Protein 8YK2 (pdb70)

Organism: Bifidobacterium bifidum (NCBI:txid1681)

Foldseek 3Di:
DEEQELVVQPWDFPPPDASQRSLVVSLVVQQVVQVVVDQYEYEYDAHEHEHEQPPADKFQFAAFQFFAPDPVQRIFGERHEAEQGENYEYAHQQHEYEYEFFHAHHEYAQYEAYEYARYEYYYQAAQKWKKAFADADQVQQKTKIAGKPSWDWDDDFQKIKTFTAADPVPRHTNDIDIAAAQFKWKQQQVPRFTARDPGRDDQLRPQWRHWADPDPRMIMTHGPHADPCNVPRHRIIITGHYRRLSYANYEYYNYENYEYAHYEQQAGPRHAHEAYQYADYEYYHYEQFHDPPIPDTARYQAEHEHYELAAHEYEAYQYEHAHHNYANAAHWYFWWFFADPPDQFKTKTFRDASSHWQADSADQQFWKWKAFQQQQHTDPPFIWGFHAKWAHHGRPDTGPVHDPDRTMMMTGTPDGGDPPRDGPRMIMDRQNSFYEYHYENYEYGNAHAEHYEYAGQHAYEHEHYEAENHLEAPYEYEAEPDHSRIDDEYAHEEAAQYEYYNHNAAPYEYYHPNNDQDLPAFRYEHYEYEHYEYADDQHAPYAHERYENYEYEHYEYHHNDPDDLAGHDQREEYANYAQYEYAHYYYDAFHQLEYHYHSDDPVRYHQVHHQRAYPARSHHHDDDPDDDDDLQAWDFDADSRRDTDDIGSHD/DEEQELVVQPWDAPPPDASQVSLVVSLVVQQVVQVVPDQYEYEYDAHEHEHEQPPADKFQFAAFQFFAPDPVQRIAGERHEAEQGENYEYADVQHEYEYEFFHAHYEYANYEHYEYAHYEYYYLAFQKWKKAFADADQPQQKTKIFGKPSWDWDFDFLKIKTFTAADPVPRHTSDIDIQAAQFKWKAQQVPRFTARDPGRDDQQSPQWGGWDDPDPRMIMTHHPHQDPCNNPRNRIIITGHYRRLSYANYEYESYENYEYAHYEQQAGPRHAHEAYQYADYEYEHYEQFHDPPIPDTARAQAEHEHYELAAHEYEAYQYEHAHHNYAPAAHWYFWWFFAAPPDQFKTKTFRDASSHWQADSDDAQFWKWKAFQQAQHTDPPFIWGWHAKWAHHRRRDTGDVHDPDRTMIMTGTDGGGPPPRDGPRMIMHRQNSFYEYHYENYEYGNAHAEHYEYAGQHAYEAAHYEAENHLEAPYEYEAEPDHSRIDDEYEHEEYAQYEYYNHNAAPYEYYHPNNDQDLPAFRYEHYEYEHYEYADDQHAPYEHERYENYEYEHYEYHHRPPVQGHDQREEYASYAQYEYAHYYYDAFQQLEYHYHSDDCVRYHQVHHQRAYPARSHHHDDDPDDDDDPVAWDFDADSRRHTDDID

Structure (mmCIF, N/CA/C/O backbone):
data_8YK2
#
_entry.id   8YK2
#
_cell.length_a   70.557
_cell.length_b   125.055
_cell.length_c   196.788
_cell.angle_alpha   90.000
_cell.angle_beta   90.000
_cell.angle_gamma   90.000
#
_symmetry.space_group_name_H-M   'P 21 21 21'
#
loop_
_entity.id
_entity.type
_entity.pdbx_description
1 polymer Alpha-galactosidase
2 non-polymer GLYCEROL
3 non-polymer 'SULFATE ION'
4 non-polymer 'SODIUM ION'
5 water water
#
loop_
_atom_site.group_PDB
_atom_site.id
_atom_site.type_symbol
_atom_site.label_atom_id
_atom_site.label_alt_id
_atom_site.label_comp_id
_atom_site.label_asym_id
_atom_site.label_entity_id
_atom_site.label_seq_id
_atom_site.pdbx_PDB_ins_code
_atom_site.Cartn_x
_atom_site.Cartn_y
_atom_site.Cartn_z
_atom_site.occupancy
_atom_site.B_iso_or_equiv
_atom_site.auth_seq_id
_atom_site.auth_comp_id
_atom_site.auth_asym_id
_atom_site.auth_atom_id
_atom_site.pdbx_PDB_model_num
ATOM 1 N N . GLY A 1 18 ? 55.72966 38.83329 106.57351 1.000 56.91320 26 GLY B N 1
ATOM 2 C CA . GLY A 1 18 ? 56.35144 37.61608 106.08278 1.000 50.07090 26 GLY B CA 1
ATOM 3 C C . GLY A 1 18 ? 57.85600 37.54439 106.27834 1.000 49.25165 26 GLY B C 1
ATOM 4 O O . GLY A 1 18 ? 58.51597 38.56560 106.47278 1.000 50.27797 26 GLY B O 1
ATOM 5 N N . ASP A 1 19 ? 58.39591 36.32921 106.22434 1.000 44.08253 27 ASP B N 1
ATOM 6 C CA . ASP A 1 19 ? 59.82689 36.09773 106.35014 1.000 44.52171 27 ASP B CA 1
ATOM 7 C C . ASP A 1 19 ? 60.50366 36.14137 104.98474 1.000 44.55884 27 ASP B C 1
ATOM 8 O O . ASP A 1 19 ? 59.89607 35.82293 103.95768 1.000 40.61477 27 ASP B O 1
ATOM 13 N N . VAL A 1 20 ? 61.78189 36.51804 104.98703 1.000 42.09366 28 VAL B N 1
ATOM 14 C CA . VAL A 1 20 ? 62.57508 36.65656 103.77166 1.000 38.30119 28 VAL B CA 1
ATOM 15 C C . VAL A 1 20 ? 63.78948 35.74095 103.86367 1.000 39.89219 28 VAL B C 1
ATOM 16 O O . VAL A 1 20 ? 64.44436 35.66072 104.90987 1.000 38.69855 28 VAL B O 1
ATOM 20 N N . VAL A 1 21 ? 64.07709 35.04031 102.76908 1.000 35.45481 29 VAL B N 1
ATOM 21 C CA . VAL A 1 21 ? 65.25311 34.18724 102.64095 1.000 35.78683 29 VAL B CA 1
ATOM 22 C C . VAL A 1 21 ? 66.06027 34.72278 101.46586 1.000 37.79346 29 VAL B C 1
ATOM 23 O O . VAL A 1 21 ? 65.60511 34.66452 100.31733 1.000 39.07562 29 VAL B O 1
ATOM 27 N N . SER A 1 22 ? 67.24678 35.25234 101.74453 1.000 35.89797 30 SER B N 1
ATOM 28 C CA . SER A 1 22 ? 68.09380 35.84172 100.71714 1.000 34.14370 30 SER B CA 1
ATOM 29 C C . SER A 1 22 ? 69.04003 34.78603 100.15826 1.000 36.44112 30 SER B C 1
ATOM 30 O O . SER A 1 22 ? 69.69491 34.06635 100.91902 1.000 36.21514 30 SER B O 1
ATOM 33 N N . VAL A 1 23 ? 69.10336 34.68525 98.82701 1.000 33.21017 31 VAL B N 1
ATOM 34 C CA . VAL A 1 23 ? 70.04053 33.75577 98.20800 1.000 32.77308 31 VAL B CA 1
ATOM 35 C C . VAL A 1 23 ? 71.48283 34.13148 98.52679 1.000 32.20163 31 VAL B C 1
ATOM 36 O O . VAL A 1 23 ? 72.36546 33.26920 98.48659 1.000 31.80900 31 VAL B O 1
ATOM 40 N N . ALA A 1 24 ? 71.74340 35.40350 98.84692 1.000 31.10485 32 ALA B N 1
ATOM 41 C CA . ALA A 1 24 ? 73.09150 35.85119 99.19152 1.000 34.09799 32 ALA B CA 1
ATOM 42 C C . ALA A 1 24 ? 73.59104 35.28070 100.51541 1.000 36.77014 32 ALA B C 1
ATOM 43 O O . ALA A 1 24 ? 74.78168 35.42830 100.82060 1.000 35.81307 32 ALA B O 1
ATOM 45 N N . ASP A 1 25 ? 72.72071 34.65464 101.30852 1.000 33.17667 33 ASP B N 1
ATOM 46 C CA . ASP A 1 25 ? 73.13335 33.98795 102.53515 1.000 37.27232 33 ASP B CA 1
ATOM 47 C C . ASP A 1 25 ? 73.46650 32.52083 102.32620 1.000 41.03754 33 ASP B C 1
ATOM 48 O O . ASP A 1 25 ? 73.78467 31.82816 103.30161 1.000 39.27497 33 ASP B O 1
ATOM 53 N N . TYR A 1 26 ? 73.40247 32.02748 101.08723 1.000 36.83340 34 TYR B N 1
ATOM 54 C CA . TYR A 1 26 ? 73.70697 30.62925 100.81103 1.000 36.46041 34 TYR B CA 1
ATOM 55 C C . TYR A 1 26 ? 74.78963 30.49016 99.75152 1.000 36.41472 34 TYR B C 1
ATOM 56 O O . TYR A 1 26 ? 74.97672 29.40667 99.18898 1.000 36.15722 34 TYR B O 1
ATOM 65 N N . GLY A 1 27 ? 75.54022 31.56090 99.50872 1.000 35.87361 35 GLY B N 1
ATOM 66 C CA . GLY A 1 27 ? 76.73299 31.50757 98.69285 1.000 36.75346 35 GLY B CA 1
ATOM 67 C C . GLY A 1 27 ? 76.58291 32.14183 97.33467 1.000 36.35277 35 GLY B C 1
ATOM 68 O O . GLY A 1 27 ? 77.58122 32.25392 96.61251 1.000 38.84255 35 GLY B O 1
ATOM 69 N N . ALA A 1 28 ? 75.37209 32.54910 96.96037 1.000 37.53282 36 ALA B N 1
ATOM 70 C CA . ALA A 1 28 ? 75.16727 33.26315 95.70806 1.000 38.75010 36 ALA B CA 1
ATOM 71 C C . ALA A 1 28 ? 75.75654 34.66263 95.80379 1.000 41.11261 36 ALA B C 1
ATOM 72 O O . ALA A 1 28 ? 75.59069 35.35837 96.80986 1.000 42.16913 36 ALA B O 1
ATOM 74 N N . ALA A 1 29 ? 76.45397 35.07548 94.75278 1.000 39.24954 37 ALA B N 1
ATOM 75 C CA . ALA A 1 29 ? 76.98556 36.42964 94.65565 1.000 40.90244 37 ALA B CA 1
ATOM 76 C C . ALA A 1 29 ? 76.46090 37.03743 93.36257 1.000 39.31263 37 ALA B C 1
ATOM 77 O O . ALA A 1 29 ? 76.82598 36.58613 92.27112 1.000 41.54373 37 ALA B O 1
ATOM 79 N N . ALA A 1 30 ? 75.59284 38.04105 93.49038 1.000 37.96713 38 ALA B N 1
ATOM 80 C CA . ALA A 1 30 ? 75.10657 38.77154 92.32741 1.000 37.93263 38 ALA B CA 1
ATOM 81 C C . ALA A 1 30 ? 76.27750 39.31868 91.52139 1.000 39.48153 38 ALA B C 1
ATOM 82 O O . ALA A 1 30 ? 77.27339 39.79038 92.08136 1.000 36.82710 38 ALA B O 1
ATOM 84 N N . ASP A 1 31 ? 76.16289 39.22823 90.19554 1.000 35.67811 39 ASP B N 1
ATOM 85 C CA . ASP A 1 31 ? 77.15683 39.78613 89.28152 1.000 35.67431 39 ASP B CA 1
ATOM 86 C C . ASP A 1 31 ? 78.52874 39.13255 89.45299 1.000 37.79703 39 ASP B C 1
ATOM 87 O O . ASP A 1 31 ? 79.55604 39.74754 89.16651 1.000 39.69862 39 ASP B O 1
ATOM 92 N N . SER A 1 32 ? 78.57040 37.88246 89.91671 1.000 37.03017 40 SER B N 1
ATOM 93 C CA . SER A 1 32 ? 79.84146 37.20136 90.13745 1.000 37.03829 40 SER B CA 1
ATOM 94 C C . SER A 1 32 ? 80.25277 36.29272 88.99220 1.000 41.52811 40 SER B C 1
ATOM 95 O O . SER A 1 32 ? 81.44184 35.96491 88.87761 1.000 39.56880 40 SER B O 1
ATOM 98 N N . GLY A 1 33 ? 79.30757 35.86378 88.15956 1.000 34.06515 41 GLY B N 1
ATOM 99 C CA . GLY A 1 33 ? 79.59857 34.82981 87.19665 1.000 33.41248 41 GLY B CA 1
ATOM 100 C C . GLY A 1 33 ? 79.75092 33.44501 87.78285 1.000 34.70849 41 GLY B C 1
ATOM 101 O O . GLY A 1 33 ? 80.05920 32.50965 87.03740 1.000 34.11151 41 GLY B O 1
ATOM 102 N N . GLU A 1 34 ? 79.54190 33.27622 89.08671 1.000 31.79375 42 GLU B N 1
ATOM 103 C CA . GLU A 1 34 ? 79.65954 31.96999 89.71867 1.000 33.91300 42 GLU B CA 1
ATOM 104 C C . GLU A 1 34 ? 78.31418 31.25568 89.69726 1.000 31.51232 42 GLU B C 1
ATOM 105 O O . GLU A 1 34 ? 77.25838 31.88828 89.63595 1.000 30.32074 42 GLU B O 1
ATOM 111 N N . ASP A 1 35 ? 78.35856 29.92707 89.73881 1.000 29.83310 43 ASP B N 1
ATOM 112 C CA . ASP A 1 35 ? 77.12393 29.15238 89.68408 1.000 29.49538 43 ASP B CA 1
ATOM 113 C C . ASP A 1 35 ? 76.28779 29.39502 90.93718 1.000 33.00594 43 ASP B C 1
ATOM 114 O O . ASP A 1 35 ? 76.76831 29.22529 92.06468 1.000 30.42360 43 ASP B O 1
ATOM 119 N N . SER A 1 36 ? 75.02627 29.78807 90.73826 1.000 29.01458 44 SER B N 1
ATOM 120 C CA . SER A 1 36 ? 74.11817 30.06832 91.84307 1.000 29.37371 44 SER B CA 1
ATOM 121 C C . SER A 1 36 ? 73.13647 28.94089 92.12344 1.000 28.60294 44 SER B C 1
ATOM 122 O O . SER A 1 36 ? 72.37293 29.03601 93.09234 1.000 29.47719 44 SER B O 1
ATOM 125 N N . ALA A 1 37 ? 73.12845 27.89203 91.30195 1.000 27.59746 45 ALA B N 1
ATOM 126 C CA . ALA A 1 37 ? 72.20689 26.77663 91.51139 1.000 29.44468 45 ALA B CA 1
ATOM 127 C C . ALA A 1 37 ? 72.28521 26.17853 92.91546 1.000 30.94409 45 ALA B C 1
ATOM 128 O O . ALA A 1 37 ? 71.22510 25.96609 93.52746 1.000 27.67261 45 ALA B O 1
ATOM 130 N N . PRO A 1 38 ? 73.46563 25.89473 93.48706 1.000 30.98778 46 PRO B N 1
ATOM 131 C CA . PRO A 1 38 ? 73.47297 25.33200 94.85156 1.000 32.77581 46 PRO B CA 1
ATOM 132 C C . PRO A 1 38 ? 72.88581 26.27331 95.89128 1.000 29.92769 46 PRO B C 1
ATOM 133 O O . PRO A 1 38 ? 72.11383 25.82944 96.75089 1.000 33.82857 46 PRO B O 1
ATOM 137 N N . ALA A 1 39 ? 73.21230 27.56722 95.82275 1.000 27.18215 47 ALA B N 1
ATOM 138 C CA . ALA A 1 39 ? 72.66598 28.52745 96.77632 1.000 29.45417 47 ALA B CA 1
ATOM 139 C C . ALA A 1 39 ? 71.14524 28.59690 96.69561 1.000 32.43770 47 ALA B C 1
ATOM 140 O O . ALA A 1 39 ? 70.46399 28.75342 97.72031 1.000 29.26606 47 ALA B O 1
ATOM 142 N N . ILE A 1 40 ? 70.59606 28.51088 95.48165 1.000 30.47169 48 ILE B N 1
ATOM 143 C CA . ILE A 1 40 ? 69.14869 28.58108 95.31576 1.000 29.25519 48 ILE B CA 1
ATOM 144 C C . ILE A 1 40 ? 68.48026 27.38854 95.98456 1.000 26.67354 48 ILE B C 1
ATOM 145 O O . ILE A 1 40 ? 67.45662 27.53097 96.66289 1.000 27.21519 48 ILE B O 1
ATOM 150 N N . ILE A 1 41 ? 69.04526 26.19670 95.79557 1.000 28.22950 49 ILE B N 1
ATOM 151 C CA . ILE A 1 41 ? 68.51020 24.99735 96.43201 1.000 30.19246 49 ILE B CA 1
ATOM 152 C C . ILE A 1 41 ? 68.49625 25.16440 97.94787 1.000 31.19592 49 ILE B C 1
ATOM 153 O O . ILE A 1 41 ? 67.48152 24.91113 98.60719 1.000 32.44587 49 ILE B O 1
ATOM 158 N N . LYS A 1 42 ? 69.61886 25.62140 98.51790 1.000 32.04798 50 LYS B N 1
ATOM 159 C CA . LYS A 1 42 ? 69.67937 25.87185 99.95809 1.000 34.25246 50 LYS B CA 1
ATOM 160 C C . LYS A 1 42 ? 68.63516 26.89533 100.38578 1.000 33.62614 50 LYS B C 1
ATOM 161 O O . LYS A 1 42 ? 67.95497 26.71203 101.40163 1.000 33.70265 50 LYS B O 1
ATOM 167 N N . ALA A 1 43 ? 68.47987 27.97250 99.61343 1.000 31.88543 51 ALA B N 1
ATOM 168 C CA . ALA A 1 43 ? 67.51737 29.00488 99.98366 1.000 32.75623 51 ALA B CA 1
ATOM 169 C C . ALA A 1 43 ? 66.08664 28.48528 99.90654 1.000 33.11945 51 ALA B C 1
ATOM 170 O O . ALA A 1 43 ? 65.24392 28.85187 100.73392 1.000 33.08499 51 ALA B O 1
ATOM 172 N N . VAL A 1 44 ? 65.78834 27.63595 98.91778 1.000 33.20619 52 VAL B N 1
ATOM 173 C CA . VAL A 1 44 ? 64.44806 27.06276 98.82551 1.000 32.87701 52 VAL B CA 1
ATOM 174 C C . VAL A 1 44 ? 64.19483 26.11127 99.99045 1.000 30.61838 52 VAL B C 1
ATOM 175 O O . VAL A 1 44 ? 63.09125 26.07666 100.54398 1.000 32.90481 52 VAL B O 1
ATOM 179 N N . ASP A 1 45 ? 65.20297 25.31930 100.37278 1.000 32.77956 53 ASP B N 1
ATOM 180 C CA . ASP A 1 45 ? 65.04403 24.42318 101.51799 1.000 36.06219 53 ASP B CA 1
ATOM 181 C C . ASP A 1 45 ? 64.68935 25.20399 102.77697 1.000 34.82043 53 ASP B C 1
ATOM 182 O O . ASP A 1 45 ? 63.81208 24.79272 103.54400 1.000 37.39984 53 ASP B O 1
ATOM 187 N N . LYS A 1 46 ? 65.34693 26.34599 102.99119 1.000 36.81754 54 LYS B N 1
ATOM 188 C CA . LYS A 1 46 ? 65.03420 27.19099 104.14161 1.000 36.26714 54 LYS B CA 1
ATOM 189 C C . LYS A 1 46 ? 63.62672 27.76542 104.04140 1.000 37.33385 54 LYS B C 1
ATOM 190 O O . LYS A 1 46 ? 62.86231 27.74976 105.01570 1.000 35.33426 54 LYS B O 1
ATOM 196 N N . ALA A 1 47 ? 63.27413 28.30197 102.86986 1.000 34.02171 55 ALA B N 1
ATOM 197 C CA . ALA A 1 47 ? 61.93644 28.85381 102.68266 1.000 33.39476 55 ALA B CA 1
ATOM 198 C C . ALA A 1 47 ? 60.86231 27.80671 102.95419 1.000 33.10399 55 ALA B C 1
ATOM 199 O O . ALA A 1 47 ? 59.82421 28.11248 103.54847 1.000 34.35352 55 ALA B O 1
ATOM 201 N N . LYS A 1 48 ? 61.10246 26.56131 102.54085 1.000 32.63243 56 LYS B N 1
ATOM 202 C CA . LYS A 1 48 ? 60.12876 25.49984 102.76722 1.000 33.11023 56 LYS B CA 1
ATOM 203 C C . LYS A 1 48 ? 59.98474 25.16696 104.24845 1.000 37.08397 56 LYS B C 1
ATOM 204 O O . LYS A 1 48 ? 58.88401 24.82240 104.69639 1.000 35.85917 56 LYS B O 1
ATOM 210 N N . GLU A 1 49 ? 61.07284 25.25915 105.01887 1.000 37.68966 57 GLU B N 1
ATOM 211 C CA . GLU A 1 49 ? 60.97098 25.09310 106.46799 1.000 39.97052 57 GLU B CA 1
ATOM 212 C C . GLU A 1 49 ? 59.99935 26.10509 107.05373 1.000 39.87665 57 GLU B C 1
ATOM 213 O O . GLU A 1 49 ? 59.03130 25.74300 107.73449 1.000 38.99752 57 GLU B O 1
ATOM 219 N N . LEU A 1 50 ? 60.24276 27.38885 106.77582 1.000 37.14211 58 LEU B N 1
ATOM 220 C CA . LEU A 1 50 ? 59.39145 28.45192 107.29351 1.000 39.07689 58 LEU B CA 1
ATOM 221 C C . LEU A 1 50 ? 57.95713 28.30652 106.80695 1.000 40.96913 58 LEU B C 1
ATOM 222 O O . LEU A 1 50 ? 57.00859 28.55984 107.56113 1.000 38.62448 58 LEU B O 1
ATOM 227 N N . ALA A 1 51 ? 57.77733 27.91560 105.54151 1.000 38.50621 59 ALA B N 1
ATOM 228 C CA . ALA A 1 51 ? 56.42927 27.77152 105.00701 1.000 38.99531 59 ALA B CA 1
ATOM 229 C C . ALA A 1 51 ? 55.67313 26.67127 105.73484 1.000 38.48604 59 ALA B C 1
ATOM 230 O O . ALA A 1 51 ? 54.46467 26.79087 105.97221 1.000 38.92833 59 ALA B O 1
ATOM 232 N N . ALA A 1 52 ? 56.37146 25.59186 106.10098 1.000 37.97025 60 ALA B N 1
ATOM 233 C CA . ALA A 1 52 ? 55.72638 24.51275 106.84120 1.000 42.12341 60 ALA B CA 1
ATOM 234 C C . ALA A 1 52 ? 55.32393 24.96333 108.24131 1.000 43.19317 60 ALA B C 1
ATOM 235 O O . ALA A 1 52 ? 54.39309 24.39977 108.82830 1.000 44.90789 60 ALA B O 1
ATOM 237 N N . GLU A 1 53 ? 56.00863 25.97152 108.78808 1.000 42.37518 61 GLU B N 1
ATOM 238 C CA . GLU A 1 53 ? 55.61797 26.59367 110.04863 1.000 45.11197 61 GLU B CA 1
ATOM 239 C C . GLU A 1 53 ? 54.42888 27.53407 109.90107 1.000 44.67813 61 GLU B C 1
ATOM 240 O O . GLU A 1 53 ? 54.00310 28.12491 110.89989 1.000 49.18101 61 GLU B O 1
ATOM 246 N N . GLY A 1 54 ? 53.88741 27.69391 108.69436 1.000 42.36250 62 GLY B N 1
ATOM 247 C CA . GLY A 1 54 ? 52.75298 28.56993 108.47294 1.000 39.67893 62 GLY B CA 1
ATOM 248 C C . GLY A 1 54 ? 53.09452 29.98727 108.07820 1.000 39.48931 62 GLY B C 1
ATOM 249 O O . GLY A 1 54 ? 52.18605 30.82291 107.98145 1.000 42.73414 62 GLY B O 1
ATOM 250 N N . LYS A 1 55 ? 54.36600 30.28713 107.84433 1.000 39.97477 63 LYS B N 1
ATOM 251 C CA . LYS A 1 55 ? 54.77719 31.62955 107.46528 1.000 42.76109 63 LYS B CA 1
ATOM 252 C C . LYS A 1 55 ? 54.63648 31.83933 105.96083 1.000 40.98313 63 LYS B C 1
ATOM 253 O O . LYS A 1 55 ? 54.81812 30.91330 105.16580 1.000 40.50160 63 LYS B O 1
ATOM 259 N N . ASN A 1 56 ? 54.29940 33.07210 105.57876 1.000 39.17641 64 ASN B N 1
ATOM 260 C CA . ASN A 1 56 ? 54.34770 33.50274 104.18476 1.000 40.32392 64 ASN B CA 1
ATOM 261 C C . ASN A 1 56 ? 55.76415 33.97188 103.87129 1.000 40.43476 64 ASN B C 1
ATOM 262 O O . ASN A 1 56 ? 56.24439 34.93837 104.47192 1.000 41.81335 64 ASN B O 1
ATOM 267 N N . VAL A 1 57 ? 56.42651 33.29916 102.92931 1.000 36.44013 65 VAL B N 1
ATOM 268 C CA . VAL A 1 57 ? 57.85908 33.45679 102.70524 1.000 33.41033 65 VAL B CA 1
ATOM 269 C C . VAL A 1 57 ? 58.10656 34.12851 101.35923 1.000 35.21976 65 VAL B C 1
ATOM 270 O O . VAL A 1 57 ? 57.39766 33.86786 100.37795 1.000 32.37539 65 VAL B O 1
ATOM 274 N N . THR A 1 58 ? 59.11381 34.99916 101.32143 1.000 35.12957 66 THR B N 1
ATOM 275 C CA . THR A 1 58 ? 59.67182 35.53807 100.08754 1.000 31.57861 66 THR B CA 1
ATOM 276 C C . THR A 1 58 ? 61.11800 35.09002 99.97437 1.000 32.93594 66 THR B C 1
ATOM 277 O O . THR A 1 58 ? 61.88608 35.22655 100.93277 1.000 33.71994 66 THR B O 1
ATOM 281 N N . ILE A 1 59 ? 61.47772 34.52963 98.82272 1.000 30.88983 67 ILE B N 1
ATOM 282 C CA . ILE A 1 59 ? 62.86703 34.24404 98.48126 1.000 29.14246 67 ILE B CA 1
ATOM 283 C C . ILE A 1 59 ? 63.34944 35.38797 97.60546 1.000 32.74810 67 ILE B C 1
ATOM 284 O O . ILE A 1 59 ? 62.81889 35.60098 96.50792 1.000 29.86200 67 ILE B O 1
ATOM 289 N N . ALA A 1 60 ? 64.35143 36.12296 98.07878 1.000 32.85877 68 ALA B N 1
ATOM 290 C CA . ALA A 1 60 ? 64.75388 37.37574 97.46074 1.000 32.48108 68 ALA B CA 1
ATOM 291 C C . ALA A 1 60 ? 66.12652 37.24010 96.82214 1.000 32.99902 68 ALA B C 1
ATOM 292 O O . ALA A 1 60 ? 67.01470 36.57419 97.36376 1.000 34.52823 68 ALA B O 1
ATOM 294 N N . PHE A 1 61 ? 66.28079 37.87172 95.66216 1.000 29.92305 69 PHE B N 1
ATOM 295 C CA . PHE A 1 61 ? 67.54575 37.95278 94.94460 1.000 29.28094 69 PHE B CA 1
ATOM 296 C C . PHE A 1 61 ? 68.01759 39.39690 94.97708 1.000 31.49980 69 PHE B C 1
ATOM 297 O O . PHE A 1 61 ? 67.42692 40.24239 94.28578 1.000 29.77261 69 PHE B O 1
ATOM 305 N N . PRO A 1 62 ? 69.03320 39.74294 95.76650 1.000 32.59389 70 PRO B N 1
ATOM 306 C CA . PRO A 1 62 ? 69.61347 41.08774 95.65987 1.000 33.52386 70 PRO B CA 1
ATOM 307 C C . PRO A 1 62 ? 69.90921 41.40654 94.20068 1.000 31.35654 70 PRO B C 1
ATOM 308 O O . PRO A 1 62 ? 70.50202 40.59939 93.48427 1.000 30.67773 70 PRO B O 1
ATOM 312 N N . LYS A 1 63 ? 69.45817 42.57821 93.75444 1.000 33.72550 71 LYS B N 1
ATOM 313 C CA . LYS A 1 63 ? 69.34986 42.84131 92.32260 1.000 33.15259 71 LYS B CA 1
ATOM 314 C C . LYS A 1 63 ? 70.68935 42.69338 91.61583 1.000 31.97195 71 LYS B C 1
ATOM 315 O O . LYS A 1 63 ? 71.68469 43.31423 91.99679 1.000 30.35627 71 LYS B O 1
ATOM 321 N N . GLY A 1 64 ? 70.70176 41.87225 90.57376 1.000 30.28268 72 GLY B N 1
ATOM 322 C CA . GLY A 1 64 ? 71.86685 41.75176 89.72419 1.000 29.10170 72 GLY B CA 1
ATOM 323 C C . GLY A 1 64 ? 71.72042 40.54169 88.82615 1.000 29.26177 72 GLY B C 1
ATOM 324 O O . GLY A 1 64 ? 70.65307 39.93835 88.73992 1.000 26.50511 72 GLY B O 1
ATOM 325 N N . ARG A 1 65 ? 72.81940 40.18213 88.18137 1.000 28.45838 73 ARG B N 1
ATOM 326 C CA . ARG A 1 65 ? 72.84788 39.00018 87.33422 1.000 27.72891 73 ARG B CA 1
ATOM 327 C C . ARG A 1 65 ? 73.18962 37.76478 88.15899 1.000 30.10607 73 ARG B C 1
ATOM 328 O O . ARG A 1 65 ? 74.15471 37.77535 88.93105 1.000 30.86330 73 ARG B O 1
ATOM 336 N N . TYR A 1 66 ? 72.41003 36.69863 87.98233 1.000 25.78402 74 TYR B N 1
ATOM 337 C CA . TYR A 1 66 ? 72.69362 35.40526 88.58983 1.000 27.12832 74 TYR B CA 1
ATOM 338 C C . TYR A 1 66 ? 72.82735 34.36141 87.49542 1.000 28.01094 74 TYR B C 1
ATOM 339 O O . TYR A 1 66 ? 71.93801 34.22723 86.64828 1.000 27.51718 74 TYR B O 1
ATOM 348 N N . ASP A 1 67 ? 73.93518 33.63030 87.51195 1.000 24.36083 75 ASP B N 1
ATOM 349 C CA . ASP A 1 67 ? 74.16661 32.54001 86.57781 1.000 26.65523 75 ASP B CA 1
ATOM 350 C C . ASP A 1 67 ? 73.78027 31.22016 87.23001 1.000 28.81112 75 ASP B C 1
ATOM 351 O O . ASP A 1 67 ? 74.15645 30.94800 88.37597 1.000 29.79858 75 ASP B O 1
ATOM 356 N N . ILE A 1 68 ? 73.02053 30.40963 86.50299 1.000 25.32941 76 ILE B N 1
ATOM 357 C CA . ILE A 1 68 ? 72.42329 29.19853 87.03789 1.000 25.12516 76 ILE B CA 1
ATOM 358 C C . ILE A 1 68 ? 72.76556 28.07828 86.06853 1.000 28.16021 76 ILE B C 1
ATOM 359 O O . ILE A 1 68 ? 72.26271 28.05482 84.93605 1.000 24.71996 76 ILE B O 1
ATOM 364 N N . TYR A 1 69 ? 73.62611 27.16439 86.49866 1.000 25.10014 77 TYR B N 1
ATOM 365 C CA . TYR A 1 69 ? 74.07772 26.08851 85.63962 1.000 25.53532 77 TYR B CA 1
ATOM 366 C C . TYR A 1 69 ? 73.26617 24.82654 85.89150 1.000 25.57438 77 TYR B C 1
ATOM 367 O O . TYR A 1 69 ? 72.66939 24.65941 86.96074 1.000 25.88110 77 TYR B O 1
ATOM 376 N N . PRO A 1 70 ? 73.18831 23.92643 84.90038 1.000 25.40068 78 PRO B N 1
ATOM 377 C CA . PRO A 1 70 ? 72.41728 22.68745 85.08946 1.000 29.34666 78 PRO B CA 1
ATOM 378 C C . PRO A 1 70 ? 73.13548 21.61206 85.89667 1.000 29.84634 78 PRO B C 1
ATOM 379 O O . PRO A 1 70 ? 72.46846 20.67514 86.35898 1.000 28.16165 78 PRO B O 1
ATOM 383 N N . ASP A 1 71 ? 74.45838 21.71312 86.06711 1.000 28.98259 79 ASP B N 1
ATOM 384 C CA . ASP A 1 71 ? 75.23907 20.61315 86.63676 1.000 31.77463 79 ASP B CA 1
ATOM 385 C C . ASP A 1 71 ? 74.71882 20.20782 88.01175 1.000 30.79874 79 ASP B C 1
ATOM 386 O O . ASP A 1 71 ? 74.42523 19.03027 88.25766 1.000 32.69739 79 ASP B O 1
ATOM 391 N N . LYS A 1 72 ? 74.59030 21.17275 88.91824 1.000 28.80027 80 LYS B N 1
ATOM 392 C CA . LYS A 1 72 ? 74.16528 20.91017 90.28640 1.000 32.41006 80 LYS B CA 1
ATOM 393 C C . LYS A 1 72 ? 72.70402 21.27320 90.52302 1.000 33.19850 80 LYS B C 1
ATOM 394 O O . LYS A 1 72 ? 72.25860 21.29148 91.67474 1.000 33.13562 80 LYS B O 1
ATOM 400 N N . ALA A 1 73 ? 71.95152 21.56967 89.46556 1.000 30.44416 81 ALA B N 1
ATOM 401 C CA . ALA A 1 73 ? 70.53221 21.84711 89.62051 1.000 29.16705 81 ALA B CA 1
ATOM 402 C C . ALA A 1 73 ? 69.77379 20.57068 89.97952 1.000 28.60002 81 ALA B C 1
ATOM 403 O O . ALA A 1 73 ? 70.23226 19.45175 89.72718 1.000 30.08154 81 ALA B O 1
ATOM 405 N N . GLU A 1 74 ? 68.59857 20.75010 90.58220 1.000 27.71565 82 GLU B N 1
ATOM 406 C CA . GLU A 1 74 ? 67.72461 19.61681 90.85494 1.000 31.25534 82 GLU B CA 1
ATOM 407 C C . GLU A 1 74 ? 67.42720 18.85626 89.57195 1.000 31.48218 82 GLU B C 1
ATOM 408 O O . GLU A 1 74 ? 67.19530 19.45305 88.51728 1.000 29.10639 82 GLU B O 1
ATOM 414 N N . ARG A 1 75 ? 67.42839 17.53071 89.66992 1.000 30.10340 83 ARG B N 1
ATOM 415 C CA . ARG A 1 75 ? 67.08451 16.65772 88.55908 1.000 31.05088 83 ARG B CA 1
ATOM 416 C C . ARG A 1 75 ? 65.82755 15.88701 88.92815 1.000 32.21689 83 ARG B C 1
ATOM 417 O O . ARG A 1 75 ? 65.71178 15.37916 90.04848 1.000 29.98213 83 ARG B O 1
ATOM 425 N N . ARG A 1 76 ? 64.87787 15.82954 87.99859 1.000 27.74966 84 ARG B N 1
ATOM 426 C CA . ARG A 1 76 ? 63.59973 15.17418 88.23505 1.000 26.09521 84 ARG B CA 1
ATOM 427 C C . ARG A 1 76 ? 63.19802 14.41089 86.98683 1.000 29.34618 84 ARG B C 1
ATOM 428 O O . ARG A 1 76 ? 63.29248 14.94446 85.87417 1.000 26.56488 84 ARG B O 1
ATOM 436 N N . THR A 1 77 ? 62.77789 13.16094 87.17543 1.000 27.87426 85 THR B N 1
ATOM 437 C CA . THR A 1 77 ? 62.10569 12.42279 86.11509 1.000 27.87143 85 THR B CA 1
ATOM 438 C C . THR A 1 77 ? 60.69241 12.96142 85.98296 1.000 27.91442 85 THR B C 1
ATOM 439 O O . THR A 1 77 ? 59.93320 12.94709 86.95386 1.000 24.67947 85 THR B O 1
ATOM 443 N N . LEU A 1 78 ? 60.34636 13.46793 84.80015 1.000 26.33254 86 LEU B N 1
ATOM 444 C CA . LEU A 1 78 ? 59.05803 14.11943 84.61292 1.000 24.14165 86 LEU B CA 1
ATOM 445 C C . LEU A 1 78 ? 58.57733 13.86143 83.19553 1.000 25.73731 86 LEU B C 1
ATOM 446 O O . LEU A 1 78 ? 59.37123 13.88741 82.24980 1.000 25.34691 86 LEU B O 1
ATOM 451 N N . TYR A 1 79 ? 57.27808 13.61677 83.05961 1.000 23.84677 87 TYR B N 1
ATOM 452 C CA . TYR A 1 79 ? 56.63207 13.47115 81.76270 1.000 25.10984 87 TYR B CA 1
ATOM 453 C C . TYR A 1 79 ? 55.74526 14.68631 81.53736 1.000 22.24024 87 TYR B C 1
ATOM 454 O O . TYR A 1 79 ? 54.91736 15.02129 82.38866 1.000 22.09390 87 TYR B O 1
ATOM 463 N N . VAL A 1 80 ? 55.95845 15.36577 80.40952 1.000 22.48617 88 VAL B N 1
ATOM 464 C CA . VAL A 1 80 ? 55.51558 16.74274 80.21193 1.000 20.58765 88 VAL B CA 1
ATOM 465 C C . VAL A 1 80 ? 54.69273 16.81179 78.93361 1.000 20.77379 88 VAL B C 1
ATOM 466 O O . VAL A 1 80 ? 55.19414 16.47909 77.85033 1.000 19.50233 88 VAL B O 1
ATOM 470 N N . SER A 1 81 ? 53.44498 17.26403 79.06345 1.000 20.31675 89 SER B N 1
ATOM 471 C CA . SER A 1 81 ? 52.52969 17.39375 77.93484 1.000 20.08428 89 SER B CA 1
ATOM 472 C C . SER A 1 81 ? 53.16411 18.15640 76.77580 1.000 20.50345 89 SER B C 1
ATOM 473 O O . SER A 1 81 ? 53.84514 19.17034 76.97025 1.000 19.00158 89 SER B O 1
ATOM 476 N N . ASN A 1 82 ? 52.93502 17.64228 75.56429 1.000 18.93446 90 ASN B N 1
ATOM 477 C CA . ASN A 1 82 ? 53.28135 18.31353 74.31229 1.000 21.30423 90 ASN B CA 1
ATOM 478 C C . ASN A 1 82 ? 54.79121 18.50428 74.13762 1.000 20.47517 90 ASN B C 1
ATOM 479 O O . ASN A 1 82 ? 55.22299 19.46418 73.49347 1.000 19.87726 90 ASN B O 1
ATOM 484 N N . THR A 1 83 ? 55.61684 17.60386 74.69053 1.000 17.95591 91 THR B N 1
ATOM 485 C CA . THR A 1 83 ? 57.05354 17.72107 74.46531 1.000 19.22134 91 THR B CA 1
ATOM 486 C C . THR A 1 83 ? 57.61991 16.44921 73.83459 1.000 20.86552 91 THR B C 1
ATOM 487 O O . THR A 1 83 ? 57.74089 16.38065 72.60724 1.000 21.16576 91 THR B O 1
ATOM 491 N N . VAL A 1 84 ? 57.96656 15.43823 74.64114 1.000 21.12824 92 VAL B N 1
ATOM 492 C CA . VAL A 1 84 ? 58.67777 14.27105 74.11420 1.000 20.31203 92 VAL B CA 1
ATOM 493 C C . VAL A 1 84 ? 57.98024 12.96221 74.47933 1.000 21.68853 92 VAL B C 1
ATOM 494 O O . VAL A 1 84 ? 58.51241 11.87886 74.21003 1.000 22.89573 92 VAL B O 1
ATOM 498 N N . GLY A 1 85 ? 56.79017 13.04354 75.07019 1.000 19.71699 93 GLY B N 1
ATOM 499 C CA . GLY A 1 85 ? 56.06148 11.82438 75.39508 1.000 21.90025 93 GLY B CA 1
ATOM 500 C C . GLY A 1 85 ? 56.90425 10.89477 76.25699 1.000 24.21741 93 GLY B C 1
ATOM 501 O O . GLY A 1 85 ? 57.53331 11.31766 77.23730 1.000 22.71665 93 GLY B O 1
ATOM 502 N N . THR A 1 86 ? 56.96905 9.62323 75.85580 1.000 23.43752 94 THR B N 1
ATOM 503 C CA . THR A 1 86 ? 57.60815 8.57269 76.65156 1.000 27.23931 94 THR B CA 1
ATOM 504 C C . THR A 1 86 ? 59.11317 8.47583 76.44962 1.000 29.01660 94 THR B C 1
ATOM 505 O O . THR A 1 86 ? 59.74279 7.61869 77.07894 1.000 29.64690 94 THR B O 1
ATOM 509 N N . ASN A 1 87 ? 59.69520 9.29281 75.57137 1.000 25.92929 95 ASN B N 1
ATOM 510 C CA . ASN A 1 87 ? 61.08822 9.13009 75.16349 1.000 27.79920 95 ASN B CA 1
ATOM 511 C C . ASN A 1 87 ? 62.05480 9.10926 76.34760 1.000 29.34769 95 ASN B C 1
ATOM 512 O O . ASN A 1 87 ? 62.24195 10.12808 77.01793 1.000 27.73842 95 ASN B O 1
ATOM 517 N N . SER A 1 88 ? 62.69660 7.95785 76.59713 1.000 31.39773 96 SER B N 1
ATOM 518 C CA . SER A 1 88 ? 63.54625 7.80878 77.78064 1.000 28.46696 96 SER B CA 1
ATOM 519 C C . SER A 1 88 ? 64.81231 8.65233 77.71808 1.000 30.34637 96 SER B C 1
ATOM 520 O O . SER A 1 88 ? 65.39028 8.94927 78.76935 1.000 31.41038 96 SER B O 1
ATOM 523 N N . SER A 1 89 ? 65.27005 9.02789 76.51962 1.000 28.55461 97 SER B N 1
ATOM 524 C CA . SER A 1 89 ? 66.44394 9.88695 76.40662 1.000 29.69417 97 SER B CA 1
ATOM 525 C C . SER A 1 89 ? 66.24885 11.24175 77.08310 1.000 30.45115 97 SER B C 1
ATOM 526 O O . SER A 1 89 ? 67.23845 11.90816 77.41259 1.000 30.40356 97 SER B O 1
ATOM 529 N N . TYR A 1 90 ? 65.00576 11.67163 77.29928 1.000 27.11219 98 TYR B N 1
ATOM 530 C CA . TYR A 1 90 ? 64.75803 13.02395 77.78397 1.000 27.62119 98 TYR B CA 1
ATOM 531 C C . TYR A 1 90 ? 63.88398 13.05892 79.03075 1.000 27.25329 98 TYR B C 1
ATOM 532 O O . TYR A 1 90 ? 63.41602 14.14072 79.41163 1.000 27.75937 98 TYR B O 1
ATOM 541 N N . LYS A 1 91 ? 63.68113 11.91783 79.69539 1.000 25.96535 99 LYS B N 1
ATOM 542 C CA . LYS A 1 91 ? 62.78557 11.86759 80.84590 1.000 28.44139 99 LYS B CA 1
ATOM 543 C C . LYS A 1 91 ? 63.29121 12.67474 82.04176 1.000 27.58381 99 LYS B C 1
ATOM 544 O O . LYS A 1 91 ? 62.47645 13.09545 82.87073 1.000 28.45181 99 LYS B O 1
ATOM 550 N N . ASP A 1 92 ? 64.59752 12.89807 82.16095 1.000 28.26970 100 ASP B N 1
ATOM 551 C CA . ASP A 1 92 ? 65.16359 13.60658 83.30414 1.000 29.47402 100 ASP B CA 1
ATOM 552 C C . ASP A 1 92 ? 65.36530 15.07839 82.96101 1.000 28.12826 100 ASP B C 1
ATOM 553 O O . ASP A 1 92 ? 65.98363 15.40392 81.94286 1.000 28.49383 100 ASP B O 1
ATOM 558 N N . LYS A 1 93 ? 64.85912 15.96006 83.82010 1.000 25.70482 101 LYS B N 1
ATOM 559 C CA . LYS A 1 93 ? 64.94726 17.40041 83.62170 1.000 26.32237 101 LYS B CA 1
ATOM 560 C C . LYS A 1 93 ? 65.84475 18.01429 84.68548 1.000 26.31884 101 LYS B C 1
ATOM 561 O O . LYS A 1 93 ? 65.74537 17.66227 85.86306 1.000 28.60352 101 LYS B O 1
ATOM 567 N N . LYS A 1 94 ? 66.71238 18.93650 84.26893 1.000 26.28227 102 LYS B N 1
ATOM 568 C CA . LYS A 1 94 ? 67.37817 19.85033 85.19249 1.000 26.88380 102 LYS B CA 1
ATOM 569 C C . LYS A 1 94 ? 66.52136 21.10405 85.32802 1.000 25.11770 102 LYS B C 1
ATOM 570 O O . LYS A 1 94 ? 66.04191 21.64126 84.32381 1.000 23.54648 102 LYS B O 1
ATOM 576 N N . ILE A 1 95 ? 66.32886 21.56314 86.56500 1.000 22.07426 103 ILE B N 1
ATOM 577 C CA . ILE A 1 95 ? 65.41672 22.65830 86.88059 1.000 23.58867 103 ILE B CA 1
ATOM 578 C C . ILE A 1 95 ? 66.15990 23.69219 87.71949 1.000 25.45322 103 ILE B C 1
ATOM 579 O O . ILE A 1 95 ? 66.61915 23.38178 88.82488 1.000 27.34168 103 ILE B O 1
ATOM 584 N N . GLY A 1 96 ? 66.23611 24.92760 87.21728 1.000 25.97558 104 GLY B N 1
ATOM 585 C CA . GLY A 1 96 ? 67.05386 25.94048 87.86912 1.000 23.36409 104 GLY B CA 1
ATOM 586 C C . GLY A 1 96 ? 66.53297 26.35077 89.23312 1.000 27.14236 104 GLY B C 1
ATOM 587 O O . GLY A 1 96 ? 67.30884 26.49362 90.18392 1.000 29.02577 104 GLY B O 1
ATOM 588 N N . ILE A 1 97 ? 65.22206 26.56003 89.34583 1.000 25.08745 105 ILE B N 1
ATOM 589 C CA . ILE A 1 97 ? 64.56694 26.94535 90.59168 1.000 25.72018 105 ILE B CA 1
ATOM 590 C C . ILE A 1 97 ? 63.34058 26.06288 90.75250 1.000 26.60289 105 ILE B C 1
ATOM 591 O O . ILE A 1 97 ? 62.38333 26.18275 89.97770 1.000 24.77097 105 ILE B O 1
ATOM 596 N N . LEU A 1 98 ? 63.33831 25.21081 91.77586 1.000 26.06389 106 LEU B N 1
ATOM 597 C CA . LEU A 1 98 ? 62.25995 24.24783 91.96754 1.000 26.95804 106 LEU B CA 1
ATOM 598 C C . LEU A 1 98 ? 61.57681 24.47118 93.31351 1.000 28.17247 106 LEU B C 1
ATOM 599 O O . LEU A 1 98 ? 62.21946 24.37283 94.36472 1.000 29.22705 106 LEU B O 1
ATOM 604 N N . LEU A 1 99 ? 60.27977 24.78069 93.27742 1.000 26.93743 107 LEU B N 1
ATOM 605 C CA . LEU A 1 99 ? 59.42766 24.78566 94.46420 1.000 27.78770 107 LEU B CA 1
ATOM 606 C C . LEU A 1 99 ? 58.59421 23.50924 94.43478 1.000 29.96871 107 LEU B C 1
ATOM 607 O O . LEU A 1 99 ? 57.69532 23.37274 93.60113 1.000 29.55946 107 LEU B O 1
ATOM 612 N N . GLU A 1 100 ? 58.88350 22.58034 95.34500 1.000 29.45698 108 GLU B N 1
ATOM 613 C CA . GLU A 1 100 ? 58.26744 21.25985 95.35570 1.000 28.99655 108 GLU B CA 1
ATOM 614 C C . GLU A 1 100 ? 57.61582 21.00660 96.71087 1.000 32.50863 108 GLU B C 1
ATOM 615 O O . GLU A 1 100 ? 58.24215 21.23236 97.75192 1.000 33.69743 108 GLU B O 1
ATOM 621 N N . ASP A 1 101 ? 56.35383 20.56611 96.69724 1.000 30.88186 109 ASP B N 1
ATOM 622 C CA . ASP A 1 101 ? 55.67064 20.08146 97.90356 1.000 33.95792 109 ASP B CA 1
ATOM 623 C C . ASP A 1 101 ? 55.58252 21.15689 98.99186 1.000 35.45581 109 ASP B C 1
ATOM 624 O O . ASP A 1 101 ? 55.85582 20.89951 100.16637 1.000 36.29360 109 ASP B O 1
ATOM 629 N N . THR A 1 102 ? 55.19230 22.37080 98.60878 1.000 32.53524 110 THR B N 1
ATOM 630 C CA . THR A 1 102 ? 55.24935 23.48277 99.55423 1.000 32.14840 110 THR B CA 1
ATOM 631 C C . THR A 1 102 ? 54.08425 24.43061 99.29667 1.000 32.58473 110 THR B C 1
ATOM 632 O O . THR A 1 102 ? 53.15318 24.11436 98.55195 1.000 31.47230 110 THR B O 1
ATOM 636 N N . LYS A 1 103 ? 54.13406 25.59734 99.93565 1.000 31.06129 111 LYS B N 1
ATOM 637 C CA . LYS A 1 103 ? 53.04654 26.56140 99.88743 1.000 30.46735 111 LYS B CA 1
ATOM 638 C C . LYS A 1 103 ? 53.58377 27.92717 100.28030 1.000 30.04904 111 LYS B C 1
ATOM 639 O O . LYS A 1 103 ? 54.61532 28.03524 100.94353 1.000 31.57761 111 LYS B O 1
ATOM 645 N N . ASN A 1 104 ? 52.87059 28.96938 99.84866 1.000 28.43963 112 ASN B N 1
ATOM 646 C CA . ASN A 1 104 ? 53.03477 30.32617 100.38232 1.000 32.54492 112 ASN B CA 1
ATOM 647 C C . ASN A 1 104 ? 54.45741 30.86314 100.22021 1.000 32.92302 112 ASN B C 1
ATOM 648 O O . ASN A 1 104 ? 54.97163 31.56846 101.08974 1.000 33.05008 112 ASN B O 1
ATOM 653 N N . ILE A 1 105 ? 55.09465 30.55568 99.09185 1.000 30.05662 113 ILE B N 1
ATOM 654 C CA . ILE A 1 105 ? 56.44778 31.01710 98.80439 1.000 27.81442 113 ILE B CA 1
ATOM 655 C C . ILE A 1 105 ? 56.40842 31.89157 97.55911 1.000 30.28986 113 ILE B C 1
ATOM 656 O O . ILE A 1 105 ? 55.78564 31.52545 96.55340 1.000 27.14573 113 ILE B O 1
ATOM 661 N N . THR A 1 106 ? 57.05149 33.05659 97.63893 1.000 29.55274 114 THR B N 1
ATOM 662 C CA . THR A 1 106 ? 57.20831 33.96510 96.51000 1.000 28.77301 114 THR B CA 1
ATOM 663 C C . THR A 1 106 ? 58.68807 34.04723 96.17948 1.000 28.64699 114 THR B C 1
ATOM 664 O O . THR A 1 106 ? 59.50315 34.36565 97.05312 1.000 29.63386 114 THR B O 1
ATOM 668 N N . VAL A 1 107 ? 59.04100 33.72934 94.93743 1.000 29.16179 115 VAL B N 1
ATOM 669 C CA . VAL A 1 107 ? 60.37575 34.01248 94.42824 1.000 24.87483 115 VAL B CA 1
ATOM 670 C C . VAL A 1 107 ? 60.31341 35.40851 93.82622 1.000 27.91238 115 VAL B C 1
ATOM 671 O O . VAL A 1 107 ? 59.59834 35.64134 92.84812 1.000 26.37165 115 VAL B O 1
ATOM 675 N N . ASP A 1 108 ? 61.02734 36.34616 94.43783 1.000 26.87999 116 ASP B N 1
ATOM 676 C CA . ASP A 1 108 ? 61.05638 37.73829 94.00591 1.000 27.53869 116 ASP B CA 1
ATOM 677 C C . ASP A 1 108 ? 62.47630 38.04898 93.53671 1.000 27.90018 116 ASP B C 1
ATOM 678 O O . ASP A 1 108 ? 63.39464 38.17649 94.35683 1.000 27.84699 116 ASP B O 1
ATOM 683 N N . GLY A 1 109 ? 62.65737 38.16015 92.21842 1.000 24.23921 117 GLY B N 1
ATOM 684 C CA . GLY A 1 109 ? 63.96527 38.46390 91.65451 1.000 25.06874 117 GLY B CA 1
ATOM 685 C C . GLY A 1 109 ? 64.42267 39.89474 91.85661 1.000 25.66801 117 GLY B C 1
ATOM 686 O O . GLY A 1 109 ? 65.60609 40.18217 91.64408 1.000 26.82806 117 GLY B O 1
ATOM 687 N N . GLN A 1 110 ? 63.51525 40.79213 92.24648 1.000 25.93943 118 GLN B N 1
ATOM 688 C CA . GLN A 1 110 ? 63.83517 42.19506 92.53495 1.000 26.66468 118 GLN B CA 1
ATOM 689 C C . GLN A 1 110 ? 64.51803 42.88262 91.34950 1.000 30.15956 118 GLN B C 1
ATOM 690 O O . GLN A 1 110 ? 65.36994 43.75918 91.52577 1.000 28.29598 118 GLN B O 1
ATOM 696 N N . GLY A 1 111 ? 64.14143 42.49611 90.12911 1.000 28.95603 119 GLY B N 1
ATOM 697 C CA . GLY A 1 111 ? 64.73201 43.06445 88.93158 1.000 25.57798 119 GLY B CA 1
ATOM 698 C C . GLY A 1 111 ? 66.00520 42.39471 88.47289 1.000 25.28599 119 GLY B C 1
ATOM 699 O O . GLY A 1 111 ? 66.66889 42.91589 87.56812 1.000 24.57239 119 GLY B O 1
ATOM 700 N N . SER A 1 112 ? 66.36739 41.26113 89.06770 1.000 24.75201 120 SER B N 1
ATOM 701 C CA . SER A 1 112 ? 67.56304 40.52596 88.68489 1.000 25.74598 120 SER B CA 1
ATOM 702 C C . SER A 1 112 ? 67.42597 39.91139 87.28751 1.000 26.93091 120 SER B C 1
ATOM 703 O O . SER A 1 112 ? 66.32544 39.74072 86.74901 1.000 22.10843 120 SER B O 1
ATOM 706 N N . ASP A 1 113 ? 68.57770 39.56251 86.70860 1.000 26.22148 121 ASP B N 1
ATOM 707 C CA . ASP A 1 113 ? 68.65856 38.89182 85.41262 1.000 23.68101 121 ASP B CA 1
ATOM 708 C C . ASP A 1 113 ? 69.21111 37.49377 85.64639 1.000 24.27173 121 ASP B C 1
ATOM 709 O O . ASP A 1 113 ? 70.35891 37.33827 86.08068 1.000 25.91662 121 ASP B O 1
ATOM 714 N N . PHE A 1 114 ? 68.38996 36.48218 85.38415 1.000 21.53822 122 PHE B N 1
ATOM 715 C CA . PHE A 1 114 ? 68.80616 35.09578 85.51898 1.000 21.45532 122 PHE B CA 1
ATOM 716 C C . PHE A 1 114 ? 69.31247 34.63137 84.16196 1.000 24.26467 122 PHE B C 1
ATOM 717 O O . PHE A 1 114 ? 68.59185 34.74227 83.15940 1.000 20.69021 122 PHE B O 1
ATOM 725 N N . VAL A 1 115 ? 70.55137 34.13948 84.12353 1.000 21.72888 123 VAL B N 1
ATOM 726 C CA . VAL A 1 115 ? 71.13132 33.56981 82.91012 1.000 21.25055 123 VAL B CA 1
ATOM 727 C C . VAL A 1 115 ? 71.34266 32.08533 83.16907 1.000 23.05330 123 VAL B C 1
ATOM 728 O O . VAL A 1 115 ? 72.13755 31.69265 84.03509 1.000 23.46110 123 VAL B O 1
ATOM 732 N N . PHE A 1 116 ? 70.60859 31.26243 82.43549 1.000 20.60416 124 PHE B N 1
ATOM 733 C CA . PHE A 1 116 ? 70.73187 29.82219 82.51637 1.000 19.49354 124 PHE B CA 1
ATOM 734 C C . PHE A 1 116 ? 71.73040 29.34611 81.46520 1.000 21.79743 124 PHE B C 1
ATOM 735 O O . PHE A 1 116 ? 72.13865 30.09659 80.57695 1.000 23.77527 124 PHE B O 1
ATOM 743 N N . HIS A 1 117 ? 72.14777 28.09186 81.58622 1.000 21.51961 125 HIS B N 1
ATOM 744 C CA . HIS A 1 117 ? 73.22009 27.57594 80.74964 1.000 23.81212 125 HIS B CA 1
ATOM 745 C C . HIS A 1 117 ? 72.84820 26.18610 80.26891 1.000 23.41748 125 HIS B C 1
ATOM 746 O O . HIS A 1 117 ? 72.08477 25.47229 80.92735 1.000 23.75497 125 HIS B O 1
ATOM 753 N N . GLY A 1 118 ? 73.37746 25.82022 79.10159 1.000 23.63179 126 GLY B N 1
ATOM 754 C CA . GLY A 1 118 ? 73.10370 24.49603 78.56052 1.000 23.57416 126 GLY B CA 1
ATOM 755 C C . GLY A 1 118 ? 71.63787 24.33569 78.19921 1.000 25.12158 126 GLY B C 1
ATOM 756 O O . GLY A 1 118 ? 71.00227 25.23961 77.64913 1.000 24.16056 126 GLY B O 1
ATOM 757 N N . LYS A 1 119 ? 71.09654 23.16073 78.50015 1.000 23.17633 127 LYS B N 1
ATOM 758 C CA . LYS A 1 119 ? 69.70079 22.83475 78.25017 1.000 23.57004 127 LYS B CA 1
ATOM 759 C C . LYS A 1 119 ? 69.07737 22.44822 79.58043 1.000 24.97649 127 LYS B C 1
ATOM 760 O O . LYS A 1 119 ? 69.50169 21.46809 80.20234 1.000 25.36189 127 LYS B O 1
ATOM 766 N N . MET A 1 120 ? 68.09702 23.22999 80.02571 1.000 21.83259 128 MET B N 1
ATOM 767 C CA . MET A 1 120 ? 67.48247 23.01258 81.32769 1.000 21.72477 128 MET B CA 1
ATOM 768 C C . MET A 1 120 ? 66.16819 23.77301 81.37638 1.000 23.00408 128 MET B C 1
ATOM 769 O O . MET A 1 120 ? 65.92407 24.67587 80.57431 1.000 23.15304 128 MET B O 1
ATOM 774 N N . THR A 1 121 ? 65.32252 23.37514 82.31856 1.000 20.12895 129 THR B N 1
ATOM 775 C CA . THR A 1 121 ? 64.14150 24.14351 82.68716 1.000 21.84005 129 THR B CA 1
ATOM 776 C C . THR A 1 121 ? 64.54776 25.28957 83.60242 1.000 23.14849 129 THR B C 1
ATOM 777 O O . THR A 1 121 ? 65.43766 25.13641 84.44709 1.000 23.52495 129 THR B O 1
ATOM 781 N N . THR A 1 122 ? 63.92561 26.45471 83.40905 1.000 20.42067 130 THR B N 1
ATOM 782 C CA . THR A 1 122 ? 64.35428 27.62414 84.16919 1.000 20.35715 130 THR B CA 1
ATOM 783 C C . THR A 1 122 ? 63.80405 27.55308 85.58924 1.000 22.24705 130 THR B C 1
ATOM 784 O O . THR A 1 122 ? 64.56653 27.46435 86.55671 1.000 24.59085 130 THR B O 1
ATOM 788 N N . PHE A 1 123 ? 62.48417 27.53536 85.74287 1.000 21.05596 131 PHE B N 1
ATOM 789 C CA . PHE A 1 123 ? 61.93614 27.35917 87.07799 1.000 20.98613 131 PHE B CA 1
ATOM 790 C C . PHE A 1 123 ? 60.69156 26.49219 87.00748 1.000 23.35266 131 PHE B C 1
ATOM 791 O O . PHE A 1 123 ? 60.13443 26.25167 85.93211 1.000 20.66680 131 PHE B O 1
ATOM 799 N N . ALA A 1 124 ? 60.27804 25.99308 88.17206 1.000 22.30387 132 ALA B N 1
ATOM 800 C CA . ALA A 1 124 ? 59.16968 25.05232 88.22675 1.000 21.52230 132 ALA B CA 1
ATOM 801 C C . ALA A 1 124 ? 58.57642 25.04524 89.62768 1.000 24.12989 132 ALA B C 1
ATOM 802 O O . ALA A 1 124 ? 59.27120 25.31668 90.60965 1.000 23.17908 132 ALA B O 1
ATOM 804 N N . ALA A 1 125 ? 57.28669 24.71819 89.70222 1.000 22.13908 133 ALA B N 1
ATOM 805 C CA . ALA A 1 125 ? 56.59277 24.47054 90.96237 1.000 24.95238 133 ALA B CA 1
ATOM 806 C C . ALA A 1 125 ? 55.80643 23.17664 90.81673 1.000 25.56848 133 ALA B C 1
ATOM 807 O O . ALA A 1 125 ? 55.05785 23.01600 89.84912 1.000 23.44751 133 ALA B O 1
ATOM 809 N N . ILE A 1 126 ? 55.98883 22.25055 91.75892 1.000 23.66341 134 ILE B N 1
ATOM 810 C CA . ILE A 1 126 ? 55.36422 20.93370 91.69916 1.000 23.04954 134 ILE B CA 1
ATOM 811 C C . ILE A 1 126 ? 54.60974 20.68232 93.00071 1.000 27.72324 134 ILE B C 1
ATOM 812 O O . ILE A 1 126 ? 55.17952 20.82960 94.08815 1.000 28.24919 134 ILE B O 1
ATOM 817 N N . ASN A 1 127 ? 53.33941 20.28975 92.88746 1.000 25.43205 135 ASN B N 1
ATOM 818 C CA . ASN A 1 127 ? 52.51771 19.91295 94.04329 1.000 28.57403 135 ASN B CA 1
ATOM 819 C C . ASN A 1 127 ? 52.57332 20.98570 95.13732 1.000 31.14347 135 ASN B C 1
ATOM 820 O O . ASN A 1 127 ? 52.77749 20.69680 96.31804 1.000 30.73326 135 ASN B O 1
ATOM 825 N N . SER A 1 128 ? 52.40261 22.24808 94.72999 1.000 29.33693 136 SER B N 1
ATOM 826 C CA . SER A 1 128 ? 52.54725 23.39109 95.62578 1.000 26.84990 136 SER B CA 1
ATOM 827 C C . SER A 1 128 ? 51.34953 24.32177 95.47856 1.000 29.95980 136 SER B C 1
ATOM 828 O O . SER A 1 128 ? 50.66616 24.32457 94.45097 1.000 26.74484 136 SER B O 1
ATOM 831 N N . ARG A 1 129 ? 51.09086 25.11507 96.52515 1.000 28.77635 137 ARG B N 1
ATOM 832 C CA . ARG A 1 129 ? 49.90131 25.95995 96.59385 1.000 29.33447 137 ARG B CA 1
ATOM 833 C C . ARG A 1 129 ? 50.29444 27.39920 96.88259 1.000 28.64767 137 ARG B C 1
ATOM 834 O O . ARG A 1 129 ? 51.18391 27.64908 97.69757 1.000 30.53668 137 ARG B O 1
ATOM 842 N N . ASN A 1 130 ? 49.61537 28.33801 96.22199 1.000 25.24248 138 ASN B N 1
ATOM 843 C CA . ASN A 1 130 ? 49.81941 29.77188 96.41427 1.000 29.73642 138 ASN B CA 1
ATOM 844 C C . ASN A 1 130 ? 51.31067 30.13947 96.35653 1.000 29.49086 138 ASN B C 1
ATOM 845 O O . ASN A 1 130 ? 51.88930 30.67011 97.30804 1.000 31.16938 138 ASN B O 1
ATOM 850 N N . VAL A 1 131 ? 51.93661 29.83588 95.20976 1.000 27.99189 139 VAL B N 1
ATOM 851 C CA . VAL A 1 131 ? 53.33473 30.18255 94.95315 1.000 25.22600 139 VAL B CA 1
ATOM 852 C C . VAL A 1 131 ? 53.39193 31.21342 93.83023 1.000 27.24239 139 VAL B C 1
ATOM 853 O O . VAL A 1 131 ? 52.54610 31.23721 92.92885 1.000 25.76253 139 VAL B O 1
ATOM 857 N N . THR A 1 132 ? 54.39639 32.08479 93.89871 1.000 25.78041 140 THR B N 1
ATOM 858 C CA . THR A 1 132 ? 54.54044 33.18956 92.96144 1.000 24.92964 140 THR B CA 1
ATOM 859 C C . THR A 1 132 ? 55.98762 33.27454 92.49741 1.000 25.48867 140 THR B C 1
ATOM 860 O O . THR A 1 132 ? 56.91295 33.05080 93.28377 1.000 24.80915 140 THR B O 1
ATOM 864 N N . PHE A 1 133 ? 56.17902 33.57437 91.21160 1.000 22.36550 141 PHE B N 1
ATOM 865 C CA . PHE A 1 133 ? 57.47697 33.96091 90.67404 1.000 22.03279 141 PHE B CA 1
ATOM 866 C C . PHE A 1 133 ? 57.32206 35.34445 90.05751 1.000 22.49212 141 PHE B C 1
ATOM 867 O O . PHE A 1 133 ? 56.41507 35.56221 89.24601 1.000 23.28885 141 PHE B O 1
ATOM 875 N N . LYS A 1 134 ? 58.19394 36.27986 90.42798 1.000 21.49706 142 LYS B N 1
ATOM 876 C CA . LYS A 1 134 ? 58.03068 37.62789 89.90575 1.000 21.58526 142 LYS B CA 1
ATOM 877 C C . LYS A 1 134 ? 59.36108 38.36214 89.85543 1.000 22.92593 142 LYS B C 1
ATOM 878 O O . LYS A 1 134 ? 60.31551 38.01113 90.55660 1.000 24.04660 142 LYS B O 1
ATOM 884 N N . ASN A 1 135 ? 59.39984 39.37842 88.97936 1.000 21.95532 143 ASN B N 1
ATOM 885 C CA . ASN A 1 135 ? 60.40778 40.45361 88.95648 1.000 24.23403 143 ASN B CA 1
ATOM 886 C C . ASN A 1 135 ? 61.81744 39.95672 88.60821 1.000 24.82218 143 ASN B C 1
ATOM 887 O O . ASN A 1 135 ? 62.78595 40.23141 89.31880 1.000 23.60353 143 ASN B O 1
ATOM 892 N N . PHE A 1 136 ? 61.94058 39.26544 87.47697 1.000 23.55366 144 PHE B N 1
ATOM 893 C CA . PHE A 1 136 ? 63.25975 38.93907 86.95185 1.000 20.90864 144 PHE B CA 1
ATOM 894 C C . PHE A 1 136 ? 63.17042 38.74612 85.44493 1.000 22.80980 144 PHE B C 1
ATOM 895 O O . PHE A 1 136 ? 62.08200 38.60506 84.88128 1.000 21.96258 144 PHE B O 1
ATOM 903 N N . SER A 1 137 ? 64.33567 38.75810 84.79581 1.000 21.78579 145 SER B N 1
ATOM 904 C CA . SER A 1 137 ? 64.46598 38.35505 83.40156 1.000 21.31280 145 SER B CA 1
ATOM 905 C C . SER A 1 137 ? 65.04502 36.94699 83.32485 1.000 21.90253 145 SER B C 1
ATOM 906 O O . SER A 1 137 ? 65.73604 36.48518 84.23641 1.000 21.54461 145 SER B O 1
ATOM 909 N N . VAL A 1 138 ? 64.75062 36.27078 82.21384 1.000 19.35585 146 VAL B N 1
ATOM 910 C CA . VAL A 1 138 ? 65.16712 34.89721 81.95502 1.000 19.03297 146 VAL B CA 1
ATOM 911 C C . VAL A 1 138 ? 65.87306 34.88028 80.60264 1.000 21.65033 146 VAL B C 1
ATOM 912 O O . VAL A 1 138 ? 65.33020 35.38651 79.61364 1.000 20.48609 146 VAL B O 1
ATOM 916 N N . ASP A 1 139 ? 67.07929 34.30900 80.55979 1.000 20.05802 147 ASP B N 1
ATOM 917 C CA . ASP A 1 139 ? 67.87524 34.27671 79.33581 1.000 19.70435 147 ASP B CA 1
ATOM 918 C C . ASP A 1 139 ? 68.80634 33.07173 79.42549 1.000 22.05716 147 ASP B C 1
ATOM 919 O O . ASP A 1 139 ? 68.91105 32.42341 80.47280 1.000 21.28041 147 ASP B O 1
ATOM 924 N N . PHE A 1 140 ? 69.44788 32.73515 78.30510 1.000 20.82425 148 PHE B N 1
ATOM 925 C CA . PHE A 1 140 ? 70.43332 31.65835 78.26781 1.000 20.50478 148 PHE B CA 1
ATOM 926 C C . PHE A 1 140 ? 71.73341 32.22006 77.71868 1.000 23.77921 148 PHE B C 1
ATOM 927 O O . PHE A 1 140 ? 71.71901 33.07188 76.82278 1.000 22.67900 148 PHE B O 1
ATOM 935 N N . GLN A 1 141 ? 72.85464 31.75354 78.27592 1.000 21.58915 149 GLN B N 1
ATOM 936 C CA . GLN A 1 141 ? 74.15472 32.25536 77.84681 1.000 23.83224 149 GLN B CA 1
ATOM 937 C C . GLN A 1 141 ? 74.32534 32.09111 76.34234 1.000 22.15128 149 GLN B C 1
ATOM 938 O O . GLN A 1 141 ? 74.65579 33.04941 75.63725 1.000 22.82464 149 GLN B O 1
ATOM 944 N N . VAL A 1 142 ? 74.09225 30.88564 75.84009 1.000 21.28105 150 VAL B N 1
ATOM 945 C CA . VAL A 1 142 ? 74.08486 30.59152 74.41341 1.000 21.49584 150 VAL B CA 1
ATOM 946 C C . VAL A 1 142 ? 72.72810 29.98815 74.06335 1.000 19.46307 150 VAL B C 1
ATOM 947 O O . VAL A 1 142 ? 72.48234 28.80315 74.29630 1.000 20.46741 150 VAL B O 1
ATOM 951 N N . PRO A 1 143 ? 71.81476 30.78201 73.50874 1.000 20.74018 151 PRO B N 1
ATOM 952 C CA . PRO A 1 143 ? 70.49646 30.25021 73.14647 1.000 19.08833 151 PRO B CA 1
ATOM 953 C C . PRO A 1 143 ? 70.61419 29.12256 72.13625 1.000 19.77098 151 PRO B C 1
ATOM 954 O O . PRO A 1 143 ? 71.52527 29.08599 71.30538 1.000 21.22193 151 PRO B O 1
ATOM 958 N N . THR A 1 144 ? 69.69314 28.17795 72.24334 1.000 19.41947 152 THR B N 1
ATOM 959 C CA . THR A 1 144 ? 69.68026 26.99040 71.40723 1.000 19.53005 152 THR B CA 1
ATOM 960 C C . THR A 1 144 ? 68.92799 27.20944 70.10343 1.000 18.98253 152 THR B C 1
ATOM 961 O O . THR A 1 144 ? 68.83859 26.28677 69.28979 1.000 21.76363 152 THR B O 1
ATOM 965 N N . VAL A 1 145 ? 68.37981 28.40294 69.89298 1.000 18.32558 153 VAL B N 1
ATOM 966 C CA . VAL A 1 145 ? 67.97178 28.85278 68.57099 1.000 18.30105 153 VAL B CA 1
ATOM 967 C C . VAL A 1 145 ? 69.03206 29.81777 68.06965 1.000 17.67440 153 VAL B C 1
ATOM 968 O O . VAL A 1 145 ? 69.34503 30.80898 68.74706 1.000 18.03004 153 VAL B O 1
ATOM 972 N N . ILE A 1 146 ? 69.56120 29.55246 66.87846 1.000 16.23908 154 ILE B N 1
ATOM 973 C CA . ILE A 1 146 ? 70.62926 30.36201 66.30196 1.000 17.19320 154 ILE B CA 1
ATOM 974 C C . ILE A 1 146 ? 70.03026 31.24597 65.20825 1.000 16.83530 154 ILE B C 1
ATOM 975 O O . ILE A 1 146 ? 69.60571 30.75718 64.15556 1.000 16.51466 154 ILE B O 1
ATOM 980 N N . ASP A 1 147 ? 69.97876 32.55765 65.46500 1.000 18.46137 155 ASP B N 1
ATOM 981 C CA . ASP A 1 147 ? 69.36882 33.52902 64.55746 1.000 16.97596 155 ASP B CA 1
ATOM 982 C C . ASP A 1 147 ? 70.46360 34.13808 63.68700 1.000 16.60398 155 ASP B C 1
ATOM 983 O O . ASP A 1 147 ? 71.28033 34.91064 64.18471 1.000 16.57796 155 ASP B O 1
ATOM 988 N N . LEU A 1 148 ? 70.43773 33.84857 62.38600 1.000 17.26920 156 LEU B N 1
ATOM 989 C CA . LEU A 1 148 ? 71.41856 34.35290 61.42726 1.000 17.30011 156 LEU B CA 1
ATOM 990 C C . LEU A 1 148 ? 70.71132 35.24849 60.42194 1.000 16.68681 156 LEU B C 1
ATOM 991 O O . LEU A 1 148 ? 69.71493 34.83931 59.81879 1.000 20.51876 156 LEU B O 1
ATOM 996 N N . THR A 1 149 ? 71.23246 36.44482 60.21162 1.000 17.10236 157 THR B N 1
ATOM 997 C CA . THR A 1 149 ? 70.59387 37.41481 59.32589 1.000 17.70793 157 THR B CA 1
ATOM 998 C C . THR A 1 149 ? 71.43798 37.58371 58.06942 1.000 19.59900 157 THR B C 1
ATOM 999 O O . THR A 1 149 ? 72.63657 37.86720 58.16367 1.000 20.07387 157 THR B O 1
ATOM 1003 N N . VAL A 1 150 ? 70.82444 37.37911 56.90518 1.000 18.56072 158 VAL B N 1
ATOM 1004 C CA . VAL A 1 150 ? 71.48419 37.65960 55.63342 1.000 20.89938 158 VAL B CA 1
ATOM 1005 C C . VAL A 1 150 ? 71.37741 39.16312 55.39759 1.000 21.36346 158 VAL B C 1
ATOM 1006 O O . VAL A 1 150 ? 70.29857 39.68651 55.11770 1.000 23.44636 158 VAL B O 1
ATOM 1010 N N . GLU A 1 151 ? 72.48570 39.87080 55.55543 1.000 22.20560 159 GLU B N 1
ATOM 1011 C CA . GLU A 1 151 ? 72.42886 41.31520 55.40404 1.000 26.05310 159 GLU B CA 1
ATOM 1012 C C . GLU A 1 151 ? 72.60557 41.76091 53.96420 1.000 27.47712 159 GLU B C 1
ATOM 1013 O O . GLU A 1 151 ? 72.01473 42.77252 53.56357 1.000 27.21986 159 GLU B O 1
ATOM 1019 N N . LYS A 1 152 ? 73.37373 41.01199 53.17565 1.000 23.68829 160 LYS B N 1
ATOM 1020 C CA . LYS A 1 152 ? 73.66780 41.36701 51.79431 1.000 27.60153 160 LYS B CA 1
ATOM 1021 C C . LYS A 1 152 ? 73.83753 40.08583 51.00505 1.000 25.96951 160 LYS B C 1
ATOM 1022 O O . LYS A 1 152 ? 74.31762 39.08152 51.53171 1.000 24.23891 160 LYS B O 1
ATOM 1028 N N . VAL A 1 153 ? 73.46163 40.13107 49.73523 1.000 25.57133 161 VAL B N 1
ATOM 1029 C CA . VAL A 1 153 ? 73.75970 39.05433 48.80305 1.000 27.20803 161 VAL B CA 1
ATOM 1030 C C . VAL A 1 153 ? 74.42103 39.67717 47.58176 1.000 30.12733 161 VAL B C 1
ATOM 1031 O O . VAL A 1 153 ? 74.05687 40.78170 47.16194 1.000 31.31379 161 VAL B O 1
ATOM 1035 N N . ASP A 1 154 ? 75.41685 38.99058 47.03611 1.000 28.20832 162 ASP B N 1
ATOM 1036 C CA . ASP A 1 154 ? 76.10227 39.43239 45.82276 1.000 30.65911 162 ASP B CA 1
ATOM 1037 C C . ASP A 1 154 ? 75.98537 38.29287 44.81264 1.000 31.42966 162 ASP B C 1
ATOM 1038 O O . ASP A 1 154 ? 76.75415 37.32730 44.86131 1.000 28.23858 162 ASP B O 1
ATOM 1043 N N . ALA A 1 155 ? 75.01947 38.41124 43.89761 1.000 30.60593 163 ALA B N 1
ATOM 1044 C CA . ALA A 1 155 ? 74.74803 37.32854 42.95913 1.000 34.98189 163 ALA B CA 1
ATOM 1045 C C . ALA A 1 155 ? 75.92511 37.09399 42.02313 1.000 35.88966 163 ALA B C 1
ATOM 1046 O O . ALA A 1 155 ? 76.23483 35.94514 41.68844 1.000 37.34350 163 ALA B O 1
ATOM 1048 N N . GLY A 1 156 ? 76.58662 38.16781 41.58668 1.000 35.62473 164 GLY B N 1
ATOM 1049 C CA . GLY A 1 156 ? 77.73308 38.00867 40.70356 1.000 36.40495 164 GLY B CA 1
ATOM 1050 C C . GLY A 1 156 ? 78.91389 37.35114 41.39434 1.000 34.70325 164 GLY B C 1
ATOM 1051 O O . GLY A 1 156 ? 79.52383 36.42204 40.85884 1.000 36.48114 164 GLY B O 1
ATOM 1052 N N . ALA A 1 157 ? 79.25900 37.82564 42.59204 1.000 31.20489 165 ALA B N 1
ATOM 1053 C CA . ALA A 1 157 ? 80.31033 37.16309 43.35280 1.000 31.57772 165 ALA B CA 1
ATOM 1054 C C . ALA A 1 157 ? 79.85420 35.83379 43.94076 1.000 30.38631 165 ALA B C 1
ATOM 1055 O O . ALA A 1 157 ? 80.70538 35.04013 44.35543 1.000 28.81532 165 ALA B O 1
ATOM 1057 N N . LYS A 1 158 ? 78.54785 35.56852 43.95788 1.000 30.04183 166 LYS B N 1
ATOM 1058 C CA . LYS A 1 158 ? 77.96557 34.38903 44.59803 1.000 29.59041 166 LYS B CA 1
ATOM 1059 C C . LYS A 1 158 ? 78.37074 34.31563 46.07204 1.000 25.70535 166 LYS B C 1
ATOM 1060 O O . LYS A 1 158 ? 78.93651 33.33515 46.55392 1.000 23.96865 166 LYS B O 1
ATOM 1066 N N . THR A 1 159 ? 78.07861 35.39347 46.78849 1.000 24.30227 167 THR B N 1
ATOM 1067 C CA . THR A 1 159 ? 78.31976 35.43692 48.22017 1.000 24.70513 167 THR B CA 1
ATOM 1068 C C . THR A 1 159 ? 77.07014 35.94291 48.92606 1.000 23.39364 167 THR B C 1
ATOM 1069 O O . THR A 1 159 ? 76.17292 36.52533 48.31363 1.000 24.30205 167 THR B O 1
ATOM 1073 N N . ALA A 1 160 ? 77.02774 35.69685 50.22949 1.000 23.00077 168 ALA B N 1
ATOM 1074 C CA . ALA A 1 160 ? 76.04704 36.28663 51.12199 1.000 22.38566 168 ALA B CA 1
ATOM 1075 C C . ALA A 1 160 ? 76.77251 36.67777 52.39748 1.000 22.53331 168 ALA B C 1
ATOM 1076 O O . ALA A 1 160 ? 77.59794 35.91447 52.90716 1.000 22.13012 168 ALA B O 1
ATOM 1078 N N . THR A 1 161 ? 76.47249 37.86518 52.90387 1.000 18.94252 169 THR B N 1
ATOM 1079 C CA . THR A 1 161 ? 77.07466 38.36098 54.13341 1.000 19.09227 169 THR B CA 1
ATOM 1080 C C . THR A 1 161 ? 76.08246 38.13570 55.26959 1.000 20.08454 169 THR B C 1
ATOM 1081 O O . THR A 1 161 ? 74.93491 38.58332 55.19067 1.000 20.11776 169 THR B O 1
ATOM 1085 N N . VAL A 1 162 ? 76.51825 37.42033 56.30322 1.000 19.94778 170 VAL B N 1
ATOM 1086 C CA . VAL A 1 162 ? 75.63584 36.87095 57.33031 1.000 19.76515 170 VAL B CA 1
ATOM 1087 C C . VAL A 1 162 ? 76.05400 37.44018 58.67957 1.000 22.14649 170 VAL B C 1
ATOM 1088 O O . VAL A 1 162 ? 77.21545 37.29641 59.08768 1.000 20.30534 170 VAL B O 1
ATOM 1092 N N . TYR A 1 163 ? 75.10866 38.07627 59.37133 1.000 19.34824 171 TYR B N 1
ATOM 1093 C CA . TYR A 1 163 ? 75.34521 38.55852 60.72272 1.000 22.26775 171 TYR B CA 1
ATOM 1094 C C . TYR A 1 163 ? 75.11753 37.42940 61.72261 1.000 21.72958 171 TYR B C 1
ATOM 1095 O O . TYR A 1 163 ? 74.07835 36.75548 61.69623 1.000 17.11566 171 TYR B O 1
ATOM 1104 N N . VAL A 1 164 ? 76.10699 37.21342 62.58431 1.000 19.88131 172 VAL B N 1
ATOM 1105 C CA . VAL A 1 164 ? 76.07599 36.17459 63.61056 1.000 20.78692 172 VAL B CA 1
ATOM 1106 C C . VAL A 1 164 ? 76.10301 36.87998 64.96113 1.000 22.20466 172 VAL B C 1
ATOM 1107 O O . VAL A 1 164 ? 77.13415 37.46557 65.32387 1.000 22.22733 172 VAL B O 1
ATOM 1111 N N . PRO A 1 165 ? 75.00314 36.87227 65.71905 1.000 22.63026 173 PRO B N 1
ATOM 1112 C CA . PRO A 1 165 ? 74.97999 37.59171 66.99993 1.000 23.80253 173 PRO B CA 1
ATOM 1113 C C . PRO A 1 165 ? 76.08486 37.12995 67.93862 1.000 22.67203 173 PRO B C 1
ATOM 1114 O O . PRO A 1 165 ? 76.41850 35.94542 68.00255 1.000 20.61997 173 PRO B O 1
ATOM 1118 N N . GLU A 1 166 ? 76.61095 38.10244 68.69296 1.000 24.81113 174 GLU B N 1
ATOM 1119 C CA . GLU A 1 166 ? 77.70914 37.91482 69.64057 1.000 28.30719 174 GLU B CA 1
ATOM 1120 C C . GLU A 1 166 ? 77.54000 36.70102 70.55195 1.000 25.18174 174 GLU B C 1
ATOM 1121 O O . GLU A 1 166 ? 78.53718 36.10422 70.97894 1.000 24.51379 174 GLU B O 1
ATOM 1127 N N . GLU A 1 167 ? 76.29740 36.33010 70.87262 1.000 24.73031 175 GLU B N 1
ATOM 1128 C CA . GLU A 1 167 ? 76.04692 35.29698 71.87788 1.000 24.02511 175 GLU B CA 1
ATOM 1129 C C . GLU A 1 167 ? 76.52067 33.91734 71.44028 1.000 24.13741 175 GLU B C 1
ATOM 1130 O O . GLU A 1 167 ? 76.76077 33.05217 72.28996 1.000 24.25932 175 GLU B O 1
ATOM 1136 N N . TYR A 1 168 ? 76.60683 33.66546 70.14340 1.000 20.94771 176 TYR B N 1
ATOM 1137 C CA . TYR A 1 168 ? 76.93508 32.33210 69.66557 1.000 21.02255 176 TYR B CA 1
ATOM 1138 C C . TYR A 1 168 ? 78.44537 32.14108 69.57677 1.000 22.73511 176 TYR B C 1
ATOM 1139 O O . TYR A 1 168 ? 79.18859 33.08053 69.28483 1.000 25.39693 176 TYR B O 1
ATOM 1148 N N . ASN A 1 169 ? 78.89292 30.91069 69.84034 1.000 22.57427 177 ASN B N 1
ATOM 1149 C CA . ASN A 1 169 ? 80.28213 30.51758 69.63182 1.000 25.67479 177 ASN B CA 1
ATOM 1150 C C . ASN A 1 169 ? 80.37084 29.64097 68.39204 1.000 23.19551 177 ASN B C 1
ATOM 1151 O O . ASN A 1 169 ? 79.53516 28.75584 68.19056 1.000 24.47604 177 ASN B O 1
ATOM 1156 N N . TYR A 1 170 ? 81.39341 29.86771 67.57491 1.000 22.33840 178 TYR B N 1
ATOM 1157 C CA . TYR A 1 170 ? 81.59006 29.02114 66.41016 1.000 23.52058 178 TYR B CA 1
ATOM 1158 C C . TYR A 1 170 ? 83.07387 28.92484 66.08785 1.000 23.95161 178 TYR B C 1
ATOM 1159 O O . TYR A 1 170 ? 83.87614 29.78273 66.46642 1.000 23.59115 178 TYR B O 1
ATOM 1168 N N . ARG A 1 171 ? 83.41231 27.87127 65.35152 1.000 25.67910 179 ARG B N 1
ATOM 1169 C CA . ARG A 1 171 ? 84.67665 27.76120 64.64846 1.000 28.08670 179 ARG B CA 1
ATOM 1170 C C . ARG A 1 171 ? 84.39500 27.44320 63.18936 1.000 25.80665 179 ARG B C 1
ATOM 1171 O O . ARG A 1 171 ? 83.41703 26.76546 62.86480 1.000 24.10479 179 ARG B O 1
ATOM 1179 N N . LEU A 1 172 ? 85.25253 27.95305 62.31412 1.000 23.75449 180 LEU B N 1
ATOM 1180 C CA . LEU A 1 172 ? 85.21136 27.61712 60.90002 1.000 26.71737 180 LEU B CA 1
ATOM 1181 C C . LEU A 1 172 ? 86.24720 26.53867 60.61655 1.000 31.87884 180 LEU B C 1
ATOM 1182 O O . LEU A 1 172 ? 87.37564 26.60521 61.11419 1.000 32.28817 180 LEU B O 1
ATOM 1187 N N . SER A 1 173 ? 85.85909 25.53931 59.82733 1.000 30.49992 181 SER B N 1
ATOM 1188 C CA . SER A 1 173 ? 86.80871 24.55113 59.32483 1.000 32.83324 181 SER B CA 1
ATOM 1189 C C . SER A 1 173 ? 86.37503 24.13830 57.92674 1.000 32.93221 181 SER B C 1
ATOM 1190 O O . SER A 1 173 ? 85.27071 23.61317 57.74163 1.000 32.73495 181 SER B O 1
ATOM 1193 N N . GLY A 1 174 ? 87.23827 24.39375 56.94982 1.000 32.56063 182 GLY B N 1
ATOM 1194 C CA . GLY A 1 174 ? 86.86157 24.17998 55.56703 1.000 32.80489 182 GLY B CA 1
ATOM 1195 C C . GLY A 1 174 ? 85.70190 25.08376 55.19562 1.000 33.12833 182 GLY B C 1
ATOM 1196 O O . GLY A 1 174 ? 85.71817 26.29684 55.42997 1.000 33.23328 182 GLY B O 1
ATOM 1197 N N . SER A 1 175 ? 84.67093 24.49493 54.60293 1.000 27.33992 183 SER B N 1
ATOM 1198 C CA . SER A 1 175 ? 83.45647 25.22943 54.29711 1.000 29.09151 183 SER B CA 1
ATOM 1199 C C . SER A 1 175 ? 82.36419 24.94969 55.32270 1.000 28.00499 183 SER B C 1
ATOM 1200 O O . SER A 1 175 ? 81.18106 25.15692 55.03635 1.000 24.61371 183 SER B O 1
ATOM 1203 N N . ASN A 1 176 ? 82.74861 24.48002 56.50981 1.000 25.91491 184 ASN B N 1
ATOM 1204 C CA . ASN A 1 176 ? 81.83378 24.12979 57.58349 1.000 25.59792 184 ASN B CA 1
ATOM 1205 C C . ASN A 1 176 ? 81.95275 25.13744 58.71616 1.000 25.91279 184 ASN B C 1
ATOM 1206 O O . ASN A 1 176 ? 83.02106 25.71177 58.95390 1.000 22.94014 184 ASN B O 1
ATOM 1211 N N . ILE A 1 177 ? 80.84243 25.35453 59.41241 1.000 22.62692 185 ILE B N 1
ATOM 1212 C CA . ILE A 1 177 ? 80.83891 26.13608 60.64113 1.000 20.72235 185 ILE B CA 1
ATOM 1213 C C . ILE A 1 177 ? 80.37747 25.21653 61.76127 1.000 21.51854 185 ILE B C 1
ATOM 1214 O O . ILE A 1 177 ? 79.39783 24.47773 61.60255 1.000 23.79794 185 ILE B O 1
ATOM 1219 N N . GLU A 1 178 ? 81.10434 25.23079 62.87149 1.000 19.69859 186 GLU B N 1
ATOM 1220 C CA . GLU A 1 178 ? 80.82191 24.36397 64.00621 1.000 24.49681 186 GLU B CA 1
ATOM 1221 C C . GLU A 1 178 ? 80.35349 25.22609 65.17159 1.000 25.19385 186 GLU B C 1
ATOM 1222 O O . GLU A 1 178 ? 81.12546 26.04840 65.67626 1.000 23.54207 186 GLU B O 1
ATOM 1228 N N . TRP A 1 179 ? 79.09373 25.03516 65.59173 1.000 22.47409 187 TRP B N 1
ATOM 1229 C CA . TRP A 1 179 ? 78.49540 25.78138 66.69872 1.000 23.29028 187 TRP B CA 1
ATOM 1230 C C . TRP A 1 179 ? 78.80379 25.09379 68.02203 1.000 23.42149 187 TRP B C 1
ATOM 1231 O O . TRP A 1 179 ? 78.80399 23.86442 68.10660 1.000 24.59839 187 TRP B O 1
ATOM 1242 N N . TYR A 1 180 ? 79.04614 25.88302 69.06727 1.000 24.59951 188 TYR B N 1
ATOM 1243 C CA . TYR A 1 180 ? 79.16252 25.25355 70.37391 1.000 25.22385 188 TYR B CA 1
ATOM 1244 C C . TYR A 1 180 ? 78.64257 26.18928 71.45094 1.000 23.64019 188 TYR B C 1
ATOM 1245 O O . TYR A 1 180 ? 78.68553 27.41507 71.31900 1.000 23.32584 188 TYR B O 1
ATOM 1254 N N . SER A 1 181 ? 78.12543 25.58260 72.50901 1.000 21.97891 189 SER B N 1
ATOM 1255 C CA . SER A 1 181 ? 77.63589 26.31512 73.66347 1.000 25.91174 189 SER B CA 1
ATOM 1256 C C . SER A 1 181 ? 78.82882 26.78991 74.48675 1.000 26.64125 189 SER B C 1
ATOM 1257 O O . SER A 1 181 ? 79.99088 26.63299 74.09403 1.000 26.14449 189 SER B O 1
ATOM 1260 N N . ASP A 1 182 ? 78.54326 27.36462 75.65254 1.000 25.98154 190 ASP B N 1
ATOM 1261 C CA . ASP A 1 182 ? 79.55775 27.58394 76.66799 1.000 30.02621 190 ASP B CA 1
ATOM 1262 C C . ASP A 1 182 ? 79.85559 26.26404 77.38074 1.000 30.45791 190 ASP B C 1
ATOM 1263 O O . ASP A 1 182 ? 79.22194 25.23678 77.13203 1.000 27.70099 190 ASP B O 1
ATOM 1268 N N . SER A 1 183 ? 80.82895 26.29638 78.28716 1.000 32.81866 191 SER B N 1
ATOM 1269 C CA . SER A 1 183 ? 81.35946 25.10396 78.93195 1.000 33.09598 191 SER B CA 1
ATOM 1270 C C . SER A 1 183 ? 80.96391 25.05135 80.40248 1.000 32.93864 191 SER B C 1
ATOM 1271 O O . SER A 1 183 ? 80.78548 26.08424 81.05343 1.000 31.91847 191 SER B O 1
ATOM 1274 N N . SER A 1 184 ? 80.84084 23.83269 80.91690 1.000 32.76048 192 SER B N 1
ATOM 1275 C CA . SER A 1 184 ? 80.58323 23.64044 82.33656 1.000 34.50665 192 SER B CA 1
ATOM 1276 C C . SER A 1 184 ? 81.73936 24.20244 83.16341 1.000 36.71473 192 SER B C 1
ATOM 1277 O O . SER A 1 184 ? 82.91023 23.95778 82.83495 1.000 35.61314 192 SER B O 1
ATOM 1280 N N . PRO A 1 185 ? 81.46286 24.96920 84.22144 1.000 37.19665 193 PRO B N 1
ATOM 1281 C CA . PRO A 1 185 ? 82.54528 25.40308 85.11396 1.000 37.63995 193 PRO B CA 1
ATOM 1282 C C . PRO A 1 185 ? 83.05400 24.29046 86.01037 1.000 39.60624 193 PRO B C 1
ATOM 1283 O O . PRO A 1 185 ? 84.09268 24.46827 86.66184 1.000 39.66299 193 PRO B O 1
ATOM 1287 N N . TYR A 1 186 ? 82.35963 23.15305 86.05219 1.000 38.37385 194 TYR B N 1
ATOM 1288 C CA . TYR A 1 186 ? 82.74002 22.00688 86.86548 1.000 39.62586 194 TYR B CA 1
ATOM 1289 C C . TYR A 1 186 ? 83.60470 21.01843 86.09474 1.000 43.68838 194 TYR B C 1
ATOM 1290 O O . TYR A 1 186 ? 84.64815 20.58493 86.59233 1.000 45.06304 194 TYR B O 1
ATOM 1299 N N . THR A 1 187 ? 83.18638 20.65275 84.88119 1.000 40.74987 195 THR B N 1
ATOM 1300 C CA . THR A 1 187 ? 83.90526 19.66822 84.08785 1.000 40.34275 195 THR B CA 1
ATOM 1301 C C . THR A 1 187 ? 84.68568 20.26152 82.92756 1.000 39.09402 195 THR B C 1
ATOM 1302 O O . THR A 1 187 ? 85.53658 19.56810 82.36637 1.000 40.58990 195 THR B O 1
ATOM 1306 N N . GLY A 1 188 ? 84.41694 21.50989 82.54998 1.000 37.99649 196 GLY B N 1
ATOM 1307 C CA . GLY A 1 188 ? 85.03294 22.10363 81.38455 1.000 38.33628 196 GLY B CA 1
ATOM 1308 C C . GLY A 1 188 ? 84.46223 21.66112 80.05388 1.000 36.34894 196 GLY B C 1
ATOM 1309 O O . GLY A 1 188 ? 84.87571 22.19569 79.01779 1.000 40.07375 196 GLY B O 1
ATOM 1310 N N . ALA A 1 189 ? 83.52569 20.71616 80.04561 1.000 35.15643 197 ALA B N 1
ATOM 1311 C CA . ALA A 1 189 ? 82.96833 20.19010 78.80692 1.000 34.76460 197 ALA B CA 1
ATOM 1312 C C . ALA A 1 189 ? 81.86547 21.09658 78.26561 1.000 34.46351 197 ALA B C 1
ATOM 1313 O O . ALA A 1 189 ? 81.07634 21.65900 79.02890 1.000 30.81525 197 ALA B O 1
ATOM 1315 N N . THR A 1 190 ? 81.80784 21.22666 76.94007 1.000 32.75572 198 THR B N 1
ATOM 1316 C CA . THR A 1 190 ? 80.74097 21.99798 76.31239 1.000 34.14385 198 THR B CA 1
ATOM 1317 C C . THR A 1 190 ? 79.40698 21.28247 76.48013 1.000 28.38271 198 THR B C 1
ATOM 1318 O O . THR A 1 190 ? 79.32173 20.05776 76.34916 1.000 29.64496 198 THR B O 1
ATOM 1322 N N . TYR A 1 191 ? 78.35507 22.05694 76.75796 1.000 27.48279 199 TYR B N 1
ATOM 1323 C CA . TYR A 1 191 ? 77.03208 21.46250 76.94041 1.000 25.32681 199 TYR B CA 1
ATOM 1324 C C . TYR A 1 191 ? 76.47408 20.90728 75.63698 1.000 26.85522 199 TYR B C 1
ATOM 1325 O O . TYR A 1 191 ? 75.80380 19.86938 75.64581 1.000 26.89016 199 TYR B O 1
ATOM 1334 N N . TRP A 1 192 ? 76.69962 21.59148 74.51332 1.000 25.06145 200 TRP B N 1
ATOM 1335 C CA . TRP A 1 192 ? 76.20899 21.07230 73.24072 1.000 25.50466 200 TRP B CA 1
ATOM 1336 C C . TRP A 1 192 ? 77.00781 21.65878 72.08905 1.000 25.43711 200 TRP B C 1
ATOM 1337 O O . TRP A 1 192 ? 77.68410 22.68378 72.22267 1.000 24.76156 200 TRP B O 1
ATOM 1348 N N . THR A 1 193 ? 76.91894 20.97741 70.94923 1.000 24.86078 201 THR B N 1
ATOM 1349 C CA . THR A 1 193 ? 77.55109 21.41417 69.71370 1.000 25.50646 201 THR B CA 1
ATOM 1350 C C . THR A 1 193 ? 76.63736 21.03622 68.55641 1.000 23.80589 201 THR B C 1
ATOM 1351 O O . THR A 1 193 ? 75.75036 20.19240 68.69278 1.000 26.54450 201 THR B O 1
ATOM 1355 N N . ALA A 1 194 ? 76.86474 21.67313 67.41303 1.000 24.09027 202 ALA B N 1
ATOM 1356 C CA . ALA A 1 194 ? 76.10114 21.40537 66.19983 1.000 25.38783 202 ALA B CA 1
ATOM 1357 C C . ALA A 1 194 ? 76.93349 21.90183 65.02785 1.000 25.02328 202 ALA B C 1
ATOM 1358 O O . ALA A 1 194 ? 77.93163 22.59909 65.21854 1.000 24.91710 202 ALA B O 1
ATOM 1360 N N . SER A 1 195 ? 76.52044 21.54692 63.80777 1.000 24.82743 203 SER B N 1
ATOM 1361 C CA . SER A 1 195 ? 77.23348 22.04493 62.63458 1.000 24.82685 203 SER B CA 1
ATOM 1362 C C . SER A 1 195 ? 76.28094 22.54593 61.55754 1.000 23.06718 203 SER B C 1
ATOM 1363 O O . SER A 1 195 ? 75.19798 21.98605 61.34764 1.000 23.79603 203 SER B O 1
ATOM 1366 N N . ASN A 1 196 ? 76.71649 23.59573 60.86527 1.000 20.99908 204 ASN B N 1
ATOM 1367 C CA . ASN A 1 196 ? 76.06107 24.11435 59.65803 1.000 21.15996 204 ASN B CA 1
ATOM 1368 C C . ASN A 1 196 ? 74.59010 24.37724 59.98123 1.000 21.71541 204 ASN B C 1
ATOM 1369 O O . ASN A 1 196 ? 74.30431 25.03480 60.98800 1.000 18.65271 204 ASN B O 1
ATOM 1374 N N . ALA A 1 197 ? 73.64647 23.89834 59.17633 1.000 19.61190 205 ALA B N 1
ATOM 1375 C CA . ALA A 1 197 ? 72.24047 24.17284 59.42463 1.000 21.41094 205 ALA B CA 1
ATOM 1376 C C . ALA A 1 197 ? 71.70577 23.23531 60.49928 1.000 21.77089 205 ALA B C 1
ATOM 1377 O O . ALA A 1 197 ? 71.85142 22.01659 60.39716 1.000 20.57300 205 ALA B O 1
ATOM 1379 N N . LEU A 1 198 ? 71.07381 23.80560 61.52463 1.000 20.76446 206 LEU B N 1
ATOM 1380 C CA . LEU A 1 198 ? 70.29370 23.00753 62.45904 1.000 21.76188 206 LEU B CA 1
ATOM 1381 C C . LEU A 1 198 ? 69.04926 22.47096 61.72685 1.000 21.58643 206 LEU B C 1
ATOM 1382 O O . LEU A 1 198 ? 68.75789 22.88365 60.60078 1.000 23.18703 206 LEU B O 1
ATOM 1387 N N . PRO A 1 199 ? 68.30241 21.52771 62.32278 1.000 20.81092 207 PRO B N 1
ATOM 1388 C CA . PRO A 1 199 ? 67.25990 20.83633 61.52825 1.000 21.81519 207 PRO B CA 1
ATOM 1389 C C . PRO A 1 199 ? 66.12292 21.72362 61.01291 1.000 21.35057 207 PRO B C 1
ATOM 1390 O O . PRO A 1 199 ? 65.66966 21.50903 59.88215 1.000 20.73306 207 PRO B O 1
ATOM 1394 N N . TYR A 1 200 ? 65.63740 22.69042 61.79943 1.000 18.89028 208 TYR B N 1
ATOM 1395 C CA . TYR A 1 200 ? 64.44652 23.47773 61.47412 1.000 18.12603 208 TYR B CA 1
ATOM 1396 C C . TYR A 1 200 ? 64.84427 24.93698 61.34627 1.000 17.90071 208 TYR B C 1
ATOM 1397 O O . TYR A 1 200 ? 65.70218 25.41069 62.09223 1.000 17.83326 208 TYR B O 1
ATOM 1406 N N . VAL A 1 201 ? 64.21608 25.65636 60.41825 1.000 16.04544 209 VAL B N 1
ATOM 1407 C CA . VAL A 1 201 ? 64.44187 27.09270 60.29267 1.000 16.67828 209 VAL B CA 1
ATOM 1408 C C . VAL A 1 201 ? 63.11610 27.76475 59.96442 1.000 18.02757 209 VAL B C 1
ATOM 1409 O O . VAL A 1 201 ? 62.25614 27.19278 59.28388 1.000 16.90165 209 VAL B O 1
ATOM 1413 N N . GLN A 1 202 ? 62.94487 28.97719 60.48213 1.000 17.42635 210 GLN B N 1
ATOM 1414 C CA . GLN A 1 202 ? 61.84479 29.85082 60.09528 1.000 16.53283 210 GLN B CA 1
ATOM 1415 C C . GLN A 1 202 ? 62.42666 31.23076 59.81476 1.000 18.58754 210 GLN B C 1
ATOM 1416 O O . GLN A 1 202 ? 63.60082 31.49511 60.10278 1.000 16.41282 210 GLN B O 1
ATOM 1422 N N . LEU A 1 203 ? 61.59436 32.11703 59.25427 1.000 15.42140 211 LEU B N 1
ATOM 1423 C CA . LEU A 1 203 ? 62.04445 33.34334 58.59727 1.000 19.04024 211 LEU B CA 1
ATOM 1424 C C . LEU A 1 203 ? 61.45435 34.57307 59.26924 1.000 19.12667 211 LEU B C 1
ATOM 1425 O O . LEU A 1 203 ? 60.23590 34.77191 59.25282 1.000 18.81602 211 LEU B O 1
ATOM 1430 N N . TYR A 1 204 ? 62.31657 35.42433 59.80063 1.000 18.86813 212 TYR B N 1
ATOM 1431 C CA . TYR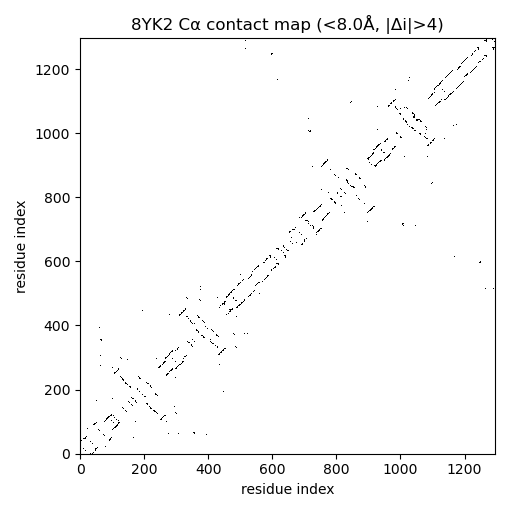 A 1 204 ? 61.91894 36.72573 60.31411 1.000 17.91596 212 TYR B CA 1
ATOM 1432 C C . TYR A 1 204 ? 62.40362 37.78894 59.33114 1.000 23.27963 212 TYR B C 1
ATOM 1433 O O . TYR A 1 204 ? 63.61122 37.90399 59.06663 1.000 19.86646 212 TYR B O 1
ATOM 1442 N N . ASP A 1 205 ? 61.46357 38.53537 58.76155 1.000 20.41805 213 ASP B N 1
ATOM 1443 C CA . ASP A 1 205 ? 61.79398 39.59410 57.81587 1.000 23.03376 213 ASP B CA 1
ATOM 1444 C C . ASP A 1 205 ? 62.04281 40.86197 58.62122 1.000 25.41406 213 ASP B C 1
ATOM 1445 O O . ASP A 1 205 ? 61.10000 41.46859 59.14489 1.000 24.53974 213 ASP B O 1
ATOM 1450 N N . THR A 1 206 ? 63.31813 41.26260 58.72283 1.000 22.69549 214 THR B N 1
ATOM 1451 C CA . THR A 1 206 ? 63.66079 42.44930 59.49792 1.000 23.83712 214 THR B CA 1
ATOM 1452 C C . THR A 1 206 ? 63.07062 43.70884 58.89323 1.000 25.12393 214 THR B C 1
ATOM 1453 O O . THR A 1 206 ? 62.96507 44.72363 59.58563 1.000 29.45513 214 THR B O 1
ATOM 1457 N N . LYS A 1 207 ? 62.69758 43.67245 57.61676 1.000 28.49244 215 LYS B N 1
ATOM 1458 C CA . LYS A 1 207 ? 62.11429 44.85565 56.99752 1.000 30.96815 215 LYS B CA 1
ATOM 1459 C C . LYS A 1 207 ? 60.68806 45.07733 57.48589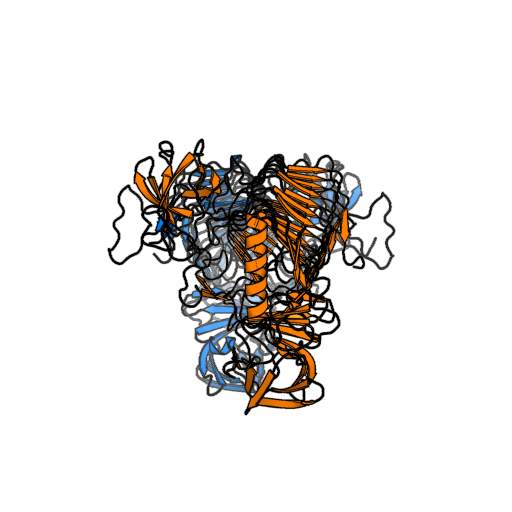 1.000 34.02747 215 LYS B C 1
ATOM 1460 O O . LYS A 1 207 ? 60.31742 46.19736 57.85962 1.000 36.69141 215 LYS B O 1
ATOM 1466 N N . THR A 1 208 ? 59.88950 44.01262 57.53490 1.000 29.88842 216 THR B N 1
ATOM 1467 C CA . THR A 1 208 ? 58.46395 44.12580 57.80810 1.000 26.67633 216 THR B CA 1
ATOM 1468 C C . THR A 1 208 ? 58.08328 43.73576 59.22625 1.000 28.17510 216 THR B C 1
ATOM 1469 O O . THR A 1 208 ? 57.01494 44.14271 59.69831 1.000 27.22452 216 THR B O 1
ATOM 1473 N N . GLY A 1 209 ? 58.90901 42.94545 59.90606 1.000 25.43139 217 GLY B N 1
ATOM 1474 C CA . GLY A 1 209 ? 58.53185 42.41993 61.19588 1.000 25.36747 217 GLY B CA 1
ATOM 1475 C C . GLY A 1 209 ? 57.71158 41.15310 61.14027 1.000 23.72967 217 GLY B C 1
ATOM 1476 O O . GLY A 1 209 ? 57.28015 40.67048 62.18859 1.000 29.13854 217 GLY B O 1
ATOM 1477 N N . LEU A 1 210 ? 57.48711 40.59112 59.95744 1.000 21.14223 218 LEU B N 1
ATOM 1478 C CA . LEU A 1 210 ? 56.67476 39.39018 59.82013 1.000 21.24729 218 LEU B CA 1
ATOM 1479 C C . LEU A 1 210 ? 57.54831 38.14977 59.93062 1.000 22.33670 218 LEU B C 1
ATOM 1480 O O . LEU A 1 210 ? 58.64593 38.08989 59.36051 1.000 21.28418 218 LEU B O 1
ATOM 1485 N N . THR A 1 211 ? 57.04956 37.16165 60.66896 1.000 19.20495 219 THR B N 1
ATOM 1486 C CA . THR A 1 211 ? 57.72595 35.88798 60.86357 1.000 19.08768 219 THR B CA 1
ATOM 1487 C C . THR A 1 211 ? 56.87398 34.79519 60.23603 1.000 19.50187 219 THR B C 1
ATOM 1488 O O . THR A 1 211 ? 55.67134 34.71073 60.50910 1.000 17.95495 219 THR B O 1
ATOM 1492 N N . VAL A 1 212 ? 57.48633 33.96669 59.38661 1.000 18.78351 220 VAL B N 1
ATOM 1493 C CA . VAL A 1 212 ? 56.76252 32.89403 58.71359 1.000 18.11275 220 VAL B CA 1
ATOM 1494 C C . VAL A 1 212 ? 57.60956 31.62967 58.69158 1.000 19.03970 220 VAL B C 1
ATOM 1495 O O . VAL A 1 212 ? 58.83503 31.66288 58.84332 1.000 18.36792 220 VAL B O 1
ATOM 1499 N N . ARG A 1 213 ? 56.93065 30.50914 58.47207 1.000 17.78712 221 ARG B N 1
ATOM 1500 C CA . ARG A 1 213 ? 57.58172 29.27983 58.05611 1.000 19.15844 221 ARG B CA 1
ATOM 1501 C C . ARG A 1 213 ? 57.56209 29.19379 56.53760 1.000 23.10272 221 ARG B C 1
ATOM 1502 O O . ARG A 1 213 ? 56.50613 29.35833 55.91919 1.000 24.18084 221 ARG B O 1
ATOM 1510 N N . GLY A 1 214 ? 58.73403 28.96555 55.94326 1.000 24.05944 222 GLY B N 1
ATOM 1511 C CA . GLY A 1 214 ? 58.82345 28.61807 54.53791 1.000 23.01959 222 GLY B CA 1
ATOM 1512 C C . GLY A 1 214 ? 59.05570 27.12665 54.43318 1.000 25.48521 222 GLY B C 1
ATOM 1513 O O . GLY A 1 214 ? 58.30086 26.34581 55.02323 1.000 25.01241 222 GLY B O 1
ATOM 1514 N N . ASP A 1 215 ? 60.09173 26.71706 53.70252 1.000 23.60050 223 ASP B N 1
ATOM 1515 C CA . ASP A 1 215 ? 60.53574 25.32401 53.69639 1.000 28.42584 223 ASP B CA 1
ATOM 1516 C C . ASP A 1 215 ? 61.41599 25.13431 54.92424 1.000 26.65016 223 ASP B C 1
ATOM 1517 O O . ASP A 1 215 ? 62.62515 25.37509 54.88554 1.000 25.33642 223 ASP B O 1
ATOM 1522 N N . VAL A 1 216 ? 60.80289 24.69630 56.03091 1.000 26.68557 224 VAL B N 1
ATOM 1523 C CA . VAL A 1 216 ? 61.49703 24.72919 57.31634 1.000 22.54189 224 VAL B CA 1
ATOM 1524 C C . VAL A 1 216 ? 62.66838 23.75842 57.37428 1.000 23.39394 224 VAL B C 1
ATOM 1525 O O . VAL A 1 216 ? 63.53852 23.90833 58.24097 1.000 21.34074 224 VAL B O 1
ATOM 1529 N N . TRP A 1 217 ? 62.72212 22.76263 56.48563 1.000 25.53139 225 TRP B N 1
ATOM 1530 C CA . TRP A 1 217 ? 63.80525 21.78352 56.50132 1.000 27.01721 225 TRP B CA 1
ATOM 1531 C C . TRP A 1 217 ? 64.93630 22.12463 55.53150 1.000 26.84186 225 TRP B C 1
ATOM 1532 O O . TRP A 1 217 ? 65.89857 21.35569 55.42866 1.000 23.43765 225 TRP B O 1
ATOM 1543 N N . THR A 1 218 ? 64.85981 23.26084 54.83589 1.000 26.88774 226 THR B N 1
ATOM 1544 C CA . THR A 1 218 ? 65.87409 23.65935 53.85883 1.000 26.57330 226 THR B CA 1
ATOM 1545 C C . THR A 1 218 ? 66.33002 25.08027 54.16033 1.000 24.06525 226 THR B C 1
ATOM 1546 O O . THR A 1 218 ? 65.59131 26.03463 53.90125 1.000 25.77578 226 THR B O 1
ATOM 1550 N N . ASN A 1 219 ? 67.55801 25.22737 54.66915 1.000 21.91381 227 ASN B N 1
ATOM 1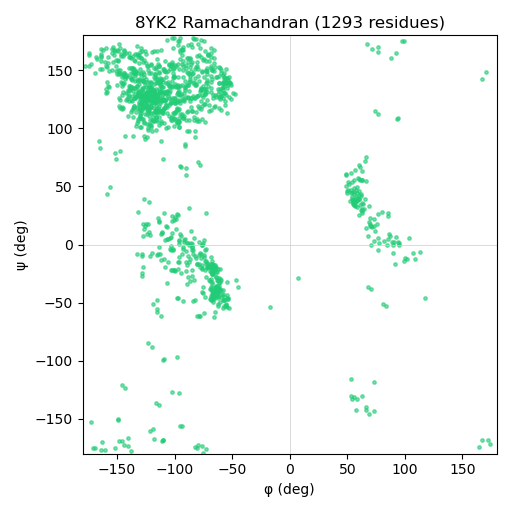551 C CA . ASN A 1 219 ? 68.09656 26.54201 55.00344 1.000 20.94259 227 ASN B CA 1
ATOM 1552 C C . ASN A 1 219 ? 68.95472 27.03885 53.85219 1.000 22.41308 227 ASN B C 1
ATOM 1553 O O . ASN A 1 219 ? 69.99357 26.42117 53.56505 1.000 22.99348 227 ASN B O 1
ATOM 1558 N N . PRO A 1 220 ? 68.58648 28.13923 53.18029 1.000 23.54210 228 PRO B N 1
ATOM 1559 C CA . PRO A 1 220 ? 69.36414 28.57450 52.00801 1.000 24.04216 228 PRO B CA 1
ATOM 1560 C C . PRO A 1 220 ? 70.74837 29.10843 52.35021 1.000 25.45437 228 PRO B C 1
ATOM 1561 O O . PRO A 1 220 ? 71.60428 29.17004 51.45664 1.000 25.04378 228 PRO B O 1
ATOM 1565 N N . ILE A 1 221 ? 71.00264 29.50200 53.60246 1.000 22.98583 229 ILE B N 1
ATOM 1566 C CA . ILE A 1 221 ? 72.36455 29.88833 53.96838 1.000 21.71299 229 ILE B CA 1
ATOM 1567 C C . ILE A 1 221 ? 73.33137 28.72575 53.75834 1.000 22.85791 229 ILE B C 1
ATOM 1568 O O . ILE A 1 221 ? 74.50669 28.93770 53.43059 1.000 23.61105 229 ILE B O 1
ATOM 1573 N N . PHE A 1 222 ? 72.86076 27.48440 53.91354 1.000 21.83527 230 PHE B N 1
ATOM 1574 C CA . PHE A 1 222 ? 73.76134 26.33702 53.98093 1.000 24.49635 230 PHE B CA 1
ATOM 1575 C C . PHE A 1 222 ? 73.62571 25.37366 52.79979 1.000 25.28613 230 PHE B C 1
ATOM 1576 O O . PHE A 1 222 ? 74.05746 24.22120 52.90205 1.000 27.10349 230 PHE B O 1
ATOM 1584 N N . GLN A 1 223 ? 73.06014 25.81777 51.67907 1.000 24.08003 231 GLN B N 1
ATOM 1585 C CA . GLN A 1 223 ? 73.04668 25.02804 50.44947 1.000 26.95640 231 GLN B CA 1
ATOM 1586 C C . GLN A 1 223 ? 74.19438 25.47101 49.55133 1.000 26.89402 231 GLN B C 1
ATOM 1587 O O . GLN A 1 223 ? 74.36982 26.67159 49.31844 1.000 25.46972 231 GLN B O 1
ATOM 1593 N N . ASN A 1 224 ? 74.96569 24.49951 49.04807 1.000 27.77805 232 ASN B N 1
ATOM 1594 C CA . ASN A 1 224 ? 75.99029 24.72784 48.02111 1.000 28.45282 232 ASN B CA 1
ATOM 1595 C C . ASN A 1 224 ? 77.08938 25.68710 48.48494 1.000 23.61528 232 ASN B C 1
ATOM 1596 O O . ASN A 1 224 ? 77.63577 26.44510 47.67995 1.000 26.68943 232 ASN B O 1
ATOM 1601 N N . VAL A 1 225 ? 77.42627 25.64975 49.77433 1.000 23.75584 233 VAL B N 1
ATOM 1602 C CA . VAL A 1 225 ? 78.47420 26.50695 50.31833 1.000 25.04219 233 VAL B CA 1
ATOM 1603 C C . VAL A 1 225 ? 79.83169 26.01795 49.83061 1.000 25.37796 233 VAL B C 1
ATOM 1604 O O . VAL A 1 225 ? 80.14904 24.82709 49.92514 1.000 22.00711 233 VAL B O 1
ATOM 1608 N N . THR A 1 226 ? 80.65194 26.93656 49.32633 1.000 24.04075 234 THR B N 1
ATOM 1609 C CA . THR A 1 226 ? 82.02297 26.60042 48.95756 1.000 25.57612 234 THR B CA 1
ATOM 1610 C C . THR A 1 226 ? 83.06306 27.28990 49.82783 1.000 27.83233 234 THR B C 1
ATOM 1611 O O . THR A 1 226 ? 84.26450 27.07913 49.62231 1.000 28.00758 234 THR B O 1
ATOM 1615 N N . GLY A 1 227 ? 82.64733 28.12968 50.76637 1.000 25.04961 235 GLY B N 1
ATOM 1616 C CA . GLY A 1 227 ? 83.61027 28.76010 51.64182 1.000 23.18069 235 GLY B CA 1
ATOM 1617 C C . GLY A 1 227 ? 82.94293 29.63835 52.67248 1.000 24.06561 235 GLY B C 1
ATOM 1618 O O . GLY A 1 227 ? 81.83108 30.12871 52.44994 1.000 22.85604 235 GLY B O 1
ATOM 1619 N N . ILE A 1 228 ? 83.59850 29.81869 53.81556 1.000 21.96065 236 ILE B N 1
ATOM 1620 C CA . ILE A 1 228 ? 83.15624 30.75265 54.84163 1.000 21.42827 236 ILE B CA 1
ATOM 1621 C C . ILE A 1 228 ? 84.35963 31.58047 55.25536 1.000 23.92240 236 ILE B C 1
ATOM 1622 O O . ILE A 1 228 ? 85.41895 31.02428 55.56281 1.000 25.10843 236 ILE B O 1
ATOM 1627 N N . THR A 1 229 ? 84.18322 32.90090 55.29016 1.000 23.27003 237 THR B N 1
ATOM 1628 C CA . THR A 1 229 ? 85.23957 33.85252 55.60078 1.000 26.47039 237 THR B CA 1
ATOM 1629 C C . THR A 1 229 ? 84.77640 34.72780 56.75297 1.000 26.63463 237 THR B C 1
ATOM 1630 O O . THR A 1 229 ? 83.66486 35.26602 56.71537 1.000 22.66662 237 THR B O 1
ATOM 1634 N N . ASP A 1 230 ? 85.62466 34.88280 57.76311 1.000 26.36011 238 ASP B N 1
ATOM 1635 C CA . ASP A 1 230 ? 85.32813 35.80628 58.84713 1.000 25.17485 238 ASP B CA 1
ATOM 1636 C C . ASP A 1 230 ? 85.57796 37.23273 58.36906 1.000 27.98483 238 ASP B C 1
ATOM 1637 O O . ASP A 1 230 ? 86.69892 37.57691 57.98290 1.000 28.34799 238 ASP B O 1
ATOM 1642 N N . ALA A 1 231 ? 84.53316 38.05816 58.37024 1.000 25.45141 239 ALA B N 1
ATOM 1643 C CA . ALA A 1 231 ? 84.63579 39.42881 57.89356 1.000 25.38454 239 ALA B CA 1
ATOM 1644 C C . ALA A 1 231 ? 84.70085 40.43769 59.03030 1.000 23.98362 239 ALA B C 1
ATOM 1645 O O . ALA A 1 231 ? 84.67962 41.64357 58.77388 1.000 25.94733 239 ALA B O 1
ATOM 1647 N N . GLY A 1 232 ? 84.79502 39.97599 60.27338 1.000 24.07459 240 GLY B N 1
ATOM 1648 C CA . GLY A 1 232 ? 84.89043 40.86177 61.41461 1.000 26.67389 240 GLY B CA 1
ATOM 1649 C C . GLY A 1 232 ? 83.55218 41.48546 61.77770 1.000 26.20346 240 GLY B C 1
ATOM 1650 O O . GLY A 1 232 ? 82.58456 41.46894 61.01361 1.000 24.87415 240 GLY B O 1
ATOM 1651 N N . ASN A 1 233 ? 83.51391 42.05764 62.98161 1.000 27.74469 241 ASN B N 1
ATOM 1652 C CA . ASN A 1 233 ? 82.33194 42.74931 63.49525 1.000 27.40027 241 ASN B CA 1
ATOM 1653 C C . ASN A 1 233 ? 81.07663 41.88771 63.34482 1.000 27.81971 241 ASN B C 1
ATOM 1654 O O . ASN A 1 233 ? 80.02899 42.34840 62.88427 1.000 25.34863 241 ASN B O 1
ATOM 1659 N N . HIS A 1 234 ? 81.21433 40.60767 63.69665 1.000 22.07587 242 HIS B N 1
ATOM 1660 C CA . HIS A 1 234 ? 80.13037 39.63726 63.80180 1.000 26.83612 242 HIS B CA 1
ATOM 1661 C C . HIS A 1 234 ? 79.52619 39.24555 62.45781 1.000 25.14194 242 HIS B C 1
ATOM 1662 O O . HIS A 1 234 ? 78.44152 38.64697 62.42370 1.000 24.67901 242 HIS B O 1
ATOM 1669 N N . ARG A 1 235 ? 80.20741 39.53457 61.34934 1.000 20.20448 243 ARG B N 1
ATOM 1670 C CA . ARG A 1 235 ? 79.75863 39.12710 60.02291 1.000 20.44897 243 ARG B CA 1
ATOM 1671 C C . ARG A 1 235 ? 80.63331 38.00145 59.48602 1.000 22.92822 243 ARG B C 1
ATOM 1672 O O . ARG A 1 235 ? 81.85294 37.99347 59.69759 1.000 21.88036 243 ARG B O 1
ATOM 1680 N N . LEU A 1 236 ? 80.00212 37.07572 58.76426 1.000 19.11722 244 LEU B N 1
ATOM 1681 C CA . LEU A 1 236 ? 80.67983 36.07537 57.95300 1.000 21.35812 244 LEU B CA 1
ATOM 1682 C C . LEU A 1 236 ? 80.30301 36.27658 56.49225 1.000 21.16003 244 LEU B C 1
ATOM 1683 O O . LEU A 1 236 ? 79.17037 36.65406 56.17961 1.000 23.16844 244 LEU B O 1
ATOM 1688 N N . VAL A 1 237 ? 81.23269 35.99610 55.58771 1.000 19.74888 245 VAL B N 1
ATOM 1689 C CA . VAL A 1 237 ? 80.91344 35.95432 54.16534 1.000 19.25099 245 VAL B CA 1
ATOM 1690 C C . VAL A 1 237 ? 80.90242 34.49201 53.73830 1.000 22.47238 245 VAL B C 1
ATOM 1691 O O . VAL A 1 237 ? 81.93609 33.80988 53.77029 1.000 20.85486 245 VAL B O 1
ATOM 1695 N N . PHE A 1 238 ? 79.72172 33.99815 53.37015 1.000 20.40521 246 PHE B N 1
ATOM 1696 C CA . PHE A 1 238 ? 79.58658 32.68042 52.76249 1.000 19.82140 246 PHE B CA 1
ATOM 1697 C C . PHE A 1 238 ? 79.76573 32.82018 51.25836 1.000 21.21162 246 PHE B C 1
ATOM 1698 O O . PHE A 1 238 ? 79.28952 33.78995 50.66291 1.000 22.68190 246 PHE B O 1
ATOM 1706 N N . SER A 1 239 ? 80.46879 31.86100 50.65567 1.000 19.68067 247 SER B N 1
ATOM 1707 C CA . SER A 1 239 ? 80.60084 31.74424 49.21124 1.000 21.35527 247 SER B CA 1
ATOM 1708 C C . SER A 1 239 ? 79.90608 30.47387 48.75124 1.000 21.53697 247 SER B C 1
ATOM 1709 O O . SER A 1 239 ? 79.88894 29.46971 49.46886 1.000 21.38039 247 SER B O 1
ATOM 1712 N N . TYR A 1 240 ? 79.35989 30.52984 47.53518 1.000 23.70435 248 TYR B N 1
ATOM 1713 C CA . TYR A 1 240 ? 78.47229 29.50777 46.99720 1.000 23.13403 248 TYR B CA 1
ATOM 1714 C C . TYR A 1 240 ? 78.90216 29.10502 45.59314 1.000 25.91218 248 TYR B C 1
ATOM 1715 O O . TYR A 1 240 ? 79.40705 29.92146 44.82090 1.000 27.01182 248 TYR B O 1
ATOM 1724 N N . SER A 1 241 ? 78.67129 27.83182 45.26396 1.000 28.20838 249 SER B N 1
ATOM 1725 C CA . SER A 1 241 ? 78.89094 27.36955 43.89912 1.000 29.97581 249 SER B CA 1
ATOM 1726 C C . SER A 1 241 ? 77.81602 27.88981 42.95390 1.000 33.46413 249 SER B C 1
ATOM 1727 O O . SER A 1 241 ? 78.07757 28.05862 41.75718 1.000 32.12908 249 SER B O 1
ATOM 1730 N N . SER A 1 242 ? 76.60909 28.14569 43.46192 1.000 30.15225 250 SER B N 1
ATOM 1731 C CA . SER A 1 242 ? 75.58441 28.80537 42.66611 1.000 33.32627 250 SER B CA 1
ATOM 1732 C C . SER A 1 242 ? 74.62942 29.55632 43.58495 1.000 34.74898 250 SER B C 1
ATOM 1733 O O . SER A 1 242 ? 74.57133 29.31734 44.79333 1.000 30.94368 250 SER B O 1
ATOM 1736 N N . MET A 1 243 ? 73.87374 30.46378 42.99111 1.000 34.54777 251 MET B N 1
ATOM 1737 C CA . MET A 1 243 ? 72.95643 31.33025 43.71936 1.000 39.56488 251 MET B CA 1
ATOM 1738 C C . MET A 1 243 ? 71.53394 30.88736 43.38916 1.000 37.20946 251 MET B C 1
ATOM 1739 O O . MET A 1 243 ? 71.03450 31.14789 42.29281 1.000 36.90497 251 MET B O 1
ATOM 1744 N N . SER A 1 244 ? 70.89314 30.20330 44.33240 1.000 35.90157 252 SER B N 1
ATOM 1745 C CA . SER A 1 244 ? 69.49756 29.81920 44.16498 1.000 37.59777 252 SER B CA 1
ATOM 1746 C C . SER A 1 244 ? 68.59523 31.04274 44.26899 1.000 35.70749 252 SER B C 1
ATOM 1747 O O . SER A 1 244 ? 68.99942 32.10066 44.75471 1.000 33.74011 252 SER B O 1
ATOM 1750 N N . ASP A 1 245 ? 67.34957 30.88461 43.80848 1.000 36.59818 253 ASP B N 1
ATOM 1751 C CA . ASP A 1 245 ? 66.39458 31.98466 43.90432 1.000 36.81458 253 ASP B CA 1
ATOM 1752 C C . ASP A 1 245 ? 66.09247 32.32282 45.35838 1.000 33.46338 253 ASP B C 1
ATOM 1753 O O . ASP A 1 245 ? 65.96614 33.50186 45.71318 1.000 32.26702 253 ASP B O 1
ATOM 1758 N N . LYS A 1 246 ? 65.98222 31.30232 46.21348 1.000 31.85664 254 LYS B N 1
ATOM 1759 C CA . LYS A 1 246 ? 65.78156 31.54537 47.64002 1.000 31.64206 254 LYS B CA 1
ATOM 1760 C C . LYS A 1 246 ? 66.87313 32.45007 48.19992 1.000 30.34793 254 LYS B C 1
ATOM 1761 O O . LYS A 1 246 ? 66.58965 33.48015 48.81929 1.000 29.35821 254 LYS B O 1
ATOM 1767 N N . LEU A 1 247 ? 68.13500 32.08729 47.97223 1.000 28.53515 255 LEU B N 1
ATOM 1768 C CA . LEU A 1 247 ? 69.22868 32.86478 48.54613 1.000 28.32601 255 LEU B CA 1
ATOM 1769 C C . LEU A 1 247 ? 69.32105 34.24435 47.90601 1.000 28.05765 255 LEU B C 1
ATOM 1770 O O . LEU A 1 247 ? 69.58217 35.23507 48.59693 1.000 26.77827 255 LEU B O 1
ATOM 1775 N N . ALA A 1 248 ? 69.09515 34.32923 46.58955 1.000 28.57229 256 ALA B N 1
ATOM 1776 C CA . ALA A 1 248 ? 69.13911 35.61581 45.89987 1.000 29.76657 256 ALA B CA 1
ATOM 1777 C C . ALA A 1 248 ? 68.21736 36.64501 46.54209 1.000 29.99629 256 ALA B C 1
ATOM 1778 O O . ALA A 1 248 ? 68.53646 37.84263 46.55511 1.000 31.10165 256 ALA B O 1
ATOM 1780 N N . ASN A 1 249 ? 67.08997 36.20348 47.10489 1.000 29.37617 257 ASN B N 1
ATOM 1781 C CA . ASN A 1 249 ? 66.10421 37.10245 47.69896 1.000 31.02820 257 ASN B CA 1
ATOM 1782 C C . ASN A 1 249 ? 66.16937 37.14520 49.22550 1.000 31.20999 257 ASN B C 1
ATOM 1783 O O . ASN A 1 249 ? 65.19575 37.56487 49.86620 1.000 31.28902 257 ASN B O 1
ATOM 1788 N N . ALA A 1 250 ? 67.29600 36.74836 49.82250 1.000 27.46930 258 ALA B N 1
ATOM 1789 C CA . ALA A 1 250 ? 67.37678 36.56881 51.26996 1.000 24.33365 258 ALA B CA 1
ATOM 1790 C C . ALA A 1 250 ? 67.75531 37.83350 52.02645 1.000 25.80439 258 ALA B C 1
ATOM 1791 O O . ALA A 1 250 ? 67.87242 37.78220 53.25818 1.000 24.36336 258 ALA B O 1
ATOM 1793 N N . THR A 1 251 ? 67.94270 38.95775 51.33739 1.000 21.90272 259 THR B N 1
ATOM 1794 C CA . THR A 1 251 ? 68.43041 40.16232 51.99731 1.000 25.23135 259 THR B CA 1
ATOM 1795 C C . THR A 1 251 ? 67.45435 40.63944 53.06716 1.000 25.09149 259 THR B C 1
ATOM 1796 O O . THR A 1 251 ? 66.26301 40.80438 52.80265 1.000 24.19050 259 THR B O 1
ATOM 1800 N N . GLY A 1 252 ? 67.97008 40.87884 54.27295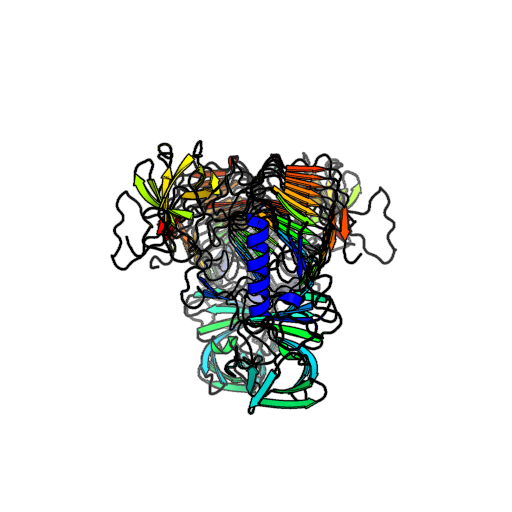 1.000 22.83782 260 GLY B N 1
ATOM 1801 C CA . GLY A 1 252 ? 67.15981 41.35215 55.37670 1.000 24.61225 260 GLY B CA 1
ATOM 1802 C C . GLY A 1 252 ? 66.38882 40.27412 56.11592 1.000 25.86872 260 GLY B C 1
ATOM 1803 O O . GLY A 1 252 ? 65.62843 40.60137 57.04127 1.000 24.32837 260 GLY B O 1
ATOM 1804 N N . ILE A 1 253 ? 66.55441 39.00654 55.74275 1.000 21.86665 261 ILE B N 1
ATOM 1805 C CA . ILE A 1 253 ? 65.84141 37.89470 56.36738 1.000 23.23063 261 ILE B CA 1
ATOM 1806 C C . ILE A 1 253 ? 66.73026 37.28450 57.44234 1.000 21.36871 261 ILE B C 1
ATOM 1807 O O . ILE A 1 253 ? 67.89862 36.96495 57.17906 1.000 18.27730 261 ILE B O 1
ATOM 1812 N N . SER A 1 254 ? 66.17726 37.11310 58.64652 1.000 19.82594 262 SER B N 1
ATOM 1813 C CA . SER A 1 254 ? 66.83764 36.36599 59.71087 1.000 19.14224 262 SER B CA 1
ATOM 1814 C C . SER A 1 254 ? 66.34307 34.92742 59.69895 1.000 19.60885 262 SER B C 1
ATOM 1815 O O . SER A 1 254 ? 65.13550 34.67345 59.83063 1.000 20.20251 262 SER B O 1
ATOM 1818 N N . TYR A 1 255 ? 67.28219 33.99369 59.54522 1.000 17.86980 263 TYR B N 1
ATOM 1819 C CA . TYR A 1 255 ? 67.00449 32.56368 59.49378 1.000 17.61059 263 TYR B CA 1
ATOM 1820 C C . TYR A 1 255 ? 67.21698 32.00101 60.89331 1.000 18.29659 263 TYR B C 1
ATOM 1821 O O . TYR A 1 255 ? 68.35827 31.88005 61.35706 1.000 15.76075 263 TYR B O 1
ATOM 1830 N N . GLN A 1 256 ? 66.10718 31.68243 61.56917 1.000 15.97861 264 GLN B N 1
ATOM 1831 C CA . GLN A 1 256 ? 66.09684 31.28233 62.97700 1.000 16.05294 264 GLN B CA 1
ATOM 1832 C C . GLN A 1 256 ? 66.05787 29.75521 63.02040 1.000 17.28633 264 GLN B C 1
ATOM 1833 O O . GLN A 1 256 ? 65.01717 29.14680 62.76190 1.000 16.92765 264 GLN B O 1
ATOM 1839 N N . MET A 1 257 ? 67.18933 29.12273 63.33962 1.000 17.01364 265 MET B N 1
ATOM 1840 C CA . MET A 1 257 ? 67.30156 27.67613 63.18952 1.000 16.72648 265 MET B CA 1
ATOM 1841 C C . MET A 1 257 ? 67.51470 26.99431 64.53673 1.000 16.70528 265 MET B C 1
ATOM 1842 O O . MET A 1 257 ? 68.07633 27.58435 65.46643 1.000 18.68784 265 MET B O 1
ATOM 1847 N N . ARG A 1 258 ? 67.07623 25.73521 64.62532 1.000 15.49029 266 ARG B N 1
ATOM 1848 C CA . ARG A 1 258 ? 67.08118 25.01408 65.89204 1.000 17.87697 266 ARG B CA 1
ATOM 1849 C C . ARG A 1 258 ? 66.81323 23.53745 65.63830 1.000 19.59743 266 ARG B C 1
ATOM 1850 O O . ARG A 1 258 ? 66.29779 23.15102 64.58323 1.000 17.57918 266 ARG B O 1
ATOM 1858 N N . GLN A 1 259 ? 67.16799 22.71813 66.63054 1.000 19.77310 267 GLN B N 1
ATOM 1859 C CA . GLN A 1 259 ? 66.56818 21.39382 66.75842 1.000 20.13378 267 GLN B CA 1
ATOM 1860 C C . GLN A 1 259 ? 65.09440 21.54933 67.13613 1.000 19.64415 267 GLN B C 1
ATOM 1861 O O . GLN A 1 259 ? 64.65658 22.62046 67.55808 1.000 19.56799 267 GLN B O 1
ATOM 1867 N N . THR A 1 260 ? 64.31817 20.47013 66.99036 1.000 18.03561 268 THR B N 1
ATOM 1868 C CA . THR A 1 260 ? 62.90704 20.51535 67.36071 1.000 20.87274 268 THR B CA 1
ATOM 1869 C C . THR A 1 260 ? 62.56837 19.70418 68.60761 1.000 21.69281 268 THR B C 1
ATOM 1870 O O . THR A 1 260 ? 61.45768 19.84721 69.13530 1.000 21.59373 268 THR B O 1
ATOM 1874 N N . THR A 1 261 ? 63.47889 18.85522 69.07998 1.000 21.53041 269 THR B N 1
ATOM 1875 C CA . THR A 1 261 ? 63.23050 18.06068 70.27683 1.000 21.64928 269 THR B CA 1
ATOM 1876 C C . THR A 1 261 ? 62.98856 18.96024 71.48398 1.000 19.27531 269 THR B C 1
ATOM 1877 O O . THR A 1 261 ? 63.81879 19.80604 71.81993 1.000 20.86169 269 THR B O 1
ATOM 1881 N N . ARG A 1 262 ? 61.85683 18.75808 72.15307 1.000 19.23839 270 ARG B N 1
ATOM 1882 C CA . ARG A 1 262 ? 61.47604 19.59785 73.29025 1.000 20.20547 270 ARG B CA 1
ATOM 1883 C C . ARG A 1 262 ? 61.92667 18.92862 74.59102 1.000 19.35197 270 ARG B C 1
ATOM 1884 O O . ARG A 1 262 ? 61.12563 18.47880 75.40712 1.000 20.76247 270 ARG B O 1
ATOM 1892 N N . ASP A 1 263 ? 63.25437 18.86032 74.76173 1.000 22.45786 271 ASP B N 1
ATOM 1893 C CA . ASP A 1 263 ? 63.83290 17.99852 75.79851 1.000 23.25279 271 ASP B CA 1
ATOM 1894 C C . ASP A 1 263 ? 63.50682 18.47516 77.20956 1.000 22.46091 271 ASP B C 1
ATOM 1895 O O . ASP A 1 263 ? 63.50977 17.66290 78.14436 1.000 23.76337 271 ASP B O 1
ATOM 1900 N N . HIS A 1 264 ? 63.24545 19.76985 77.38976 1.000 21.44172 272 HIS B N 1
ATOM 1901 C CA . HIS A 1 264 ? 62.82957 20.35686 78.65357 1.000 20.65684 272 HIS B CA 1
ATOM 1902 C C . HIS A 1 264 ? 61.64523 21.28221 78.43439 1.000 21.23013 272 HIS B C 1
ATOM 1903 O O . HIS A 1 264 ? 61.55884 21.94552 77.39519 1.000 19.76214 272 HIS B O 1
ATOM 1910 N N . PRO A 1 265 ? 60.74982 21.39256 79.41415 1.000 19.47557 273 PRO B N 1
ATOM 1911 C CA . PRO A 1 265 ? 59.83980 22.54227 79.43330 1.000 20.36479 273 PRO B CA 1
ATOM 1912 C C . PRO A 1 265 ? 60.62058 23.77889 79.83705 1.000 19.11668 273 PRO B C 1
ATOM 1913 O O . PRO A 1 265 ? 61.62047 23.69300 80.55307 1.000 20.71526 273 PRO B O 1
ATOM 1917 N N . GLY A 1 266 ? 60.18020 24.93764 79.34554 1.000 18.45551 274 GLY B N 1
ATOM 1918 C CA . GLY A 1 266 ? 60.82804 26.17623 79.75326 1.000 18.18980 274 GLY B CA 1
ATOM 1919 C C . GLY A 1 266 ? 60.54278 26.48846 81.21113 1.000 20.27297 274 GLY B C 1
ATOM 1920 O O . GLY A 1 266 ? 61.44502 26.82524 81.98656 1.000 18.44870 274 GLY B O 1
ATOM 1921 N N . VAL A 1 267 ? 59.27559 26.37101 81.59687 1.000 20.85433 275 VAL B N 1
ATOM 1922 C CA . VAL A 1 267 ? 58.80736 26.43793 82.97428 1.000 19.86590 275 VAL B CA 1
ATOM 1923 C C . VAL A 1 267 ? 57.82346 25.29032 83.13404 1.000 20.75963 275 VAL B C 1
ATOM 1924 O O . VAL A 1 267 ? 57.12643 24.92891 82.18062 1.000 19.91320 275 VAL B O 1
ATOM 1928 N N . PHE A 1 268 ? 57.75801 24.70489 84.33422 1.000 21.63785 276 PHE B N 1
ATOM 1929 C CA . PHE A 1 268 ? 56.85003 23.58363 84.56843 1.000 18.13928 276 PHE B CA 1
ATOM 1930 C C . PHE A 1 268 ? 56.05178 23.83162 85.83909 1.000 21.70591 276 PHE B C 1
ATOM 1931 O O . PHE A 1 268 ? 56.63299 24.01451 86.91226 1.000 21.69440 276 PHE B O 1
ATOM 1939 N N . LEU A 1 269 ? 54.72453 23.82661 85.72382 1.000 20.17516 277 LEU B N 1
ATOM 1940 C CA . LEU A 1 269 ? 53.82765 24.07914 86.85777 1.000 20.70147 277 LEU B CA 1
ATOM 1941 C C . LEU A 1 269 ? 52.85890 22.89823 86.93784 1.000 22.69644 277 LEU B C 1
ATOM 1942 O O . LEU A 1 269 ? 51.79067 22.92004 86.31895 1.000 21.01625 277 LEU B O 1
ATOM 1947 N N . TRP A 1 270 ? 53.23267 21.88023 87.71418 1.000 21.46485 278 TRP B N 1
ATOM 1948 C CA . TRP A 1 270 ? 52.58661 20.57387 87.70510 1.000 23.55255 278 TRP B CA 1
ATOM 1949 C C . TRP A 1 270 ? 51.87749 20.33740 89.03625 1.000 25.45453 278 TRP B C 1
ATOM 1950 O O . TRP A 1 270 ? 52.51091 20.39086 90.09881 1.000 25.59459 278 TRP B O 1
ATOM 1961 N N . LYS A 1 271 ? 50.56619 20.07270 88.97113 1.000 24.27423 279 LYS B N 1
ATOM 1962 C CA . LYS A 1 271 ? 49.77645 19.66347 90.13744 1.000 25.87611 279 LYS B CA 1
ATOM 1963 C C . LYS A 1 271 ? 49.74601 20.75014 91.20844 1.000 26.03542 279 LYS B C 1
ATOM 1964 O O . LYS A 1 271 ? 49.75232 20.46286 92.40641 1.000 26.05557 279 LYS B O 1
ATOM 1970 N N . ASP A 1 272 ? 49.71515 22.01021 90.78325 1.000 24.01774 280 ASP B N 1
ATOM 1971 C CA . ASP A 1 272 ? 49.72828 23.11941 91.72039 1.000 24.62466 280 ASP B CA 1
ATOM 1972 C C . ASP A 1 272 ? 48.33024 23.68477 91.90434 1.000 24.66702 280 ASP B C 1
ATOM 1973 O O . ASP A 1 272 ? 47.36274 23.26084 91.26679 1.000 24.21819 280 ASP B O 1
ATOM 1978 N N . LYS A 1 273 ? 48.23671 24.67526 92.78907 1.000 24.43813 281 LYS B N 1
ATOM 1979 C CA . LYS A 1 273 ? 47.02723 25.46483 92.94979 1.000 26.97121 281 LYS B CA 1
ATOM 1980 C C . LYS A 1 273 ? 47.42099 26.90715 93.22142 1.000 27.77158 281 LYS B C 1
ATOM 1981 O O . LYS A 1 273 ? 48.26376 27.16714 94.08487 1.000 28.77117 281 LYS B O 1
ATOM 1987 N N . ASP A 1 274 ? 46.82244 27.83204 92.46806 1.000 25.44150 282 ASP B N 1
ATOM 1988 C CA . ASP A 1 274 ? 46.99664 29.27337 92.65053 1.000 26.64299 282 ASP B CA 1
ATOM 1989 C C . ASP A 1 274 ? 48.46457 29.68588 92.47405 1.000 27.62570 282 ASP B C 1
ATOM 1990 O O . ASP A 1 274 ? 49.15376 30.11411 93.40693 1.000 25.43201 282 ASP B O 1
ATOM 1995 N N . VAL A 1 275 ? 48.92401 29.56697 91.22245 1.000 25.62088 283 VAL B N 1
ATOM 1996 C CA . VAL A 1 275 ? 50.27219 29.97152 90.83563 1.000 22.81046 283 VAL B CA 1
ATOM 1997 C C . VAL A 1 275 ? 50.19291 31.31422 90.12847 1.000 22.38725 283 VAL B C 1
ATOM 1998 O O . VAL A 1 275 ? 49.27079 31.55757 89.33981 1.000 21.88614 283 VAL B O 1
ATOM 2002 N N . THR A 1 276 ? 51.16155 32.18833 90.40179 1.000 22.19126 284 THR B N 1
ATOM 2003 C CA . THR A 1 276 ? 51.24112 33.49105 89.75118 1.000 21.44550 284 THR B CA 1
ATOM 2004 C C . THR A 1 276 ? 52.63303 33.67515 89.16228 1.000 21.20398 284 THR B C 1
ATOM 2005 O O . THR A 1 276 ? 53.63684 33.42144 89.83440 1.000 23.88125 284 THR B O 1
ATOM 2009 N N . LEU A 1 277 ? 52.68582 34.07703 87.89662 1.000 22.04334 285 LEU B N 1
ATOM 2010 C CA . LEU A 1 277 ? 53.89577 34.56670 87.24752 1.000 19.75616 285 LEU B CA 1
ATOM 2011 C C . LEU A 1 277 ? 53.64156 36.01752 86.87340 1.000 19.68105 285 LEU B C 1
ATOM 2012 O O . LEU A 1 277 ? 52.67575 36.30230 86.16009 1.000 21.16616 285 LEU B O 1
ATOM 2017 N N . LYS A 1 278 ? 54.49889 36.93499 87.32737 1.000 19.48007 286 LYS B N 1
ATOM 2018 C CA . LYS A 1 278 ? 54.25584 38.32572 86.96793 1.000 20.85057 286 LYS B CA 1
ATOM 2019 C C . LYS A 1 278 ? 55.55100 39.11665 86.88999 1.000 21.70409 286 LYS B C 1
ATOM 2020 O O . LYS A 1 278 ? 56.51538 38.84057 87.60969 1.000 20.50078 286 LYS B O 1
ATOM 2026 N N . GLY A 1 279 ? 55.54944 40.11285 86.00458 1.000 20.84744 287 GLY B N 1
ATOM 2027 C CA . GLY A 1 279 ? 56.71470 40.94497 85.77092 1.000 21.20930 287 GLY B CA 1
ATOM 2028 C C . GLY A 1 279 ? 57.96250 40.15305 85.43548 1.000 24.58326 287 GLY B C 1
ATOM 2029 O O . GLY A 1 279 ? 59.03731 40.42254 85.98197 1.000 21.27101 287 GLY B O 1
ATOM 2030 N N . ILE A 1 280 ? 57.84723 39.16550 84.54861 1.000 20.29562 288 ILE B N 1
ATOM 2031 C CA . ILE A 1 280 ? 58.99670 38.37920 84.10930 1.000 19.73750 288 ILE B CA 1
ATOM 2032 C C . ILE A 1 280 ? 59.25423 38.67090 82.63522 1.000 22.38820 288 ILE B C 1
ATOM 2033 O O . ILE A 1 280 ? 58.32409 38.64664 81.81830 1.000 20.70125 288 ILE B O 1
ATOM 2038 N N . ASP A 1 281 ? 60.51436 38.96570 82.30098 1.000 21.45098 289 ASP B N 1
ATOM 2039 C CA . ASP A 1 281 ? 60.94181 39.16180 80.91927 1.000 22.14035 289 ASP B CA 1
ATOM 2040 C C . ASP A 1 281 ? 61.59656 37.87116 80.44265 1.000 20.41525 289 ASP B C 1
ATOM 2041 O O . ASP A 1 281 ? 62.71117 37.54562 80.86362 1.000 20.98771 289 ASP B O 1
ATOM 2046 N N . PHE A 1 282 ? 60.91090 37.13549 79.56840 1.000 19.46029 290 PHE B N 1
ATOM 2047 C CA . PHE A 1 282 ? 61.47535 35.92284 78.98383 1.000 20.45498 290 PHE B CA 1
ATOM 2048 C C . PHE A 1 282 ? 62.21126 36.33168 77.71210 1.000 20.56348 290 PHE B C 1
ATOM 2049 O O . PHE A 1 282 ? 61.60323 36.50138 76.65013 1.000 19.36915 290 PHE B O 1
ATOM 2057 N N . ARG A 1 283 ? 63.53043 36.49828 77.82508 1.000 19.13294 291 ARG B N 1
ATOM 2058 C CA . ARG A 1 283 ? 64.34409 36.87456 76.67239 1.000 20.74876 291 ARG B CA 1
ATOM 2059 C C . ARG A 1 283 ? 64.71972 35.66612 75.82634 1.000 20.55515 291 ARG B C 1
ATOM 2060 O O . ARG A 1 283 ? 64.88618 35.79220 74.60562 1.000 20.66672 291 ARG B O 1
ATOM 2068 N N . PHE A 1 284 ? 64.85397 34.49899 76.45359 1.000 19.61358 292 PHE B N 1
ATOM 2069 C CA . PHE A 1 284 ? 64.97249 33.24143 75.72967 1.000 18.69799 292 PHE B CA 1
ATOM 2070 C C . PHE A 1 284 ? 64.58306 32.10172 76.65668 1.000 19.89646 292 PHE B C 1
ATOM 2071 O O . PHE A 1 284 ? 65.05590 32.03833 77.79474 1.000 21.06731 292 PHE B O 1
ATOM 2079 N N . LEU A 1 285 ? 63.72085 31.21406 76.17049 1.000 19.68931 293 LEU B N 1
ATOM 2080 C CA . LEU A 1 285 ? 63.36714 29.98088 76.85948 1.000 18.52175 293 LEU B CA 1
ATOM 2081 C C . LEU A 1 285 ? 63.81540 28.81980 75.99619 1.000 19.46710 293 LEU B C 1
ATOM 2082 O O . LEU A 1 285 ? 63.44473 28.75017 74.81783 1.000 19.97545 293 LEU B O 1
ATOM 2087 N N . HIS A 1 286 ? 64.60073 27.91318 76.57545 1.000 20.14092 294 HIS B N 1
ATOM 2088 C CA . HIS A 1 286 ? 65.00437 26.72452 75.84535 1.000 18.86563 294 HIS B CA 1
ATOM 2089 C C . HIS A 1 286 ? 63.96027 25.61283 75.95797 1.000 19.45767 294 HIS B C 1
ATOM 2090 O O . HIS A 1 286 ? 63.24420 25.49244 76.96184 1.000 20.22985 294 HIS B O 1
ATOM 2097 N N . GLY A 1 287 ? 63.88318 24.79359 74.91452 1.000 17.96978 295 GLY B N 1
ATOM 2098 C CA . GLY A 1 287 ? 63.12442 23.53857 74.98766 1.000 18.05431 295 GLY B CA 1
ATOM 2099 C C . GLY A 1 287 ? 61.64000 23.63064 74.74522 1.000 19.52723 295 GLY B C 1
ATOM 2100 O O . GLY A 1 287 ? 61.10520 22.90432 73.90563 1.000 21.32391 295 GLY B O 1
ATOM 2101 N N . PHE A 1 288 ? 60.95301 24.50395 75.46171 1.000 18.79227 296 PHE B N 1
ATOM 2102 C CA . PHE A 1 288 ? 59.50827 24.66635 75.33654 1.000 18.44965 296 PHE B CA 1
ATOM 2103 C C . PHE A 1 288 ? 59.15436 25.92806 76.11756 1.000 21.88866 296 PHE B C 1
ATOM 2104 O O . PHE A 1 288 ? 60.04306 26.63405 76.61241 1.000 20.24893 296 PHE B O 1
ATOM 2112 N N . GLY A 1 289 ? 57.86879 26.22618 76.22525 1.000 20.02737 297 GLY B N 1
ATOM 2113 C CA . GLY A 1 289 ? 57.41465 27.42014 76.90316 1.000 18.23012 297 GLY B CA 1
ATOM 2114 C C . GLY A 1 289 ? 57.05718 27.15620 78.35042 1.000 18.99891 297 GLY B C 1
ATOM 2115 O O . GLY A 1 289 ? 57.55363 26.22280 78.98589 1.000 19.42249 297 GLY B O 1
ATOM 2116 N N . VAL A 1 290 ? 56.19359 28.01511 78.87716 1.000 18.47275 298 VAL B N 1
ATOM 2117 C CA . VAL A 1 290 ? 55.63638 27.84336 80.21493 1.000 19.24221 298 VAL B CA 1
ATOM 2118 C C . VAL A 1 290 ? 54.55017 26.77700 80.14497 1.000 19.46299 298 VAL B C 1
ATOM 2119 O O . VAL A 1 290 ? 53.52350 26.96700 79.48493 1.000 19.73136 298 VAL B O 1
ATOM 2123 N N . VAL A 1 291 ? 54.75906 25.66172 80.83612 1.000 18.72660 299 VAL B N 1
ATOM 2124 C CA . VAL A 1 291 ? 53.81169 24.54964 80.81464 1.000 18.22870 299 VAL B CA 1
ATOM 2125 C C . VAL A 1 291 ? 53.10840 24.48096 82.16215 1.000 18.57920 299 VAL B C 1
ATOM 2126 O O . VAL A 1 291 ? 53.75494 24.28792 83.19991 1.000 20.37427 299 VAL B O 1
ATOM 2130 N N . GLY A 1 292 ? 51.79312 24.66298 82.14735 1.000 17.92043 300 GLY B N 1
ATOM 2131 C CA . GLY A 1 292 ? 50.94368 24.30131 83.27181 1.000 19.51494 300 GLY B CA 1
ATOM 2132 C C . GLY A 1 292 ? 50.35176 22.93824 82.97737 1.000 19.99927 300 GLY B C 1
ATOM 2133 O O . GLY A 1 292 ? 49.95319 22.65613 81.84674 1.000 19.11314 300 GLY B O 1
ATOM 2134 N N . GLN A 1 293 ? 50.31970 22.07527 83.99012 1.000 19.47851 301 GLN B N 1
ATOM 2135 C CA . GLN A 1 293 ? 49.85217 20.70922 83.76964 1.000 20.61378 301 GLN B CA 1
ATOM 2136 C C . GLN A 1 293 ? 49.12698 20.22403 85.01644 1.000 19.72321 301 GLN B C 1
ATOM 2137 O O . GLN A 1 293 ? 49.73690 20.13075 86.08409 1.000 21.44264 301 GLN B O 1
ATOM 2143 N N . SER A 1 294 ? 47.82994 19.93946 84.88574 1.000 20.94963 302 SER B N 1
ATOM 2144 C CA . SER A 1 294 ? 47.01104 19.47273 86.01731 1.000 22.98348 302 SER B CA 1
ATOM 2145 C C . SER A 1 294 ? 47.08056 20.44039 87.20288 1.000 24.50152 302 SER B C 1
ATOM 2146 O O . SER A 1 294 ? 47.08201 20.02814 88.36811 1.000 23.95236 302 SER B O 1
ATOM 2149 N N . THR A 1 295 ? 47.15537 21.73625 86.90499 1.000 20.95793 303 THR B N 1
ATOM 2150 C CA . THR A 1 295 ? 47.22763 22.77987 87.91998 1.000 21.78319 303 THR B CA 1
ATOM 2151 C C . THR A 1 295 ? 45.92613 23.57253 87.94992 1.000 22.86677 303 THR B C 1
ATOM 2152 O O . THR A 1 295 ? 45.32248 23.83151 86.90449 1.000 21.89149 303 THR B O 1
ATOM 2156 N N . ASP A 1 296 ? 45.49888 23.95193 89.15752 1.000 20.51885 304 ASP B N 1
ATOM 2157 C CA . ASP A 1 296 ? 44.26301 24.69673 89.37709 1.000 23.38305 304 ASP B CA 1
ATOM 2158 C C . ASP A 1 296 ? 44.62589 26.16369 89.58500 1.000 22.50788 304 ASP B C 1
ATOM 2159 O O . ASP A 1 296 ? 45.18397 26.52365 90.62570 1.000 23.62138 304 ASP B O 1
ATOM 2164 N N . THR A 1 297 ? 44.29113 26.99647 88.59310 1.000 20.38929 305 THR B N 1
ATOM 2165 C CA . THR A 1 297 ? 44.44959 28.45253 88.58514 1.000 20.39450 305 THR B CA 1
ATOM 2166 C C . THR A 1 297 ? 45.90453 28.89045 88.40793 1.000 22.25428 305 THR B C 1
ATOM 2167 O O . THR A 1 297 ? 46.76975 28.64869 89.26281 1.000 20.94642 305 THR B O 1
ATOM 2171 N N . ILE A 1 298 ? 46.17155 29.54479 87.27902 1.000 20.99616 306 ILE B N 1
ATOM 2172 C CA . ILE A 1 298 ? 47.46918 30.13159 86.97590 1.000 19.99954 306 ILE B CA 1
ATOM 2173 C C . ILE A 1 298 ? 47.22055 31.53072 86.44107 1.000 19.36521 306 ILE B C 1
ATOM 2174 O O . ILE A 1 298 ? 46.45439 31.70344 85.48823 1.000 19.92460 306 ILE B O 1
ATOM 2179 N N . THR A 1 299 ? 47.86961 32.52117 87.04395 1.000 18.93341 307 THR B N 1
ATOM 2180 C CA . THR A 1 299 ? 47.76295 33.90900 86.61456 1.000 19.32707 307 THR B CA 1
ATOM 2181 C C . THR A 1 299 ? 49.10396 34.36220 86.05082 1.000 20.86023 307 THR B C 1
ATOM 2182 O O . THR A 1 299 ? 50.14559 34.21104 86.70153 1.000 19.82574 307 THR B O 1
ATOM 2186 N N . MET A 1 300 ? 49.07497 34.87847 84.82606 1.000 21.17710 308 MET B N 1
ATOM 2187 C CA . MET A 1 300 ? 50.25495 35.38314 84.13822 1.000 19.41786 308 MET B CA 1
ATOM 2188 C C . MET A 1 300 ? 49.97936 36.84016 83.80927 1.000 18.60681 308 MET B C 1
ATOM 2189 O O . MET A 1 300 ? 49.04558 37.13812 83.06306 1.000 20.82222 308 MET B O 1
ATOM 2194 N N . ASP A 1 301 ? 50.77516 37.74406 84.37632 1.000 21.30702 309 ASP B N 1
ATOM 2195 C CA . ASP A 1 301 ? 50.47060 39.17055 84.34161 1.000 21.15216 309 ASP B CA 1
ATOM 2196 C C . ASP A 1 301 ? 51.76155 39.93433 84.09639 1.000 21.30720 309 ASP B C 1
ATOM 2197 O O . ASP A 1 301 ? 52.71532 39.78643 84.86098 1.000 19.81766 309 ASP B O 1
ATOM 2202 N N . GLY A 1 302 ? 51.79612 40.75034 83.04821 1.000 20.59946 310 GLY B N 1
ATOM 2203 C CA . GLY A 1 302 ? 52.99724 41.52467 82.78588 1.000 22.36269 310 GLY B CA 1
ATOM 2204 C C . GLY A 1 302 ? 54.18181 40.69234 82.34927 1.000 23.58554 310 GLY B C 1
ATOM 2205 O O . GLY A 1 302 ? 55.33025 41.02063 82.68843 1.000 20.10704 310 GLY B O 1
ATOM 2206 N N . LEU A 1 303 ? 53.93826 39.60511 81.62102 1.000 19.35507 311 LEU B N 1
ATOM 2207 C CA . LEU A 1 303 ? 55.02277 38.79931 81.08249 1.000 18.85465 311 LEU B CA 1
ATOM 2208 C C . LEU A 1 303 ? 55.41467 39.34565 79.71766 1.000 22.07096 311 LEU B C 1
ATOM 2209 O O . LEU A 1 303 ? 54.55772 39.69840 78.90741 1.000 21.04940 311 LEU B O 1
ATOM 2214 N N . HIS A 1 304 ? 56.71047 39.43073 79.45861 1.000 20.46738 312 HIS B N 1
ATOM 2215 C CA . HIS A 1 304 ? 57.15456 39.90669 78.15289 1.000 21.34538 312 HIS B CA 1
ATOM 2216 C C . HIS A 1 304 ? 58.06833 38.85724 77.53757 1.000 20.68637 312 HIS B C 1
ATOM 2217 O O . HIS A 1 304 ? 59.22052 38.68491 77.95555 1.000 20.14134 312 HIS B O 1
ATOM 2224 N N . PHE A 1 305 ? 57.51316 38.12404 76.57562 1.000 19.24391 313 PHE B N 1
ATOM 2225 C CA . PHE A 1 305 ? 58.25818 37.12613 75.82238 1.000 19.11414 313 PHE B CA 1
ATOM 2226 C C . PHE A 1 305 ? 58.79193 37.82847 74.58170 1.000 18.95209 313 PHE B C 1
ATOM 2227 O O . PHE A 1 305 ? 58.02363 38.17298 73.67467 1.000 17.80045 313 PHE B O 1
ATOM 2235 N N . GLY A 1 306 ? 60.09859 38.05517 74.54788 1.000 16.11553 314 GLY B N 1
ATOM 2236 C CA . GLY A 1 306 ? 60.70549 38.77139 73.44287 1.000 19.68877 314 GLY B CA 1
ATOM 2237 C C . GLY A 1 306 ? 62.14575 39.10135 73.76856 1.000 21.84396 314 GLY B C 1
ATOM 2238 O O . GLY A 1 306 ? 62.48246 39.28488 74.94268 1.000 21.40433 314 GLY B O 1
ATOM 2239 N N . THR A 1 307 ? 63.00882 39.15600 72.75779 1.000 23.02368 315 THR B N 1
ATOM 2240 C CA . THR A 1 307 ? 64.39381 39.52451 73.00780 1.000 26.97208 315 THR B CA 1
ATOM 2241 C C . THR A 1 307 ? 64.46552 41.02173 73.26696 1.000 31.87330 315 THR B C 1
ATOM 2242 O O . THR A 1 307 ? 63.70573 41.80674 72.68966 1.000 38.52126 315 THR B O 1
ATOM 2246 N N . GLY A 1 308 ? 65.35978 41.41742 74.16008 1.000 34.89102 316 GLY B N 1
ATOM 2247 C CA . GLY A 1 308 ? 65.49229 42.81616 74.50528 1.000 42.58113 316 GLY B CA 1
ATOM 2248 C C . GLY A 1 308 ? 66.15010 43.61605 73.39569 1.000 44.87544 316 GLY B C 1
ATOM 2249 O O . GLY A 1 308 ? 66.44720 43.12454 72.30604 1.000 41.68099 316 GLY B O 1
ATOM 2250 N N . GLU A 1 309 ? 66.38168 44.89468 73.69089 1.000 50.27821 317 GLU B N 1
ATOM 2251 C CA . GLU A 1 309 ? 67.02194 45.77054 72.72111 1.000 53.28456 317 GLU B CA 1
ATOM 2252 C C . GLU A 1 309 ? 68.54129 45.67092 72.74962 1.000 50.68561 317 GLU B C 1
ATOM 2253 O O . GLU A 1 309 ? 69.19810 46.23708 71.86847 1.000 51.74546 317 GLU B O 1
ATOM 2259 N N . GLY A 1 310 ? 69.10960 44.96293 73.72399 1.000 46.44855 318 GLY B N 1
ATOM 2260 C CA . GLY A 1 310 ? 70.54862 44.81398 73.81360 1.000 46.19203 318 GLY B CA 1
ATOM 2261 C C . GLY A 1 310 ? 71.09012 43.52701 73.21689 1.000 44.58924 318 GLY B C 1
ATOM 2262 O O . GLY A 1 310 ? 72.16517 43.06180 73.61745 1.000 40.32556 318 GLY B O 1
ATOM 2263 N N . THR A 1 311 ? 70.36329 42.93657 72.26514 1.000 37.93988 319 THR B N 1
ATOM 2264 C CA . THR A 1 311 ? 70.85328 41.77253 71.53789 1.000 34.41390 319 THR B CA 1
ATOM 2265 C C . THR A 1 311 ? 70.48812 41.89576 70.06503 1.000 33.60232 319 THR B C 1
ATOM 2266 O O . THR A 1 311 ? 69.49826 42.53884 69.70334 1.000 34.50961 319 THR B O 1
ATOM 2270 N N . GLY A 1 312 ? 71.30998 41.28318 69.21388 1.000 32.42952 320 GLY B N 1
ATOM 2271 C CA . GLY A 1 312 ? 70.97139 41.10119 67.81585 1.000 30.50780 320 GLY B CA 1
ATOM 2272 C C . GLY A 1 312 ? 70.10824 39.88725 67.54038 1.000 29.08784 320 GLY B C 1
ATOM 2273 O O . GLY A 1 312 ? 69.68767 39.65944 66.40181 1.000 27.46220 320 GLY B O 1
ATOM 2274 N N . ARG A 1 313 ? 69.84492 39.08105 68.56292 1.000 26.25109 321 ARG B N 1
ATOM 2275 C CA . ARG A 1 313 ? 68.97839 37.92853 68.39002 1.000 25.11033 321 ARG B CA 1
ATOM 2276 C C . ARG A 1 313 ? 67.53409 38.37644 68.19184 1.000 22.19490 321 ARG B C 1
ATOM 2277 O O . ARG A 1 313 ? 67.15587 39.50351 68.51211 1.000 25.07767 321 ARG B O 1
ATOM 2285 N N . SER A 1 314 ? 66.71401 37.46569 67.67575 1.000 22.53984 322 SER B N 1
ATOM 2286 C CA . SER A 1 314 ? 65.29838 37.75147 67.46890 1.000 22.51649 322 SER B CA 1
ATOM 2287 C C . SER A 1 314 ? 64.36404 36.70838 68.07575 1.000 22.34714 322 SER B C 1
ATOM 2288 O O . SER A 1 314 ? 63.21554 37.05147 68.39551 1.000 20.36240 322 SER B O 1
ATOM 2291 N N . THR A 1 315 ? 64.81436 35.46949 68.26851 1.000 17.72235 323 THR B N 1
ATOM 2292 C CA . THR A 1 315 ? 63.95877 34.41655 68.80132 1.000 19.47736 323 THR B CA 1
ATOM 2293 C C . THR A 1 315 ? 63.91382 34.48380 70.32361 1.000 18.93059 323 THR B C 1
ATOM 2294 O O . THR A 1 315 ? 64.95730 34.47146 70.98467 1.000 18.29681 323 THR B O 1
ATOM 2298 N N . ALA A 1 316 ? 62.70401 34.54813 70.88269 1.000 17.96941 324 ALA B N 1
ATOM 2299 C CA . ALA A 1 316 ? 62.53902 34.45892 72.33063 1.000 19.96855 324 ALA B CA 1
ATOM 2300 C C . ALA A 1 316 ? 62.10347 33.07771 72.80436 1.000 18.84272 324 ALA B C 1
ATOM 2301 O O . ALA A 1 316 ? 62.30026 32.74590 73.98285 1.000 17.67765 324 ALA B O 1
ATOM 2303 N N . GLY A 1 317 ? 61.50646 32.27384 71.93309 1.000 18.71092 325 GLY B N 1
ATOM 2304 C CA . GLY A 1 317 ? 61.05389 30.96775 72.36178 1.000 17.10975 325 GLY B CA 1
ATOM 2305 C C . GLY A 1 317 ? 61.47101 29.86438 71.41526 1.000 18.46306 325 GLY B C 1
ATOM 2306 O O . GLY A 1 317 ? 61.24281 29.95078 70.20508 1.000 16.84845 325 GLY B O 1
ATOM 2307 N N . TYR A 1 318 ? 62.08613 28.81865 71.98104 1.000 18.90464 326 TYR B N 1
ATOM 2308 C CA . TYR A 1 318 ? 62.45793 27.62547 71.22528 1.000 18.34830 326 TYR B CA 1
ATOM 2309 C C . TYR A 1 318 ? 61.23976 26.94919 70.61626 1.000 18.26863 326 TYR B C 1
ATOM 2310 O O . TYR A 1 318 ? 61.33868 26.30440 69.56305 1.000 19.58970 326 TYR B O 1
ATOM 2319 N N . ALA A 1 319 ? 60.08962 27.07466 71.26434 1.000 18.48163 327 ALA B N 1
ATOM 2320 C CA . ALA A 1 319 ? 58.84693 26.58805 70.68723 1.000 18.65165 327 ALA B CA 1
ATOM 2321 C C . ALA A 1 319 ? 57.71245 27.51704 71.10610 1.000 22.11907 327 ALA B C 1
ATOM 2322 O O . ALA A 1 319 ? 57.75847 28.71811 70.82802 1.000 18.32384 327 ALA B O 1
ATOM 2324 N N . ASP A 1 320 ? 56.69796 26.98234 71.78160 1.000 22.16127 328 ASP B N 1
ATOM 2325 C CA . ASP A 1 320 ? 55.57470 27.80897 72.18583 1.000 22.62623 328 ASP B CA 1
ATOM 2326 C C . ASP A 1 320 ? 55.95173 28.64474 73.41683 1.000 22.17046 328 ASP B C 1
ATOM 2327 O O . ASP A 1 320 ? 57.00692 28.45777 74.03940 1.000 21.95005 328 ASP B O 1
ATOM 2332 N N . PHE A 1 321 ? 55.09615 29.60817 73.75909 1.000 18.85855 329 PHE B N 1
ATOM 2333 C CA . PHE A 1 321 ? 55.33456 30.40770 74.95485 1.000 18.41368 329 PHE B CA 1
ATOM 2334 C C . PHE A 1 321 ? 54.55163 29.89743 76.15327 1.000 19.61953 329 PHE B C 1
ATOM 2335 O O . PHE A 1 321 ? 55.09896 29.78846 77.25448 1.000 21.07447 329 PHE B O 1
ATOM 2343 N N . VAL A 1 322 ? 53.26805 29.60500 75.96946 1.000 19.69204 330 VAL B N 1
ATOM 2344 C CA . VAL A 1 322 ? 52.37936 29.29414 77.08488 1.000 19.11804 330 VAL B CA 1
ATOM 2345 C C . VAL A 1 322 ? 51.54060 28.08616 76.69050 1.000 20.01195 330 VAL B C 1
ATOM 2346 O O . VAL A 1 322 ? 50.77934 28.14548 75.71924 1.000 18.58583 330 VAL B O 1
ATOM 2350 N N . GLN A 1 323 ? 51.69650 26.99247 77.43243 1.000 18.28980 331 GLN B N 1
ATOM 2351 C CA . GLN A 1 323 ? 50.96641 25.74728 77.22887 1.000 18.58052 331 GLN B CA 1
ATOM 2352 C C . GLN A 1 323 ? 50.26241 25.42502 78.54470 1.000 18.19750 331 GLN B C 1
ATOM 2353 O O . GLN A 1 323 ? 50.92073 25.22255 79.56805 1.000 17.35918 331 GLN B O 1
ATOM 2359 N N . MET A 1 324 ? 48.92764 25.42728 78.54393 1.000 18.88914 332 MET B N 1
ATOM 2360 C CA . MET A 1 324 ? 48.15776 25.10936 79.74670 1.000 16.65025 332 MET B CA 1
ATOM 2361 C C . MET A 1 324 ? 47.37742 23.83793 79.43241 1.000 18.14533 332 MET B C 1
ATOM 2362 O O . MET A 1 324 ? 46.33004 23.88407 78.78104 1.000 17.32811 332 MET B O 1
ATOM 2367 N N . SER A 1 325 ? 47.91387 22.70171 79.87582 1.000 18.14006 333 SER B N 1
ATOM 2368 C CA . SER A 1 325 ? 47.46815 21.38134 79.44669 1.000 18.52584 333 SER B CA 1
ATOM 2369 C C . SER A 1 325 ? 46.74071 20.69614 80.59611 1.000 19.37664 333 SER B C 1
ATOM 2370 O O . SER A 1 325 ? 47.34990 20.42265 81.63534 1.000 18.73550 333 SER B O 1
ATOM 2373 N N . GLY A 1 326 ? 45.45900 20.40070 80.39602 1.000 18.11574 334 GLY B N 1
ATOM 2374 C CA . GLY A 1 326 ? 44.67359 19.74007 81.43423 1.000 19.29944 334 GLY B CA 1
ATOM 2375 C C . GLY A 1 326 ? 44.65601 20.45628 82.76957 1.000 19.80162 334 GLY B C 1
ATOM 2376 O O . GLY A 1 326 ? 44.80199 19.80917 83.81469 1.000 20.75754 334 GLY B O 1
ATOM 2377 N N . CYS A 1 327 ? 44.49465 21.77957 82.76329 1.000 18.68974 335 CYS B N 1
ATOM 2378 C CA . CYS A 1 327 ? 44.41073 22.56570 83.98850 1.000 18.41333 335 CYS B CA 1
ATOM 2379 C C . CYS A 1 327 ? 42.94632 22.81141 84.35422 1.000 20.26604 335 CYS B C 1
ATOM 2380 O O . CYS A 1 327 ? 42.03330 22.45041 83.60984 1.000 20.05675 335 CYS B O 1
ATOM 2383 N N . LYS A 1 328 ? 42.72169 23.42762 85.51694 1.000 19.91665 336 LYS B N 1
ATOM 2384 C CA . LYS A 1 328 ? 41.36423 23.81880 85.90059 1.000 21.91463 336 LYS B CA 1
ATOM 2385 C C . LYS A 1 328 ? 41.44242 25.15098 86.64183 1.000 20.32090 336 LYS B C 1
ATOM 2386 O O . LYS A 1 328 ? 42.49212 25.79602 86.68564 1.000 22.58186 336 LYS B O 1
ATOM 2392 N N . GLY A 1 329 ? 40.32154 25.58722 87.21066 1.000 22.62898 337 GLY B N 1
ATOM 2393 C CA . GLY A 1 329 ? 40.29485 26.91766 87.80725 1.000 24.72985 337 GLY B CA 1
ATOM 2394 C C . GLY A 1 329 ? 40.27401 27.98564 86.72564 1.000 24.25401 337 GLY B C 1
ATOM 2395 O O . GLY A 1 329 ? 39.65965 27.81494 85.66857 1.000 23.63515 337 GLY B O 1
ATOM 2396 N N . VAL A 1 330 ? 40.96610 29.09435 86.96874 1.000 19.02011 338 VAL B N 1
ATOM 2397 C CA . VAL A 1 330 ? 41.02201 30.19552 86.01344 1.000 21.80751 338 VAL B CA 1
ATOM 2398 C C . VAL A 1 330 ? 42.44898 30.33155 85.49371 1.000 19.56325 338 VAL B C 1
ATOM 2399 O O . VAL A 1 330 ? 43.39516 30.43870 86.27974 1.000 21.49192 338 VAL B O 1
ATOM 2403 N N . ILE A 1 331 ? 42.59627 30.31386 84.17474 1.000 20.05480 339 ILE B N 1
ATOM 2404 C CA . ILE A 1 331 ? 43.85845 30.59736 83.49226 1.000 19.44323 339 ILE B CA 1
ATOM 2405 C C . ILE A 1 331 ? 43.76407 32.03745 83.01208 1.000 19.57235 339 ILE B C 1
ATOM 2406 O O . ILE A 1 331 ? 42.93518 32.35174 82.15215 1.000 19.07165 339 ILE B O 1
ATOM 2411 N N . THR A 1 332 ? 44.58247 32.92426 83.57337 1.000 19.02616 340 THR B N 1
ATOM 2412 C CA . THR A 1 332 ? 44.60038 34.32769 83.17611 1.000 18.77761 340 THR B CA 1
ATOM 2413 C C . THR A 1 332 ? 45.92372 34.65553 82.49077 1.000 18.19366 340 THR B C 1
ATOM 2414 O O . THR A 1 332 ? 46.99307 34.32118 83.01102 1.000 18.06577 340 THR B O 1
ATOM 2418 N N . VAL A 1 333 ? 45.84473 35.30211 81.32762 1.000 18.92968 341 VAL B N 1
ATOM 2419 C CA . VAL A 1 333 ? 47.00451 35.88520 80.65147 1.000 18.87467 341 VAL B CA 1
ATOM 2420 C C . VAL A 1 333 ? 46.67703 37.35428 80.40003 1.000 17.22005 341 VAL B C 1
ATOM 2421 O O . VAL A 1 333 ? 45.79791 37.66559 79.58693 1.000 17.99322 341 VAL B O 1
ATOM 2425 N N . ALA A 1 334 ? 47.38597 38.25699 81.07918 1.000 16.32089 342 ALA B N 1
ATOM 2426 C CA . ALA A 1 334 ? 47.00094 39.66261 81.08945 1.000 17.61639 342 ALA B CA 1
ATOM 2427 C C . ALA A 1 334 ? 48.21346 40.56329 80.92604 1.000 16.77736 342 ALA B C 1
ATOM 2428 O O . ALA A 1 334 ? 49.27799 40.27847 81.47577 1.000 16.07171 342 ALA B O 1
ATOM 2430 N N . ASN A 1 335 ? 48.03698 41.67073 80.19742 1.000 17.39201 343 ASN B N 1
ATOM 2431 C CA . ASN A 1 335 ? 49.04217 42.73937 80.16447 1.000 20.67415 343 ASN B CA 1
ATOM 2432 C C . ASN A 1 335 ? 50.40505 42.22640 79.71392 1.000 19.71154 343 ASN B C 1
ATOM 2433 O O . ASN A 1 335 ? 51.44449 42.70091 80.18046 1.000 22.60113 343 ASN B O 1
ATOM 2438 N N . SER A 1 336 ? 50.41599 41.25570 78.80846 1.000 17.30986 344 SER B N 1
ATOM 2439 C CA . SER A 1 336 ? 51.64391 40.57569 78.42803 1.000 18.21996 344 SER B CA 1
ATOM 2440 C C . SER A 1 336 ? 51.92325 40.79655 76.94404 1.000 19.85383 344 SER B C 1
ATOM 2441 O O . SER A 1 336 ? 51.07618 41.28178 76.18891 1.000 19.22049 344 SER B O 1
ATOM 2444 N N . SER A 1 337 ? 53.14213 40.47009 76.52177 1.000 19.58448 345 SER B N 1
ATOM 2445 C CA . SER A 1 337 ? 53.47107 40.56396 75.10687 1.000 19.82631 345 SER B CA 1
ATOM 2446 C C . SER A 1 337 ? 54.25087 39.33034 74.67926 1.000 19.31852 345 SER B C 1
ATOM 2447 O O . SER A 1 337 ? 55.00053 38.73950 75.46350 1.000 19.96162 345 SER B O 1
ATOM 2450 N N . PHE A 1 338 ? 54.08210 38.97797 73.40782 1.000 17.83896 346 PHE B N 1
ATOM 2451 C CA . PHE A 1 338 ? 54.57696 37.72773 72.85104 1.000 18.39796 346 PHE B CA 1
ATOM 2452 C C . PHE A 1 338 ? 55.18158 38.03996 71.49265 1.000 18.71872 346 PHE B C 1
ATOM 2453 O O . PHE A 1 338 ? 54.46933 38.47820 70.58408 1.000 17.13863 346 PHE B O 1
ATOM 2461 N N . SER A 1 339 ? 56.49181 37.83147 71.35750 1.000 17.60393 347 SER B N 1
ATOM 2462 C CA . SER A 1 339 ? 57.18198 38.12001 70.10485 1.000 19.68811 347 SER B CA 1
ATOM 2463 C C . SER A 1 339 ? 58.15436 36.99393 69.78315 1.000 20.64919 347 SER B C 1
ATOM 2464 O O . SER A 1 339 ? 59.03880 36.67842 70.58311 1.000 21.63556 347 SER B O 1
ATOM 2467 N N . ASN A 1 340 ? 57.98574 36.40782 68.61727 1.000 20.20251 348 ASN B N 1
ATOM 2468 C CA . ASN A 1 340 ? 58.88989 35.44876 67.98723 1.000 20.63579 348 ASN B CA 1
ATOM 2469 C C . ASN A 1 340 ? 59.07724 34.14708 68.75513 1.000 19.82263 348 ASN B C 1
ATOM 2470 O O . ASN A 1 340 ? 60.20160 33.80996 69.16102 1.000 19.14645 348 ASN B O 1
ATOM 2475 N N . PRO A 1 341 ? 58.01892 33.37446 68.92890 1.000 20.11348 349 PRO B N 1
ATOM 2476 C CA . PRO A 1 341 ? 58.16832 31.96059 69.26799 1.000 17.30541 349 PRO B CA 1
ATOM 2477 C C . PRO A 1 341 ? 58.44768 31.17606 67.99051 1.000 17.47534 349 PRO B C 1
ATOM 2478 O O . PRO A 1 341 ? 58.45262 31.72111 66.89219 1.000 17.13506 349 PRO B O 1
ATOM 2482 N N . HIS A 1 342 ? 58.67343 29.87261 68.14900 1.000 16.65856 350 HIS B N 1
ATOM 2483 C CA . HIS A 1 342 ? 58.73243 28.95994 67.01413 1.000 18.07881 350 HIS B CA 1
ATOM 2484 C C . HIS A 1 342 ? 57.50081 28.06519 66.95856 1.000 20.70038 350 HIS B C 1
ATOM 2485 O O . HIS A 1 342 ? 57.49617 27.04651 66.25851 1.000 22.35836 350 HIS B O 1
ATOM 2492 N N . ASP A 1 343 ? 56.45080 28.44265 67.68175 1.000 21.08308 351 ASP B N 1
ATOM 2493 C CA . ASP A 1 343 ? 55.19276 27.70411 67.71611 1.000 21.47776 351 ASP B CA 1
ATOM 2494 C C . ASP A 1 343 ? 54.15428 28.65905 68.30683 1.000 20.56247 351 ASP B C 1
ATOM 2495 O O . ASP A 1 343 ? 54.46599 29.80962 68.60946 1.000 20.25265 351 ASP B O 1
ATOM 2500 N N . ASP A 1 344 ? 52.92697 28.18219 68.49280 1.000 19.06440 352 ASP B N 1
ATOM 2501 C CA . ASP A 1 344 ? 51.84630 29.06561 68.93868 1.000 19.28912 352 ASP B CA 1
ATOM 2502 C C . ASP A 1 344 ? 52.18218 29.73903 70.26960 1.000 17.56358 352 ASP B C 1
ATOM 2503 O O . ASP A 1 344 ? 52.61201 29.05884 71.21263 1.000 19.20204 352 ASP B O 1
ATOM 2508 N N . PRO A 1 345 ? 51.97562 31.05219 70.39778 1.000 18.00495 353 PRO B N 1
ATOM 2509 C CA . PRO A 1 345 ? 52.17679 31.69753 71.70763 1.000 16.75016 353 PRO B CA 1
ATOM 2510 C C . PRO A 1 345 ? 51.39762 31.05712 72.85460 1.000 17.33713 353 PRO B C 1
ATOM 2511 O O . PRO A 1 345 ? 51.97529 30.82992 73.92347 1.000 17.78483 353 PRO B O 1
ATOM 2515 N N . ILE A 1 346 ? 50.10991 30.75561 72.66866 1.000 15.22401 354 ILE B N 1
ATOM 2516 C CA . ILE A 1 346 ? 49.26451 30.25056 73.75247 1.000 16.49292 354 ILE B CA 1
ATOM 2517 C C . ILE A 1 346 ? 48.42439 29.08832 73.23511 1.000 17.06950 354 ILE B C 1
ATOM 2518 O O . ILE A 1 346 ? 47.78038 29.20471 72.18402 1.000 14.92542 354 ILE B O 1
ATOM 2523 N N . ASN A 1 347 ? 48.40687 27.98159 73.99182 1.000 16.13787 355 ASN B N 1
ATOM 2524 C CA . ASN A 1 347 ? 47.49908 26.86063 73.74160 1.000 15.72941 355 ASN B CA 1
ATOM 2525 C C . ASN A 1 347 ? 46.94719 26.37948 75.08373 1.000 16.57169 355 ASN B C 1
ATOM 2526 O O . ASN A 1 347 ? 47.69806 25.86612 75.91888 1.000 16.26193 355 ASN B O 1
ATOM 2531 N N . VAL A 1 348 ? 45.64157 26.53709 75.28903 1.000 16.77830 356 VAL B N 1
ATOM 2532 C CA . VAL A 1 348 ? 44.94549 25.98612 76.45221 1.000 17.03854 356 VAL B CA 1
ATOM 2533 C C . VAL A 1 348 ? 44.09256 24.81422 75.96368 1.000 15.89333 356 VAL B C 1
ATOM 2534 O O . VAL A 1 348 ? 43.21336 24.98890 75.11213 1.000 15.12093 356 VAL B O 1
ATOM 2538 N N . HIS A 1 349 ? 44.34505 23.62263 76.49832 1.000 15.86945 357 HIS B N 1
ATOM 2539 C CA . HIS A 1 349 ? 43.68001 22.42327 76.00305 1.000 16.44252 357 HIS B CA 1
ATOM 2540 C C . HIS A 1 349 ? 43.82338 21.33192 77.04946 1.000 15.92642 357 HIS B C 1
ATOM 2541 O O . HIS A 1 349 ? 44.62108 21.44889 77.97712 1.000 15.29524 357 HIS B O 1
ATOM 2548 N N . GLY A 1 350 ? 43.04767 20.25867 76.86968 1.000 16.34827 358 GLY B N 1
ATOM 2549 C CA . GLY A 1 350 ? 43.28126 18.99747 77.53404 1.000 16.07482 358 GLY B CA 1
ATOM 2550 C C . GLY A 1 350 ? 43.72893 17.93550 76.54185 1.000 18.65408 358 GLY B C 1
ATOM 2551 O O . GLY A 1 350 ? 44.05011 18.22283 75.38823 1.000 19.21396 358 GLY B O 1
ATOM 2552 N N . THR A 1 351 ? 43.74579 16.68438 77.00732 1.000 20.69563 359 THR B N 1
ATOM 2553 C CA . THR A 1 351 ? 44.13989 15.55036 76.16847 1.000 18.75976 359 THR B CA 1
ATOM 2554 C C . THR A 1 351 ? 43.01041 14.52710 76.14479 1.000 22.08924 359 THR B C 1
ATOM 2555 O O . THR A 1 351 ? 42.57833 14.06022 77.20304 1.000 23.14339 359 THR B O 1
ATOM 2559 N N . PHE A 1 352 ? 42.53543 14.17762 74.94821 1.000 21.01955 360 PHE B N 1
ATOM 2560 C CA . PHE A 1 352 ? 41.67891 13.00421 74.80115 1.000 20.88659 360 PHE B CA 1
ATOM 2561 C C . PHE A 1 352 ? 42.53155 11.74858 74.88745 1.000 20.99997 360 PHE B C 1
ATOM 2562 O O . PHE A 1 352 ? 43.60125 11.67119 74.28024 1.000 22.02334 360 PHE B O 1
ATOM 2570 N N . LEU A 1 353 ? 42.04917 10.75057 75.61498 1.000 21.68954 361 LEU B N 1
ATOM 2571 C CA . LEU A 1 353 ? 42.65109 9.42759 75.57404 1.000 20.86421 361 LEU B CA 1
ATOM 2572 C C . LEU A 1 353 ? 41.64481 8.45785 74.96897 1.000 20.28155 361 LEU B C 1
ATOM 2573 O O . LEU A 1 353 ? 40.44180 8.56699 75.21211 1.000 21.46607 361 LEU B O 1
ATOM 2578 N N . GLN A 1 354 ? 42.14018 7.54164 74.14985 1.000 20.46416 362 GLN B N 1
ATOM 2579 C CA . GLN A 1 354 ? 41.28901 6.64801 73.38119 1.000 23.66910 362 GLN B CA 1
ATOM 2580 C C . GLN A 1 354 ? 41.02427 5.35946 74.15291 1.000 23.00750 362 GLN B C 1
ATOM 2581 O O . GLN A 1 354 ? 41.94558 4.76346 74.71791 1.000 23.03687 362 GLN B O 1
ATOM 2587 N N . VAL A 1 355 ? 39.76497 4.92883 74.15815 1.000 23.99553 363 VAL B N 1
ATOM 2588 C CA . VAL A 1 355 ? 39.41258 3.64252 74.75861 1.000 26.11739 363 VAL B CA 1
ATOM 2589 C C . VAL A 1 355 ? 40.07038 2.54251 73.94042 1.000 26.48906 363 VAL B C 1
ATOM 2590 O O . VAL A 1 355 ? 39.79685 2.40549 72.74207 1.000 25.83451 363 VAL B O 1
ATOM 2594 N N . VAL A 1 356 ? 40.96043 1.77562 74.57007 1.000 25.39585 364 VAL B N 1
ATOM 2595 C CA . VAL A 1 356 ? 41.62021 0.65952 73.89861 1.000 27.35695 364 VAL B CA 1
ATOM 2596 C C . VAL A 1 356 ? 41.26136 -0.69366 74.49900 1.000 30.59544 364 VAL B C 1
ATOM 2597 O O . VAL A 1 356 ? 41.60844 -1.72561 73.90475 1.000 29.28721 364 VAL B O 1
ATOM 2601 N N . GLU A 1 357 ? 40.56728 -0.73437 75.63467 1.000 29.68007 365 GLU B N 1
ATOM 2602 C CA . GLU A 1 357 ? 40.08597 -1.99914 76.17984 1.000 32.57667 365 GLU B CA 1
ATOM 2603 C C . GLU A 1 357 ? 38.94678 -1.72445 77.14800 1.000 33.84517 365 GLU B C 1
ATOM 2604 O O . GLU A 1 357 ? 39.07761 -0.87713 78.03712 1.000 33.93356 365 GLU B O 1
ATOM 2610 N N . LYS A 1 358 ? 37.83549 -2.43412 76.97471 1.000 31.44415 366 LYS B N 1
ATOM 2611 C CA . LYS A 1 358 ? 36.75074 -2.42269 77.94892 1.000 32.93112 366 LYS B CA 1
ATOM 2612 C C . LYS A 1 358 ? 36.95468 -3.64095 78.84472 1.000 38.46528 366 LYS B C 1
ATOM 2613 O O . LYS A 1 358 ? 36.63354 -4.76996 78.45979 1.000 37.51406 366 LYS B O 1
ATOM 2619 N N . ILE A 1 359 ? 37.51218 -3.40756 80.03500 1.000 37.66986 367 ILE B N 1
ATOM 2620 C CA . ILE A 1 359 ? 37.81409 -4.49566 80.96048 1.000 38.52424 367 ILE B CA 1
ATOM 2621 C C . ILE A 1 359 ? 36.54382 -5.00527 81.63263 1.000 40.86527 367 ILE B C 1
ATOM 2622 O O . ILE A 1 359 ? 36.35341 -6.21759 81.78812 1.000 42.55395 367 ILE B O 1
ATOM 2627 N N . SER A 1 360 ? 35.65660 -4.09774 82.02968 1.000 39.72369 368 SER B N 1
ATOM 2628 C CA . SER A 1 360 ? 34.31972 -4.44494 82.49406 1.000 38.45868 368 SER B CA 1
ATOM 2629 C C . SER A 1 360 ? 33.40454 -3.26707 82.18739 1.000 39.04378 368 SER B C 1
ATOM 2630 O O . SER A 1 360 ? 33.82333 -2.28315 81.57076 1.000 40.96213 368 SER B O 1
ATOM 2633 N N . ASP A 1 361 ? 32.14750 -3.35937 82.62624 1.000 39.06763 369 ASP B N 1
ATOM 2634 C CA . ASP A 1 361 ? 31.21016 -2.25664 82.42169 1.000 40.41595 369 ASP B CA 1
ATOM 2635 C C . ASP A 1 361 ? 31.60803 -0.99970 83.18562 1.000 38.82359 369 ASP B C 1
ATOM 2636 O O . ASP A 1 361 ? 31.10481 0.08718 82.87586 1.000 39.03554 369 ASP B O 1
ATOM 2641 N N . THR A 1 362 ? 32.48488 -1.12277 84.18012 1.000 36.22755 370 THR B N 1
ATOM 2642 C CA . THR A 1 362 ? 32.92032 0.01212 84.98064 1.000 35.37950 370 THR B CA 1
ATOM 2643 C C . THR A 1 362 ? 34.43036 0.20071 84.94576 1.000 33.89469 370 THR B C 1
ATOM 2644 O O . THR A 1 362 ? 34.96291 0.98133 85.74321 1.000 33.94920 370 THR B O 1
ATOM 2648 N N . LYS A 1 363 ? 35.13803 -0.49804 84.06271 1.000 31.13522 371 LYS B N 1
ATOM 2649 C CA . LYS A 1 363 ? 36.59465 -0.44324 84.04737 1.000 33.83794 371 LYS B CA 1
ATOM 2650 C C . LYS A 1 363 ? 37.10073 -0.45486 82.61165 1.000 33.68511 371 LYS B C 1
ATOM 2651 O O . LYS A 1 363 ? 36.75185 -1.35210 81.83674 1.000 34.31249 371 LYS B O 1
ATOM 2657 N N . ILE A 1 364 ? 37.91810 0.54544 82.25883 1.000 32.81223 372 ILE B N 1
ATOM 2658 C CA . ILE A 1 364 ? 38.42560 0.71173 80.89896 1.000 30.85614 372 ILE B CA 1
ATOM 2659 C C . ILE A 1 364 ? 39.90933 1.05315 80.93873 1.000 30.50842 372 ILE B C 1
ATOM 2660 O O . ILE A 1 364 ? 40.41034 1.63490 81.90543 1.000 30.74941 372 ILE B O 1
ATOM 2665 N N . LYS A 1 365 ? 40.61297 0.67905 79.87453 1.000 26.52276 373 LYS B N 1
ATOM 2666 C CA . LYS A 1 365 ? 41.97752 1.12458 79.63119 1.000 29.01583 373 LYS B CA 1
ATOM 2667 C C . LYS A 1 365 ? 41.95825 2.16596 78.51423 1.000 27.78478 373 LYS B C 1
ATOM 2668 O O . LYS A 1 365 ? 41.38851 1.92360 77.44628 1.000 26.70348 373 LYS B O 1
ATOM 2674 N N . VAL A 1 366 ? 42.57189 3.32140 78.76402 1.000 27.86460 374 VAL B N 1
ATOM 2675 C CA . VAL A 1 366 ? 42.60911 4.41719 77.80237 1.000 24.63475 374 VAL B CA 1
ATOM 2676 C C . VAL A 1 366 ? 44.06821 4.71800 77.48233 1.000 26.60217 374 VAL B C 1
ATOM 2677 O O . VAL A 1 366 ? 44.95866 4.44069 78.29201 1.000 26.47515 374 VAL B O 1
ATOM 2681 N N . ARG A 1 367 ? 44.31960 5.27802 76.28747 1.000 24.51136 375 ARG B N 1
ATOM 2682 C CA . ARG A 1 367 ? 45.67620 5.39482 75.76385 1.000 25.16446 375 ARG B CA 1
ATOM 2683 C C . ARG A 1 367 ? 45.96738 6.79335 75.22122 1.000 23.41186 375 ARG B C 1
ATOM 2684 O O . ARG A 1 367 ? 45.13766 7.38754 74.52571 1.000 22.31504 375 ARG B O 1
ATOM 2692 N N . TYR A 1 368 ? 47.15647 7.30220 75.55332 1.000 22.82050 376 TYR B N 1
ATOM 2693 C CA . TYR A 1 368 ? 47.71964 8.49048 74.91503 1.000 21.97247 376 TYR B CA 1
ATOM 2694 C C . TYR A 1 368 ? 48.11842 8.16437 73.47853 1.000 23.05757 376 TYR B C 1
ATOM 2695 O O . TYR A 1 368 ? 49.05669 7.38897 73.25309 1.000 22.05971 376 TYR B O 1
ATOM 2704 N N . MET A 1 369 ? 47.45173 8.79554 72.50920 1.000 21.16803 377 MET B N 1
ATOM 2705 C CA . MET A 1 369 ? 47.63965 8.45078 71.10571 1.000 21.29963 377 MET B CA 1
ATOM 2706 C C . MET A 1 369 ? 48.63756 9.33538 70.35963 1.000 21.46662 377 MET B C 1
ATOM 2707 O O . MET A 1 369 ? 49.06756 8.95275 69.26951 1.000 21.58610 377 MET B O 1
ATOM 2712 N N . HIS A 1 370 ? 49.03402 10.49055 70.88976 1.000 19.95061 378 HIS B N 1
ATOM 2713 C CA . HIS A 1 370 ? 50.02996 11.30957 70.19996 1.000 21.01505 378 HIS B CA 1
ATOM 2714 C C . HIS A 1 370 ? 51.39092 11.14825 70.86588 1.000 19.92194 378 HIS B C 1
ATOM 2715 O O . HIS A 1 370 ? 51.48999 11.16798 72.09341 1.000 20.99169 378 HIS B O 1
ATOM 2722 N N . ASN A 1 371 ? 52.44811 11.00505 70.05184 1.000 22.46651 379 ASN B N 1
ATOM 2723 C CA . ASN A 1 371 ? 53.72770 10.57700 70.62134 1.000 22.37188 379 ASN B CA 1
ATOM 2724 C C . ASN A 1 371 ? 54.43937 11.65968 71.42737 1.000 23.33646 379 ASN B C 1
ATOM 2725 O O . ASN A 1 371 ? 55.47240 11.35996 72.03564 1.000 23.29275 379 ASN B O 1
ATOM 2730 N N . GLU A 1 372 ? 53.93048 12.88838 71.48736 1.000 21.81731 380 GLU B N 1
ATOM 2731 C CA . GLU A 1 372 ? 54.56420 13.91054 72.30796 1.000 20.62639 380 GLU B CA 1
ATOM 2732 C C . GLU A 1 372 ? 53.84978 14.13881 73.63813 1.000 19.88633 380 GLU B C 1
ATOM 2733 O O . GLU A 1 372 ? 54.35080 14.89599 74.47695 1.000 19.44561 380 GLU B O 1
ATOM 2739 N N . THR A 1 373 ? 52.71873 13.47696 73.87744 1.000 20.50648 381 THR B N 1
ATOM 2740 C CA . THR A 1 373 ? 51.98995 13.63498 75.13239 1.000 19.18903 381 THR B CA 1
ATOM 2741 C C . THR A 1 373 ? 51.68021 12.26027 75.70931 1.000 20.90112 381 THR B C 1
ATOM 2742 O O . THR A 1 373 ? 50.81288 11.54968 75.19064 1.000 20.93543 381 THR B O 1
ATOM 2746 N N . ALA A 1 374 ? 52.36667 11.90688 76.79759 1.000 21.04865 382 ALA B N 1
ATOM 2747 C CA . ALA A 1 374 ? 52.20412 10.60733 77.44143 1.000 21.72181 382 ALA B CA 1
ATOM 2748 C C . ALA A 1 374 ? 53.02707 10.59531 78.72062 1.000 22.24644 382 ALA B C 1
ATOM 2749 O O . ALA A 1 374 ? 53.91035 11.43488 78.91158 1.000 21.46905 382 ALA B O 1
ATOM 2751 N N . GLY A 1 375 ? 52.74484 9.61072 79.58148 1.000 24.12626 383 GLY B N 1
ATOM 2752 C CA . GLY A 1 375 ? 53.59194 9.32565 80.72285 1.000 24.34936 383 GLY B CA 1
ATOM 2753 C C . GLY A 1 375 ? 53.20302 9.99396 82.02403 1.000 25.81338 383 GLY B C 1
ATOM 2754 O O . GLY A 1 375 ? 53.91505 9.82380 83.02342 1.000 24.71292 383 GLY B O 1
ATOM 2755 N N . PHE A 1 376 ? 52.11541 10.75063 82.04961 1.000 23.81397 384 PHE B N 1
ATOM 2756 C CA . PHE A 1 376 ? 51.66368 11.46564 83.23130 1.000 24.67133 384 PHE B CA 1
ATOM 2757 C C . PHE A 1 376 ? 50.18173 11.19535 83.41542 1.000 24.54673 384 PHE B C 1
ATOM 2758 O O . PHE A 1 376 ? 49.50681 10.75157 82.47951 1.000 23.65690 384 PHE B O 1
ATOM 2766 N N . PRO A 1 377 ? 49.64344 11.42848 84.61544 1.000 25.98617 385 PRO B N 1
ATOM 2767 C CA . PRO A 1 377 ? 48.20841 11.19127 84.83009 1.000 25.03049 385 PRO B CA 1
ATOM 2768 C C . PRO A 1 377 ? 47.36889 12.31197 84.23166 1.000 25.17935 385 PRO B C 1
ATOM 2769 O O . PRO A 1 377 ? 47.65987 13.49147 84.43234 1.000 24.68513 385 PRO B O 1
ATOM 2773 N N . SER A 1 378 ? 46.32050 11.93689 83.49514 1.000 22.96011 386 SER B N 1
ATOM 2774 C CA . SER A 1 378 ? 45.26531 12.86885 83.12299 1.000 25.12449 386 SER B CA 1
ATOM 2775 C C . SER A 1 378 ? 44.00492 12.65860 83.94613 1.000 25.85253 386 SER B C 1
ATOM 2776 O O . SER A 1 378 ? 42.99020 13.31351 83.68729 1.000 22.30922 386 SER B O 1
ATOM 2779 N N . PHE A 1 379 ? 44.04852 11.76754 84.93913 1.000 25.52492 387 PHE B N 1
ATOM 2780 C CA . PHE A 1 379 ? 42.87057 11.42243 85.72336 1.000 26.65978 387 PHE B CA 1
ATOM 2781 C C . PHE A 1 379 ? 43.27843 11.17650 87.16643 1.000 28.19268 387 PHE B C 1
ATOM 2782 O O . PHE A 1 379 ? 44.31590 10.56186 87.43153 1.000 27.07515 387 PHE B O 1
ATOM 2790 N N . PHE A 1 380 ? 42.45844 11.66852 88.09033 1.000 28.18645 388 PHE B N 1
ATOM 2791 C CA . PHE A 1 380 ? 42.66076 11.45251 89.51190 1.000 30.73571 388 PHE B CA 1
ATOM 2792 C C . PHE A 1 380 ? 41.35316 10.96390 90.12102 1.000 30.27849 388 PHE B C 1
ATOM 2793 O O . PHE A 1 380 ? 40.26694 11.28257 89.62656 1.000 29.15043 388 PHE B O 1
ATOM 2801 N N . VAL A 1 381 ? 41.46431 10.17576 91.19625 1.000 32.88666 389 VAL B N 1
ATOM 2802 C CA . VAL A 1 381 ? 40.27020 9.66703 91.86482 1.000 30.27622 389 VAL B CA 1
ATOM 2803 C C . VAL A 1 381 ? 39.38352 10.83463 92.26409 1.000 28.19046 389 VAL B C 1
ATOM 2804 O O . VAL A 1 381 ? 39.84520 11.81113 92.86442 1.000 31.71237 389 VAL B O 1
ATOM 2808 N N . GLY A 1 382 ? 38.10444 10.74327 91.92173 1.000 28.81243 390 GLY B N 1
ATOM 2809 C CA . GLY A 1 382 ? 37.15706 11.80280 92.16289 1.000 28.83834 390 GLY B CA 1
ATOM 2810 C C . GLY A 1 382 ? 36.87560 12.67292 90.95491 1.000 29.89243 390 GLY B C 1
ATOM 2811 O O . GLY A 1 382 ? 35.89633 13.43221 90.97122 1.000 29.74971 390 GLY B O 1
ATOM 2812 N N . ASP A 1 383 ? 37.70440 12.58746 89.91271 1.000 28.57739 391 ASP B N 1
ATOM 2813 C CA . ASP A 1 383 ? 37.48043 13.39549 88.71921 1.000 29.99390 391 ASP B CA 1
ATOM 2814 C C . ASP A 1 383 ? 36.26930 12.88636 87.95125 1.000 28.95251 391 ASP B C 1
ATOM 2815 O O . ASP A 1 383 ? 35.92767 11.70142 87.99958 1.000 30.29993 391 ASP B O 1
ATOM 2820 N N . GLN A 1 384 ? 35.62124 13.79493 87.22864 1.000 28.18394 392 GLN B N 1
ATOM 2821 C CA . GLN A 1 384 ? 34.57207 13.42993 86.28898 1.000 27.11197 392 GLN B CA 1
ATOM 2822 C C . GLN A 1 384 ? 35.13473 13.33183 84.87471 1.000 28.69991 392 GLN B C 1
ATOM 2823 O O . GLN A 1 384 ? 36.02865 14.09656 84.49223 1.000 26.69430 392 GLN B O 1
ATOM 2829 N N . VAL A 1 385 ? 34.60793 12.37480 84.10660 1.000 27.15221 393 VAL B N 1
ATOM 2830 C CA . VAL A 1 385 ? 35.01102 12.14077 82.72826 1.000 26.22247 393 VAL B CA 1
ATOM 2831 C C . VAL A 1 385 ? 33.75691 12.09299 81.87001 1.000 26.81050 393 VAL B C 1
ATOM 2832 O O . VAL A 1 385 ? 32.64809 11.88001 82.36300 1.000 28.87485 393 VAL B O 1
ATOM 2836 N N . GLU A 1 386 ? 33.94694 12.28940 80.56593 1.000 26.41030 394 GLU B N 1
ATOM 2837 C CA . GLU A 1 386 ? 32.86196 12.21846 79.59763 1.000 25.47435 394 GLU B CA 1
ATOM 2838 C C . GLU A 1 386 ? 33.40756 11.57649 78.33356 1.000 26.59810 394 GLU B C 1
ATOM 2839 O O . GLU A 1 386 ? 34.57810 11.76167 77.98163 1.000 24.64253 394 GLU B O 1
ATOM 2845 N N . PHE A 1 387 ? 32.55814 10.79659 77.66983 1.000 24.96143 395 PHE B N 1
ATOM 2846 C CA . PHE A 1 387 ? 32.96024 10.02667 76.50490 1.000 24.86105 395 PHE B CA 1
ATOM 2847 C C . PHE A 1 387 ? 32.52083 10.73927 75.23157 1.000 23.54728 395 PHE B C 1
ATOM 2848 O O . PHE A 1 387 ? 31.47173 11.38135 75.19017 1.000 26.08247 395 PHE B O 1
ATOM 2856 N N . MET A 1 388 ? 33.34577 10.63067 74.19374 1.000 23.62177 396 MET B N 1
ATOM 2857 C CA . MET A 1 388 ? 33.07739 11.26130 72.90820 1.000 23.04395 396 MET B CA 1
ATOM 2858 C C . MET A 1 388 ? 33.22575 10.22231 71.81472 1.000 20.37345 396 MET B C 1
ATOM 2859 O O . MET A 1 388 ? 34.06855 9.32991 71.91211 1.000 23.04302 396 MET B O 1
ATOM 2864 N N . THR A 1 389 ? 32.41004 10.34120 70.76892 1.000 22.63205 397 THR B N 1
ATOM 2865 C CA . THR A 1 389 ? 32.66978 9.60973 69.53024 1.000 24.58075 397 THR B CA 1
ATOM 2866 C C . THR A 1 389 ? 33.57352 10.45963 68.64449 1.000 23.89281 397 THR B C 1
ATOM 2867 O O . THR A 1 389 ? 33.23418 11.61025 68.34753 1.000 20.53912 397 THR B O 1
ATOM 2871 N N . LYS A 1 390 ? 34.70692 9.87452 68.21503 1.000 23.98740 398 LYS B N 1
ATOM 2872 C CA . LYS A 1 390 ? 35.73483 10.61031 67.47500 1.000 22.77612 398 LYS B CA 1
ATOM 2873 C C . LYS A 1 390 ? 35.21551 11.13724 66.14788 1.000 26.29517 398 LYS B C 1
ATOM 2874 O O . LYS A 1 390 ? 35.61562 12.22528 65.70601 1.000 22.35469 398 LYS B O 1
ATOM 2880 N N . GLY A 1 391 ? 34.37687 10.34624 65.46924 1.000 23.71042 399 GLY B N 1
ATOM 2881 C CA . GLY A 1 391 ? 34.01280 10.65937 64.09433 1.000 23.26294 399 GLY B CA 1
ATOM 2882 C C . GLY A 1 391 ? 33.32561 12.00392 63.95003 1.000 24.25369 399 GLY B C 1
ATOM 2883 O O . GLY A 1 391 ? 33.69034 12.81052 63.08783 1.000 22.99671 399 GLY B O 1
ATOM 2884 N N . ASP A 1 392 ? 32.31012 12.25913 64.77782 1.000 22.53508 400 ASP B N 1
ATOM 2885 C CA . ASP A 1 392 ? 31.62481 13.54490 64.76696 1.000 23.63495 400 ASP B CA 1
ATOM 2886 C C . ASP A 1 392 ? 32.03720 14.43923 65.93593 1.000 21.86197 400 ASP B C 1
ATOM 2887 O O . ASP A 1 392 ? 31.57339 15.58099 66.02042 1.000 23.73035 400 ASP B O 1
ATOM 2892 N N . MET A 1 393 ? 32.92507 13.95130 66.80693 1.000 21.27491 401 MET B N 1
ATOM 2893 C CA . MET A 1 393 ? 33.42714 14.68368 67.97024 1.000 21.82403 401 MET B CA 1
ATOM 2894 C C . MET A 1 393 ? 32.29386 15.16568 68.86805 1.000 21.95556 401 MET B C 1
ATOM 2895 O O . MET A 1 393 ? 32.38351 16.22737 69.48723 1.000 23.08929 401 MET B O 1
ATOM 2900 N N . LEU A 1 394 ? 31.20836 14.35606 68.97134 1.000 21.81839 402 LEU B N 1
ATOM 2901 C CA . LEU A 1 394 ? 30.10795 14.72124 69.85060 1.000 22.18176 402 LEU B CA 1
ATOM 2902 C C . LEU A 1 394 ? 30.13958 13.88419 71.12861 1.000 25.13277 402 LEU B C 1
ATOM 2903 O O . LEU A 1 394 ? 30.62660 12.74821 71.12385 1.000 21.73583 402 LEU B O 1
ATOM 2908 N N . PRO A 1 395 ? 29.64143 14.41130 72.24643 1.000 23.79058 403 PRO B N 1
ATOM 2909 C CA . PRO A 1 395 ? 29.58593 13.60521 73.47003 1.000 26.45481 403 PRO B CA 1
ATOM 2910 C C . PRO A 1 395 ? 28.59592 12.45622 73.33542 1.000 27.75646 403 PRO B C 1
ATOM 2911 O O . PRO A 1 395 ? 27.60560 12.53698 72.60615 1.000 27.41753 403 PRO B O 1
ATOM 2915 N N . VAL A 1 396 ? 28.88628 11.36737 74.03864 1.000 29.39928 404 VAL B N 1
ATOM 2916 C CA . VAL A 1 396 ? 27.91536 10.28617 74.18577 1.000 29.11344 404 VAL B CA 1
ATOM 2917 C C . VAL A 1 396 ? 26.89533 10.71033 75.23420 1.000 29.42592 404 VAL B C 1
ATOM 2918 O O . VAL A 1 396 ? 27.26584 11.20350 76.30467 1.000 26.80351 404 VAL B O 1
ATOM 2922 N N . SER A 1 397 ? 25.60758 10.54236 74.92038 1.000 32.23693 405 SER B N 1
ATOM 2923 C CA . SER A 1 397 ? 24.54325 10.95318 75.83423 1.000 32.63937 405 SER B CA 1
ATOM 2924 C C . SER A 1 397 ? 24.72668 10.31936 77.20513 1.000 30.59205 405 SER B C 1
ATOM 2925 O O . SER A 1 397 ? 25.02735 9.12975 77.31138 1.000 31.19856 405 SER B O 1
ATOM 2928 N N . ASP A 1 398 ? 24.57161 11.13362 78.24880 1.000 32.15826 406 ASP B N 1
ATOM 2929 C CA . ASP A 1 398 ? 24.54093 10.65979 79.63150 1.000 33.76301 406 ASP B CA 1
ATOM 2930 C C . ASP A 1 398 ? 25.76407 9.79877 79.95696 1.000 34.59352 406 ASP B C 1
ATOM 2931 O O . ASP A 1 398 ? 25.65971 8.71049 80.52884 1.000 32.88759 406 ASP B O 1
ATOM 2936 N N . SER A 1 399 ? 26.94740 10.28764 79.58168 1.000 30.63757 407 SER B N 1
ATOM 2937 C CA . SER A 1 399 ? 28.16033 9.49435 79.73322 1.000 27.87524 407 SER B CA 1
ATOM 2938 C C . SER A 1 399 ? 29.10999 10.06128 80.77853 1.000 28.27771 407 SER B C 1
ATOM 2939 O O . SER A 1 399 ? 30.24246 9.58098 80.89965 1.000 25.77358 407 SER B O 1
ATOM 2942 N N . VAL A 1 400 ? 28.67669 11.05590 81.54811 1.000 27.40853 408 VAL B N 1
ATOM 2943 C CA . VAL A 1 400 ? 29.52210 11.60070 82.60429 1.000 29.47832 408 VAL B CA 1
ATOM 2944 C C . VAL A 1 400 ? 29.61465 10.58383 83.73575 1.000 31.54881 408 VAL B C 1
ATOM 2945 O O . VAL A 1 400 ? 28.59695 10.13713 84.27671 1.000 33.16651 408 VAL B O 1
ATOM 2949 N N . ARG A 1 401 ? 30.83650 10.20526 84.08860 1.000 30.80521 409 ARG B N 1
ATOM 2950 C CA . ARG A 1 401 ? 31.08775 9.27578 85.17350 1.000 32.29538 409 ARG B CA 1
ATOM 2951 C C . ARG A 1 401 ? 32.17618 9.84832 86.06687 1.000 35.02018 409 ARG B C 1
ATOM 2952 O O . ARG A 1 401 ? 32.91676 10.75663 85.67451 1.000 30.61970 409 ARG B O 1
ATOM 2960 N N . THR A 1 402 ? 32.26833 9.30178 87.27735 1.000 33.78240 410 THR B N 1
ATOM 2961 C CA . THR A 1 402 ? 33.27927 9.69801 88.24627 1.000 32.66610 410 THR B CA 1
ATOM 2962 C C . THR A 1 402 ? 34.32474 8.59732 88.35901 1.000 33.88036 410 THR B C 1
ATOM 2963 O O . THR A 1 402 ? 33.99417 7.40771 88.32819 1.000 35.52470 410 THR B O 1
ATOM 2967 N N . VAL A 1 403 ? 35.59057 8.99751 88.43981 1.000 32.11750 411 VAL B N 1
ATOM 2968 C CA . VAL A 1 403 ? 36.68808 8.04632 88.55937 1.000 30.48745 411 VAL B CA 1
ATOM 2969 C C . VAL A 1 403 ? 36.75830 7.57201 90.00404 1.000 33.01115 411 VAL B C 1
ATOM 2970 O O . VAL A 1 403 ? 36.76666 8.38689 90.93456 1.000 32.07342 411 VAL B O 1
ATOM 2974 N N . THR A 1 404 ? 36.78818 6.25070 90.20013 1.000 34.94345 412 THR B N 1
ATOM 2975 C CA . THR A 1 404 ? 36.92794 5.68324 91.53606 1.000 34.27570 412 THR B CA 1
ATOM 2976 C C . THR A 1 404 ? 38.28878 5.05578 91.77942 1.000 34.56033 412 THR B C 1
ATOM 2977 O O . THR A 1 404 ? 38.66678 4.86814 92.94026 1.000 35.78844 412 THR B O 1
ATOM 2981 N N . ALA A 1 405 ? 39.02824 4.73455 90.72341 1.000 33.30839 413 ALA B N 1
ATOM 2982 C CA . ALA A 1 405 ? 40.37141 4.20198 90.85720 1.000 33.70929 413 ALA B CA 1
ATOM 2983 C C . ALA A 1 405 ? 41.14846 4.52949 89.59067 1.000 34.26995 413 ALA B C 1
ATOM 2984 O O . ALA A 1 405 ? 40.57104 4.64238 88.50597 1.000 33.57737 413 ALA B O 1
ATOM 2986 N N . VAL A 1 406 ? 42.46118 4.69490 89.73880 1.000 33.19694 414 VAL B N 1
ATOM 2987 C CA . VAL A 1 406 ? 43.35737 4.96003 88.61895 1.000 33.02395 414 VAL B CA 1
ATOM 2988 C C . VAL A 1 406 ? 44.57608 4.06343 88.75588 1.000 32.52987 414 VAL B C 1
ATOM 2989 O O . VAL A 1 406 ? 45.24726 4.08003 89.79374 1.000 34.89174 414 VAL B O 1
ATOM 2993 N N . ASP A 1 407 ? 44.87679 3.30578 87.70414 1.000 32.07499 415 ASP B N 1
ATOM 2994 C CA . ASP A 1 407 ? 46.10214 2.51686 87.62198 1.000 32.29012 415 ASP B CA 1
ATOM 2995 C C . ASP A 1 407 ? 46.86665 2.95872 86.38061 1.000 32.28706 415 ASP B C 1
ATOM 2996 O O . ASP A 1 407 ? 46.42649 2.70655 85.25524 1.000 31.22171 415 ASP B O 1
ATOM 3001 N N . GLY A 1 408 ? 48.00308 3.62085 86.58053 1.000 33.56405 416 GLY B N 1
ATOM 3002 C CA . GLY A 1 408 ? 48.76618 4.15580 85.47628 1.000 31.72378 416 GLY B CA 1
ATOM 3003 C C . GLY A 1 408 ? 49.94680 4.98724 85.93581 1.000 32.95231 416 GLY B C 1
ATOM 3004 O O . GLY A 1 408 ? 50.27860 5.03455 87.12533 1.000 33.32889 416 GLY B O 1
ATOM 3005 N N . PRO A 1 409 ? 50.60289 5.66678 84.99414 1.000 31.14940 417 PRO B N 1
ATOM 3006 C CA . PRO A 1 409 ? 51.81936 6.42102 85.33913 1.000 30.05067 417 PRO B CA 1
ATOM 3007 C C . PRO A 1 409 ? 51.51412 7.60912 86.24439 1.000 29.09165 417 PRO B C 1
ATOM 3008 O O . PRO A 1 409 ? 50.49349 8.28563 86.09243 1.000 28.57767 417 PRO B O 1
ATOM 3012 N N . ASP A 1 410 ? 52.41405 7.86433 87.19470 1.000 29.41322 418 ASP B N 1
ATOM 3013 C CA . ASP A 1 410 ? 52.23432 8.97840 88.11976 1.000 30.92092 418 ASP B CA 1
ATOM 3014 C C . ASP A 1 410 ? 52.90649 10.26309 87.64217 1.000 29.85386 418 ASP B C 1
ATOM 3015 O O . ASP A 1 410 ? 52.77098 11.30284 88.29935 1.000 27.48263 418 ASP B O 1
ATOM 3020 N N . GLY A 1 411 ? 53.62402 10.21902 86.52229 1.000 29.88722 419 GLY B N 1
ATOM 3021 C CA . GLY A 1 411 ? 54.24065 11.40054 85.95729 1.000 29.06325 419 GLY B CA 1
ATOM 3022 C C . GLY A 1 411 ? 55.71633 11.54232 86.25119 1.000 30.79276 419 GLY B C 1
ATOM 3023 O O . GLY A 1 411 ? 56.37265 12.39587 85.64086 1.000 27.12199 419 GLY B O 1
ATOM 3024 N N . GLN A 1 412 ? 56.25744 10.74059 87.17119 1.000 30.95726 420 GLN B N 1
ATOM 3025 C CA . GLN A 1 412 ? 57.68140 10.77399 87.47571 1.000 31.55158 420 GLN B CA 1
ATOM 3026 C C . GLN A 1 412 ? 58.28339 9.37284 87.49314 1.000 34.26283 420 GLN B C 1
ATOM 3027 O O . GLN A 1 412 ? 59.27218 9.12736 88.19043 1.000 34.02385 420 GLN B O 1
ATOM 3033 N N . GLY A 1 413 ? 57.70808 8.44744 86.72349 1.000 31.52296 421 GLY B N 1
ATOM 3034 C CA . GLY A 1 413 ? 58.28968 7.13049 86.54757 1.000 35.30730 421 GLY B CA 1
ATOM 3035 C C . GLY A 1 413 ? 57.75350 6.05169 87.47156 1.000 35.94583 421 GLY B C 1
ATOM 3036 O O . GLY A 1 413 ? 58.21984 4.90949 87.39288 1.000 37.48359 421 GLY B O 1
ATOM 3037 N N . GLY A 1 414 ? 56.78931 6.37031 88.33749 1.000 35.85932 422 GLY B N 1
ATOM 3038 C CA . GLY A 1 414 ? 56.18506 5.40891 89.22787 1.000 36.77981 422 GLY B CA 1
ATOM 3039 C C . GLY A 1 414 ? 54.75003 5.09495 88.84669 1.000 37.59080 422 GLY B C 1
ATOM 3040 O O . GLY A 1 414 ? 54.26205 5.45885 87.77465 1.000 34.92453 422 GLY B O 1
ATOM 3041 N N . ASP A 1 415 ? 54.06769 4.40627 89.75720 1.000 34.67963 423 ASP B N 1
ATOM 3042 C CA . ASP A 1 415 ? 52.71280 3.93152 89.51556 1.000 35.94759 423 ASP B CA 1
ATOM 3043 C C . ASP A 1 415 ? 51.70972 4.66719 90.38871 1.000 36.94888 423 ASP B C 1
ATOM 3044 O O . ASP A 1 415 ? 51.95494 4.88418 91.57845 1.000 39.21262 423 ASP B O 1
ATOM 3049 N N . MET A 1 416 ? 50.58368 5.05399 89.78943 1.000 34.82438 424 MET B N 1
ATOM 3050 C CA . MET A 1 416 ? 49.36569 5.31421 90.54404 1.000 36.39421 424 MET B CA 1
ATOM 3051 C C . MET A 1 416 ? 48.60295 4.00577 90.67579 1.000 35.43596 424 MET B C 1
ATOM 3052 O O . MET A 1 416 ? 48.48436 3.24956 89.70690 1.000 33.48693 424 MET B O 1
ATOM 3057 N N . GLY A 1 417 ? 48.08168 3.75028 91.87112 1.000 35.85643 425 GLY B N 1
ATOM 3058 C CA . GLY A 1 417 ? 47.40880 2.48513 92.11309 1.000 35.90073 425 GLY B CA 1
ATOM 3059 C C . GLY A 1 417 ? 48.30901 1.32195 91.75611 1.000 35.85425 425 GLY B C 1
ATOM 3060 O O . GLY A 1 417 ? 49.49469 1.29504 92.10210 1.000 37.90003 425 GLY B O 1
ATOM 3061 N N . ALA A 1 418 ? 47.75627 0.35819 91.02488 1.000 35.13407 426 ALA B N 1
ATOM 3062 C CA . ALA A 1 418 ? 48.50206 -0.83223 90.64460 1.000 37.00505 426 ALA B CA 1
ATOM 3063 C C . ALA A 1 418 ? 49.46951 -0.59570 89.49432 1.000 39.57295 426 ALA B C 1
ATOM 3064 O O . ALA A 1 418 ? 50.25921 -1.49530 89.18020 1.000 39.07897 426 ALA B O 1
ATOM 3066 N N . GLY A 1 419 ? 49.43123 0.57829 88.86277 1.000 36.06388 427 GLY B N 1
ATOM 3067 C CA . GLY A 1 419 ? 50.16093 0.80406 87.63531 1.000 33.79996 427 GLY B CA 1
ATOM 3068 C C . GLY A 1 419 ? 49.45685 0.16237 86.45375 1.000 34.75979 427 GLY B C 1
ATOM 3069 O O . GLY A 1 419 ? 48.50100 -0.60160 86.59104 1.000 33.19637 427 GLY B O 1
ATOM 3070 N N . SER A 1 420 ? 49.94605 0.48776 85.25743 1.000 32.54561 428 SER B N 1
ATOM 3071 C CA . SER A 1 420 ? 49.39670 -0.06329 84.02955 1.000 31.33937 428 SER B CA 1
ATOM 3072 C C . SER A 1 420 ? 50.41958 -0.82094 83.20196 1.000 31.47375 428 SER B C 1
ATOM 3073 O O . SER A 1 420 ? 50.03784 -1.47197 82.22162 1.000 33.34380 428 SER B O 1
ATOM 3076 N N . GLY A 1 421 ? 51.70050 -0.73792 83.54386 1.000 32.31345 429 GLY B N 1
ATOM 3077 C CA . GLY A 1 421 ? 52.71943 -1.35862 82.72891 1.000 33.13665 429 GLY B CA 1
ATOM 3078 C C . GLY A 1 421 ? 53.07053 -0.61203 81.46146 1.000 35.02910 429 GLY B C 1
ATOM 3079 O O . GLY A 1 421 ? 53.86386 -1.12326 80.66217 1.000 32.29806 429 GLY B O 1
ATOM 3080 N N . SER A 1 422 ? 52.51407 0.58092 81.24577 1.000 32.63216 430 SER B N 1
ATOM 3081 C CA . SER A 1 422 ? 52.84624 1.35724 80.05921 1.000 31.44652 430 SER B CA 1
ATOM 3082 C C . SER A 1 422 ? 52.71878 2.84105 80.36329 1.000 29.75786 430 SER B C 1
ATOM 3083 O O . SER A 1 422 ? 51.76696 3.27192 81.01884 1.000 29.23643 430 SER B O 1
ATOM 3086 N N . LEU A 1 423 ? 53.68609 3.61514 79.87743 1.000 26.94910 431 LEU B N 1
ATOM 3087 C CA . LEU A 1 423 ? 53.62097 5.06061 80.02122 1.000 29.18257 431 LEU B CA 1
ATOM 3088 C C . LEU A 1 423 ? 52.46991 5.66942 79.22052 1.000 28.36541 431 LEU B C 1
ATOM 3089 O O . LEU A 1 423 ? 52.03153 6.77913 79.54039 1.000 27.11168 431 LEU B O 1
ATOM 3094 N N . THR A 1 424 ? 51.94238 4.95908 78.21689 1.000 28.44260 432 THR B N 1
ATOM 3095 C CA . THR A 1 424 ? 50.86150 5.49382 77.39349 1.000 27.05553 432 THR B CA 1
ATOM 3096 C C . THR A 1 424 ? 49.47339 5.10507 77.88002 1.000 27.83855 432 THR B C 1
ATOM 3097 O O . THR A 1 424 ? 48.48640 5.61490 77.34143 1.000 27.53544 432 THR B O 1
ATOM 3101 N N . ASP A 1 425 ? 49.35909 4.21575 78.86332 1.000 28.37800 433 ASP B N 1
ATOM 3102 C CA . ASP A 1 425 ? 48.08986 3.56595 79.16190 1.000 28.92411 433 ASP B CA 1
ATOM 3103 C C . ASP A 1 425 ? 47.66139 3.85513 80.59193 1.000 28.58119 433 ASP B C 1
ATOM 3104 O O . ASP A 1 425 ? 48.46865 3.77196 81.52115 1.000 27.08769 433 ASP B O 1
ATOM 3109 N N . ILE A 1 426 ? 46.38253 4.17731 80.76088 1.000 26.68084 434 ILE B N 1
ATOM 3110 C CA . ILE A 1 426 ? 45.78663 4.40215 82.07001 1.000 29.03247 434 ILE B CA 1
ATOM 3111 C C . ILE A 1 426 ? 44.55117 3.51892 82.17418 1.000 30.52448 434 ILE B C 1
ATOM 3112 O O . ILE A 1 426 ? 43.76348 3.43529 81.22605 1.000 28.64907 434 ILE B O 1
ATOM 3117 N N . VAL A 1 427 ? 44.39574 2.84148 83.30894 1.000 30.52272 435 VAL B N 1
ATOM 3118 C CA . VAL A 1 427 ? 43.22397 2.01289 83.57914 1.000 29.98604 435 VAL B CA 1
ATOM 3119 C C . VAL A 1 427 ? 42.34480 2.76244 84.56875 1.000 29.41835 435 VAL B C 1
ATOM 3120 O O . VAL A 1 427 ? 42.77794 3.07351 85.68612 1.000 29.45362 435 VAL B O 1
ATOM 3124 N N . LEU A 1 428 ? 41.11447 3.04943 84.16311 1.000 27.98235 436 LEU B N 1
ATOM 3125 C CA . LEU A 1 428 ? 40.17375 3.80172 84.97571 1.000 30.22661 436 LEU B CA 1
ATOM 3126 C C . LEU A 1 428 ? 39.04222 2.89626 85.43910 1.000 32.36292 436 LEU B C 1
ATOM 3127 O O . LEU A 1 428 ? 38.49797 2.11534 84.65229 1.000 30.77258 436 LEU B O 1
ATOM 3132 N N . THR A 1 429 ? 38.68579 3.01546 86.71432 1.000 32.96878 437 THR B N 1
ATOM 3133 C CA . THR A 1 429 ? 37.45660 2.44341 87.24444 1.000 34.26497 437 THR B CA 1
ATOM 3134 C C . THR A 1 429 ? 36.46312 3.57191 87.46122 1.000 33.43323 437 THR B C 1
ATOM 3135 O O . THR A 1 429 ? 36.80578 4.60164 88.05439 1.000 34.30734 437 THR B O 1
ATOM 3139 N N . LEU A 1 430 ? 35.24701 3.38383 86.96708 1.000 32.80522 438 LEU B N 1
ATOM 3140 C CA . LEU A 1 430 ? 34.20952 4.39707 87.01807 1.000 34.86072 438 LEU B CA 1
ATOM 3141 C C . LEU A 1 430 ? 33.13532 3.99505 88.02212 1.000 38.72005 438 LEU B C 1
ATOM 3142 O O . LEU A 1 430 ? 32.97925 2.81665 88.35838 1.000 38.00111 438 LEU B O 1
ATOM 3147 N N . ASP A 1 431 ? 32.39598 5.00439 88.49698 1.000 37.33236 439 ASP B N 1
ATOM 3148 C CA . ASP A 1 431 ? 31.46693 4.81579 89.60896 1.000 40.53255 439 ASP B CA 1
ATOM 3149 C C . ASP A 1 431 ? 30.26251 3.96623 89.22194 1.000 43.17733 439 ASP B C 1
ATOM 3150 O O . ASP A 1 431 ? 29.70874 3.25999 90.07270 1.000 46.38475 439 ASP B O 1
ATOM 3155 N N . SER A 1 432 ? 29.83189 4.02708 87.96516 1.000 40.42136 440 SER B N 1
ATOM 3156 C CA . SER A 1 432 ? 28.72524 3.21420 87.48581 1.000 38.73280 440 SER B CA 1
ATOM 3157 C C . SER A 1 432 ? 29.00550 2.80849 86.04603 1.000 39.43560 440 SER B C 1
ATOM 3158 O O . SER A 1 432 ? 29.91100 3.33839 85.39352 1.000 38.49118 440 SER B O 1
ATOM 3161 N N . ALA A 1 433 ? 28.21719 1.85282 85.55482 1.000 39.07606 441 ALA B N 1
ATOM 3162 C CA . ALA A 1 433 ? 28.46679 1.27712 84.24013 1.000 39.20245 441 ALA B CA 1
ATOM 3163 C C . ALA A 1 433 ? 28.44751 2.35447 83.16258 1.000 35.63514 441 ALA B C 1
ATOM 3164 O O . ALA A 1 433 ? 27.57207 3.22368 83.14344 1.000 35.74635 441 ALA B O 1
ATOM 3166 N N . ILE A 1 434 ? 29.42604 2.29409 82.26564 1.000 37.78868 442 ILE B N 1
ATOM 3167 C CA . ILE A 1 434 ? 29.54010 3.25785 81.17125 1.000 36.66138 442 ILE B CA 1
ATOM 3168 C C . ILE A 1 434 ? 28.44644 2.95615 80.15436 1.000 36.63262 442 ILE B C 1
ATOM 3169 O O . ILE A 1 434 ? 27.93775 1.82602 80.12460 1.000 38.90093 442 ILE B O 1
ATOM 3174 N N . PRO A 1 435 ? 28.04166 3.91601 79.32057 1.000 38.29184 443 PRO B N 1
ATOM 3175 C CA . PRO A 1 435 ? 27.04808 3.61056 78.28312 1.000 36.57552 443 PRO B CA 1
ATOM 3176 C C . PRO A 1 435 ? 27.51334 2.45481 77.41024 1.000 36.34342 443 PRO B C 1
ATOM 3177 O O . PRO A 1 435 ? 28.70377 2.30910 77.12617 1.000 34.46604 443 PRO B O 1
ATOM 3181 N N . SER A 1 436 ? 26.55894 1.61388 77.00199 1.000 36.57190 444 SER B N 1
ATOM 3182 C CA . SER A 1 436 ? 26.90963 0.39877 76.27407 1.000 37.52962 444 SER B CA 1
ATOM 3183 C C . SER A 1 436 ? 27.41061 0.68380 74.86399 1.000 35.30702 444 SER B C 1
ATOM 3184 O O . SER A 1 436 ? 28.07116 -0.17631 74.27027 1.000 33.92604 444 SER B O 1
ATOM 3187 N N . ALA A 1 437 ? 27.11574 1.86679 74.31573 1.000 35.15580 445 ALA B N 1
ATOM 3188 C CA . ALA A 1 437 ? 27.61415 2.22038 72.99105 1.000 34.13229 445 ALA B CA 1
ATOM 3189 C C . ALA A 1 437 ? 29.10929 2.51711 72.98810 1.000 32.29353 445 ALA B C 1
ATOM 3190 O O . ALA A 1 437 ? 29.71889 2.52221 71.91254 1.000 33.10574 445 ALA B O 1
ATOM 3192 N N . VAL A 1 438 ? 29.70827 2.76994 74.15509 1.000 30.04886 446 VAL B N 1
ATOM 3193 C CA . VAL A 1 438 ? 31.13542 3.06544 74.22514 1.000 29.53105 446 VAL B CA 1
ATOM 3194 C C . VAL A 1 438 ? 31.92805 1.82837 73.83323 1.000 31.25398 446 VAL B C 1
ATOM 3195 O O . VAL A 1 438 ? 31.72174 0.74163 74.38753 1.000 33.36564 446 VAL B O 1
ATOM 3199 N N . ALA A 1 439 ? 32.85763 1.98832 72.89017 1.000 30.25431 447 ALA B N 1
ATOM 3200 C CA . ALA A 1 439 ? 33.61160 0.85428 72.37235 1.000 29.27529 447 ALA B CA 1
ATOM 3201 C C . ALA A 1 439 ? 35.07126 1.22979 72.16970 1.000 30.68908 447 ALA B C 1
ATOM 3202 O O . ALA A 1 439 ? 35.44173 2.40778 72.15629 1.000 29.58171 447 ALA B O 1
ATOM 3204 N N . VAL A 1 440 ? 35.89321 0.19174 72.00272 1.000 27.50644 448 VAL B N 1
ATOM 3205 C CA . VAL A 1 440 ? 37.30512 0.37379 71.69934 1.000 30.27123 448 VAL B CA 1
ATOM 3206 C C . VAL A 1 440 ? 37.47519 1.15916 70.39761 1.000 29.74844 448 VAL B C 1
ATOM 3207 O O . VAL A 1 440 ? 36.72692 0.96841 69.42809 1.000 27.38228 448 VAL B O 1
ATOM 3211 N N . ASN A 1 441 ? 38.44195 2.08855 70.40317 1.000 28.18261 449 ASN B N 1
ATOM 3212 C CA . ASN A 1 441 ? 38.91472 2.85441 69.24610 1.000 28.29644 449 ASN B CA 1
ATOM 3213 C C . ASN A 1 441 ? 37.93903 3.89593 68.71139 1.000 27.48717 449 ASN B C 1
ATOM 3214 O O . ASN A 1 441 ? 38.36163 4.98364 68.30752 1.000 28.88537 449 ASN B O 1
ATOM 3219 N N . SER A 1 442 ? 36.64478 3.58965 68.68938 1.000 26.18675 450 SER B N 1
ATOM 3220 C CA . SER A 1 442 ? 35.68270 4.57555 68.21661 1.000 25.93678 450 SER B CA 1
ATOM 3221 C C . SER A 1 442 ? 35.49480 5.71975 69.20449 1.000 26.38874 450 SER B C 1
ATOM 3222 O O . SER A 1 442 ? 35.04230 6.79527 68.80314 1.000 26.02668 450 SER B O 1
ATOM 3225 N N . HIS A 1 443 ? 35.85698 5.52618 70.47153 1.000 25.10789 451 HIS B N 1
ATOM 3226 C CA . HIS A 1 443 ? 35.52556 6.46106 71.53459 1.000 24.52403 451 HIS B CA 1
ATOM 3227 C C . HIS A 1 443 ? 36.77545 6.95513 72.25321 1.000 23.93248 451 HIS B C 1
ATOM 3228 O O . HIS A 1 443 ? 37.77818 6.24558 72.36150 1.000 23.64661 451 HIS B O 1
ATOM 3235 N N . VAL A 1 444 ? 36.69731 8.18600 72.75758 1.000 22.27300 452 VAL B N 1
ATOM 3236 C CA . VAL A 1 444 ? 37.75401 8.77002 73.57031 1.000 22.30769 452 VAL B CA 1
ATOM 3237 C C . VAL A 1 444 ? 37.12530 9.30159 74.84994 1.000 22.00189 452 VAL B C 1
ATOM 3238 O O . VAL A 1 444 ? 35.90745 9.42086 74.96349 1.000 21.29853 452 VAL B O 1
ATOM 3242 N N . VAL A 1 445 ? 37.98283 9.60829 75.82357 1.000 21.76266 453 VAL B N 1
ATOM 3243 C CA . VAL A 1 445 ? 37.57003 10.10892 77.12792 1.000 23.54510 453 VAL B CA 1
ATOM 3244 C C . VAL A 1 445 ? 38.19668 11.47730 77.35072 1.000 21.28325 453 VAL B C 1
ATOM 3245 O O . VAL A 1 445 ? 39.37174 11.68107 77.03076 1.000 21.63956 453 VAL B O 1
ATOM 3249 N N . GLU A 1 446 ? 37.41635 12.39898 77.92307 1.000 20.45222 454 GLU B N 1
ATOM 3250 C CA . GLU A 1 446 ? 37.88700 13.71559 78.34192 1.000 22.80673 454 GLU B CA 1
ATOM 3251 C C . GLU A 1 446 ? 37.71446 13.84550 79.84927 1.000 22.90202 454 GLU B C 1
ATOM 3252 O O . GLU A 1 446 ? 36.62727 13.58167 80.37194 1.000 23.04482 454 GLU B O 1
ATOM 3258 N N . ASN A 1 447 ? 38.77338 14.26067 80.54713 1.000 23.80604 455 ASN B N 1
ATOM 3259 C CA . ASN A 1 447 ? 38.62654 14.66699 81.94525 1.000 22.56439 455 ASN B CA 1
ATOM 3260 C C . ASN A 1 447 ? 37.94094 16.03090 81.99599 1.000 24.19294 455 ASN B C 1
ATOM 3261 O O . ASN A 1 447 ? 38.56032 17.06155 81.70267 1.000 24.59911 455 ASN B O 1
ATOM 3266 N N . ILE A 1 448 ? 36.65616 16.05842 82.36751 1.000 21.03420 456 ILE B N 1
ATOM 3267 C CA . ILE A 1 448 ? 35.94069 17.33133 82.34481 1.000 21.96747 456 ILE B CA 1
ATOM 3268 C C . ILE A 1 448 ? 36.11857 18.11376 83.63626 1.000 21.27124 456 ILE B C 1
ATOM 3269 O O . ILE A 1 448 ? 35.78426 19.30695 83.67532 1.000 23.52532 456 ILE B O 1
ATOM 3274 N N . THR A 1 449 ? 36.65427 17.49426 84.68991 1.000 22.63613 457 THR B N 1
ATOM 3275 C CA . THR A 1 449 ? 37.01890 18.26508 85.87520 1.000 24.38530 457 THR B CA 1
ATOM 3276 C C . THR A 1 449 ? 38.16237 19.22143 85.56261 1.000 23.40320 457 THR B C 1
ATOM 3277 O O . THR A 1 449 ? 38.13615 20.39052 85.96926 1.000 22.60631 457 THR B O 1
ATOM 3281 N N . TYR A 1 450 ? 39.16167 18.74274 84.82128 1.000 21.64367 458 TYR B N 1
ATOM 3282 C CA . TYR A 1 450 ? 40.33381 19.54477 84.46782 1.000 21.86553 458 TYR B CA 1
ATOM 3283 C C . TYR A 1 450 ? 40.08183 20.26978 83.14543 1.000 22.03897 458 TYR B C 1
ATOM 3284 O O . TYR A 1 450 ? 40.71539 20.02539 82.11656 1.000 21.50960 458 TYR B O 1
ATOM 3293 N N . THR A 1 451 ? 39.11393 21.18478 83.19932 1.000 22.00973 459 THR B N 1
ATOM 3294 C CA . THR A 1 451 ? 38.84083 22.11925 82.12217 1.000 20.24164 459 THR B CA 1
ATOM 3295 C C . THR A 1 451 ? 38.84308 23.49952 82.76664 1.000 22.44759 459 THR B C 1
ATOM 3296 O O . THR A 1 451 ? 38.14505 23.71438 83.77771 1.000 22.74908 459 THR B O 1
ATOM 3300 N N . PRO A 1 452 ? 39.63667 24.43568 82.26154 1.000 20.27010 460 PRO B N 1
ATOM 3301 C CA . PRO A 1 452 ? 39.75081 25.73164 82.93565 1.000 18.21536 460 PRO B CA 1
ATOM 3302 C C . PRO A 1 452 ? 38.88195 26.80955 82.31290 1.000 20.62581 460 PRO B C 1
ATOM 3303 O O . PRO A 1 452 ? 38.56672 26.76678 81.12115 1.000 19.70823 460 PRO B O 1
ATOM 3307 N N . GLU A 1 453 ? 38.51055 27.79152 83.12245 1.000 20.14394 461 GLU B N 1
ATOM 3308 C CA . GLU A 1 453 ? 38.08892 29.08376 82.60481 1.000 21.66090 461 GLU B CA 1
ATOM 3309 C C . GLU A 1 453 ? 39.31238 29.82490 82.05351 1.000 20.30070 461 GLU B C 1
ATOM 3310 O O . GLU A 1 453 ? 40.43651 29.63187 82.52196 1.000 19.50582 461 GLU B O 1
ATOM 3316 N N . VAL A 1 454 ? 39.10627 30.65709 81.03102 1.000 19.71386 462 VAL B N 1
ATOM 3317 C CA . VAL A 1 454 ? 40.22156 31.31426 80.34725 1.000 19.28785 462 VAL B CA 1
ATOM 3318 C C . VAL A 1 454 ? 39.90302 32.79092 80.17214 1.000 17.67749 462 VAL B C 1
ATOM 3319 O O . VAL A 1 454 ? 38.84932 33.14640 79.63306 1.000 18.54523 462 VAL B O 1
ATOM 3323 N N . ASN A 1 455 ? 40.82632 33.64367 80.59973 1.000 16.61338 463 ASN B N 1
ATOM 3324 C CA . ASN A 1 455 ? 40.67623 35.09088 80.49185 1.000 18.84380 463 ASN B CA 1
ATOM 3325 C C . ASN A 1 455 ? 41.99801 35.60769 79.94010 1.000 16.54392 463 ASN B C 1
ATOM 3326 O O . ASN A 1 455 ? 42.97820 35.70994 80.67794 1.000 17.42122 463 ASN B O 1
ATOM 3331 N N . ILE A 1 456 ? 42.02593 35.91366 78.65028 1.000 16.37427 464 ILE B N 1
ATOM 3332 C CA . ILE A 1 456 ? 43.23047 36.39151 77.96559 1.000 17.64048 464 ILE B CA 1
ATOM 3333 C C . ILE A 1 456 ? 42.93528 37.80722 77.50258 1.000 16.68993 464 ILE B C 1
ATOM 3334 O O . ILE A 1 456 ? 42.13229 37.99755 76.58132 1.000 17.82420 464 ILE B O 1
ATOM 3339 N N . HIS A 1 457 ? 43.57175 38.80321 78.12191 1.000 17.42512 465 HIS B N 1
ATOM 3340 C CA . HIS A 1 457 ? 43.15176 40.17048 77.84714 1.000 17.38284 465 HIS B CA 1
ATOM 3341 C C . HIS A 1 457 ? 44.31516 41.14819 77.93979 1.000 17.19991 465 HIS B C 1
ATOM 3342 O O . HIS A 1 457 ? 45.24136 40.96853 78.73370 1.000 17.74847 465 HIS B O 1
ATOM 3349 N N . ASP A 1 458 ? 44.24711 42.17696 77.09336 1.000 18.00551 466 ASP B N 1
ATOM 3350 C CA . ASP A 1 458 ? 45.19434 43.29573 77.08975 1.000 19.41440 466 ASP B CA 1
ATOM 3351 C C . ASP A 1 458 ? 46.62463 42.83478 76.82429 1.000 19.46810 466 ASP B C 1
ATOM 3352 O O . ASP A 1 458 ? 47.57001 43.31736 77.45048 1.000 19.81219 466 ASP B O 1
ATOM 3357 N N . ASN A 1 459 ? 46.78206 41.91300 75.86895 1.000 19.38585 467 ASN B N 1
ATOM 3358 C CA . ASN A 1 459 ? 48.08271 41.41565 75.43400 1.000 17.81223 467 ASN B CA 1
ATOM 3359 C C . ASN A 1 459 ? 48.39237 41.86903 74.00678 1.000 17.92405 467 ASN B C 1
ATOM 3360 O O . ASN A 1 459 ? 47.52849 42.35332 73.27009 1.000 17.58968 467 ASN B O 1
ATOM 3365 N N . VAL A 1 460 ? 49.65253 41.68717 73.61068 1.000 18.07895 468 VAL B N 1
ATOM 3366 C CA . VAL A 1 460 ? 50.10612 41.99953 72.25940 1.000 16.94603 468 VAL B CA 1
ATOM 3367 C C . VAL A 1 460 ? 50.79422 40.76361 71.70386 1.000 17.75826 468 VAL B C 1
ATOM 3368 O O . VAL A 1 460 ? 51.70463 40.21722 72.33911 1.000 19.04029 468 VAL B O 1
ATOM 3372 N N . PHE A 1 461 ? 50.35725 40.32264 70.52606 1.000 18.07110 469 PHE B N 1
ATOM 3373 C CA . PHE A 1 461 ? 50.94002 39.17880 69.83517 1.000 17.54928 469 PHE B CA 1
ATOM 3374 C C . PHE A 1 461 ? 51.50154 39.68132 68.51548 1.000 18.12928 469 PHE B C 1
ATOM 3375 O O . PHE A 1 461 ? 50.76219 40.25124 67.70732 1.000 17.04147 469 PHE B O 1
ATOM 3383 N N . LYS A 1 462 ? 52.79509 39.46571 68.29221 1.000 17.65089 470 LYS B N 1
ATOM 3384 C CA . LYS A 1 462 ? 53.39871 39.83678 67.01823 1.000 19.08976 470 LYS B CA 1
ATOM 3385 C C . LYS A 1 462 ? 54.53288 38.87072 66.68865 1.000 18.44934 470 LYS B C 1
ATOM 3386 O O . LYS A 1 462 ? 54.91364 38.02968 67.50245 1.000 17.98903 470 LYS B O 1
ATOM 3392 N N . GLU A 1 463 ? 55.07006 39.00667 65.47318 1.000 19.68041 471 GLU B N 1
ATOM 3393 C CA . GLU A 1 463 ? 56.25910 38.26614 65.03828 1.000 20.73739 471 GLU B CA 1
ATOM 3394 C C . GLU A 1 463 ? 56.10497 36.76261 65.27718 1.000 19.48868 471 GLU B C 1
ATOM 3395 O O . GLU A 1 463 ? 56.96506 36.10751 65.86380 1.000 19.20515 471 GLU B O 1
ATOM 3401 N N . THR A 1 464 ? 54.99755 36.21050 64.78228 1.000 17.26698 472 THR B N 1
ATOM 3402 C CA . THR A 1 464 ? 54.57627 34.84660 65.10007 1.000 17.56816 472 THR B CA 1
ATOM 3403 C C . THR A 1 464 ? 54.28187 34.10041 63.80647 1.000 16.10432 472 THR B C 1
ATOM 3404 O O . THR A 1 464 ? 53.42995 34.55246 63.01676 1.000 15.33131 472 THR B O 1
ATOM 3408 N N . PRO A 1 465 ? 54.95602 32.97307 63.53779 1.000 17.50846 473 PRO B N 1
ATOM 3409 C CA . PRO A 1 465 ? 54.73743 32.27391 62.26616 1.000 16.27610 473 PRO B CA 1
ATOM 3410 C C . PRO A 1 465 ? 53.50025 31.39831 62.24919 1.000 17.29205 473 PRO B C 1
ATOM 3411 O O . PRO A 1 465 ? 53.07514 30.98503 61.16353 1.000 14.30496 473 PRO B O 1
ATOM 3415 N N . THR A 1 466 ? 52.93244 31.06371 63.40591 1.000 16.91364 474 THR B N 1
ATOM 3416 C CA . THR A 1 466 ? 51.81206 30.12937 63.41189 1.000 16.15493 474 THR B CA 1
ATOM 3417 C C . THR A 1 466 ? 50.56086 30.84194 63.91942 1.000 15.83621 474 THR B C 1
ATOM 3418 O O . THR A 1 466 ? 50.29055 31.96595 63.49715 1.000 15.91208 474 THR B O 1
ATOM 3422 N N . ARG A 1 467 ? 49.78431 30.20536 64.79265 1.000 16.28782 475 ARG B N 1
ATOM 3423 C CA . ARG A 1 467 ? 48.54098 30.78150 65.29380 1.000 15.47288 475 ARG B CA 1
ATOM 3424 C C . ARG A 1 467 ? 48.83356 31.63128 66.53183 1.000 17.68060 475 ARG B C 1
ATOM 3425 O O . ARG A 1 467 ? 49.84302 31.44060 67.20294 1.000 22.19228 475 ARG B O 1
ATOM 3433 N N . GLY A 1 468 ? 47.94512 32.58285 66.82455 1.000 16.04081 476 GLY B N 1
ATOM 3434 C CA . GLY A 1 468 ? 48.11400 33.41783 68.00389 1.000 15.37393 476 GLY B CA 1
ATOM 3435 C C . GLY A 1 468 ? 47.68629 32.70876 69.28381 1.000 18.38805 476 GLY B C 1
ATOM 3436 O O . GLY A 1 468 ? 48.50697 32.47263 70.17774 1.000 18.18207 476 GLY B O 1
ATOM 3437 N N . ILE A 1 469 ? 46.41083 32.33373 69.37390 1.000 13.27421 477 ILE B N 1
ATOM 3438 C CA . ILE A 1 469 ? 45.85114 31.68451 70.55796 1.000 14.66435 477 ILE B CA 1
ATOM 3439 C C . ILE A 1 469 ? 45.09174 30.44165 70.12163 1.000 14.27239 477 ILE B C 1
ATOM 3440 O O . ILE A 1 469 ? 44.21006 30.52966 69.25806 1.000 13.50688 477 ILE B O 1
ATOM 3445 N N . LEU A 1 470 ? 45.39902 29.29955 70.74403 1.000 13.96126 478 LEU B N 1
ATOM 3446 C CA . LEU A 1 470 ? 44.54233 28.11668 70.68847 1.000 14.26100 478 LEU B CA 1
ATOM 3447 C C . LEU A 1 470 ? 43.83354 27.96084 72.03430 1.000 14.32272 478 LEU B C 1
ATOM 3448 O O . LEU A 1 470 ? 44.47155 28.05401 73.08528 1.000 13.84747 478 LEU B O 1
ATOM 3453 N N . VAL A 1 471 ? 42.52044 27.74275 72.01068 1.000 14.66063 479 VAL B N 1
ATOM 3454 C CA . VAL A 1 471 ? 41.82379 27.48498 73.27064 1.000 14.71708 479 VAL B CA 1
ATOM 3455 C C . VAL A 1 471 ? 40.66068 26.53117 73.03573 1.000 14.75408 479 VAL B C 1
ATOM 3456 O O . VAL A 1 471 ? 39.79300 26.78616 72.19266 1.000 15.51604 479 VAL B O 1
ATOM 3460 N N . THR A 1 472 ? 40.64638 25.41511 73.77859 1.000 15.60696 480 THR B N 1
ATOM 3461 C CA . THR A 1 472 ? 39.58670 24.39930 73.69658 1.000 16.07213 480 THR B CA 1
ATOM 3462 C C . THR A 1 472 ? 39.23300 23.99278 75.12900 1.000 16.11070 480 THR B C 1
ATOM 3463 O O . THR A 1 472 ? 39.87102 23.11287 75.70939 1.000 17.23311 480 THR B O 1
ATOM 3467 N N . THR A 1 473 ? 38.21989 24.64573 75.69171 1.000 15.72119 481 THR B N 1
ATOM 3468 C CA . THR A 1 473 ? 37.71338 24.30739 77.01558 1.000 17.34037 481 THR B CA 1
ATOM 3469 C C . THR A 1 473 ? 36.21642 24.58280 77.04132 1.000 17.63717 481 THR B C 1
ATOM 3470 O O . THR A 1 473 ? 35.73560 25.50022 76.37209 1.000 17.70910 481 THR B O 1
ATOM 3474 N N . ARG A 1 474 ? 35.47832 23.77945 77.81935 1.000 17.49927 482 ARG B N 1
ATOM 3475 C CA . ARG A 1 474 ? 34.03528 23.98690 77.94088 1.000 18.16369 482 ARG B CA 1
ATOM 3476 C C . ARG A 1 474 ? 33.67258 25.08774 78.93081 1.000 17.95700 482 ARG B C 1
ATOM 3477 O O . ARG A 1 474 ? 32.50777 25.49469 78.98129 1.000 17.67230 482 ARG B O 1
ATOM 3485 N N . LYS A 1 475 ? 34.62586 25.56127 79.72550 1.000 18.63613 483 LYS B N 1
ATOM 3486 C CA . LYS A 1 475 ? 34.36727 26.64009 80.66770 1.000 18.18644 483 LYS B CA 1
ATOM 3487 C C . LYS A 1 475 ? 34.38250 27.98100 79.94651 1.000 21.06849 483 LYS B C 1
ATOM 3488 O O . LYS A 1 475 ? 34.73368 28.07608 78.76447 1.000 18.77628 483 LYS B O 1
ATOM 3494 N N . LYS A 1 476 ? 34.00680 29.02730 80.68582 1.000 18.36347 484 LYS B N 1
ATOM 3495 C CA . LYS A 1 476 ? 33.94007 30.37053 80.12682 1.000 22.67555 484 LYS B CA 1
ATOM 3496 C C . LYS A 1 476 ? 35.28994 30.77747 79.54691 1.000 19.16538 484 LYS B C 1
ATOM 3497 O O . LYS A 1 476 ? 36.32181 30.64817 80.20735 1.000 21.69577 484 LYS B O 1
ATOM 3503 N N . VAL A 1 477 ? 35.26836 31.26487 78.30741 1.000 18.82261 485 VAL B N 1
ATOM 3504 C CA . VAL A 1 477 ? 36.44675 31.76627 77.60497 1.000 17.46028 485 VAL B CA 1
ATOM 3505 C C . VAL A 1 477 ? 36.20428 33.21903 77.23988 1.000 16.52950 485 VAL B C 1
ATOM 3506 O O . VAL A 1 477 ? 35.18557 33.54581 76.62052 1.000 16.68432 485 VAL B O 1
ATOM 3510 N N . THR A 1 478 ? 37.15035 34.07731 77.60801 1.000 18.97502 486 THR B N 1
ATOM 3511 C CA . THR A 1 478 ? 37.13954 35.49154 77.25897 1.000 16.78974 486 THR B CA 1
ATOM 3512 C C . THR A 1 478 ? 38.49282 35.83110 76.65003 1.000 17.24197 486 THR B C 1
ATOM 3513 O O . THR A 1 478 ? 39.52648 35.65783 77.30229 1.000 17.38435 486 THR B O 1
ATOM 3517 N N . ILE A 1 479 ? 38.48364 36.29839 75.40763 1.000 17.07311 487 ILE B N 1
ATOM 3518 C CA . ILE A 1 479 ? 39.67100 36.78962 74.71429 1.000 16.17978 487 ILE B CA 1
ATOM 3519 C C . ILE A 1 479 ? 39.36157 38.23220 74.34224 1.000 16.26675 487 ILE B C 1
ATOM 3520 O O . ILE A 1 479 ? 38.55401 38.48219 73.43860 1.000 15.45189 487 ILE B O 1
ATOM 3525 N N . GLU A 1 480 ? 39.98060 39.18618 75.03803 1.000 15.73798 488 GLU B N 1
ATOM 3526 C CA . GLU A 1 480 ? 39.42810 40.53328 75.03934 1.000 16.58131 488 GLU B CA 1
ATOM 3527 C C . GLU A 1 480 ? 40.53114 41.57401 74.96551 1.000 16.20846 488 GLU B C 1
ATOM 3528 O O . GLU A 1 480 ? 41.50948 41.48731 75.70478 1.000 16.88153 488 GLU B O 1
ATOM 3534 N N . ASN A 1 481 ? 40.36662 42.55016 74.07606 1.000 16.23371 489 ASN B N 1
ATOM 3535 C CA . ASN A 1 481 ? 41.23082 43.72742 74.05192 1.000 19.27608 489 ASN B CA 1
ATOM 3536 C C . ASN A 1 481 ? 42.69261 43.35117 73.81384 1.000 18.91465 489 ASN B C 1
ATOM 3537 O O . ASN A 1 481 ? 43.60084 43.93327 74.40982 1.000 18.34622 489 ASN B O 1
ATOM 3542 N N . ASN A 1 482 ? 42.92558 42.37164 72.93516 1.000 18.17055 490 ASN B N 1
ATOM 3543 C CA . ASN A 1 482 ? 44.27960 42.01960 72.51613 1.000 17.54979 490 ASN B CA 1
ATOM 3544 C C . ASN A 1 482 ? 44.59450 42.58154 71.13116 1.000 16.85488 490 ASN B C 1
ATOM 3545 O O . ASN A 1 482 ? 43.70365 42.84067 70.31497 1.000 15.68818 490 ASN B O 1
ATOM 3550 N N . LEU A 1 483 ? 45.88839 42.73732 70.85727 1.000 15.27468 491 LEU B N 1
ATOM 3551 C CA . LEU A 1 483 ? 46.35034 43.09642 69.52250 1.000 15.61648 491 LEU B CA 1
ATOM 3552 C C . LEU A 1 483 ? 47.05792 41.88879 68.91285 1.000 16.18051 491 LEU B C 1
ATOM 3553 O O . LEU A 1 483 ? 47.97909 41.33599 69.52978 1.000 16.30723 491 LEU B O 1
ATOM 3558 N N . PHE A 1 484 ? 46.60124 41.46737 67.73169 1.000 15.36870 492 PHE B N 1
ATOM 3559 C CA . PHE A 1 484 ? 47.24785 40.43862 66.91596 1.000 17.62624 492 PHE B CA 1
ATOM 3560 C C . PHE A 1 484 ? 47.80445 41.11284 65.66884 1.000 16.86180 492 PHE B C 1
ATOM 3561 O O . PHE A 1 484 ? 47.03720 41.62025 64.84076 1.000 17.69605 492 PHE B O 1
ATOM 3569 N N . ASP A 1 485 ? 49.12828 41.11988 65.52617 1.000 16.31712 493 ASP B N 1
ATOM 3570 C CA . ASP A 1 485 ? 49.76283 41.79533 64.39487 1.000 17.95008 493 ASP B CA 1
ATOM 3571 C C . ASP A 1 485 ? 50.71007 40.81684 63.71295 1.000 17.33421 493 ASP B C 1
ATOM 3572 O O . ASP A 1 485 ? 51.75735 40.48456 64.26548 1.000 20.36087 493 ASP B O 1
ATOM 3577 N N . GLY A 1 486 ? 50.33902 40.35687 62.52496 1.000 16.81683 494 GLY B N 1
ATOM 3578 C CA . GLY A 1 486 ? 51.21987 39.55055 61.71233 1.000 17.05042 494 GLY B CA 1
ATOM 3579 C C . GLY A 1 486 ? 51.22314 38.06587 62.00590 1.000 17.15690 494 GLY B C 1
ATOM 3580 O O . GLY A 1 486 ? 52.22904 37.40331 61.72086 1.000 16.73814 494 GLY B O 1
ATOM 3581 N N . MET A 1 487 ? 50.14367 37.51179 62.56920 1.000 14.12523 495 MET B N 1
ATOM 3582 C CA . MET A 1 487 ? 50.10289 36.06685 62.78047 1.000 15.07738 495 MET B CA 1
ATOM 3583 C C . MET A 1 487 ? 50.21180 35.35882 61.43190 1.000 14.65166 495 MET B C 1
ATOM 3584 O O . MET A 1 487 ? 49.43244 35.63682 60.52019 1.000 15.67865 495 MET B O 1
ATOM 3589 N N . GLY A 1 488 ? 51.16395 34.42810 61.31018 1.000 15.14372 496 GLY B N 1
ATOM 3590 C CA . GLY A 1 488 ? 51.33616 33.73550 60.04046 1.000 14.29666 496 GLY B CA 1
ATOM 3591 C C . GLY A 1 488 ? 50.16953 32.82358 59.69906 1.000 17.15506 496 GLY B C 1
ATOM 3592 O O . GLY A 1 488 ? 49.84478 32.63188 58.52189 1.000 14.50565 496 GLY B O 1
ATOM 3593 N N . MET A 1 489 ? 49.53529 32.23953 60.71469 1.000 14.38007 497 MET B N 1
ATOM 3594 C CA . MET A 1 489 ? 48.34484 31.41679 60.51566 1.000 14.55842 497 MET B CA 1
ATOM 3595 C C . MET A 1 489 ? 47.18409 32.06303 61.28302 1.000 16.27319 497 MET B C 1
ATOM 3596 O O . MET A 1 489 ? 47.24814 33.25863 61.58300 1.000 16.00243 497 MET B O 1
ATOM 3601 N N . ALA A 1 490 ? 46.13083 31.31309 61.61972 1.000 15.49579 498 ALA B N 1
ATOM 3602 C CA . ALA A 1 490 ? 44.95339 31.93741 62.23380 1.000 14.10357 498 ALA B CA 1
ATOM 3603 C C . ALA A 1 490 ? 45.30549 32.73822 63.49427 1.000 14.44367 498 ALA B C 1
ATOM 3604 O O . ALA A 1 490 ? 46.10914 32.31024 64.32130 1.000 15.15837 498 ALA B O 1
ATOM 3606 N N . GLY A 1 491 ? 44.67448 33.90446 63.66290 1.000 14.58688 499 GLY B N 1
ATOM 3607 C CA . GLY A 1 491 ? 44.89283 34.66191 64.89028 1.000 14.30887 499 GLY B CA 1
ATOM 3608 C C . GLY A 1 491 ? 44.42068 33.89802 66.11403 1.000 14.95192 499 GLY B C 1
ATOM 3609 O O . GLY A 1 491 ? 45.16407 33.71060 67.08220 1.000 15.37064 499 GLY B O 1
ATOM 3610 N N . ILE A 1 492 ? 43.18464 33.41655 66.06846 1.000 13.47823 500 ILE B N 1
ATOM 3611 C CA . ILE A 1 492 ? 42.60872 32.57785 67.10903 1.000 12.79989 500 ILE B CA 1
ATOM 3612 C C . ILE A 1 492 ? 42.14457 31.29586 66.43627 1.000 12.90173 500 ILE B C 1
ATOM 3613 O O . ILE A 1 492 ? 41.47866 31.34821 65.39699 1.000 11.64319 500 ILE B O 1
ATOM 3618 N N . TYR A 1 493 ? 42.51529 30.15889 67.01286 1.000 12.87500 501 TYR B N 1
ATOM 3619 C CA . TYR A 1 493 ? 42.22210 28.84627 66.45255 1.000 14.24279 501 TYR B CA 1
ATOM 3620 C C . TYR A 1 493 ? 41.55285 28.01369 67.53257 1.000 13.95728 501 TYR B C 1
ATOM 3621 O O . TYR A 1 493 ? 42.16285 27.73159 68.56526 1.000 14.08773 501 TYR B O 1
ATOM 3630 N N . ILE A 1 494 ? 40.31102 27.61221 67.29626 1.000 14.95285 502 ILE B N 1
ATOM 3631 C CA . ILE A 1 494 ? 39.56065 26.80092 68.24772 1.000 15.30442 502 ILE B CA 1
ATOM 3632 C C . ILE A 1 494 ? 39.24183 25.49438 67.53390 1.000 14.71691 502 ILE B C 1
ATOM 3633 O O . ILE A 1 494 ? 38.48311 25.49345 66.56106 1.000 14.71400 502 ILE B O 1
ATOM 3638 N N . SER A 1 495 ? 39.82417 24.37909 68.00164 1.000 16.54667 503 SER B N 1
ATOM 3639 C CA . SER A 1 495 ? 39.71506 23.11799 67.27336 1.000 16.38319 503 SER B CA 1
ATOM 3640 C C . SER A 1 495 ? 38.83585 22.16055 68.05861 1.000 15.35593 503 SER B C 1
ATOM 3641 O O . SER A 1 495 ? 37.60465 22.29442 68.01535 1.000 16.06814 503 SER B O 1
ATOM 3644 N N . ASN A 1 496 ? 39.40835 21.21170 68.81762 1.000 16.88754 504 ASN B N 1
ATOM 3645 C CA . ASN A 1 496 ? 38.80618 20.00399 69.39716 1.000 18.04786 504 ASN B CA 1
ATOM 3646 C C . ASN A 1 496 ? 39.04656 18.85264 68.42584 1.000 16.34204 504 ASN B C 1
ATOM 3647 O O . ASN A 1 496 ? 38.43872 18.79988 67.35564 1.000 16.16435 504 ASN B O 1
ATOM 3652 N N . ASP A 1 497 ? 39.93028 17.93307 68.80274 1.000 16.55516 505 ASP B N 1
ATOM 3653 C CA . ASP A 1 497 ? 40.64177 17.08306 67.85253 1.000 18.62354 505 ASP B CA 1
ATOM 3654 C C . ASP A 1 497 ? 40.87716 15.74345 68.53498 1.000 18.05388 505 ASP B C 1
ATOM 3655 O O . ASP A 1 497 ? 41.53794 15.70049 69.57314 1.000 16.91843 505 ASP B O 1
ATOM 3660 N N . ALA A 1 498 ? 40.30148 14.67153 67.99169 1.000 18.38141 506 ALA B N 1
ATOM 3661 C CA . ALA A 1 498 ? 40.68376 13.30567 68.35100 1.000 21.02855 506 ALA B CA 1
ATOM 3662 C C . ALA A 1 498 ? 41.13316 12.53792 67.11376 1.000 22.07087 506 ALA B C 1
ATOM 3663 O O . ALA A 1 498 ? 40.86167 11.34144 66.96389 1.000 24.30351 506 ALA B O 1
ATOM 3665 N N . GLN A 1 499 ? 41.81817 13.23698 66.20537 1.000 20.90849 507 GLN B N 1
ATOM 3666 C CA . GLN A 1 499 ? 42.23196 12.69545 64.91553 1.000 22.63948 507 GLN B CA 1
ATOM 3667 C C . GLN A 1 499 ? 43.74909 12.61735 64.80486 1.000 24.83212 507 GLN B C 1
ATOM 3668 O O . GLN A 1 499 ? 44.28737 11.53363 64.56743 1.000 24.61676 507 GLN B O 1
ATOM 3674 N N . SER A 1 500 ? 44.45819 13.73597 64.94733 1.000 26.77877 508 SER B N 1
ATOM 3675 C CA . SER A 1 500 ? 45.91645 13.74373 64.89755 1.000 25.58361 508 SER B CA 1
ATOM 3676 C C . SER A 1 500 ? 46.53375 14.16296 66.21983 1.000 25.48463 508 SER B C 1
ATOM 3677 O O . SER A 1 500 ? 47.46064 13.50308 66.70519 1.000 30.22060 508 SER B O 1
ATOM 3680 N N . TRP A 1 501 ? 46.04836 15.25071 66.81223 1.000 21.93179 509 TRP B N 1
ATOM 3681 C CA . TRP A 1 501 ? 46.67244 15.83508 67.99350 1.000 21.20709 509 TRP B CA 1
ATOM 3682 C C . TRP A 1 501 ? 46.05813 15.35057 69.29946 1.000 18.66641 509 TRP B C 1
ATOM 3683 O O . TRP A 1 501 ? 46.74422 15.37095 70.33053 1.000 21.05882 509 TRP B O 1
ATOM 3694 N N . TYR A 1 502 ? 44.80260 14.90189 69.26664 1.000 18.79768 510 TYR B N 1
ATOM 3695 C CA . TYR A 1 502 ? 44.09068 14.40294 70.44847 1.000 19.29377 510 TYR B CA 1
ATOM 3696 C C . TYR A 1 502 ? 44.08112 15.43736 71.56934 1.000 18.44447 510 TYR B C 1
ATOM 3697 O O . TYR A 1 502 ? 44.40115 15.14044 72.72226 1.000 19.43898 510 TYR B O 1
ATOM 3706 N N . GLU A 1 503 ? 43.71223 16.66774 71.21861 1.000 17.50437 511 GLU B N 1
ATOM 3707 C CA . GLU A 1 503 ? 43.58753 17.75338 72.18042 1.000 17.50770 511 GLU B CA 1
ATOM 3708 C C . GLU A 1 503 ? 42.11577 18.10802 72.32850 1.000 17.91125 511 GLU B C 1
ATOM 3709 O O . GLU A 1 503 ? 41.43808 18.42091 71.34134 1.000 17.45766 511 GLU B O 1
ATOM 3715 N N . SER A 1 504 ? 41.63879 18.05076 73.56577 1.000 17.24911 512 SER B N 1
ATOM 3716 C CA . SER A 1 504 ? 40.29273 18.39661 73.98684 1.000 19.03582 512 SER B CA 1
ATOM 3717 C C . SER A 1 504 ? 40.27835 19.86302 74.42819 1.000 17.18886 512 SER B C 1
ATOM 3718 O O . SER A 1 504 ? 41.33474 20.47960 74.57199 1.000 19.80768 512 SER B O 1
ATOM 3721 N N . GLY A 1 505 ? 39.08762 20.43952 74.65275 1.000 19.05016 513 GLY B N 1
ATOM 3722 C CA . GLY A 1 505 ? 37.77449 19.83986 74.43516 1.000 18.58961 513 GLY B CA 1
ATOM 3723 C C . GLY A 1 505 ? 36.76616 20.82717 73.86727 1.000 19.71049 513 GLY B C 1
ATOM 3724 O O . GLY A 1 505 ? 37.13479 21.95438 73.52215 1.000 21.23327 513 GLY B O 1
ATOM 3725 N N . PRO A 1 506 ? 35.49880 20.42055 73.76282 1.000 19.87364 514 PRO B N 1
ATOM 3726 C CA . PRO A 1 506 ? 34.50192 21.28531 73.11350 1.000 18.77406 514 PRO B CA 1
ATOM 3727 C C . PRO A 1 506 ? 34.22628 22.53104 73.94244 1.000 20.10554 514 PRO B C 1
ATOM 3728 O O . PRO A 1 506 ? 34.37018 22.53178 75.16744 1.000 19.46066 514 PRO B O 1
ATOM 3732 N N . THR A 1 507 ? 33.83387 23.60620 73.25606 1.000 18.82728 515 THR B N 1
ATOM 3733 C CA . THR A 1 507 ? 33.57277 24.88006 73.91487 1.000 18.01852 515 THR B CA 1
ATOM 3734 C C . THR A 1 507 ? 32.07003 25.09689 74.09780 1.000 19.16948 515 THR B C 1
ATOM 3735 O O . THR A 1 507 ? 31.25336 24.65668 73.28410 1.000 20.09783 515 THR B O 1
ATOM 3739 N N . ARG A 1 508 ? 31.71539 25.78330 75.18969 1.000 18.44193 516 ARG B N 1
ATOM 3740 C CA . ARG A 1 508 ? 30.32415 26.06578 75.52401 1.000 20.95685 516 ARG B CA 1
ATOM 3741 C C . ARG A 1 508 ? 30.04127 27.53998 75.80464 1.000 20.44071 516 ARG B C 1
ATOM 3742 O O . ARG A 1 508 ? 28.86665 27.90438 75.93399 1.000 22.26534 516 ARG B O 1
ATOM 3750 N N . ASP A 1 509 ? 31.06233 28.39937 75.88187 1.000 18.08692 517 ASP B N 1
ATOM 3751 C CA . ASP A 1 509 ? 30.85693 29.80563 76.25451 1.000 18.92799 517 ASP B CA 1
ATOM 3752 C C . ASP A 1 509 ? 32.13417 30.57598 75.89321 1.000 19.62677 517 ASP B C 1
ATOM 3753 O O . ASP A 1 509 ? 33.03386 30.71433 76.72408 1.000 21.49852 517 ASP B O 1
ATOM 3758 N N . VAL A 1 510 ? 32.18601 31.08386 74.66078 1.000 19.74617 518 VAL B N 1
ATOM 3759 C CA . VAL A 1 510 ? 33.35926 31.77618 74.12554 1.000 17.49054 518 VAL B CA 1
ATOM 3760 C C . VAL A 1 510 ? 32.96380 33.20104 73.77611 1.000 18.18196 518 VAL B C 1
ATOM 3761 O O . VAL A 1 510 ? 31.98187 33.41779 73.05625 1.000 17.45974 518 VAL B O 1
ATOM 3765 N N . THR A 1 511 ? 33.72946 34.16904 74.27608 1.000 17.92438 519 THR B N 1
ATOM 3766 C CA . THR A 1 511 ? 33.54611 35.56347 73.90500 1.000 16.32435 519 THR B CA 1
ATOM 3767 C C . THR A 1 511 ? 34.87160 36.10905 73.39854 1.000 15.91381 519 THR B C 1
ATOM 3768 O O . THR A 1 511 ? 35.88334 36.05734 74.10672 1.000 16.99155 519 THR B O 1
ATOM 3772 N N . ILE A 1 512 ? 34.85343 36.64152 72.18658 1.000 16.60097 520 ILE B N 1
ATOM 3773 C CA . ILE A 1 512 ? 36.01692 37.23898 71.54164 1.000 15.99628 520 ILE B CA 1
ATOM 3774 C C . ILE A 1 512 ? 35.63342 38.68776 71.28310 1.000 15.65863 520 ILE B C 1
ATOM 3775 O O . ILE A 1 512 ? 34.79983 38.96304 70.41009 1.000 18.27274 520 ILE B O 1
ATOM 3780 N N . ARG A 1 513 ? 36.20625 39.61389 72.05787 1.000 15.07390 521 ARG B N 1
ATOM 3781 C CA . ARG A 1 513 ? 35.66268 40.96601 72.12565 1.000 17.82396 521 ARG B CA 1
ATOM 3782 C C . ARG A 1 513 ? 36.76298 42.01763 72.12407 1.000 17.33601 521 ARG B C 1
ATOM 3783 O O . ARG A 1 513 ? 37.72841 41.90410 72.88046 1.000 17.49685 521 ARG B O 1
ATOM 3791 N N . GLY A 1 514 ? 36.59691 43.04250 71.28933 1.000 17.48472 522 GLY B N 1
ATOM 3792 C CA . GLY A 1 514 ? 37.42515 44.23189 71.37104 1.000 19.06426 522 GLY B CA 1
ATOM 3793 C C . GLY A 1 514 ? 38.86886 44.04803 70.95845 1.000 19.40314 522 GLY B C 1
ATOM 3794 O O . GLY A 1 514 ? 39.71202 44.87662 71.31557 1.000 17.53563 522 GLY B O 1
ATOM 3795 N N . ASN A 1 515 ? 39.18167 42.97664 70.23136 1.000 17.52560 523 ASN B N 1
ATOM 3796 C CA . ASN A 1 515 ? 40.53482 42.72887 69.76355 1.000 16.30927 523 ASN B CA 1
ATOM 3797 C C . ASN A 1 515 ? 40.75820 43.43517 68.42999 1.000 16.87672 523 ASN B C 1
ATOM 3798 O O . ASN A 1 515 ? 39.81760 43.77404 67.70896 1.000 16.62203 523 ASN B O 1
ATOM 3803 N N . THR A 1 516 ? 42.02452 43.63035 68.08905 1.000 15.64878 524 THR B N 1
ATOM 3804 C CA . THR A 1 516 ? 42.38692 44.13264 66.77320 1.000 16.47907 524 THR B CA 1
ATOM 3805 C C . THR A 1 516 ? 43.26982 43.10646 66.08239 1.000 15.84755 524 THR B C 1
ATOM 3806 O O . THR A 1 516 ? 44.19521 42.56765 66.69805 1.000 16.98429 524 THR B O 1
ATOM 3810 N N . PHE A 1 517 ? 42.97025 42.83659 64.81389 1.000 16.21711 525 PHE B N 1
ATOM 3811 C CA . PHE A 1 517 ? 43.74135 41.92403 63.97947 1.000 15.52068 525 PHE B CA 1
ATOM 3812 C C . PHE A 1 517 ? 44.31970 42.72997 62.82327 1.000 16.44477 525 PHE B C 1
ATOM 3813 O O . PHE A 1 517 ? 43.57299 43.36545 62.07071 1.000 17.89324 525 PHE B O 1
ATOM 3821 N N . ARG A 1 518 ? 45.64195 42.70759 62.69167 1.000 16.96199 526 ARG B N 1
ATOM 3822 C CA . ARG A 1 518 ? 46.34870 43.38986 61.62061 1.000 17.81667 526 ARG B CA 1
ATOM 3823 C C . ARG A 1 518 ? 47.26852 42.39877 60.92562 1.000 18.78417 526 ARG B C 1
ATOM 3824 O O . ARG A 1 518 ? 47.79420 41.47531 61.55951 1.000 17.50432 526 ARG B O 1
ATOM 3832 N N . ARG A 1 519 ? 47.46299 42.61038 59.61997 1.000 16.25254 527 ARG B N 1
ATOM 3833 C CA . ARG A 1 519 ? 48.40791 41.82386 58.81127 1.000 19.14585 527 ARG B CA 1
ATOM 3834 C C . ARG A 1 519 ? 48.21164 40.32323 59.03526 1.000 20.20112 527 ARG B C 1
ATOM 3835 O O . ARG A 1 519 ? 49.15019 39.56609 59.30183 1.000 15.32446 527 ARG B O 1
ATOM 3843 N N . SER A 1 520 ? 46.95949 39.89839 58.92714 1.000 16.34520 528 SER B N 1
ATOM 3844 C CA . SER A 1 520 ? 46.60643 38.51354 59.19194 1.000 16.29523 528 SER B CA 1
ATOM 3845 C C . SER A 1 520 ? 47.15913 37.61611 58.09341 1.000 17.67229 528 SER B C 1
ATOM 3846 O O . SER A 1 520 ? 46.82189 37.78665 56.91773 1.000 20.12633 528 SER B O 1
ATOM 3849 N N . GLY A 1 521 ? 48.01402 36.66244 58.47352 1.000 18.15535 529 GLY B N 1
ATOM 3850 C CA . GLY A 1 521 ? 48.56161 35.73717 57.49464 1.000 16.67979 529 GLY B CA 1
ATOM 3851 C C . GLY A 1 521 ? 47.55129 34.73513 56.97156 1.000 18.95077 529 GLY B C 1
ATOM 3852 O O . GLY A 1 521 ? 47.77587 34.13468 55.90910 1.000 15.99773 529 GLY B O 1
ATOM 3853 N N . SER A 1 522 ? 46.44203 34.53988 57.69310 1.000 16.44285 530 SER B N 1
ATOM 3854 C CA . SER A 1 522 ? 45.39801 33.60993 57.26443 1.000 17.34764 530 SER B CA 1
ATOM 3855 C C . SER A 1 522 ? 44.04166 34.12049 57.75824 1.000 18.04114 530 SER B C 1
ATOM 3856 O O . SER A 1 522 ? 43.86543 35.33966 57.88515 1.000 16.61839 530 SER B O 1
ATOM 3859 N N . ASP A 1 523 ? 43.08175 33.22207 58.03333 1.000 16.68229 531 ASP B N 1
ATOM 3860 C CA . ASP A 1 523 ? 41.84872 33.63073 58.70956 1.000 16.50186 531 ASP B CA 1
ATOM 3861 C C . ASP A 1 523 ? 42.19536 34.38152 59.98741 1.000 16.82307 531 ASP B C 1
ATOM 3862 O O . ASP A 1 523 ? 43.15856 34.03981 60.68141 1.000 16.39307 531 ASP B O 1
ATOM 3867 N N . ALA A 1 524 ? 41.39479 35.39835 60.31317 1.000 15.20359 532 ALA B N 1
ATOM 3868 C CA . ALA A 1 524 ? 41.56010 36.03970 61.60995 1.000 14.83111 532 ALA B CA 1
ATOM 3869 C C . ALA A 1 524 ? 41.14363 35.09186 62.72650 1.000 13.69865 532 ALA B C 1
ATOM 3870 O O . ALA A 1 524 ? 41.87374 34.91225 63.71011 1.000 12.48159 532 ALA B O 1
ATOM 3872 N N . ILE A 1 525 ? 39.97814 34.45779 62.58046 1.000 13.16954 533 ILE B N 1
ATOM 3873 C CA . ILE A 1 525 ? 39.45439 33.52507 63.57733 1.000 11.84202 533 ILE B CA 1
ATOM 3874 C C . ILE A 1 525 ? 39.07120 32.25244 62.84913 1.000 13.24598 533 ILE B C 1
ATOM 3875 O O . ILE A 1 525 ? 38.30529 32.29662 61.88032 1.000 13.58163 533 ILE B O 1
ATOM 3880 N N . LEU A 1 526 ? 39.59807 31.12526 63.30730 1.000 11.91240 534 LEU B N 1
ATOM 3881 C CA . LEU A 1 526 ? 39.33987 29.84241 62.66973 1.000 14.69423 534 LEU B CA 1
ATOM 3882 C C . LEU A 1 526 ? 38.80400 28.89890 63.73435 1.000 13.63365 534 LEU B C 1
ATOM 3883 O O . LEU A 1 526 ? 39.48445 28.64494 64.73049 1.000 14.48314 534 LEU B O 1
ATOM 3888 N N . VAL A 1 527 ? 37.57189 28.42416 63.55410 1.000 13.68120 535 VAL B N 1
ATOM 3889 C CA . VAL A 1 527 ? 36.99134 27.39949 64.41808 1.000 13.41106 535 VAL B CA 1
ATOM 3890 C C . VAL A 1 527 ? 36.89214 26.13792 63.57122 1.000 13.50809 535 VAL B C 1
ATOM 3891 O O . VAL A 1 527 ? 36.14259 26.09929 62.59138 1.000 15.50165 535 VAL B O 1
ATOM 3895 N N . GLU A 1 528 ? 37.66516 25.11086 63.90030 1.000 13.45615 536 GLU B N 1
ATOM 3896 C CA . GLU A 1 528 ? 37.72803 23.91522 63.06002 1.000 16.51915 536 GLU B CA 1
ATOM 3897 C C . GLU A 1 528 ? 38.05428 22.71780 63.92195 1.000 14.57254 536 GLU B C 1
ATOM 3898 O O . GLU A 1 528 ? 39.19706 22.25404 63.96517 1.000 14.08178 536 GLU B O 1
ATOM 3904 N N . PRO A 1 529 ? 37.06544 22.18688 64.64145 1.000 15.45461 537 PRO B N 1
ATOM 3905 C CA . PRO A 1 529 ? 37.21528 20.82492 65.15855 1.000 15.24916 537 PRO B CA 1
ATOM 3906 C C . PRO A 1 529 ? 37.51321 19.89931 63.98234 1.000 16.35214 537 PRO B C 1
ATOM 3907 O O . PRO A 1 529 ? 37.13638 20.16948 62.84057 1.000 16.22663 537 PRO B O 1
ATOM 3911 N N . THR A 1 530 ? 38.24422 18.82172 64.24311 1.000 16.84595 538 THR B N 1
ATOM 3912 C CA . THR A 1 530 ? 38.71214 18.00813 63.13240 1.000 16.61084 538 THR B CA 1
ATOM 3913 C C . THR A 1 530 ? 37.85378 16.75912 62.91113 1.000 18.54144 538 THR B C 1
ATOM 3914 O O . THR A 1 530 ? 38.32526 15.80439 62.28703 1.000 19.76512 538 THR B O 1
ATOM 3918 N N . ASN A 1 531 ? 36.59075 16.76985 63.36061 1.000 18.62095 539 ASN B N 1
ATOM 3919 C CA . ASN A 1 531 ? 35.66322 15.67184 63.04806 1.000 20.76677 539 ASN B CA 1
ATOM 3920 C C . ASN A 1 531 ? 35.54281 15.45828 61.53778 1.000 22.08538 539 ASN B C 1
ATOM 3921 O O . ASN A 1 531 ? 35.14230 16.38628 60.81605 1.000 20.87315 539 ASN B O 1
ATOM 3926 N N . PRO A 1 532 ? 35.87337 14.26890 61.01890 1.000 23.68951 540 PRO B N 1
ATOM 3927 C CA . PRO A 1 532 ? 35.61974 14.00176 59.59187 1.000 24.62461 540 PRO B CA 1
ATOM 3928 C C . PRO A 1 532 ? 34.14114 13.88381 59.25548 1.000 26.37203 540 PRO B C 1
ATOM 3929 O O . PRO A 1 532 ? 33.77596 14.09151 58.09265 1.000 26.77548 540 PRO B O 1
ATOM 3933 N N . THR A 1 533 ? 33.28778 13.57268 60.23122 1.000 23.35476 541 THR B N 1
ATOM 3934 C CA . THR A 1 533 ? 31.84028 13.48589 60.04233 1.000 24.30614 541 THR B CA 1
ATOM 3935 C C . THR A 1 533 ? 31.19818 14.77036 60.54705 1.000 25.20403 541 THR B C 1
ATOM 3936 O O . THR A 1 533 ? 31.33608 15.11140 61.72550 1.000 23.15753 541 THR B O 1
ATOM 3940 N N . VAL A 1 534 ? 30.47001 15.46509 59.68440 1.000 25.32603 542 VAL B N 1
ATOM 3941 C CA . VAL A 1 534 ? 29.80995 16.70199 60.08360 1.000 28.75336 542 VAL B CA 1
ATOM 3942 C C . VAL A 1 534 ? 28.37521 16.33862 60.43753 1.000 32.85471 542 VAL B C 1
ATOM 3943 O O . VAL A 1 534 ? 27.53191 16.14987 59.55607 1.000 34.96093 542 VAL B O 1
ATOM 3947 N N . SER A 1 535 ? 28.10548 16.22449 61.73848 1.000 31.74999 543 SER B N 1
ATOM 3948 C CA . SER A 1 535 ? 26.76848 15.86866 62.19669 1.000 38.66377 543 SER B CA 1
ATOM 3949 C C . SER A 1 535 ? 25.75601 16.91798 61.76094 1.000 44.29265 543 SER B C 1
ATOM 3950 O O . SER A 1 535 ? 25.97124 18.12427 61.93589 1.000 40.10373 543 SER B O 1
ATOM 3953 N N . THR A 1 536 ? 24.64758 16.44986 61.19138 1.000 45.36872 544 THR B N 1
ATOM 3954 C CA . THR A 1 536 ? 23.61069 17.34252 60.69566 1.000 48.18911 544 THR B CA 1
ATOM 3955 C C . THR A 1 536 ? 22.63581 17.76878 61.78413 1.000 48.92084 544 THR B C 1
ATOM 3956 O O . THR A 1 536 ? 21.74244 18.58160 61.51487 1.000 49.09154 544 THR B O 1
ATOM 3960 N N . THR A 1 537 ? 22.80020 17.26317 63.00466 1.000 44.74609 545 THR B N 1
ATOM 3961 C CA . THR A 1 537 ? 21.88474 17.54671 64.09803 1.000 43.80466 545 THR B CA 1
ATOM 3962 C C . THR A 1 537 ? 22.52618 18.39272 65.19219 1.000 45.79575 545 THR B C 1
ATOM 3963 O O . THR A 1 537 ? 22.06816 19.50817 65.45817 1.000 47.60051 545 THR B O 1
ATOM 3967 N N . ASP A 1 538 ? 23.58112 17.89716 65.83566 1.000 41.39005 546 ASP B N 1
ATOM 3968 C CA . ASP A 1 538 ? 24.22048 18.58011 66.94980 1.000 33.77200 546 ASP B CA 1
ATOM 3969 C C . ASP A 1 538 ? 25.58159 19.11685 66.52859 1.000 29.78068 546 ASP B C 1
ATOM 3970 O O . ASP A 1 538 ? 26.23644 18.55435 65.65333 1.000 30.01548 546 ASP B O 1
ATOM 3975 N N . THR A 1 539 ? 26.01178 20.20576 67.15921 1.000 23.30183 547 THR B N 1
ATOM 3976 C CA . THR A 1 539 ? 27.29640 20.80127 66.82505 1.000 22.89208 547 THR B CA 1
ATOM 3977 C C . THR A 1 539 ? 28.31716 20.49382 67.91037 1.000 21.73522 547 THR B C 1
ATOM 3978 O O . THR A 1 539 ? 27.96820 20.26268 69.07040 1.000 21.94330 547 THR B O 1
ATOM 3982 N N . VAL A 1 540 ? 29.59458 20.51991 67.50960 1.000 19.95031 548 VAL B N 1
ATOM 3983 C CA . VAL A 1 540 ? 30.69585 20.30441 68.44704 1.000 17.83566 548 VAL B CA 1
ATOM 3984 C C . VAL A 1 540 ? 30.74953 21.42853 69.47753 1.000 16.86608 548 VAL B C 1
ATOM 3985 O O . VAL A 1 540 ? 30.91621 21.18589 70.67771 1.000 19.21007 548 VAL B O 1
ATOM 3989 N N . HIS A 1 541 ? 30.62690 22.67136 69.01904 1.000 17.53038 549 HIS B N 1
ATOM 3990 C CA . HIS A 1 541 ? 30.80071 23.86987 69.83480 1.000 18.52850 549 HIS B CA 1
ATOM 3991 C C . HIS A 1 541 ? 29.47070 24.60351 69.96819 1.000 18.45300 549 HIS B C 1
ATOM 3992 O O . HIS A 1 541 ? 28.62361 24.52920 69.07313 1.000 18.52955 549 HIS B O 1
ATOM 3999 N N . LYS A 1 542 ? 29.30678 25.35472 71.06797 1.000 19.17252 550 LYS B N 1
ATOM 4000 C CA . LYS A 1 542 ? 28.07863 26.10379 71.32427 1.000 20.78947 550 LYS B CA 1
ATOM 4001 C C . LYS A 1 542 ? 28.37063 27.45497 71.96158 1.000 18.71062 550 LYS B C 1
ATOM 4002 O O . LYS A 1 542 ? 29.27685 27.57121 72.78975 1.000 17.78430 550 LYS B O 1
ATOM 4008 N N . ASN A 1 543 ? 27.56378 28.45645 71.59387 1.000 17.05762 551 ASN B N 1
ATOM 4009 C CA . ASN A 1 543 ? 27.49662 29.74791 72.28181 1.000 19.09011 551 ASN B CA 1
ATOM 4010 C C . ASN A 1 543 ? 28.80110 30.52550 72.14628 1.000 18.85407 551 ASN B C 1
ATOM 4011 O O . ASN A 1 543 ? 29.57096 30.65361 73.10422 1.000 18.04411 551 ASN B O 1
ATOM 4016 N N . MET A 1 544 ? 29.01961 31.08982 70.96733 1.000 17.07177 552 MET B N 1
ATOM 4017 C CA . MET A 1 544 ? 30.23293 31.82295 70.65247 1.000 16.96518 552 MET B CA 1
ATOM 4018 C C . MET A 1 544 ? 29.83967 33.20882 70.17176 1.000 17.29235 552 MET B C 1
ATOM 4019 O O . MET A 1 544 ? 29.02018 33.34910 69.25774 1.000 17.24983 552 MET B O 1
ATOM 4024 N N . THR A 1 545 ? 30.41556 34.22827 70.78956 1.000 16.88569 553 THR B N 1
ATOM 4025 C CA . THR A 1 545 ? 30.08894 35.60860 70.46660 1.000 17.14521 553 THR B CA 1
ATOM 4026 C C . THR A 1 545 ? 31.36784 36.34645 70.10841 1.000 17.26465 553 THR B C 1
ATOM 4027 O O . THR A 1 545 ? 32.31163 36.38234 70.90526 1.000 18.11509 553 THR B O 1
ATOM 4031 N N . ILE A 1 546 ? 31.38459 36.93329 68.91600 1.000 17.60748 554 ILE B N 1
ATOM 4032 C CA . ILE A 1 546 ? 32.52043 37.68093 68.39044 1.000 16.77234 554 ILE B CA 1
ATOM 4033 C C . ILE A 1 546 ? 32.01908 39.10400 68.17499 1.000 15.63321 554 ILE B C 1
ATOM 4034 O O . ILE A 1 546 ? 31.23881 39.34870 67.24729 1.000 16.69354 554 ILE B O 1
ATOM 4039 N N . GLU A 1 547 ? 32.43038 40.03977 69.04364 1.000 16.15564 555 GLU B N 1
ATOM 4040 C CA . GLU A 1 547 ? 31.82447 41.36753 69.04756 1.000 17.52112 555 GLU B CA 1
ATOM 4041 C C . GLU A 1 547 ? 32.84484 42.46147 69.35326 1.000 16.45200 555 GLU B C 1
ATOM 4042 O O . GLU A 1 547 ? 33.79187 42.25481 70.10634 1.000 17.88406 555 GLU B O 1
ATOM 4048 N N . GLY A 1 548 ? 32.63532 43.63537 68.75879 1.000 16.63802 556 GLY B N 1
ATOM 4049 C CA . GLY A 1 548 ? 33.46983 44.79559 69.03352 1.000 19.08604 556 GLY B CA 1
ATOM 4050 C C . GLY A 1 548 ? 34.91824 44.69764 68.59437 1.000 18.99818 556 GLY B C 1
ATOM 4051 O O . GLY A 1 548 ? 35.73197 45.51675 69.02904 1.000 18.27842 556 GLY B O 1
ATOM 4052 N N . ASN A 1 549 ? 35.27087 43.73037 67.74711 1.000 18.56554 557 ASN B N 1
ATOM 4053 C CA . ASN A 1 549 ? 36.63753 43.61004 67.24933 1.000 17.49115 557 ASN B CA 1
ATOM 4054 C C . ASN A 1 549 ? 36.83710 44.47652 66.01550 1.000 17.12996 557 ASN B C 1
ATOM 4055 O O . ASN A 1 549 ? 35.88802 44.84905 65.32757 1.000 15.97647 557 ASN B O 1
ATOM 4060 N N . THR A 1 550 ? 38.10011 44.77437 65.72986 1.000 16.07700 558 THR B N 1
ATOM 4061 C CA . THR A 1 550 ? 38.49128 45.42202 64.48848 1.000 15.21749 558 THR B CA 1
ATOM 4062 C C . THR A 1 550 ? 39.37289 44.46599 63.70211 1.000 16.14343 558 THR B C 1
ATOM 4063 O O . THR A 1 550 ? 40.38516 43.97282 64.22066 1.000 14.67219 558 THR B O 1
ATOM 4067 N N . PHE A 1 551 ? 38.98560 44.21559 62.45531 1.000 15.47396 559 PHE B N 1
ATOM 4068 C CA . PHE A 1 551 ? 39.69605 43.32847 61.54436 1.000 15.10745 559 PHE B CA 1
ATOM 4069 C C . PHE A 1 551 ? 40.19017 44.15870 60.37454 1.000 15.13342 559 PHE B C 1
ATOM 4070 O O . PHE A 1 551 ? 39.37965 44.69608 59.61203 1.000 14.75366 559 PHE B O 1
ATOM 4078 N N . TYR A 1 552 ? 41.50551 44.24254 60.21716 1.000 14.78897 560 TYR B N 1
ATOM 4079 C CA . TYR A 1 552 ? 42.08655 44.79618 59.00527 1.000 17.21180 560 TYR B CA 1
ATOM 4080 C C . TYR A 1 552 ? 42.28490 43.64017 58.04065 1.000 16.56781 560 TYR B C 1
ATOM 4081 O O . TYR A 1 552 ? 42.87394 42.62108 58.41300 1.000 17.80822 560 TYR B O 1
ATOM 4090 N N . VAL A 1 553 ? 41.75937 43.77125 56.82275 1.000 18.09648 561 VAL B N 1
ATOM 4091 C CA . VAL A 1 553 ? 41.70238 42.61962 55.92920 1.000 18.80442 561 VAL B CA 1
ATOM 4092 C C . VAL A 1 553 ? 42.41000 42.94094 54.62476 1.000 22.32727 561 VAL B C 1
ATOM 4093 O O . VAL A 1 553 ? 42.51401 44.09809 54.21021 1.000 22.27483 561 VAL B O 1
ATOM 4097 N N . ASN A 1 554 ? 42.89636 41.88824 53.97922 1.000 23.56107 562 ASN B N 1
ATOM 4098 C CA . ASN A 1 554 ? 43.67061 42.01417 52.75497 1.000 26.25908 562 ASN B CA 1
ATOM 4099 C C . ASN A 1 554 ? 43.56161 40.71086 51.96435 1.000 27.53738 562 ASN B C 1
ATOM 4100 O O . ASN A 1 554 ? 44.55584 40.11956 51.54529 1.000 29.28988 562 ASN B O 1
ATOM 4105 N N . GLY A 1 555 ? 42.33739 40.21597 51.78169 1.000 23.34526 563 GLY B N 1
ATOM 4106 C CA . GLY A 1 555 ? 42.10699 39.05347 50.94870 1.000 26.08309 563 GLY B CA 1
ATOM 4107 C C . GLY A 1 555 ? 41.88996 37.74202 51.68151 1.000 23.31325 563 GLY B C 1
ATOM 4108 O O . GLY A 1 555 ? 41.48115 36.76905 51.04510 1.000 22.56170 563 GLY B O 1
ATOM 4109 N N . ASN A 1 556 ? 42.17170 37.67393 52.98100 1.000 21.85967 564 ASN B N 1
ATOM 4110 C CA . ASN A 1 556 ? 41.89545 36.48392 53.76725 1.000 20.75971 564 ASN B CA 1
ATOM 4111 C C . ASN A 1 556 ? 40.56456 36.66112 54.50322 1.000 19.96425 564 ASN B C 1
ATOM 4112 O O . ASN A 1 556 ? 39.93148 37.72040 54.46571 1.000 18.18436 564 ASN B O 1
ATOM 4117 N N . ARG A 1 557 ? 40.13377 35.60530 55.18353 1.000 16.32990 565 ARG B N 1
ATOM 4118 C CA . ARG A 1 557 ? 38.83013 35.63974 55.82446 1.000 15.56020 565 ARG B CA 1
ATOM 4119 C C . ARG A 1 557 ? 38.90029 36.29350 57.20250 1.000 16.06856 565 ARG B C 1
ATOM 4120 O O . ARG A 1 557 ? 39.94493 36.34144 57.85585 1.000 17.67772 565 ARG B O 1
ATOM 4128 N N . VAL A 1 558 ? 37.75209 36.80046 57.64455 1.000 15.24908 566 VAL B N 1
ATOM 4129 C CA . VAL A 1 558 ? 37.61270 37.22431 59.03062 1.000 15.70771 566 VAL B CA 1
ATOM 4130 C C . VAL A 1 558 ? 37.29892 36.03084 59.91936 1.000 15.40449 566 VAL B C 1
ATOM 4131 O O . VAL A 1 558 ? 37.89049 35.85677 60.99181 1.000 15.49975 566 VAL B O 1
ATOM 4135 N N . LEU A 1 559 ? 36.33613 35.20921 59.49563 1.000 15.30450 567 LEU B N 1
ATOM 4136 C CA . LEU A 1 559 ? 35.82260 34.13018 60.32357 1.000 15.06112 567 LEU B CA 1
ATOM 4137 C C . LEU A 1 559 ? 35.57365 32.91329 59.45012 1.000 15.36524 567 LEU B C 1
ATOM 4138 O O . LEU A 1 559 ? 34.87606 32.99131 58.43321 1.000 15.12284 567 LEU B O 1
ATOM 4143 N N . ASN A 1 560 ? 36.13736 31.79112 59.86086 1.000 13.33155 568 ASN B N 1
ATOM 4144 C CA . ASN A 1 560 ? 35.96355 30.52224 59.16445 1.000 14.68663 568 ASN B CA 1
ATOM 4145 C C . ASN A 1 560 ? 35.57696 29.57006 60.29083 1.000 15.44037 568 ASN B C 1
ATOM 4146 O O . ASN A 1 560 ? 36.43070 29.19021 61.09159 1.000 14.89408 568 ASN B O 1
ATOM 4151 N N . ALA A 1 561 ? 34.28242 29.25675 60.42391 1.000 15.45464 569 ALA B N 1
ATOM 4152 C CA . ALA A 1 561 ? 33.79901 28.53722 61.60074 1.000 15.00808 569 ALA B CA 1
ATOM 4153 C C . ALA A 1 561 ? 33.10425 27.24336 61.20068 1.000 15.20785 569 ALA B C 1
ATOM 4154 O O . ALA A 1 561 ? 32.27186 27.23289 60.28312 1.000 17.34136 569 ALA B O 1
ATOM 4156 N N . LYS A 1 562 ? 33.41561 26.16976 61.92950 1.000 13.66837 570 LYS B N 1
ATOM 4157 C CA . LYS A 1 562 ? 32.90954 24.82569 61.64644 1.000 15.03041 570 LYS B CA 1
ATOM 4158 C C . LYS A 1 562 ? 32.22453 24.26482 62.88421 1.000 14.49723 570 LYS B C 1
ATOM 4159 O O . LYS A 1 562 ? 32.83484 24.20274 63.95691 1.000 16.13943 570 LYS B O 1
ATOM 4165 N N . SER A 1 563 ? 30.96569 23.85025 62.72917 1.000 17.16390 571 SER B N 1
ATOM 4166 C CA . SER A 1 563 ? 30.22658 23.13969 63.77032 1.000 17.40459 571 SER B CA 1
ATOM 4167 C C . SER A 1 563 ? 30.09368 23.97575 65.04776 1.000 16.74378 571 SER B C 1
ATOM 4168 O O . SER A 1 563 ? 30.47297 23.55812 66.14337 1.000 17.80920 571 SER B O 1
ATOM 4171 N N . VAL A 1 564 ? 29.52670 25.16758 64.89758 1.000 17.41031 572 VAL B N 1
ATOM 4172 C CA . VAL A 1 564 ? 29.16791 26.00651 66.03501 1.000 16.08772 572 VAL B CA 1
ATOM 4173 C C . VAL A 1 564 ? 27.67187 26.27766 65.98219 1.000 17.79767 572 VAL B C 1
ATOM 4174 O O . VAL A 1 564 ? 27.14843 26.65299 64.93259 1.000 16.55291 572 VAL B O 1
ATOM 4178 N N . SER A 1 565 ? 26.99408 26.12480 67.11691 1.000 18.53788 573 SER B N 1
ATOM 4179 C CA . SER A 1 565 ? 25.62949 26.60917 67.25959 1.000 20.72952 573 SER B CA 1
ATOM 4180 C C . SER A 1 565 ? 25.60989 27.84641 68.15489 1.000 20.63333 573 SER B C 1
ATOM 4181 O O . SER A 1 565 ? 26.44303 27.99529 69.05580 1.000 22.18354 573 SER B O 1
ATOM 4184 N N . ASP A 1 566 ? 24.66422 28.75090 67.88761 1.000 21.69592 574 ASP B N 1
ATOM 4185 C CA . ASP A 1 566 ? 24.53234 29.99168 68.65583 1.000 22.12761 574 ASP B CA 1
ATOM 4186 C C . ASP A 1 566 ? 25.79497 30.84860 68.48146 1.000 19.24825 574 ASP B C 1
ATOM 4187 O O . ASP A 1 566 ? 26.46446 31.23553 69.43812 1.000 19.29083 574 ASP B O 1
ATOM 4192 N N . LEU A 1 567 ? 26.10593 31.12399 67.22265 1.000 18.33017 575 LEU B N 1
ATOM 4193 C CA . LEU A 1 567 ? 27.28995 31.87610 66.82433 1.000 18.94661 575 LEU B CA 1
ATOM 4194 C C . LEU A 1 567 ? 26.83675 33.27432 66.43181 1.000 17.54368 575 LEU B C 1
ATOM 4195 O O . LEU A 1 567 ? 25.98674 33.42396 65.55041 1.000 18.89286 575 LEU B O 1
ATOM 4200 N N . THR A 1 568 ? 27.37737 34.28763 67.09860 1.000 16.44888 576 THR B N 1
ATOM 4201 C CA . THR A 1 568 ? 26.98749 35.67246 66.87487 1.000 18.26968 576 THR B CA 1
ATOM 4202 C C . THR A 1 568 ? 28.21225 36.48670 66.49305 1.000 18.26634 576 THR B C 1
ATOM 4203 O O . THR A 1 568 ? 29.20898 36.49297 67.22277 1.000 19.06789 576 THR B O 1
ATOM 4207 N N . PHE A 1 569 ? 28.12829 37.16764 65.35572 1.000 15.99120 577 PHE B N 1
ATOM 4208 C CA . PHE A 1 569 ? 29.19339 38.03151 64.85403 1.000 18.03320 577 PHE B CA 1
ATOM 4209 C C . PHE A 1 569 ? 28.56816 39.41589 64.73591 1.000 16.71607 577 PHE B C 1
ATOM 4210 O O . PHE A 1 569 ? 27.80108 39.67541 63.80085 1.000 16.89822 577 PHE B O 1
ATOM 4218 N N . ARG A 1 570 ? 28.86826 40.30143 65.69116 1.000 17.09082 578 ARG B N 1
ATOM 4219 C CA . ARG A 1 570 ? 28.12810 41.55143 65.78377 1.000 17.35314 578 ARG B CA 1
ATOM 4220 C C . ARG A 1 570 ? 29.02094 42.70675 66.20649 1.000 17.75596 578 ARG B C 1
ATOM 4221 O O . ARG A 1 570 ? 29.94847 42.54127 67.00365 1.000 17.23373 578 ARG B O 1
ATOM 4229 N N . ASP A 1 571 ? 28.70860 43.88792 65.66514 1.000 17.08321 579 ASP B N 1
ATOM 4230 C CA . ASP A 1 571 ? 29.28843 45.14543 66.11763 1.000 18.09490 579 ASP B CA 1
ATOM 4231 C C . ASP A 1 571 ? 30.80305 45.18328 65.92550 1.000 19.14172 579 ASP B C 1
ATOM 4232 O O . ASP A 1 571 ? 31.50842 45.84951 66.67788 1.000 17.58959 579 ASP B O 1
ATOM 4237 N N . ASN A 1 572 ? 31.29893 44.47807 64.90714 1.000 17.92411 580 ASN B N 1
ATOM 4238 C CA . ASN A 1 572 ? 32.70792 44.46215 64.53144 1.000 17.40421 580 ASN B CA 1
ATOM 4239 C C . ASN A 1 572 ? 32.95823 45.47457 63.42041 1.000 18.53619 580 ASN B C 1
ATOM 4240 O O . ASN A 1 572 ? 32.04268 45.87374 62.70033 1.000 20.50192 580 ASN B O 1
ATOM 4245 N N . LYS A 1 573 ? 34.21894 45.86784 63.26636 1.000 16.46935 581 LYS B N 1
ATOM 4246 C CA . LYS A 1 573 ? 34.62340 46.79327 62.21596 1.000 16.98342 581 LYS B CA 1
ATOM 4247 C C . LYS A 1 573 ? 35.62949 46.09343 61.31701 1.000 16.61894 581 LYS B C 1
ATOM 4248 O O . LYS A 1 573 ? 36.60614 45.51328 61.80470 1.000 18.09115 581 LYS B O 1
ATOM 4254 N N . ILE A 1 574 ? 35.36413 46.10706 60.01847 1.000 16.52372 582 ILE B N 1
ATOM 4255 C CA . ILE A 1 574 ? 36.21695 45.46208 59.02928 1.000 17.53907 582 ILE B CA 1
ATOM 4256 C C . ILE A 1 574 ? 36.74912 46.56717 58.13631 1.000 19.43633 582 ILE B C 1
ATOM 4257 O O . ILE A 1 574 ? 35.96729 47.25096 57.45833 1.000 19.60741 582 ILE B O 1
ATOM 4262 N N . TYR A 1 575 ? 38.06813 46.75876 58.15822 1.000 18.51238 583 TYR B N 1
ATOM 4263 C CA . TYR A 1 575 ? 38.74922 47.78612 57.38049 1.000 19.57949 583 TYR B CA 1
ATOM 4264 C C . TYR A 1 575 ? 39.68114 47.14868 56.35612 1.000 20.07089 583 TYR B C 1
ATOM 4265 O O . TYR A 1 575 ? 40.30015 46.11729 56.63068 1.000 19.53467 583 TYR B O 1
ATOM 4274 N N . ARG A 1 576 ? 39.79343 47.76895 55.18237 1.000 21.88571 584 ARG B N 1
ATOM 4275 C CA . ARG A 1 576 ? 40.82693 47.36829 54.23625 1.000 25.59338 584 ARG B CA 1
ATOM 4276 C C . ARG A 1 576 ? 42.18894 47.74216 54.80522 1.000 29.76354 584 ARG B C 1
ATOM 4277 O O . ARG A 1 576 ? 42.39435 48.87452 55.25490 1.000 29.07766 584 ARG B O 1
ATOM 4285 N N . GLU A 1 577 ? 43.12160 46.79282 54.78617 1.000 26.14331 585 GLU B N 1
ATOM 4286 C CA . GLU A 1 577 ? 44.43284 47.05946 55.36701 1.000 29.21814 585 GLU B CA 1
ATOM 4287 C C . GLU A 1 577 ? 45.20768 48.08733 54.55473 1.000 34.97794 585 GLU B C 1
ATOM 4288 O O . GLU A 1 577 ? 45.82919 48.99198 55.12161 1.000 39.56508 585 GLU B O 1
ATOM 4294 N N . ASN A 1 578 ? 45.19988 47.95628 53.23063 1.000 36.10417 586 ASN B N 1
ATOM 4295 C CA . ASN A 1 578 ? 45.91068 48.88079 52.35251 1.000 49.46317 586 ASN B CA 1
ATOM 4296 C C . ASN A 1 578 ? 44.89252 49.68777 51.55522 1.000 57.56800 586 ASN B C 1
ATOM 4297 O O . ASN A 1 578 ? 44.50789 49.29455 50.44200 1.000 63.81095 586 ASN B O 1
ATOM 4302 N N . PRO A 1 579 ? 44.42677 50.83386 52.08142 1.000 63.60154 587 PRO B N 1
ATOM 4303 C CA . PRO A 1 579 ? 43.29123 51.53897 51.46530 1.000 69.53055 587 PRO B CA 1
ATOM 4304 C C . PRO A 1 579 ? 43.61400 52.24903 50.15631 1.000 79.77386 587 PRO B C 1
ATOM 4305 O O . PRO A 1 579 ? 42.95156 53.23353 49.81164 1.000 90.68974 587 PRO B O 1
ATOM 4309 N N . ASP A 1 580 ? 44.61490 51.77278 49.41840 1.000 83.88063 588 ASP B N 1
ATOM 4310 C CA . ASP A 1 580 ? 44.91193 52.27841 48.08313 1.000 90.53236 588 ASP B CA 1
ATOM 4311 C C . ASP A 1 580 ? 44.95803 51.09926 47.12433 1.000 94.37749 588 ASP B C 1
ATOM 4312 O O . ASP A 1 580 ? 45.78587 50.19616 47.28721 1.000 93.74367 588 ASP B O 1
ATOM 4317 N N . ASP A 1 581 ? 44.06803 51.11100 46.13473 1.000 96.55382 589 ASP B N 1
ATOM 4318 C CA . ASP A 1 581 ? 43.90636 49.99994 45.20066 1.000 100.10428 589 ASP B CA 1
ATOM 4319 C C . ASP A 1 581 ? 42.94611 50.37072 44.07003 1.000 94.18974 589 ASP B C 1
ATOM 4320 O O . ASP A 1 581 ? 43.20957 50.10304 42.89517 1.000 87.05243 589 ASP B O 1
ATOM 4325 N N . GLN A 1 609 ? 36.58250 37.41972 39.06767 1.000 67.56768 617 GLN B N 1
ATOM 4326 C CA . GLN A 1 609 ? 36.17322 38.81550 38.94301 1.000 68.91542 617 GLN B CA 1
ATOM 4327 C C . GLN A 1 609 ? 36.91119 39.68768 39.95924 1.000 66.48604 617 GLN B C 1
ATOM 4328 O O . GLN A 1 609 ? 37.53828 40.68630 39.59804 1.000 75.81974 617 GLN B O 1
ATOM 4334 N N . VAL A 1 610 ? 36.82867 39.30517 41.23341 1.000 59.16928 618 VAL B N 1
ATOM 4335 C CA . VAL A 1 610 ? 37.44380 40.04684 42.32810 1.000 55.16109 618 VAL B CA 1
ATOM 4336 C C . VAL A 1 610 ? 38.32838 39.09930 43.12664 1.000 51.04696 618 VAL B C 1
ATOM 4337 O O . VAL A 1 610 ? 37.93940 37.96009 43.40989 1.000 48.30633 618 VAL B O 1
ATOM 4341 N N . SER A 1 611 ? 39.51063 39.57645 43.50303 1.000 47.13572 619 SER B N 1
ATOM 4342 C CA . SER A 1 611 ? 40.46740 38.74335 44.21248 1.000 44.15327 619 SER B CA 1
ATOM 4343 C C . SER A 1 611 ? 40.12559 38.66063 45.70304 1.000 40.02681 619 SER B C 1
ATOM 4344 O O . SER A 1 611 ? 39.36904 39.46960 46.24697 1.000 36.22551 619 SER B O 1
ATOM 4347 N N . GLY A 1 612 ? 40.70001 37.66167 46.36303 1.000 35.87251 620 GLY B N 1
ATOM 4348 C CA . GLY A 1 612 ? 40.50567 37.48721 47.78502 1.000 32.40807 620 GLY B CA 1
ATOM 4349 C C . GLY A 1 612 ? 39.28577 36.64015 48.11051 1.000 29.14451 620 GLY B C 1
ATOM 4350 O O . GLY A 1 612 ? 38.37588 36.45969 47.30411 1.000 26.84011 620 GLY B O 1
ATOM 4351 N N . SER A 1 613 ? 39.28086 36.11890 49.33084 1.000 26.28259 621 SER B N 1
ATOM 4352 C CA . SER A 1 613 ? 38.19352 35.27615 49.79719 1.000 22.83702 621 SER B CA 1
ATOM 4353 C C . SER A 1 613 ? 37.01212 36.12109 50.25524 1.000 20.74493 621 SER B C 1
ATOM 4354 O O . SER A 1 613 ? 37.17121 37.26860 50.67770 1.000 19.80252 621 SER B O 1
ATOM 4357 N N . ARG A 1 614 ? 35.81451 35.54039 50.18947 1.000 18.68936 622 ARG B N 1
ATOM 4358 C CA . ARG A 1 614 ? 34.71957 36.12604 50.95397 1.000 17.96726 622 ARG B CA 1
ATOM 4359 C C . ARG A 1 614 ? 35.12612 36.15385 52.42089 1.000 16.70474 622 ARG B C 1
ATOM 4360 O O . ARG A 1 614 ? 35.83934 35.27041 52.90086 1.000 18.55793 622 ARG B O 1
ATOM 4368 N N . LEU A 1 615 ? 34.68506 37.18694 53.13775 1.000 14.86981 623 LEU B N 1
ATOM 4369 C CA . LEU A 1 615 ? 35.15646 37.37517 54.50830 1.000 15.90494 623 LEU B CA 1
ATOM 4370 C C . LEU A 1 615 ? 34.72437 36.26024 55.45665 1.000 16.28250 623 LEU B C 1
ATOM 4371 O O . LEU A 1 615 ? 35.36964 36.08003 56.49832 1.000 13.69554 623 LEU B O 1
ATOM 4376 N N . PHE A 1 616 ? 33.65269 35.51102 55.13529 1.000 13.80436 624 PHE B N 1
ATOM 4377 C CA . PHE A 1 616 ? 33.05996 34.57517 56.08948 1.000 13.78125 624 PHE B CA 1
ATOM 4378 C C . PHE A 1 616 ? 32.85457 33.19876 55.47254 1.000 13.80453 624 PHE B C 1
ATOM 4379 O O . PHE A 1 616 ? 32.47188 33.07646 54.30809 1.000 13.38229 624 PHE B O 1
ATOM 4387 N N . ARG A 1 617 ? 33.09690 32.16960 56.27309 1.000 12.51882 625 ARG B N 1
ATOM 4388 C CA . ARG A 1 617 ? 32.76856 30.80378 55.87886 1.000 15.73275 625 ARG B CA 1
ATOM 4389 C C . ARG A 1 617 ? 32.18473 30.09128 57.08489 1.000 14.04966 625 ARG B C 1
ATOM 4390 O O . ARG A 1 617 ? 32.71591 30.20071 58.19129 1.000 16.63668 625 ARG B O 1
ATOM 4398 N N . LEU A 1 618 ? 31.09631 29.36238 56.86671 1.000 14.77209 626 LEU B N 1
ATOM 4399 C CA . LEU A 1 618 ? 30.43622 28.61763 57.92882 1.000 14.75998 626 LEU B CA 1
ATOM 4400 C C . LEU A 1 618 ? 30.27480 27.18513 57.44807 1.000 14.98660 626 LEU B C 1
ATOM 4401 O O . LEU A 1 618 ? 29.87083 26.96020 56.30749 1.000 14.88491 626 LEU B O 1
ATOM 4406 N N . ASN A 1 619 ? 30.58925 26.22900 58.31162 1.000 15.45582 627 ASN B N 1
ATOM 4407 C CA . ASN A 1 619 ? 30.61056 24.81693 57.94170 1.000 16.21225 627 ASN B CA 1
ATOM 4408 C C . ASN A 1 619 ? 29.83719 24.05128 59.00763 1.000 15.62886 627 ASN B C 1
ATOM 4409 O O . ASN A 1 619 ? 30.33435 23.88035 60.12326 1.000 15.75888 627 ASN B O 1
ATOM 4414 N N . GLY A 1 620 ? 28.62434 23.60476 58.67647 1.000 16.43651 628 GLY B N 1
ATOM 4415 C CA . GLY A 1 620 ? 27.86245 22.83267 59.64669 1.000 17.35762 628 GLY B CA 1
ATOM 4416 C C . GLY A 1 620 ? 27.48182 23.59582 60.90141 1.000 17.22941 628 GLY B C 1
ATOM 4417 O O . GLY A 1 620 ? 27.42662 23.00566 61.98172 1.000 18.67111 628 GLY B O 1
ATOM 4418 N N . CYS A 1 621 ? 27.20281 24.89184 60.78997 1.000 18.36435 629 CYS B N 1
ATOM 4419 C CA . CYS A 1 621 ? 26.81645 25.68857 61.94567 1.000 17.06901 629 CYS B CA 1
ATOM 4420 C C . CYS A 1 621 ? 25.28895 25.77388 62.04759 1.000 18.46528 629 CYS B C 1
ATOM 4421 O O . CYS A 1 621 ? 24.56127 25.44262 61.11137 1.000 17.37614 629 CYS B O 1
ATOM 4424 N N . LYS A 1 622 ? 24.81114 26.25787 63.20003 1.000 18.80041 630 LYS B N 1
ATOM 4425 C CA . LYS A 1 622 ? 23.38381 26.40352 63.48648 1.000 22.99648 630 LYS B CA 1
ATOM 4426 C C . LYS A 1 622 ? 23.15101 27.72189 64.20836 1.000 20.10264 630 LYS B C 1
ATOM 4427 O O . LYS A 1 622 ? 23.96920 28.13298 65.03262 1.000 19.44036 630 LYS B O 1
ATOM 4433 N N . GLN A 1 623 ? 22.02149 28.36514 63.92379 1.000 19.36381 631 GLN B N 1
ATOM 4434 C CA . GLN A 1 623 ? 21.58984 29.55010 64.67501 1.000 21.26496 631 GLN B CA 1
ATOM 4435 C C . GLN A 1 623 ? 22.69102 30.61780 64.71325 1.000 20.06361 631 GLN B C 1
ATOM 4436 O O . GLN A 1 623 ? 23.19324 31.01054 65.77077 1.000 19.21142 631 GLN B O 1
ATOM 4442 N N . VAL A 1 624 ? 23.05158 31.08192 63.51998 1.000 20.55118 632 VAL B N 1
ATOM 4443 C CA . VAL A 1 624 ? 24.10653 32.06850 63.32147 1.000 18.84615 632 VAL B CA 1
ATOM 4444 C C . VAL A 1 624 ? 23.45240 33.42971 63.13079 1.000 19.37077 632 VAL B C 1
ATOM 4445 O O . VAL A 1 624 ? 22.45240 33.55153 62.41149 1.000 17.84203 632 VAL B O 1
ATOM 4449 N N . VAL A 1 625 ? 24.00427 34.45674 63.77652 1.000 18.31943 633 VAL B N 1
ATOM 4450 C CA . VAL A 1 625 ? 23.47769 35.81395 63.67609 1.000 17.43516 633 VAL B CA 1
ATOM 4451 C C . VAL A 1 625 ? 24.61862 36.76739 63.34671 1.000 17.10870 633 VAL B C 1
ATOM 4452 O O . VAL A 1 625 ? 25.62080 36.81369 64.06870 1.000 17.24239 633 VAL B O 1
ATOM 4456 N N . PHE A 1 626 ? 24.45316 37.53042 62.26863 1.000 17.61437 634 PHE B N 1
ATOM 4457 C CA . PHE A 1 626 ? 25.30198 38.66647 61.92651 1.000 18.64891 634 PHE B CA 1
ATOM 4458 C C . PHE A 1 626 ? 24.51305 39.93941 62.18773 1.000 21.25146 634 PHE B C 1
ATOM 4459 O O . PHE A 1 626 ? 23.37348 40.05246 61.73316 1.000 21.38762 634 PHE B O 1
ATOM 4467 N N . GLY A 1 627 ? 25.10801 40.90087 62.89439 1.000 19.43052 635 GLY B N 1
ATOM 4468 C CA . GLY A 1 627 ? 24.40490 42.16617 63.02640 1.000 22.35744 635 GLY B CA 1
ATOM 4469 C C . GLY A 1 627 ? 25.27154 43.35240 63.38048 1.000 19.37625 635 GLY B C 1
ATOM 4470 O O . GLY A 1 627 ? 26.18529 43.22465 64.19430 1.000 22.65268 635 GLY B O 1
ATOM 4471 N N . GLY A 1 628 ? 25.00611 44.50690 62.76802 1.000 22.04025 636 GLY B N 1
ATOM 4472 C CA . GLY A 1 628 ? 25.62162 45.74648 63.20662 1.000 21.04109 636 GLY B CA 1
ATOM 4473 C C . GLY A 1 628 ? 27.10030 45.89063 62.89906 1.000 22.56113 636 GLY B C 1
ATOM 4474 O O . GLY A 1 628 ? 27.75833 46.76763 63.46977 1.000 21.55378 636 GLY B O 1
ATOM 4475 N N . ASN A 1 629 ? 27.64463 45.05856 62.01087 1.000 19.09686 637 ASN B N 1
ATOM 4476 C CA . ASN A 1 629 ? 29.04203 45.18339 61.62332 1.000 19.33707 637 ASN B CA 1
ATOM 4477 C C . ASN A 1 629 ? 29.19866 46.26517 60.56797 1.000 20.43609 637 ASN B C 1
ATOM 4478 O O . ASN A 1 629 ? 28.28132 46.53862 59.79292 1.000 20.98921 637 ASN B O 1
ATOM 4483 N N . THR A 1 630 ? 30.37796 46.87619 60.52803 1.000 20.00375 638 THR B N 1
ATOM 4484 C CA . THR A 1 630 ? 30.67660 47.85728 59.49711 1.000 20.42599 638 THR B CA 1
ATOM 4485 C C . THR A 1 630 ? 31.80450 47.32503 58.62532 1.000 19.46137 638 THR B C 1
ATOM 4486 O O . THR A 1 630 ? 32.71979 46.65669 59.11941 1.000 20.01527 638 THR B O 1
ATOM 4490 N N . TYR A 1 631 ? 31.71120 47.60223 57.32445 1.000 18.83417 639 TYR B N 1
ATOM 4491 C CA . TYR A 1 631 ? 32.62779 47.08231 56.32006 1.000 18.95960 639 TYR B CA 1
ATOM 4492 C C . TYR A 1 631 ? 33.09755 48.22421 55.43096 1.000 21.15298 639 TYR B C 1
ATOM 4493 O O . TYR A 1 631 ? 32.27329 48.97986 54.90350 1.000 20.12287 639 TYR B O 1
ATOM 4502 N N . ASP A 1 632 ? 34.40985 48.32221 55.23358 1.000 20.68375 640 ASP B N 1
ATOM 4503 C CA . ASP A 1 632 ? 34.95032 49.24817 54.24500 1.000 19.88385 640 ASP B CA 1
ATOM 4504 C C . ASP A 1 632 ? 34.45799 48.90433 52.84464 1.000 22.94071 640 ASP B C 1
ATOM 4505 O O . ASP A 1 632 ? 34.17030 47.74610 52.52942 1.000 21.44907 640 ASP B O 1
ATOM 4510 N N . VAL A 1 633 ? 34.40526 49.93026 51.98960 1.000 21.03472 641 VAL B N 1
ATOM 4511 C CA . VAL A 1 633 ? 34.14220 49.71812 50.57329 1.000 21.40789 641 VAL B CA 1
ATOM 4512 C C . VAL A 1 633 ? 35.17838 48.76162 49.99708 1.000 22.10664 641 VAL B C 1
ATOM 4513 O O . VAL A 1 633 ? 36.36939 48.82668 50.32842 1.000 24.13623 641 VAL B O 1
ATOM 4517 N N . GLY A 1 634 ? 34.72309 47.84526 49.14667 1.000 21.46169 642 GLY B N 1
ATOM 4518 C CA . GLY A 1 634 ? 35.62837 46.96240 48.43757 1.000 22.42923 642 GLY B CA 1
ATOM 4519 C C . GLY A 1 634 ? 35.97594 45.64967 49.12546 1.000 23.76227 642 GLY B C 1
ATOM 4520 O O . GLY A 1 634 ? 36.74091 44.86246 48.55314 1.000 25.91375 642 GLY B O 1
ATOM 4521 N N . VAL A 1 635 ? 35.46000 45.37992 50.32663 1.000 20.35115 643 VAL B N 1
ATOM 4522 C CA . VAL A 1 635 ? 35.66103 44.06304 50.93356 1.000 21.36879 643 VAL B CA 1
ATOM 4523 C C . VAL A 1 635 ? 34.48591 43.16378 50.56307 1.000 21.92372 643 VAL B C 1
ATOM 4524 O O . VAL A 1 635 ? 33.37446 43.63478 50.30383 1.000 17.52357 643 VAL B O 1
ATOM 4528 N N . LYS A 1 636 ? 34.72298 41.84745 50.54696 1.000 21.07684 644 LYS B N 1
ATOM 4529 C CA . LYS A 1 636 ? 33.68497 40.88404 50.16510 1.000 18.24274 644 LYS B CA 1
ATOM 4530 C C . LYS A 1 636 ? 32.92529 40.45308 51.41083 1.000 17.82372 644 LYS B C 1
ATOM 4531 O O . LYS A 1 636 ? 33.23796 39.43180 52.02649 1.000 17.46674 644 LYS B O 1
ATOM 4537 N N . ALA A 1 637 ? 31.89464 41.22220 51.77898 1.000 17.22217 645 ALA B N 1
ATOM 4538 C CA . ALA A 1 637 ? 31.06231 40.88814 52.93637 1.000 17.42178 645 ALA B CA 1
ATOM 4539 C C . ALA A 1 637 ? 30.06472 39.80710 52.51871 1.000 19.65861 645 ALA B C 1
ATOM 4540 O O . ALA A 1 637 ? 28.85755 40.03654 52.37030 1.000 17.77833 645 ALA B O 1
ATOM 4542 N N . GLY A 1 638 ? 30.61313 38.60821 52.30201 1.000 17.64424 646 GLY B N 1
ATOM 4543 C CA . GLY A 1 638 ? 29.83540 37.48236 51.83490 1.000 17.70437 646 GLY B CA 1
ATOM 4544 C C . GLY A 1 638 ? 30.18798 36.24773 52.64322 1.000 16.55238 646 GLY B C 1
ATOM 4545 O O . GLY A 1 638 ? 31.20476 36.20293 53.33606 1.000 15.95122 646 GLY B O 1
ATOM 4546 N N . ILE A 1 639 ? 29.32687 35.23980 52.54659 1.000 15.69992 647 ILE B N 1
ATOM 4547 C CA . ILE A 1 639 ? 29.40243 34.06705 53.41065 1.000 15.98144 647 ILE B CA 1
ATOM 4548 C C . ILE A 1 639 ? 29.37584 32.80630 52.54602 1.000 17.77814 647 ILE B C 1
ATOM 4549 O O . ILE A 1 639 ? 28.37995 32.54148 51.86137 1.000 18.86169 647 ILE B O 1
ATOM 4554 N N . ASP A 1 640 ? 30.46779 32.03265 52.57746 1.000 16.34647 648 ASP B N 1
ATOM 4555 C CA . ASP A 1 640 ? 30.47975 30.69585 51.99211 1.000 17.25044 648 ASP B CA 1
ATOM 4556 C C . ASP A 1 640 ? 29.85522 29.71347 52.97465 1.000 17.19692 648 ASP B C 1
ATOM 4557 O O . ASP A 1 640 ? 30.12097 29.77143 54.17669 1.000 17.21414 648 ASP B O 1
ATOM 4562 N N . LEU A 1 641 ? 29.03077 28.80341 52.46426 1.000 16.01564 649 LEU B N 1
ATOM 4563 C CA . LEU A 1 641 ? 28.35380 27.81584 53.29731 1.000 17.68464 649 LEU B CA 1
ATOM 4564 C C . LEU A 1 641 ? 28.79787 26.41951 52.89726 1.000 16.23288 649 LEU B C 1
ATOM 4565 O O . LEU A 1 641 ? 28.80159 26.08760 51.70883 1.000 15.12880 649 LEU B O 1
ATOM 4570 N N . ALA A 1 642 ? 29.13235 25.60143 53.88809 1.000 17.80392 650 ALA B N 1
ATOM 4571 C CA . ALA A 1 642 ? 29.34124 24.17378 53.68927 1.000 18.57563 650 ALA B CA 1
ATOM 4572 C C . ALA A 1 642 ? 28.48644 23.42653 54.70282 1.000 18.74679 650 ALA B C 1
ATOM 4573 O O . ALA A 1 642 ? 28.34548 23.87400 55.84669 1.000 17.98502 650 ALA B O 1
ATOM 4575 N N . ASN A 1 643 ? 27.88363 22.30890 54.27597 1.000 19.00361 651 ASN B N 1
ATOM 4576 C CA . ASN A 1 643 ? 27.14726 21.42853 55.19166 1.000 20.32293 651 ASN B CA 1
ATOM 4577 C C . ASN A 1 643 ? 26.06207 22.16828 55.97506 1.000 21.70094 651 ASN B C 1
ATOM 4578 O O . ASN A 1 643 ? 25.82774 21.87763 57.15084 1.000 21.90205 651 ASN B O 1
ATOM 4583 N N . MET A 1 644 ? 25.39483 23.12480 55.32937 1.000 18.45219 652 MET B N 1
ATOM 4584 C CA . MET A 1 644 ? 24.33285 23.88120 55.98352 1.000 20.66062 652 MET B CA 1
ATOM 4585 C C . MET A 1 644 ? 23.64876 24.74628 54.94222 1.000 20.76136 652 MET B C 1
ATOM 4586 O O . MET A 1 644 ? 24.23984 25.10438 53.91794 1.000 21.26754 652 MET B O 1
ATOM 4591 N N . GLY A 1 645 ? 22.39646 25.09129 55.22846 1.000 24.61280 653 GLY B N 1
ATOM 4592 C CA . GLY A 1 645 ? 21.62931 25.96168 54.36888 1.000 24.36327 653 GLY B CA 1
ATOM 4593 C C . GLY A 1 645 ? 21.57077 27.37642 54.91812 1.000 22.40599 653 GLY B C 1
ATOM 4594 O O . GLY A 1 645 ? 21.94009 27.64150 56.05927 1.000 24.76126 653 GLY B O 1
ATOM 4595 N N . ALA A 1 646 ? 21.07400 28.28168 54.07398 1.000 19.89544 654 ALA B N 1
ATOM 4596 C CA . ALA A 1 646 ? 21.04392 29.69855 54.40481 1.000 25.11018 654 ALA B CA 1
ATOM 4597 C C . ALA A 1 646 ? 20.10188 30.02034 55.56094 1.000 24.32087 654 ALA B C 1
ATOM 4598 O O . ALA A 1 646 ? 20.27015 31.06236 56.20091 1.000 23.65906 654 ALA B O 1
ATOM 4600 N N . SER A 1 647 ? 19.11057 29.16695 55.84410 1.000 24.02858 655 SER B N 1
ATOM 4601 C CA . SER A 1 647 ? 18.11680 29.54258 56.85072 1.000 25.40166 655 SER B CA 1
ATOM 4602 C C . SER A 1 647 ? 18.69482 29.52773 58.26121 1.000 24.69438 655 SER B C 1
ATOM 4603 O O . SER A 1 647 ? 18.12131 30.15168 59.15993 1.000 25.85162 655 SER B O 1
ATOM 4606 N N . GLU A 1 648 ? 19.82192 28.84701 58.46904 1.000 22.42749 656 GLU B N 1
ATOM 4607 C CA . GLU A 1 648 ? 20.54461 28.91701 59.73389 1.000 24.64095 656 GLU B CA 1
ATOM 4608 C C . GLU A 1 648 ? 21.16520 30.28622 60.01015 1.000 20.94723 656 GLU B C 1
ATOM 4609 O O . GLU A 1 648 ? 21.57273 30.52859 61.14960 1.000 21.21066 656 GLU B O 1
ATOM 4615 N N . VAL A 1 649 ? 21.25945 31.17426 59.01752 1.000 19.99526 657 VAL B N 1
ATOM 4616 C CA . VAL A 1 649 ? 22.08038 32.38353 59.11647 1.000 18.80718 657 VAL B CA 1
ATOM 4617 C C . VAL A 1 649 ? 21.17782 33.61031 59.01551 1.000 19.97118 657 VAL B C 1
ATOM 4618 O O . VAL A 1 649 ? 20.57816 33.87450 57.96401 1.000 22.46519 657 VAL B O 1
ATOM 4622 N N . ASN A 1 650 ? 21.09491 34.36806 60.09736 1.000 19.40334 658 ASN B N 1
ATOM 4623 C CA . ASN A 1 650 ? 20.28757 35.57965 60.15136 1.000 20.54866 658 ASN B CA 1
ATOM 4624 C C . ASN A 1 650 ? 21.20929 36.75990 59.87040 1.000 18.67687 658 ASN B C 1
ATOM 4625 O O . ASN A 1 650 ? 22.04674 37.11099 60.70911 1.000 17.99981 658 ASN B O 1
ATOM 4630 N N . VAL A 1 651 ? 21.05148 37.36253 58.69424 1.000 19.06455 659 VAL B N 1
ATOM 4631 C CA . VAL A 1 651 ? 21.79134 38.55792 58.30341 1.000 20.25216 659 VAL B CA 1
ATOM 4632 C C . VAL A 1 651 ? 20.85627 39.75928 58.13333 1.000 20.71780 659 VAL B C 1
ATOM 4633 O O . VAL A 1 651 ? 21.19878 40.71490 57.43726 1.000 20.96895 659 VAL B O 1
ATOM 4637 N N . SER A 1 652 ? 19.67807 39.72442 58.77313 1.000 21.71507 660 SER B N 1
ATOM 4638 C CA . SER A 1 652 ? 18.69112 40.79318 58.59389 1.000 22.63660 660 SER B CA 1
ATOM 4639 C C . SER A 1 652 ? 19.22994 42.14373 59.05795 1.000 23.35593 660 SER B C 1
ATOM 4640 O O . SER A 1 652 ? 18.93749 43.18614 58.45127 1.000 21.35670 660 SER B O 1
ATOM 4643 N N . ASP A 1 653 ? 20.02845 42.14467 60.12515 1.000 22.23447 661 ASP B N 1
ATOM 4644 C CA . ASP A 1 653 ? 20.60939 43.36095 60.68187 1.000 21.60230 661 ASP B CA 1
ATOM 4645 C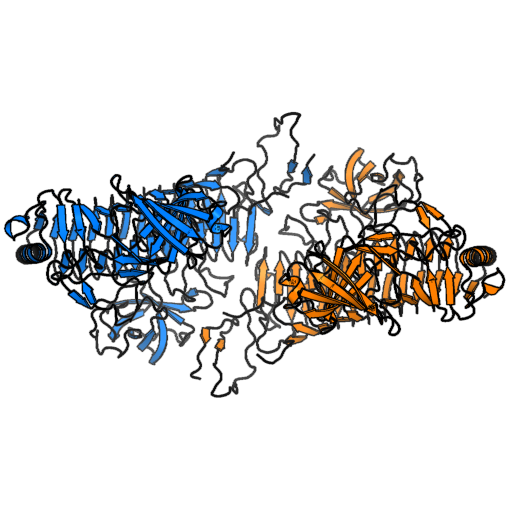 C . ASP A 1 653 ? 22.04939 43.60617 60.20848 1.000 23.84383 661 ASP B C 1
ATOM 4646 O O . ASP A 1 653 ? 22.81855 44.28691 60.90284 1.000 19.98929 661 ASP B O 1
ATOM 4651 N N . ASP A 1 654 ? 22.42793 43.09346 59.03204 1.000 22.24402 662 ASP B N 1
ATOM 4652 C CA . ASP A 1 654 ? 23.82362 43.16703 58.59565 1.000 21.93345 662 ASP B CA 1
ATOM 4653 C C . ASP A 1 654 ? 23.90317 43.30848 57.08035 1.000 22.58927 662 ASP B C 1
ATOM 4654 O O . ASP A 1 654 ? 22.95066 43.01959 56.35403 1.000 22.79279 662 ASP B O 1
ATOM 4659 N N . SER A 1 655 ? 25.07592 43.72013 56.60498 1.000 20.41405 663 SER B N 1
ATOM 4660 C CA . SER A 1 655 ? 25.32970 43.80914 55.17555 1.000 21.25834 663 SER B CA 1
ATOM 4661 C C . SER A 1 655 ? 25.83541 42.51086 54.56422 1.000 20.01534 663 SER B C 1
ATOM 4662 O O . SER A 1 655 ? 25.83521 42.39608 53.33739 1.000 21.35585 663 SER B O 1
ATOM 4665 N N . ALA A 1 656 ? 26.27864 41.54930 55.37663 1.000 20.75723 664 ALA B N 1
ATOM 4666 C CA . ALA A 1 656 ? 26.84410 40.31133 54.84419 1.000 18.85851 664 ALA B CA 1
ATOM 4667 C C . ALA A 1 656 ? 25.80645 39.57038 54.01560 1.000 19.23021 664 ALA B C 1
ATOM 4668 O O . ALA A 1 656 ? 24.63721 39.49527 54.40040 1.000 20.70199 664 ALA B O 1
ATOM 4670 N N . LYS A 1 657 ? 26.24005 39.01822 52.87701 1.000 18.97606 665 LYS B N 1
ATOM 4671 C CA . LYS A 1 657 ? 25.37526 38.27647 51.96169 1.000 20.58975 665 LYS B CA 1
ATOM 4672 C C . LYS A 1 657 ? 25.68685 36.78287 52.01540 1.000 21.28418 665 LYS B C 1
ATOM 4673 O O . LYS A 1 657 ? 26.84893 36.37660 51.90887 1.000 20.56297 665 LYS B O 1
ATOM 4679 N N . VAL A 1 658 ? 24.64797 35.97134 52.14522 1.000 19.33130 666 VAL B N 1
ATOM 4680 C CA . VAL A 1 658 ? 24.80517 34.52232 52.14108 1.000 19.53945 666 VAL B CA 1
ATOM 4681 C C . VAL A 1 658 ? 24.91681 34.04362 50.69812 1.000 21.00958 666 VAL B C 1
ATOM 4682 O O . VAL A 1 658 ? 24.07711 34.38182 49.85715 1.000 20.18562 666 VAL B O 1
ATOM 4686 N N . GLY A 1 659 ? 25.95665 33.26203 50.40321 1.000 17.34610 667 GLY B N 1
ATOM 4687 C CA . GLY A 1 659 ? 26.05109 32.63722 49.09252 1.000 19.48607 667 GLY B CA 1
ATOM 4688 C C . GLY A 1 659 ? 26.40834 33.56698 47.95410 1.000 21.78491 667 GLY B C 1
ATOM 4689 O O . GLY A 1 659 ? 26.23820 33.19884 46.78599 1.000 21.18202 667 GLY B O 1
ATOM 4690 N N . ALA A 1 660 ? 26.90889 34.76223 48.26234 1.000 18.71406 668 ALA B N 1
ATOM 4691 C CA . ALA A 1 660 ? 27.29425 35.75167 47.26854 1.000 22.32413 668 ALA B CA 1
ATOM 4692 C C . ALA A 1 660 ? 28.53139 36.47926 47.78154 1.000 20.12901 668 ALA B C 1
ATOM 4693 O O . ALA A 1 660 ? 28.84955 36.42287 48.97134 1.000 20.16770 668 ALA B O 1
ATOM 4695 N N . ASP A 1 661 ? 29.22409 37.18069 46.87628 1.000 19.69063 669 ASP B N 1
ATOM 4696 C CA . ASP A 1 661 ? 30.43463 37.90430 47.27090 1.000 21.48941 669 ASP B CA 1
ATOM 4697 C C . ASP A 1 661 ? 30.13392 39.00108 48.28675 1.000 20.32299 669 ASP B C 1
ATOM 4698 O O . ASP A 1 661 ? 30.95466 39.28091 49.16940 1.000 19.85841 669 ASP B O 1
ATOM 4703 N N . GLY A 1 662 ? 28.97914 39.65267 48.16778 1.000 18.06170 670 GLY B N 1
ATOM 4704 C CA . GLY A 1 662 ? 28.68236 40.76878 49.05555 1.000 18.74800 670 GLY B CA 1
ATOM 4705 C C . GLY A 1 662 ? 29.69303 41.89958 48.99063 1.000 19.21749 670 GLY B C 1
ATOM 4706 O O . GLY A 1 662 ? 29.94864 42.55579 50.01036 1.000 18.18088 670 GLY B O 1
ATOM 4707 N N . LEU A 1 663 ? 30.29631 42.12880 47.82237 1.000 19.58722 671 LEU B N 1
ATOM 4708 C CA . LEU A 1 663 ? 31.24276 43.23176 47.66838 1.000 20.06570 671 LEU B CA 1
ATOM 4709 C C . LEU A 1 663 ? 30.58742 44.54401 48.08353 1.000 21.48779 671 LEU B C 1
ATOM 4710 O O . LEU A 1 663 ? 29.48702 44.86850 47.62789 1.000 21.02740 671 LEU B O 1
ATOM 4715 N N . VAL A 1 664 ? 31.25120 45.28365 48.96679 1.000 18.94496 672 VAL B N 1
ATOM 4716 C CA . VAL A 1 664 ? 30.66828 46.48575 49.55974 1.000 19.07867 672 VAL B CA 1
ATOM 4717 C C . VAL A 1 664 ? 30.92058 47.65586 48.61481 1.000 21.52729 672 VAL B C 1
ATOM 4718 O O . VAL A 1 664 ? 32.07889 48.01238 48.36275 1.000 20.16712 672 VAL B O 1
ATOM 4722 N N . PRO A 1 665 ? 29.88125 48.24795 48.04594 1.000 22.50266 673 PRO B N 1
ATOM 4723 C CA . PRO A 1 665 ? 30.07285 49.33571 47.08634 1.000 24.32322 673 PRO B CA 1
ATOM 4724 C C . PRO A 1 665 ? 30.22900 50.66430 47.81381 1.000 26.22612 673 PRO B C 1
ATOM 4725 O O . PRO A 1 665 ? 29.99958 50.77021 49.01996 1.000 23.34123 673 PRO B O 1
ATOM 4729 N N . VAL A 1 666 ? 30.61962 51.68292 47.04045 1.000 27.56903 674 VAL B N 1
ATOM 4730 C CA . VAL A 1 666 ? 30.67916 53.04116 47.56211 1.000 31.94110 674 VAL B CA 1
ATOM 4731 C C . VAL A 1 666 ? 29.34855 53.38893 48.22270 1.000 32.59652 674 VAL B C 1
ATOM 4732 O O . VAL A 1 666 ? 28.27026 53.02193 47.74113 1.000 29.23243 674 VAL B O 1
ATOM 4736 N N . THR A 1 667 ? 29.42881 54.06190 49.36440 1.000 36.90963 675 THR B N 1
ATOM 4737 C CA . THR A 1 667 ? 28.23386 54.39595 50.11951 1.000 40.70542 675 THR B CA 1
ATOM 4738 C C . THR A 1 667 ? 27.54022 55.61848 49.52572 1.000 43.63273 675 THR B C 1
ATOM 4739 O O . THR A 1 667 ? 28.18845 56.53446 49.00967 1.000 43.42321 675 THR B O 1
ATOM 4743 N N . GLY A 1 668 ? 26.21391 55.62049 49.58559 1.000 43.93666 676 GLY B N 1
ATOM 4744 C CA . GLY A 1 668 ? 25.42761 56.75590 49.15057 1.000 47.38135 676 GLY B CA 1
ATOM 4745 C C . GLY A 1 668 ? 24.86816 56.57175 47.75121 1.000 44.99718 676 GLY B C 1
ATOM 4746 O O . GLY A 1 668 ? 25.15156 55.59853 47.04684 1.000 45.29606 676 GLY B O 1
ATOM 4747 N N . SER A 1 669 ? 24.04922 57.54469 47.34917 1.000 40.54546 677 SER B N 1
ATOM 4748 C CA . SER A 1 669 ? 23.40111 57.51318 46.04643 1.000 40.81078 677 SER B CA 1
ATOM 4749 C C . SER A 1 669 ? 24.24466 58.14448 44.94564 1.000 37.39043 677 SER B C 1
ATOM 4750 O O . SER A 1 669 ? 23.89973 58.00742 43.76770 1.000 36.83496 677 SER B O 1
ATOM 4753 N N . ILE A 1 670 ? 25.33597 58.82024 45.29760 1.000 35.56850 678 ILE B N 1
ATOM 4754 C CA . ILE A 1 670 ? 26.23020 59.45119 44.33525 1.000 35.05860 678 ILE B CA 1
ATOM 4755 C C . ILE A 1 670 ? 27.64727 58.97480 44.61414 1.000 31.84772 678 ILE B C 1
ATOM 4756 O O . ILE A 1 670 ? 28.13430 59.09112 45.74346 1.000 32.64952 678 ILE B O 1
ATOM 4761 N N . ALA A 1 671 ? 28.31003 58.45224 43.58978 1.000 25.83467 679 ALA B N 1
ATOM 4762 C CA . ALA A 1 671 ? 29.69132 58.00539 43.70649 1.000 27.74440 679 ALA B CA 1
ATOM 4763 C C . ALA A 1 671 ? 30.58270 58.98615 42.95727 1.000 23.69752 679 ALA B C 1
ATOM 4764 O O . ALA A 1 671 ? 30.38778 59.20767 41.75817 1.000 24.74957 679 ALA B O 1
ATOM 4766 N N . TYR A 1 672 ? 31.55860 59.55929 43.65554 1.000 23.12980 680 TYR B N 1
ATOM 4767 C CA . TYR A 1 672 ? 32.50179 60.49626 43.05080 1.000 27.52815 680 TYR B CA 1
ATOM 4768 C C . TYR A 1 672 ? 33.69639 59.71039 42.52289 1.000 25.11424 680 TYR B C 1
ATOM 4769 O O . TYR A 1 672 ? 34.52819 59.22998 43.29958 1.000 24.38288 680 TYR B O 1
ATOM 4778 N N . VAL A 1 673 ? 33.78447 59.58901 41.20022 1.000 24.75879 681 VAL B N 1
ATOM 4779 C CA . VAL A 1 673 ? 34.76450 58.73409 40.53849 1.000 23.62219 681 VAL B CA 1
ATOM 4780 C C . VAL A 1 673 ? 35.61184 59.59098 39.60707 1.000 23.88760 681 VAL B C 1
ATOM 4781 O O . VAL A 1 673 ? 35.06793 60.36388 38.80692 1.000 22.54650 681 VAL B O 1
ATOM 4785 N N . SER A 1 674 ? 36.93660 59.45281 39.70761 1.000 22.27917 682 SER B N 1
ATOM 4786 C CA . SER A 1 674 ? 37.83196 60.13707 38.77605 1.000 27.77024 682 SER B CA 1
ATOM 4787 C C . SER A 1 674 ? 37.49377 59.75540 37.34404 1.000 30.43457 682 SER B C 1
ATOM 4788 O O . SER A 1 674 ? 37.22144 58.58866 37.05132 1.000 28.83101 682 SER B O 1
ATOM 4791 N N . ASP A 1 675 ? 37.55628 60.73337 36.43284 1.000 30.62957 683 ASP B N 1
ATOM 4792 C CA . ASP A 1 675 ? 37.17809 60.39872 35.06455 1.000 32.49307 683 ASP B CA 1
ATOM 4793 C C . ASP A 1 675 ? 38.24155 59.58118 34.33701 1.000 36.23440 683 ASP B C 1
ATOM 4794 O O . ASP A 1 675 ? 38.05259 59.28088 33.15201 1.000 38.16669 683 ASP B O 1
ATOM 4799 N N . ASP A 1 676 ? 39.32746 59.18502 35.00126 1.000 35.80129 684 ASP B N 1
ATOM 4800 C CA . ASP A 1 676 ? 40.24320 58.20168 34.44076 1.000 39.73616 684 ASP B CA 1
ATOM 4801 C C . ASP A 1 676 ? 40.19296 56.87489 35.19313 1.000 41.31263 684 ASP B C 1
ATOM 4802 O O . ASP A 1 676 ? 41.04683 56.00695 34.97202 1.000 40.47501 684 ASP B O 1
ATOM 4807 N N . ALA A 1 677 ? 39.22365 56.69946 36.08786 1.000 34.59224 685 ALA B N 1
ATOM 4808 C CA . ALA A 1 677 ? 39.00507 55.43214 36.76456 1.000 33.89465 685 ALA B CA 1
ATOM 4809 C C . ALA A 1 677 ? 37.83138 54.71141 36.11651 1.000 34.38675 685 ALA B C 1
ATOM 4810 O O . ALA A 1 677 ? 36.91924 55.33830 35.57015 1.000 34.18608 685 ALA B O 1
ATOM 4812 N N . ALA A 1 678 ? 37.86488 53.38712 36.17705 1.000 34.84635 686 ALA B N 1
ATOM 4813 C CA . ALA A 1 678 ? 36.76668 52.56624 35.68746 1.000 34.69712 686 ALA B CA 1
ATOM 4814 C C . ALA A 1 678 ? 35.73407 52.34912 36.78859 1.000 27.77332 686 ALA B C 1
ATOM 4815 O O . ALA A 1 678 ? 36.06832 52.28434 37.97183 1.000 29.05190 686 ALA B O 1
ATOM 4817 N N . VAL A 1 679 ? 34.47113 52.23329 36.38955 1.000 25.85267 687 VAL B N 1
ATOM 4818 C CA . VAL A 1 679 ? 33.38758 51.89502 37.30753 1.000 24.17610 687 VAL B CA 1
ATOM 4819 C C . VAL A 1 679 ? 33.07416 50.40822 37.17400 1.000 23.98220 687 VAL B C 1
ATOM 4820 O O . VAL A 1 679 ? 32.81276 49.92041 36.06881 1.000 24.50152 687 VAL B O 1
ATOM 4824 N N . ALA A 1 680 ? 33.10241 49.69055 38.29210 1.000 22.03559 688 ALA B N 1
ATOM 4825 C CA . ALA A 1 680 ? 32.57814 48.33085 38.36995 1.000 24.39870 688 ALA B CA 1
ATOM 4826 C C . ALA A 1 680 ? 31.18679 48.40949 38.99070 1.000 22.80383 688 ALA B C 1
ATOM 4827 O O . ALA A 1 680 ? 31.04606 48.79343 40.15810 1.000 23.98132 688 ALA B O 1
ATOM 4829 N N . SER A 1 681 ? 30.16246 48.07183 38.20562 1.000 22.06778 689 SER B N 1
ATOM 4830 C CA . SER A 1 681 ? 28.78491 48.10635 38.68410 1.000 23.15701 689 SER B CA 1
ATOM 4831 C C . SER A 1 681 ? 28.51848 46.88806 39.56057 1.000 20.96151 689 SER B C 1
ATOM 4832 O O . SER A 1 681 ? 28.88241 45.76939 39.19524 1.000 21.84138 689 SER B O 1
ATOM 4835 N N . VAL A 1 682 ? 27.86823 47.10441 40.70102 1.000 20.87448 690 VAL B N 1
ATOM 4836 C CA . VAL A 1 682 ? 27.69247 46.08198 41.72991 1.000 21.91078 690 VAL B CA 1
ATOM 4837 C C . VAL A 1 682 ? 26.19707 45.88470 41.95694 1.000 24.54058 690 VAL B C 1
ATOM 4838 O O . VAL A 1 682 ? 25.48751 46.84761 42.26568 1.000 24.56521 690 VAL B O 1
ATOM 4842 N N . ASP A 1 683 ? 25.71498 44.64447 41.81503 1.000 23.73361 691 ASP B N 1
ATOM 4843 C CA . ASP A 1 683 ? 24.29076 44.38301 42.00699 1.000 24.77279 691 ASP B CA 1
ATOM 4844 C C . ASP A 1 683 ? 23.97562 44.26246 43.49793 1.000 25.89204 691 ASP B C 1
ATOM 4845 O O . ASP A 1 683 ? 24.83446 44.45916 44.36129 1.000 25.72959 691 ASP B O 1
ATOM 4850 N N . GLN A 1 684 ? 22.72603 43.91658 43.81531 1.000 26.09848 692 GLN B N 1
ATOM 4851 C CA . GLN A 1 684 ? 22.25565 43.90445 45.19860 1.000 30.48736 692 GLN B CA 1
ATOM 4852 C C . GLN A 1 684 ? 22.84077 42.77424 46.03287 1.000 28.34845 692 GLN B C 1
ATOM 4853 O O . GLN A 1 684 ? 22.77594 42.84188 47.26497 1.000 26.12276 692 GLN B O 1
ATOM 4859 N N . ASP A 1 685 ? 23.37818 41.73724 45.40196 1.000 26.37047 693 ASP B N 1
ATOM 4860 C CA . ASP A 1 685 ? 24.04041 40.65037 46.10869 1.000 24.11133 693 ASP B CA 1
ATOM 4861 C C . ASP A 1 685 ? 25.53297 40.89348 46.27078 1.000 24.42070 693 ASP B C 1
ATOM 4862 O O . ASP A 1 685 ? 26.24031 40.01291 46.78404 1.000 20.36916 693 ASP B O 1
ATOM 4867 N N . GLY A 1 686 ? 26.02166 42.05963 45.85274 1.000 22.78517 694 GLY B N 1
ATOM 4868 C CA . GLY A 1 686 ? 27.44354 42.32957 45.90606 1.000 20.91333 694 GLY B CA 1
ATOM 4869 C C . GLY A 1 686 ? 28.22834 41.65353 44.80827 1.000 21.29107 694 GLY B C 1
ATOM 4870 O O . GLY A 1 686 ? 29.41475 41.37492 44.99071 1.000 20.13027 694 GLY B O 1
ATOM 4871 N N . THR A 1 687 ? 27.58649 41.36794 43.67256 1.000 19.86220 695 THR B N 1
ATOM 4872 C CA . THR A 1 687 ? 28.22488 40.77302 42.50826 1.000 21.03279 695 THR B CA 1
ATOM 4873 C C . THR A 1 687 ? 28.44005 41.84923 41.44750 1.000 22.18638 695 THR B C 1
ATOM 4874 O O . THR A 1 687 ? 27.55038 42.66405 41.19750 1.000 22.77884 695 THR B O 1
ATOM 4878 N N . ILE A 1 688 ? 29.61333 41.83624 40.81831 1.000 20.90428 696 ILE B N 1
ATOM 4879 C CA . ILE A 1 688 ? 29.93981 42.77998 39.75068 1.000 22.24136 696 ILE B CA 1
ATOM 4880 C C . ILE A 1 688 ? 29.21063 42.37672 38.47367 1.000 24.97146 696 ILE B C 1
ATOM 4881 O O . ILE A 1 688 ? 29.32383 41.23307 38.02074 1.000 22.93467 696 ILE B O 1
ATOM 4886 N N . THR A 1 689 ? 28.46544 43.31900 37.87893 1.000 22.50681 697 THR B N 1
ATOM 4887 C CA . THR A 1 689 ? 27.76180 43.05330 36.62661 1.000 21.88277 697 THR B CA 1
ATOM 4888 C C . THR A 1 689 ? 28.49762 43.57987 35.40170 1.000 25.33813 697 THR B C 1
ATOM 4889 O O . THR A 1 689 ? 28.25864 43.09131 34.29026 1.000 24.17567 697 THR B O 1
ATOM 4893 N N . ALA A 1 690 ? 29.36764 44.56928 35.57072 1.000 22.44943 698 ALA B N 1
ATOM 4894 C CA . ALA A 1 690 ? 30.03623 45.19987 34.44259 1.000 24.77431 698 ALA B CA 1
ATOM 4895 C C . ALA A 1 690 ? 31.20341 46.00391 34.98354 1.000 25.92566 698 ALA B C 1
ATOM 4896 O O . ALA A 1 690 ? 31.17164 46.46306 36.12945 1.000 22.96977 698 ALA B O 1
ATOM 4898 N N . VAL A 1 691 ? 32.23397 46.15099 34.15773 1.000 26.67885 699 VAL B N 1
ATOM 4899 C CA . VAL A 1 691 ? 33.40429 46.96154 34.47851 1.000 32.06459 699 VAL B CA 1
ATOM 4900 C C . VAL A 1 691 ? 33.67426 47.83948 33.26853 1.000 35.91754 699 VAL B C 1
ATOM 4901 O O . VAL A 1 691 ? 33.95577 47.32742 32.17960 1.000 35.85866 699 VAL B O 1
ATOM 4905 N N . GLY A 1 692 ? 33.58072 49.15337 33.45248 1.000 39.14954 700 GLY B N 1
ATOM 4906 C CA . GLY A 1 692 ? 33.51109 50.05917 32.32246 1.000 52.07365 700 GLY B CA 1
ATOM 4907 C C . GLY A 1 692 ? 34.81414 50.71321 31.91809 1.000 65.13460 700 GLY B C 1
ATOM 4908 O O . GLY A 1 692 ? 35.62597 50.09558 31.22117 1.000 71.16241 700 GLY B O 1
ATOM 4909 N N . LEU A 1 693 ? 35.01111 51.94624 32.40745 1.000 72.98974 701 LEU B N 1
ATOM 4910 C CA . LEU A 1 693 ? 35.97651 52.96930 31.99393 1.000 76.71974 701 LEU B CA 1
ATOM 4911 C C . LEU A 1 693 ? 35.16031 54.15986 31.51355 1.000 79.55019 701 LEU B C 1
ATOM 4912 O O . LEU A 1 693 ? 35.43693 55.30933 31.87341 1.000 84.05974 701 LEU B O 1
ATOM 4917 N N . GLU A 1 694 ? 34.14498 53.87849 30.69894 1.000 82.93894 702 GLU B N 1
ATOM 4918 C CA . GLU A 1 694 ? 33.11768 54.85625 30.35765 1.000 83.91552 702 GLU B CA 1
ATOM 4919 C C . GLU A 1 694 ? 32.09556 54.88536 31.49039 1.000 79.19073 702 GLU B C 1
ATOM 4920 O O . GLU A 1 694 ? 31.39917 53.89298 31.73572 1.000 76.95236 702 GLU B O 1
ATOM 4926 N N . HIS A 1 695 ? 32.01721 56.01261 32.19388 1.000 72.74966 703 HIS B N 1
ATOM 4927 C CA . HIS A 1 695 ? 31.14103 56.13411 33.35963 1.000 66.75911 703 HIS B CA 1
ATOM 4928 C C . HIS A 1 695 ? 29.66717 56.07919 32.96156 1.000 69.00678 703 HIS B C 1
ATOM 4929 O O . HIS A 1 695 ? 29.22120 56.81779 32.08190 1.000 66.41923 703 HIS B O 1
ATOM 4936 N N . GLY B 1 18 ? 14.69978 8.82867 -7.40796 1.000 51.92214 26 GLY A N 1
ATOM 4937 C CA . GLY B 1 18 ? 14.78611 10.09206 -8.11929 1.000 49.08533 26 GLY A CA 1
ATOM 4938 C C . GLY B 1 18 ? 16.02596 10.23409 -8.98194 1.000 46.29733 26 GLY A C 1
ATOM 4939 O O . GLY B 1 18 ? 16.69923 9.24806 -9.28625 1.000 46.90497 26 GLY A O 1
ATOM 4940 N N . ASP B 1 19 ? 16.33884 11.47216 -9.35462 1.000 42.03498 27 ASP A N 1
ATOM 4941 C CA . ASP B 1 19 ? 17.39751 11.73648 -10.31617 1.000 42.27874 27 ASP A CA 1
ATOM 4942 C C . ASP B 1 19 ? 18.78083 11.58231 -9.69709 1.000 39.90849 27 ASP A C 1
ATOM 4943 O O . ASP B 1 19 ? 18.99834 11.85010 -8.51003 1.000 37.16447 27 ASP A O 1
ATOM 4948 N N . VAL B 1 20 ? 19.72465 11.15651 -10.52804 1.000 34.57639 28 VAL A N 1
ATOM 4949 C CA . VAL B 1 20 ? 21.12040 11.01446 -10.14115 1.000 34.55171 28 VAL A CA 1
ATOM 4950 C C . VAL B 1 20 ? 21.94500 11.99333 -10.96355 1.000 35.44961 28 VAL A C 1
ATOM 4951 O O . VAL B 1 20 ? 21.83418 12.02853 -12.19534 1.000 35.46877 28 VAL A O 1
ATOM 4955 N N . VAL B 1 21 ? 22.75082 12.80066 -10.28342 1.000 32.31828 29 VAL A N 1
ATOM 4956 C CA . VAL B 1 21 ? 23.72983 13.66422 -10.92848 1.000 30.49255 29 VAL A CA 1
ATOM 4957 C C . VAL B 1 21 ? 25.10149 13.11652 -10.57513 1.000 30.28669 29 VAL A C 1
ATOM 4958 O O . VAL B 1 21 ? 25.48986 13.10516 -9.40140 1.000 29.86928 29 VAL A O 1
ATOM 4962 N N . SER B 1 22 ? 25.83206 12.64812 -11.57745 1.000 29.10692 30 SER A N 1
ATOM 4963 C CA . SER B 1 22 ? 27.15461 12.08812 -11.35855 1.000 28.32574 30 SER A CA 1
ATOM 4964 C C . SER B 1 22 ? 28.19635 13.15695 -11.64657 1.000 29.83316 30 SER A C 1
ATOM 4965 O O . SER B 1 22 ? 28.13832 13.81356 -12.69052 1.000 29.96172 30 SER A O 1
ATOM 4968 N N . VAL B 1 23 ? 29.14466 13.33682 -10.72012 1.000 29.24256 31 VAL A N 1
ATOM 4969 C CA . VAL B 1 23 ? 30.16299 14.36100 -10.92437 1.000 28.26257 31 VAL A CA 1
ATOM 4970 C C . VAL B 1 23 ? 31.04288 14.02754 -12.12090 1.000 30.02310 31 VAL A C 1
ATOM 4971 O O . VAL B 1 23 ? 31.68573 14.92418 -12.67821 1.000 29.44136 31 VAL A O 1
ATOM 4975 N N . ALA B 1 24 ? 31.08371 12.75523 -12.53368 1.000 31.26116 32 ALA A N 1
ATOM 4976 C CA . ALA B 1 24 ? 31.87593 12.37583 -13.70041 1.000 31.84067 32 ALA A CA 1
ATOM 4977 C C . ALA B 1 24 ? 31.38491 13.07061 -14.96252 1.000 32.41710 32 ALA A C 1
ATOM 4978 O O . ALA B 1 24 ? 32.18207 13.34655 -15.86484 1.000 35.55758 32 ALA A O 1
ATOM 4980 N N . ASP B 1 25 ? 30.08413 13.35714 -15.04765 1.000 31.58224 33 ASP A N 1
ATOM 4981 C CA . ASP B 1 25 ? 29.51015 14.05946 -16.19023 1.000 32.47717 33 ASP A CA 1
ATOM 4982 C C . ASP B 1 25 ? 29.74776 15.55980 -16.14362 1.000 35.54106 33 ASP A C 1
ATOM 4983 O O . ASP B 1 25 ? 29.26974 16.27462 -17.02936 1.000 36.24429 33 ASP A O 1
ATOM 4988 N N . TYR B 1 26 ? 30.45601 16.05765 -15.13022 1.000 35.33022 34 TYR A N 1
ATOM 4989 C CA . TYR B 1 26 ? 30.72631 17.48247 -15.01847 1.000 33.08988 34 TYR A CA 1
ATOM 4990 C C . TYR B 1 26 ? 32.21255 17.77499 -14.88127 1.000 34.77176 34 TYR A C 1
ATOM 4991 O O . TYR B 1 26 ? 32.57739 18.89826 -14.51828 1.000 37.71968 34 TYR A O 1
ATOM 5000 N N . GLY B 1 27 ? 33.07278 16.80491 -15.19432 1.000 34.15318 35 GLY A N 1
ATOM 5001 C CA . GLY B 1 27 ? 34.50172 17.02317 -15.29397 1.000 32.78904 35 GLY A CA 1
ATOM 5002 C C . GLY B 1 27 ? 35.35244 16.32563 -14.25264 1.000 34.80606 35 GLY A C 1
ATOM 5003 O O . GLY B 1 27 ? 36.58391 16.38061 -14.35665 1.000 39.00357 35 GLY A O 1
ATOM 5004 N N . ALA B 1 28 ? 34.75852 15.67575 -13.25354 1.000 32.74520 36 ALA A N 1
ATOM 5005 C CA . ALA B 1 28 ? 35.50987 15.12611 -12.12507 1.000 32.03803 36 ALA A CA 1
ATOM 5006 C C . ALA B 1 28 ? 35.59469 13.61118 -12.27833 1.000 32.61557 36 ALA A C 1
ATOM 5007 O O . ALA B 1 28 ? 34.63592 12.89145 -11.98403 1.000 30.65955 36 ALA A O 1
ATOM 5009 N N . ALA B 1 29 ? 36.74558 13.13343 -12.74059 1.000 31.76238 37 ALA A N 1
ATOM 5010 C CA . ALA B 1 29 ? 37.01941 11.70731 -12.80694 1.000 33.82866 37 ALA A CA 1
ATOM 5011 C C . ALA B 1 29 ? 37.58048 11.24317 -11.47078 1.000 31.45782 37 ALA A C 1
ATOM 5012 O O . ALA B 1 29 ? 38.30918 11.98233 -10.80417 1.000 29.58863 37 ALA A O 1
ATOM 5014 N N . ALA B 1 30 ? 37.22748 10.02281 -11.07327 1.000 28.80352 38 ALA A N 1
ATOM 5015 C CA . ALA B 1 30 ? 37.78772 9.46461 -9.85120 1.000 28.37128 38 ALA A CA 1
ATOM 5016 C C . ALA B 1 30 ? 39.29080 9.29691 -10.00259 1.000 32.16108 38 ALA A C 1
ATOM 5017 O O . ALA B 1 30 ? 39.78488 8.98564 -11.08878 1.000 32.55895 38 ALA A O 1
ATOM 5019 N N . ASP B 1 31 ? 40.02121 9.53007 -8.90926 1.000 30.78737 39 ASP A N 1
ATOM 5020 C CA . ASP B 1 31 ? 41.46422 9.27823 -8.85517 1.000 29.89919 39 ASP A CA 1
ATOM 5021 C C . ASP B 1 31 ? 42.22329 10.02330 -9.95395 1.000 32.23556 39 ASP A C 1
ATOM 5022 O O . ASP B 1 31 ? 43.18592 9.50664 -10.52322 1.000 33.73726 39 ASP A O 1
ATOM 5027 N N . SER B 1 32 ? 41.79955 11.25197 -10.25225 1.000 33.45893 40 SER A N 1
ATOM 5028 C CA . SER B 1 32 ? 42.36511 11.99461 -11.37380 1.000 31.66646 40 SER A CA 1
ATOM 5029 C C . SER B 1 32 ? 43.58357 12.82176 -11.00013 1.000 33.26864 40 SER A C 1
ATOM 5030 O O . SER B 1 32 ? 44.32344 13.24210 -11.89793 1.000 32.62503 40 SER A O 1
ATOM 5033 N N . GLY B 1 33 ? 43.79912 13.08782 -9.71307 1.000 29.44128 41 GLY A N 1
ATOM 5034 C CA . GLY B 1 33 ? 44.86818 13.97316 -9.30488 1.000 30.02716 41 GLY A CA 1
ATOM 5035 C C . GLY B 1 33 ? 44.59550 15.42206 -9.67175 1.000 28.62784 41 GLY A C 1
ATOM 5036 O O . GLY B 1 33 ? 45.40718 16.30893 -9.39619 1.000 31.18161 41 GLY A O 1
ATOM 5037 N N . GLU B 1 34 ? 43.45400 15.67458 -10.29998 1.000 27.81968 42 GLU A N 1
ATOM 5038 C CA . GLU B 1 34 ? 43.06599 17.02839 -10.66301 1.000 28.83435 42 GLU A CA 1
ATOM 5039 C C . GLU B 1 34 ? 42.18703 17.64705 -9.57702 1.000 28.19542 42 GLU A C 1
ATOM 5040 O O . GLU B 1 34 ? 41.71954 16.97086 -8.65911 1.000 27.86831 42 GLU A O 1
ATOM 5046 N N . ASP B 1 35 ? 41.97013 18.95811 -9.69326 1.000 26.82416 43 ASP A N 1
ATOM 5047 C CA . ASP B 1 35 ? 41.07962 19.68721 -8.79866 1.000 26.04811 43 ASP A CA 1
ATOM 5048 C C . ASP B 1 35 ? 39.63411 19.47260 -9.23022 1.000 27.85690 43 ASP A C 1
ATOM 5049 O O . ASP B 1 35 ? 39.24990 19.85375 -10.34153 1.000 26.29299 43 ASP A O 1
ATOM 5054 N N . SER B 1 36 ? 38.82864 18.88631 -8.34562 1.000 24.37179 44 SER A N 1
ATOM 5055 C CA . SER B 1 36 ? 37.42539 18.62728 -8.63359 1.000 23.04942 44 SER A CA 1
ATOM 5056 C C . SER B 1 36 ? 36.49780 19.73677 -8.16626 1.000 23.65609 44 SER A C 1
ATOM 5057 O O . SER B 1 36 ? 35.28984 19.64008 -8.38964 1.000 24.97692 44 SER A O 1
ATOM 5060 N N . ALA B 1 37 ? 37.01936 20.78369 -7.52890 1.000 22.43332 45 ALA A N 1
ATOM 5061 C CA . ALA B 1 37 ? 36.13370 21.82024 -7.00177 1.000 23.99529 45 ALA A CA 1
ATOM 5062 C C . ALA B 1 37 ? 35.24689 22.43642 -8.07786 1.000 22.78032 45 ALA A C 1
ATOM 5063 O O . ALA B 1 37 ? 34.03185 22.54943 -7.84713 1.000 24.41787 45 ALA A O 1
ATOM 5065 N N . PRO B 1 38 ? 35.75335 22.83878 -9.25466 1.000 24.75688 46 PRO A N 1
ATOM 5066 C CA . PRO B 1 38 ? 34.84132 23.39942 -10.26961 1.000 23.05187 46 PRO A CA 1
ATOM 5067 C C . PRO B 1 38 ? 33.78517 22.41653 -10.74109 1.000 23.37477 46 PRO A C 1
ATOM 5068 O O . PRO B 1 38 ? 32.62791 22.80311 -10.93307 1.000 24.44260 46 PRO A O 1
ATOM 5072 N N . ALA B 1 39 ? 34.14927 21.15022 -10.94298 1.000 25.35428 47 ALA A N 1
ATOM 5073 C CA . ALA B 1 39 ? 33.16057 20.17078 -11.38224 1.000 25.99441 47 ALA A CA 1
ATOM 5074 C C . ALA B 1 39 ? 32.06713 19.98649 -10.33513 1.000 25.15939 47 ALA A C 1
ATOM 5075 O O . ALA B 1 39 ? 30.88449 19.85954 -10.67451 1.000 24.81714 47 ALA A O 1
ATOM 5077 N N . ILE B 1 40 ? 32.44471 19.97359 -9.05378 1.000 25.26782 48 ILE A N 1
ATOM 5078 C CA . ILE B 1 40 ? 31.45703 19.80909 -7.98916 1.000 23.98060 48 ILE A CA 1
ATOM 5079 C C . ILE B 1 40 ? 30.45386 20.95754 -8.00133 1.000 23.90834 48 ILE A C 1
ATOM 5080 O O . ILE B 1 40 ? 29.24803 20.74482 -7.82754 1.000 24.14446 48 ILE A O 1
ATOM 5085 N N . ILE B 1 41 ? 30.92468 22.18982 -8.22342 1.000 24.33565 49 ILE A N 1
ATOM 5086 C CA . ILE B 1 41 ? 30.00062 23.32421 -8.30797 1.000 24.45650 49 ILE A CA 1
ATOM 5087 C C . ILE B 1 41 ? 29.00809 23.11385 -9.44693 1.000 24.93809 49 ILE A C 1
ATOM 5088 O O . ILE B 1 41 ? 27.79803 23.32436 -9.29026 1.000 24.38721 49 ILE A O 1
ATOM 5093 N N . LYS B 1 42 ? 29.50853 22.68690 -10.61250 1.000 25.78339 50 LYS A N 1
ATOM 5094 C CA . LYS B 1 42 ? 28.62340 22.44315 -11.74754 1.000 27.96419 50 LYS A CA 1
ATOM 5095 C C . LYS B 1 42 ? 27.63947 21.31657 -11.45418 1.000 26.52928 50 LYS A C 1
ATOM 5096 O O . LYS B 1 42 ? 26.45892 21.41681 -11.80151 1.000 26.97889 50 LYS A O 1
ATOM 5102 N N . ALA B 1 43 ? 28.09530 20.24318 -10.79765 1.000 25.70887 51 ALA A N 1
ATOM 5103 C CA . ALA B 1 43 ? 27.17095 19.16476 -10.45357 1.000 26.35171 51 ALA A CA 1
ATOM 5104 C C . ALA B 1 43 ? 26.10803 19.64141 -9.47020 1.000 28.33599 51 ALA A C 1
ATOM 5105 O O . ALA B 1 43 ? 24.93415 19.26020 -9.57941 1.000 26.56721 51 ALA A O 1
ATOM 5107 N N . VAL B 1 44 ? 26.49755 20.48262 -8.50532 1.000 27.33561 52 VAL A N 1
ATOM 5108 C CA . VAL B 1 44 ? 25.52806 21.00834 -7.54925 1.000 25.44567 52 VAL A CA 1
ATOM 5109 C C . VAL B 1 44 ? 24.52965 21.92284 -8.24947 1.000 26.83072 52 VAL A C 1
ATOM 5110 O O . VAL B 1 44 ? 23.33134 21.88109 -7.95886 1.000 27.98868 52 VAL A O 1
ATOM 5114 N N . ASP B 1 45 ? 24.99916 22.76453 -9.17738 1.000 26.80572 53 ASP A N 1
ATOM 5115 C CA . ASP B 1 45 ? 24.07442 23.60075 -9.94281 1.000 29.94353 53 ASP A CA 1
ATOM 5116 C C . ASP B 1 45 ? 23.02475 22.75196 -10.64924 1.000 29.63991 53 ASP A C 1
ATOM 5117 O O . ASP B 1 45 ? 21.83396 23.07780 -10.62865 1.000 29.53717 53 ASP A O 1
ATOM 5122 N N . LYS B 1 46 ? 23.45291 21.65718 -11.28610 1.000 27.95520 54 LYS A N 1
ATOM 5123 C CA . LYS B 1 46 ? 22.49867 20.77365 -11.95111 1.000 29.34642 54 LYS A CA 1
ATOM 5124 C C . LYS B 1 46 ? 21.52844 20.16231 -10.94521 1.000 29.06753 54 LYS A C 1
ATOM 5125 O O . LYS B 1 46 ? 20.31326 20.13074 -11.17876 1.000 29.81554 54 LYS A O 1
ATOM 5131 N N . ALA B 1 47 ? 22.04521 19.69940 -9.80589 1.000 27.60350 55 ALA A N 1
ATOM 5132 C CA . ALA B 1 47 ? 21.18556 19.09936 -8.78961 1.000 28.21977 55 ALA A CA 1
ATOM 5133 C C . ALA B 1 47 ? 20.12984 20.08029 -8.29988 1.000 27.84444 55 ALA A C 1
ATOM 5134 O O . ALA B 1 47 ? 18.98008 19.69337 -8.06201 1.000 26.96626 55 ALA A O 1
ATOM 5136 N N . LYS B 1 48 ? 20.50425 21.35489 -8.13162 1.000 26.69709 56 LYS A N 1
ATOM 5137 C CA . LYS B 1 48 ? 19.55065 22.35270 -7.65216 1.000 27.13289 56 LYS A CA 1
ATOM 5138 C C . LYS B 1 48 ? 18.47394 22.63868 -8.69283 1.000 30.26899 56 LYS A C 1
ATOM 5139 O O . LYS B 1 48 ? 17.30995 22.87027 -8.33640 1.000 29.92602 56 LYS A O 1
ATOM 5145 N N . GLU B 1 49 ? 18.84534 22.64642 -9.97974 1.000 29.41053 57 GLU A N 1
ATOM 5146 C CA . GLU B 1 49 ? 17.84894 22.75427 -11.04596 1.000 31.05010 57 GLU A CA 1
ATOM 5147 C C . GLU B 1 49 ? 16.80126 21.65834 -10.92317 1.000 30.24943 57 GLU A C 1
ATOM 5148 O O . GLU B 1 49 ? 15.59711 21.93243 -10.93526 1.000 33.86781 57 GLU A O 1
ATOM 5154 N N . LEU B 1 50 ? 17.24612 20.40361 -10.81017 1.000 29.69062 58 LEU A N 1
ATOM 5155 C CA . LEU B 1 50 ? 16.31051 19.29384 -10.65768 1.000 31.52551 58 LEU A CA 1
ATOM 5156 C C . LEU B 1 50 ? 15.50251 19.41760 -9.36930 1.000 33.06545 58 LEU A C 1
ATOM 5157 O O . LEU B 1 50 ? 14.29291 19.16179 -9.36125 1.000 31.94032 58 LEU A O 1
ATOM 5162 N N . ALA B 1 51 ? 16.15190 19.81090 -8.26813 1.000 29.57400 59 ALA A N 1
ATOM 5163 C CA . ALA B 1 51 ? 15.43338 19.94873 -7.00403 1.000 30.53609 59 ALA A CA 1
ATOM 5164 C C . ALA B 1 51 ? 14.36712 21.03429 -7.08709 1.000 29.75370 59 ALA A C 1
ATOM 5165 O O . ALA B 1 51 ? 13.28085 20.88987 -6.51511 1.000 30.71477 59 ALA A O 1
ATOM 5167 N N . ALA B 1 52 ? 14.65208 22.12499 -7.80551 1.000 29.90363 60 ALA A N 1
ATOM 5168 C CA . ALA B 1 52 ? 13.67292 23.19632 -7.96129 1.000 31.54756 60 ALA A CA 1
ATOM 5169 C C . ALA B 1 52 ? 12.45456 22.75792 -8.76804 1.000 35.79661 60 ALA A C 1
ATOM 5170 O O . ALA B 1 52 ? 11.39900 23.39784 -8.67550 1.000 35.29921 60 ALA A O 1
ATOM 5172 N N . GLU B 1 53 ? 12.58247 21.69341 -9.55578 1.000 34.47069 61 GLU A N 1
ATOM 5173 C CA . GLU B 1 53 ? 11.47076 21.10670 -10.29108 1.000 39.28287 61 GLU A CA 1
ATOM 5174 C C . GLU B 1 53 ? 10.67117 20.11494 -9.45921 1.000 38.00703 61 GLU A C 1
ATOM 5175 O O . GLU B 1 53 ? 9.64669 19.61656 -9.93537 1.000 39.63614 61 GLU A O 1
ATOM 5181 N N . GLY B 1 54 ? 11.11017 19.82185 -8.23821 1.000 36.31403 62 GLY A N 1
ATOM 5182 C CA . GLY B 1 54 ? 10.40731 18.91179 -7.36111 1.000 32.65680 62 GLY A CA 1
ATOM 5183 C C . GLY B 1 54 ? 11.00596 17.53227 -7.23151 1.000 32.61316 62 GLY A C 1
ATOM 5184 O O . GLY B 1 54 ? 10.40440 16.67723 -6.57388 1.000 33.56678 62 GLY A O 1
ATOM 5185 N N . LYS B 1 55 ? 12.16535 17.28193 -7.82538 1.000 33.36256 63 LYS A N 1
ATOM 5186 C CA . LYS B 1 55 ? 12.75819 15.95428 -7.77870 1.000 33.37559 63 LYS A CA 1
ATOM 5187 C C . LYS B 1 55 ? 13.60574 15.78305 -6.52359 1.000 35.00566 63 LYS A C 1
ATOM 5188 O O . LYS B 1 55 ? 14.11492 16.75321 -5.95838 1.000 32.47494 63 LYS A O 1
ATOM 5194 N N . ASN B 1 56 ? 13.72722 14.53272 -6.07904 1.000 33.72080 64 ASN A N 1
ATOM 5195 C CA . ASN B 1 56 ? 14.72407 14.14569 -5.09178 1.000 35.05562 64 ASN A CA 1
ATOM 5196 C C . ASN B 1 56 ? 15.99930 13.78065 -5.83752 1.000 36.14505 64 ASN A C 1
ATOM 5197 O O . ASN B 1 56 ? 15.96705 12.95146 -6.75192 1.000 37.51651 64 ASN A O 1
ATOM 5202 N N . VAL B 1 57 ? 17.11619 14.39829 -5.45746 1.000 30.54972 65 VAL A N 1
ATOM 5203 C CA . VAL B 1 57 ? 18.34597 14.32737 -6.23796 1.000 29.09445 65 VAL A CA 1
ATOM 5204 C C . VAL B 1 57 ? 19.45795 13.71126 -5.40137 1.000 31.35870 65 VAL A C 1
ATOM 5205 O O . VAL B 1 57 ? 19.59496 14.00538 -4.20740 1.000 29.48279 65 VAL A O 1
ATOM 5209 N N . THR B 1 58 ? 20.25636 12.85655 -6.03690 1.000 29.52177 66 THR A N 1
ATOM 5210 C CA . THR B 1 58 ? 21.48249 12.33142 -5.45583 1.000 25.86183 66 THR A CA 1
ATOM 5211 C C . THR B 1 58 ? 22.64792 12.79499 -6.31961 1.000 30.81842 66 THR A C 1
ATOM 5212 O O . THR B 1 58 ? 22.67308 12.53300 -7.52906 1.000 30.40830 66 THR A O 1
ATOM 5216 N N . ILE B 1 59 ? 23.59107 13.50613 -5.71237 1.000 24.55018 67 ILE A N 1
ATOM 5217 C CA . ILE B 1 59 ? 24.87317 13.78703 -6.34779 1.000 26.96485 67 ILE A CA 1
ATOM 5218 C C . ILE B 1 59 ? 25.79263 12.62951 -5.98777 1.000 27.88959 67 ILE A C 1
ATOM 5219 O O . ILE B 1 59 ? 26.11577 12.43120 -4.81429 1.000 27.60290 67 ILE A O 1
ATOM 5224 N N . ALA B 1 60 ? 26.19774 11.85485 -6.99319 1.000 26.04390 68 ALA A N 1
ATOM 5225 C CA . ALA B 1 60 ? 26.97606 10.64084 -6.79760 1.000 27.27222 68 ALA A CA 1
ATOM 5226 C C . ALA B 1 60 ? 28.42579 10.86076 -7.20610 1.000 27.40225 68 ALA A C 1
ATOM 5227 O O . ALA B 1 60 ? 28.70430 11.51221 -8.21962 1.000 29.13453 68 ALA A O 1
ATOM 5229 N N . PHE B 1 61 ? 29.34258 10.30697 -6.41053 1.000 26.16561 69 PHE A N 1
ATOM 5230 C CA . PHE B 1 61 ? 30.77176 10.29860 -6.70489 1.000 25.40228 69 PHE A CA 1
ATOM 5231 C C . PHE B 1 61 ? 31.18781 8.86152 -6.98724 1.000 28.36722 69 PHE A C 1
ATOM 5232 O O . PHE B 1 61 ? 31.31617 8.06780 -6.04321 1.000 27.50633 69 PHE A O 1
ATOM 5240 N N . PRO B 1 62 ? 31.41136 8.47194 -8.24513 1.000 28.62247 70 PRO A N 1
ATOM 5241 C CA . PRO B 1 62 ? 32.02261 7.16107 -8.51636 1.000 29.98504 70 PRO A CA 1
ATOM 5242 C C . PRO B 1 62 ? 33.24236 6.93826 -7.63196 1.000 30.01385 70 PRO A C 1
ATOM 5243 O O . PRO B 1 62 ? 34.13234 7.79056 -7.54338 1.000 28.95194 70 PRO A O 1
ATOM 5247 N N . LYS B 1 63 ? 33.27357 5.78184 -6.96596 1.000 30.39526 71 LYS A N 1
ATOM 5248 C CA . LYS B 1 63 ? 34.17310 5.59033 -5.83324 1.000 28.88171 71 LYS A CA 1
ATOM 5249 C C . LYS B 1 63 ? 35.62723 5.79794 -6.22588 1.000 30.77072 71 LYS A C 1
ATOM 5250 O O . LYS B 1 63 ? 36.10745 5.23090 -7.21145 1.000 29.69589 71 LYS A O 1
ATOM 5256 N N . GLY B 1 64 ? 36.32282 6.60737 -5.43559 1.000 28.71415 72 GLY A N 1
ATOM 5257 C CA . GLY B 1 64 ? 37.72278 6.88807 -5.67055 1.000 29.42769 72 GLY A CA 1
ATOM 5258 C C . GLY B 1 64 ? 38.14276 8.10986 -4.87649 1.000 29.80919 72 GLY A C 1
ATOM 5259 O O . GLY B 1 64 ? 37.37138 8.64909 -4.07923 1.000 27.36126 72 GLY A O 1
ATOM 5260 N N . ARG B 1 65 ? 39.38133 8.53091 -5.09917 1.000 28.85073 73 ARG A N 1
ATOM 5261 C CA . ARG B 1 65 ? 39.86483 9.75432 -4.47717 1.000 27.28645 73 ARG A CA 1
ATOM 5262 C C . ARG B 1 65 ? 39.45728 10.96192 -5.30813 1.000 27.52257 73 ARG A C 1
ATOM 5263 O O . ARG B 1 65 ? 39.47961 10.92113 -6.54232 1.000 27.16535 73 ARG A O 1
ATOM 5271 N N . TYR B 1 66 ? 39.04906 12.02899 -4.62017 1.000 26.38578 74 TYR A N 1
ATOM 5272 C CA . TYR B 1 66 ? 38.79079 13.32200 -5.23653 1.000 24.67690 74 TYR A CA 1
ATOM 5273 C C . TYR B 1 66 ? 39.53041 14.38649 -4.44160 1.000 25.78981 74 TYR A C 1
ATOM 5274 O O . TYR B 1 66 ? 39.38697 14.46286 -3.21678 1.000 24.58458 74 TYR A O 1
ATOM 5283 N N . ASP B 1 67 ? 40.31526 15.20197 -5.13540 1.000 25.61486 75 ASP A N 1
ATOM 5284 C CA . ASP B 1 67 ? 41.01266 16.32312 -4.52561 1.000 22.88258 75 ASP A CA 1
ATOM 5285 C C . ASP B 1 67 ? 40.21171 17.59475 -4.74530 1.000 24.62411 75 ASP A C 1
ATOM 5286 O O . ASP B 1 67 ? 39.71380 17.84415 -5.84932 1.000 23.80953 75 ASP A O 1
ATOM 5291 N N . ILE B 1 68 ? 40.08818 18.39198 -3.68683 1.000 20.44696 76 ILE A N 1
ATOM 5292 C CA . ILE B 1 68 ? 39.26286 19.59174 -3.68979 1.000 22.02864 76 ILE A CA 1
ATOM 5293 C C . ILE B 1 68 ? 40.13233 20.71979 -3.14988 1.000 22.84456 76 ILE A C 1
ATOM 5294 O O . ILE B 1 68 ? 40.52605 20.69956 -1.97702 1.000 21.86405 76 ILE A O 1
ATOM 5299 N N . TYR B 1 69 ? 40.45006 21.69098 -4.00717 1.000 22.18786 77 TYR A N 1
ATOM 5300 C CA . TYR B 1 69 ? 41.31977 22.80136 -3.66036 1.000 22.44794 77 TYR A CA 1
ATOM 5301 C C . TYR B 1 69 ? 40.50211 24.04116 -3.31647 1.000 20.79243 77 TYR A C 1
ATOM 5302 O O . TYR B 1 69 ? 39.35750 24.18540 -3.75615 1.000 21.29110 77 TYR A O 1
ATOM 5311 N N . PRO B 1 70 ? 41.05453 24.95611 -2.50588 1.000 20.48737 78 PRO A N 1
ATOM 5312 C CA . PRO B 1 70 ? 40.29051 26.16064 -2.12438 1.000 20.75301 78 PRO A CA 1
ATOM 5313 C C . PRO B 1 70 ? 40.23304 27.23508 -3.19460 1.000 20.05345 78 PRO A C 1
ATOM 5314 O O . PRO B 1 70 ? 39.34015 28.09141 -3.13085 1.000 21.55601 78 PRO A O 1
ATOM 5318 N N . ASP B 1 71 ? 41.14258 27.21000 -4.17270 1.000 21.47492 79 ASP A N 1
ATOM 5319 C CA . ASP B 1 71 ? 41.33044 28.35263 -5.06328 1.000 22.56762 79 ASP A CA 1
ATOM 5320 C C . ASP B 1 71 ? 40.04332 28.72419 -5.78479 1.000 21.54200 79 ASP A C 1
ATOM 5321 O O . ASP B 1 71 ? 39.67606 29.90426 -5.85423 1.000 22.70993 79 ASP A O 1
ATOM 5326 N N . LYS B 1 72 ? 39.36360 27.72716 -6.35364 1.000 21.18585 80 LYS A N 1
ATOM 5327 C CA . LYS B 1 72 ? 38.15424 27.92853 -7.13488 1.000 23.22055 80 LYS A CA 1
ATOM 5328 C C . LYS B 1 72 ? 36.89668 27.50368 -6.38543 1.000 25.82730 80 LYS A C 1
ATOM 5329 O O . LYS B 1 72 ? 35.80345 27.52654 -6.96623 1.000 25.39023 80 LYS A O 1
ATOM 5335 N N . ALA B 1 73 ? 37.02190 27.10243 -5.12184 1.000 24.84397 81 ALA A N 1
ATOM 5336 C CA . ALA B 1 73 ? 35.85417 26.74952 -4.33073 1.000 23.06636 81 ALA A CA 1
ATOM 5337 C C . ALA B 1 73 ? 34.98420 27.98075 -4.09419 1.000 23.05670 81 ALA A C 1
ATOM 5338 O O . ALA B 1 73 ? 35.45493 29.12393 -4.13209 1.000 25.61663 81 ALA A O 1
ATOM 5340 N N . GLU B 1 74 ? 33.69641 27.73059 -3.84401 1.000 23.63296 82 GLU A N 1
ATOM 5341 C CA . GLU B 1 74 ? 32.77895 28.79942 -3.46870 1.000 24.03357 82 GLU A CA 1
ATOM 5342 C C . GLU B 1 74 ? 33.33082 29.57285 -2.27910 1.000 23.47760 82 GLU A C 1
ATOM 5343 O O . GLU B 1 74 ? 33.85493 28.98761 -1.32749 1.000 18.91302 82 GLU A O 1
ATOM 5349 N N . ARG B 1 75 ? 33.21694 30.89670 -2.33983 1.000 21.20139 83 ARG A N 1
ATOM 5350 C CA . ARG B 1 75 ? 33.69341 31.76406 -1.27368 1.000 23.04770 83 ARG A CA 1
ATOM 5351 C C . ARG B 1 75 ? 32.52834 32.56309 -0.70936 1.000 23.58419 83 ARG A C 1
ATOM 5352 O O . ARG B 1 75 ? 31.74386 33.14152 -1.46357 1.000 22.70576 83 ARG A O 1
ATOM 5360 N N . ARG B 1 76 ? 32.41484 32.59021 0.61677 1.000 22.88181 84 ARG A N 1
ATOM 5361 C CA . ARG B 1 76 ? 31.31622 33.28013 1.27379 1.000 21.30770 84 ARG A CA 1
ATOM 5362 C C . ARG B 1 76 ? 31.82794 34.01647 2.50139 1.000 21.38063 84 ARG A C 1
ATOM 5363 O O . ARG B 1 76 ? 32.61552 33.46844 3.27854 1.000 18.38419 84 ARG A O 1
ATOM 5371 N N . THR B 1 77 ? 31.37058 35.25636 2.67176 1.000 20.62201 85 THR A N 1
ATOM 5372 C CA . THR B 1 77 ? 31.51599 35.93910 3.95059 1.000 21.50994 85 THR A CA 1
ATOM 5373 C C . THR B 1 77 ? 30.53585 35.33284 4.95432 1.000 20.32943 85 THR A C 1
ATOM 5374 O O . THR B 1 77 ? 29.32033 35.35362 4.72940 1.000 19.45163 85 THR A O 1
ATOM 5378 N N . LEU B 1 78 ? 31.05417 34.79775 6.06174 1.000 19.11931 86 LEU A N 1
ATOM 5379 C CA . LEU B 1 78 ? 30.21794 34.09533 7.03318 1.000 17.36675 86 LEU A CA 1
ATOM 5380 C C . LEU B 1 78 ? 30.73316 34.35182 8.43982 1.000 17.52231 86 LEU A C 1
ATOM 5381 O O . LEU B 1 78 ? 31.94298 34.32810 8.67705 1.000 17.20732 86 LEU A O 1
ATOM 5386 N N . TYR B 1 79 ? 29.81309 34.58457 9.36893 1.000 16.36438 87 TYR A N 1
ATOM 5387 C CA . TYR B 1 79 ? 30.14671 34.68598 10.78280 1.000 17.22884 87 TYR A CA 1
ATOM 5388 C C . TYR B 1 79 ? 29.63593 33.44030 11.49856 1.000 17.34688 87 TYR A C 1
ATOM 5389 O O . TYR B 1 79 ? 28.44986 33.09445 11.40154 1.000 16.82712 87 TYR A O 1
ATOM 5398 N N . VAL B 1 80 ? 30.54555 32.76812 12.20329 1.000 15.92701 88 VAL A N 1
ATOM 5399 C CA . VAL B 1 80 ? 30.38469 31.38616 12.62755 1.000 15.91922 88 VAL A CA 1
ATOM 5400 C C . VAL B 1 80 ? 30.58122 31.31165 14.14148 1.000 16.30542 88 VAL A C 1
ATOM 5401 O O . VAL B 1 80 ? 31.63180 31.71839 14.65055 1.000 17.55671 88 VAL A O 1
ATOM 5405 N N . SER B 1 81 ? 29.58610 30.76677 14.85013 1.000 16.63220 89 SER A N 1
ATOM 5406 C CA . SER B 1 81 ? 29.65071 30.64130 16.30701 1.000 16.84770 89 SER A CA 1
ATOM 5407 C C . SER B 1 81 ? 30.94553 29.96900 16.75173 1.000 17.10822 89 SER A C 1
ATOM 5408 O O . SER B 1 81 ? 31.39812 28.99739 16.13892 1.000 15.87151 89 SER A O 1
ATOM 5411 N N . ASN B 1 82 ? 31.53013 30.49116 17.83853 1.000 15.09028 90 ASN A N 1
ATOM 5412 C CA . ASN B 1 82 ? 32.63605 29.83482 18.53729 1.000 16.71544 90 ASN A CA 1
ATOM 5413 C C . ASN B 1 82 ? 33.88399 29.69679 17.66388 1.000 16.70282 90 ASN A C 1
ATOM 5414 O O . ASN B 1 82 ? 34.67661 28.76905 17.85061 1.000 15.82915 90 ASN A O 1
ATOM 5419 N N . THR B 1 83 ? 34.08658 30.60256 16.70096 1.000 16.31770 91 THR A N 1
ATOM 5420 C CA . THR B 1 83 ? 35.33964 30.53746 15.95383 1.000 17.05939 91 THR A CA 1
ATOM 5421 C C . THR B 1 83 ? 36.13916 31.83119 16.11386 1.000 18.98069 91 THR A C 1
ATOM 5422 O O . THR B 1 83 ? 36.96497 31.92671 17.02370 1.000 18.60896 91 THR A O 1
ATOM 5426 N N . VAL B 1 84 ? 35.89854 32.83016 15.26192 1.000 18.48814 92 VAL A N 1
ATOM 5427 C CA . VAL B 1 84 ? 36.72621 34.03187 15.22781 1.000 19.35709 92 VAL A CA 1
ATOM 5428 C C . VAL B 1 84 ? 35.91345 35.30901 15.41977 1.000 19.54850 92 VAL A C 1
ATOM 5429 O O . VAL B 1 84 ? 36.44458 36.40239 15.23038 1.000 23.94429 92 VAL A O 1
ATOM 5433 N N . GLY B 1 85 ? 34.63655 35.20323 15.77480 1.000 18.42485 93 GLY A N 1
ATOM 5434 C CA . GLY B 1 85 ? 33.87165 36.41229 16.05759 1.000 17.15407 93 GLY A CA 1
ATOM 5435 C C . GLY B 1 85 ? 33.84775 37.36502 14.86260 1.000 18.37979 93 GLY A C 1
ATOM 5436 O O . GLY B 1 85 ? 33.62044 36.95900 13.71671 1.000 18.71003 93 GLY A O 1
ATOM 5437 N N . THR B 1 86 ? 34.11853 38.64715 15.12330 1.000 19.02404 94 THR A N 1
ATOM 5438 C CA . THR B 1 86 ? 34.04721 39.69422 14.10745 1.000 20.34684 94 THR A CA 1
ATOM 5439 C C . THR B 1 86 ? 35.32807 39.85083 13.28735 1.000 22.24361 94 THR A C 1
ATOM 5440 O O . THR B 1 86 ? 35.37981 40.74286 12.43286 1.000 22.71473 94 THR A O 1
ATOM 5444 N N . ASN B 1 87 ? 36.35802 39.03691 13.52630 1.000 22.37121 95 ASN A N 1
ATOM 5445 C CA . ASN B 1 87 ? 37.68766 39.31975 12.97642 1.000 23.47070 95 ASN A CA 1
ATOM 5446 C C . ASN B 1 87 ? 37.64533 39.37897 11.44525 1.000 22.82727 95 ASN A C 1
ATOM 5447 O O . ASN B 1 87 ? 37.35267 38.37908 10.78067 1.000 20.79758 95 ASN A O 1
ATOM 5452 N N . SER B 1 88 ? 37.93596 40.56230 10.88313 1.000 24.25652 96 SER A N 1
ATOM 5453 C CA . SER B 1 88 ? 37.80355 40.74382 9.43734 1.000 25.02648 96 SER A CA 1
ATOM 5454 C C . SER B 1 88 ? 38.82493 39.93555 8.65200 1.000 24.32607 96 SER A C 1
ATOM 5455 O O . SER B 1 88 ? 38.58153 39.63710 7.48161 1.000 26.47135 96 SER A O 1
ATOM 5458 N N . SER B 1 89 ? 39.94674 39.55072 9.26671 1.000 24.58060 97 SER A N 1
ATOM 5459 C CA . SER B 1 89 ? 40.95809 38.77670 8.55049 1.000 24.53105 97 SER A CA 1
ATOM 5460 C C . SER B 1 89 ? 40.47930 37.37749 8.16619 1.000 25.34811 97 SER A C 1
ATOM 5461 O O . SER B 1 89 ? 41.08370 36.75186 7.28678 1.000 23.31362 97 SER A O 1
ATOM 5464 N N . TYR B 1 90 ? 39.42200 36.86261 8.80551 1.000 22.94363 98 TYR A N 1
ATOM 5465 C CA . TYR B 1 90 ? 38.96962 35.49809 8.54518 1.000 23.92448 98 TYR A CA 1
ATOM 5466 C C . TYR B 1 90 ? 37.48425 35.43979 8.19781 1.000 22.07987 98 TYR A C 1
ATOM 5467 O O . TYR B 1 90 ? 36.87718 34.36480 8.26932 1.000 22.89983 98 TYR A O 1
ATOM 5476 N N . LYS B 1 91 ? 36.88287 36.56315 7.81420 1.000 21.21292 99 LYS A N 1
ATOM 5477 C CA . LYS B 1 91 ? 35.44395 36.56256 7.56712 1.000 22.06874 99 LYS A CA 1
ATOM 5478 C C . LYS B 1 91 ? 35.06004 35.81150 6.29602 1.000 21.18078 99 LYS A C 1
ATOM 5479 O O . LYS B 1 91 ? 33.89970 35.42069 6.16991 1.000 22.39100 99 LYS A O 1
ATOM 5485 N N . ASP B 1 92 ? 35.98768 35.60532 5.35595 1.000 21.03935 100 ASP A N 1
ATOM 5486 C CA . ASP B 1 92 ? 35.68695 34.92229 4.09953 1.000 22.40933 100 ASP A CA 1
ATOM 5487 C C . ASP B 1 92 ? 36.10155 33.46155 4.20083 1.000 21.11264 100 ASP A C 1
ATOM 5488 O O . ASP B 1 92 ? 37.23995 33.16046 4.57839 1.000 21.70721 100 ASP A O 1
ATOM 5493 N N . LYS B 1 93 ? 35.18370 32.56378 3.84975 1.000 18.27995 101 LYS A N 1
ATOM 5494 C CA . LYS B 1 93 ? 35.41758 31.12785 3.90110 1.000 19.82117 101 LYS A CA 1
ATOM 5495 C C . LYS B 1 93 ? 35.41905 30.54898 2.49104 1.000 20.51685 101 LYS A C 1
ATOM 5496 O O . LYS B 1 93 ? 34.57768 30.91040 1.66231 1.000 22.42260 101 LYS A O 1
ATOM 5502 N N . LYS B 1 94 ? 36.34947 29.63583 2.23745 1.000 19.37818 102 LYS A N 1
ATOM 5503 C CA . LYS B 1 94 ? 36.28151 28.74618 1.08729 1.000 20.04094 102 LYS A CA 1
ATOM 5504 C C . LYS B 1 94 ? 35.60907 27.44160 1.51108 1.000 19.19809 102 LYS A C 1
ATOM 5505 O O . LYS B 1 94 ? 35.91522 26.88976 2.57243 1.000 19.23449 102 LYS A O 1
ATOM 5511 N N . ILE B 1 95 ? 34.71460 26.93477 0.66378 1.000 19.08013 103 ILE A N 1
ATOM 5512 C CA . ILE B 1 95 ? 33.86079 25.79982 1.00384 1.000 19.36214 103 ILE A CA 1
ATOM 5513 C C . ILE B 1 95 ? 33.92791 24.78047 -0.12800 1.000 18.78331 103 ILE A C 1
ATOM 5514 O O . ILE B 1 95 ? 33.52606 25.07959 -1.25925 1.000 21.29916 103 ILE A O 1
ATOM 5519 N N . GLY B 1 96 ? 34.38749 23.56817 0.18897 1.000 20.33514 104 GLY A N 1
ATOM 5520 C CA . GLY B 1 96 ? 34.62432 22.57609 -0.85237 1.000 21.06687 104 GLY A CA 1
ATOM 5521 C C . GLY B 1 96 ? 33.35325 22.10153 -1.53592 1.000 22.53879 104 GLY A C 1
ATOM 5522 O O . GLY B 1 96 ? 33.30542 21.98763 -2.76316 1.000 23.77289 104 GLY A O 1
ATOM 5523 N N . ILE B 1 97 ? 32.31642 21.79300 -0.75755 1.000 19.36343 105 ILE A N 1
ATOM 5524 C CA . ILE B 1 97 ? 31.02603 21.37893 -1.31031 1.000 21.51418 105 ILE A CA 1
ATOM 5525 C C . ILE B 1 97 ? 29.93725 22.19403 -0.63113 1.000 21.14340 105 ILE A C 1
ATOM 5526 O O . ILE B 1 97 ? 29.73871 22.06953 0.58161 1.000 22.45536 105 ILE A O 1
ATOM 5531 N N . LEU B 1 98 ? 29.22197 23.01045 -1.40002 1.000 21.05355 106 LEU A N 1
ATOM 5532 C CA . LEU B 1 98 ? 28.27621 23.96794 -0.83336 1.000 21.55363 106 LEU A CA 1
ATOM 5533 C C . LEU B 1 98 ? 26.88603 23.75666 -1.42357 1.000 23.26751 106 LEU A C 1
ATOM 5534 O O . LEU B 1 98 ? 26.67610 23.95397 -2.62750 1.000 21.92590 106 LEU A O 1
ATOM 5539 N N . LEU B 1 99 ? 25.94094 23.36270 -0.57074 1.000 22.55527 107 LEU A N 1
ATOM 5540 C CA . LEU B 1 99 ? 24.52354 23.30973 -0.91931 1.000 22.62666 107 LEU A CA 1
ATOM 5541 C C . LEU B 1 99 ? 23.85319 24.54962 -0.34729 1.000 24.80057 107 LEU A C 1
ATOM 5542 O O . LEU B 1 99 ? 23.73326 24.69173 0.87352 1.000 25.35269 107 LEU A O 1
ATOM 5547 N N . GLU B 1 100 ? 23.38267 25.42726 -1.22208 1.000 24.25424 108 GLU A N 1
ATOM 5548 C CA . GLU B 1 100 ? 22.86640 26.72378 -0.81789 1.000 24.71299 108 GLU A CA 1
ATOM 5549 C C . GLU B 1 100 ? 21.47561 26.92157 -1.40847 1.000 28.58642 108 GLU A C 1
ATOM 5550 O O . GLU B 1 100 ? 21.28284 26.73318 -2.61509 1.000 28.44571 108 GLU A O 1
ATOM 5556 N N . ASP B 1 101 ? 20.50595 27.26419 -0.55059 1.000 26.76960 109 ASP A N 1
ATOM 5557 C CA . ASP B 1 101 ? 19.16726 27.68866 -0.97704 1.000 27.03733 109 ASP A CA 1
ATOM 5558 C C . ASP B 1 101 ? 18.42882 26.59565 -1.75575 1.000 29.90780 109 ASP A C 1
ATOM 5559 O O . ASP B 1 101 ? 17.76639 26.87077 -2.75777 1.000 31.08131 109 ASP A O 1
ATOM 5564 N N . THR B 1 102 ? 18.52468 25.34779 -1.30861 1.000 27.00845 110 THR A N 1
ATOM 5565 C CA . THR B 1 102 ? 17.96977 24.25030 -2.09347 1.000 27.86860 110 THR A CA 1
ATOM 5566 C C . THR B 1 102 ? 17.31966 23.24044 -1.14682 1.000 27.50734 110 THR A C 1
ATOM 5567 O O . THR B 1 102 ? 17.07352 23.52601 0.02966 1.000 25.31307 110 THR A O 1
ATOM 5571 N N . LYS B 1 103 ? 17.01513 22.05493 -1.67440 1.000 26.37510 111 LYS A N 1
ATOM 5572 C CA . LYS B 1 103 ? 16.26576 21.06042 -0.92134 1.000 26.59305 111 LYS A CA 1
ATOM 5573 C C . LYS B 1 103 ? 16.41128 19.70515 -1.59332 1.000 26.51092 111 LYS A C 1
ATOM 5574 O O . LYS B 1 103 ? 16.71742 19.61210 -2.78595 1.000 26.93198 111 LYS A O 1
ATOM 5580 N N . ASN B 1 104 ? 16.18490 18.65481 -0.80443 1.000 24.63768 112 ASN A N 1
ATOM 5581 C CA . ASN B 1 104 ? 15.99435 17.30170 -1.32783 1.000 25.71912 112 ASN A CA 1
ATOM 5582 C C . ASN B 1 104 ? 17.19007 16.84068 -2.14683 1.000 27.59705 112 ASN A C 1
ATOM 5583 O O . ASN B 1 104 ? 17.04783 16.25613 -3.22420 1.000 28.08073 112 ASN A O 1
ATOM 5588 N N . ILE B 1 105 ? 18.38308 17.09727 -1.62767 1.000 25.78037 113 ILE A N 1
ATOM 5589 C CA . ILE B 1 105 ? 19.61182 16.71137 -2.29657 1.000 24.51936 113 ILE A CA 1
ATOM 5590 C C . ILE B 1 105 ? 20.43360 15.87350 -1.33809 1.000 25.52140 113 ILE A C 1
ATOM 5591 O O . ILE B 1 105 ? 20.66655 16.27465 -0.18951 1.000 25.13321 113 ILE A O 1
ATOM 5596 N N . THR B 1 106 ? 20.86215 14.71015 -1.80694 1.000 22.57573 114 THR A N 1
ATOM 5597 C CA . THR B 1 106 ? 21.77454 13.85181 -1.07729 1.000 23.38182 114 THR A CA 1
ATOM 5598 C C . THR B 1 106 ? 23.11458 13.83065 -1.79044 1.000 25.70292 114 THR A C 1
ATOM 5599 O O . THR B 1 106 ? 23.17674 13.56409 -2.99704 1.000 25.80676 114 THR A O 1
ATOM 5603 N N . VAL B 1 107 ? 24.17691 14.13070 -1.05063 1.000 24.23116 115 VAL A N 1
ATOM 5604 C CA . VAL B 1 107 ? 25.53959 13.95779 -1.53884 1.000 22.31014 115 VAL A CA 1
ATOM 5605 C C . VAL B 1 107 ? 26.00827 12.58124 -1.08612 1.000 24.52104 115 VAL A C 1
ATOM 5606 O O . VAL B 1 107 ? 26.19919 12.34347 0.11032 1.000 23.18667 115 VAL A O 1
ATOM 5610 N N . ASP B 1 108 ? 26.20500 11.67731 -2.05030 1.000 24.89220 116 ASP A N 1
ATOM 5611 C CA . ASP B 1 108 ? 26.56807 10.28333 -1.80365 1.000 25.78716 116 ASP A CA 1
ATOM 5612 C C . ASP B 1 108 ? 27.97662 10.07894 -2.34767 1.000 26.38867 116 ASP A C 1
ATOM 5613 O O . ASP B 1 108 ? 28.17376 9.96036 -3.56004 1.000 26.91471 116 ASP A O 1
ATOM 5618 N N . GLY B 1 109 ? 28.95877 10.04931 -1.44885 1.000 24.14125 117 GLY A N 1
ATOM 5619 C CA . GLY B 1 109 ? 30.32312 9.80445 -1.87128 1.000 25.16698 117 GLY A CA 1
ATOM 5620 C C . GLY B 1 109 ? 30.56544 8.38849 -2.34716 1.000 27.79879 117 GLY A C 1
ATOM 5621 O O . GLY B 1 109 ? 31.58393 8.13333 -2.99486 1.000 28.63605 117 GLY A O 1
ATOM 5622 N N . GLN B 1 110 ? 29.65974 7.46152 -2.02566 1.000 26.50481 118 GLN A N 1
ATOM 5623 C CA . GLN B 1 110 ? 29.76548 6.06001 -2.44441 1.000 29.83742 118 GLN A CA 1
ATOM 5624 C C . GLN B 1 110 ? 31.07234 5.42193 -1.98739 1.000 28.33072 118 GLN A C 1
ATOM 5625 O O . GLN B 1 110 ? 31.61798 4.54843 -2.66696 1.000 27.53284 118 GLN A O 1
ATOM 5631 N N . GLY B 1 111 ? 31.57761 5.83947 -0.82722 1.000 28.15690 119 GLY A N 1
ATOM 5632 C CA . GLY B 1 111 ? 32.84031 5.34101 -0.31654 1.000 26.39608 119 GLY A CA 1
ATOM 5633 C C . GLY B 1 111 ? 34.06580 6.08575 -0.79447 1.000 26.40874 119 GLY A C 1
ATOM 5634 O O . GLY B 1 111 ? 35.18819 5.64344 -0.51573 1.000 26.19426 119 GLY A O 1
ATOM 5635 N N . SER B 1 112 ? 33.89032 7.20161 -1.49636 1.000 24.97393 120 SER A N 1
ATOM 5636 C CA . SER B 1 112 ? 35.01607 7.98135 -1.99365 1.000 26.07364 120 SER A CA 1
ATOM 5637 C C . SER B 1 112 ? 35.82431 8.58411 -0.84826 1.000 27.24430 120 SER A C 1
ATOM 5638 O O . SER B 1 112 ? 35.35460 8.72002 0.28771 1.000 24.93377 120 SER A O 1
ATOM 5641 N N . ASP B 1 113 ? 37.05550 8.96122 -1.17111 1.000 25.22739 121 ASP A N 1
ATOM 5642 C CA . ASP B 1 113 ? 37.93651 9.67488 -0.25910 1.000 25.52704 121 ASP A CA 1
ATOM 5643 C C . ASP B 1 113 ? 38.10943 11.10105 -0.76833 1.000 25.83908 121 ASP A C 1
ATOM 5644 O O . ASP B 1 113 ? 38.64640 11.31284 -1.86190 1.000 25.15135 121 ASP A O 1
ATOM 5649 N N . PHE B 1 114 ? 37.64126 12.07081 0.01275 1.000 24.42196 122 PHE A N 1
ATOM 5650 C CA . PHE B 1 114 ? 37.76533 13.48188 -0.33164 1.000 22.66691 122 PHE A CA 1
ATOM 5651 C C . PHE B 1 114 ? 39.00389 14.02599 0.36358 1.000 24.17952 122 PHE A C 1
ATOM 5652 O O . PHE B 1 114 ? 39.12826 13.91189 1.58848 1.000 25.46768 122 PHE A O 1
ATOM 5660 N N . VAL B 1 115 ? 39.91953 14.60489 -0.40870 1.000 22.43026 123 VAL A N 1
ATOM 5661 C CA . VAL B 1 115 ? 41.13827 15.19868 0.13330 1.000 22.85034 123 VAL A CA 1
ATOM 5662 C C . VAL B 1 115 ? 41.08414 16.69088 -0.15978 1.000 22.43201 123 VAL A C 1
ATOM 5663 O O . VAL B 1 115 ? 41.10776 17.10811 -1.32737 1.000 22.12659 123 VAL A O 1
ATOM 5667 N N . PHE B 1 116 ? 41.00297 17.49110 0.89873 1.000 20.71580 124 PHE A N 1
ATOM 5668 C CA . PHE B 1 116 ? 40.97254 18.93961 0.79428 1.000 20.80586 124 PHE A CA 1
ATOM 5669 C C . PHE B 1 116 ? 42.38485 19.49316 0.96888 1.000 21.24374 124 PHE A C 1
ATOM 5670 O O . PHE B 1 116 ? 43.29580 18.79775 1.42390 1.000 20.61774 124 PHE A O 1
ATOM 5678 N N . HIS B 1 117 ? 42.55777 20.76678 0.60787 1.000 21.81211 125 HIS A N 1
ATOM 5679 C CA . HIS B 1 117 ? 43.87694 21.38282 0.54634 1.000 21.52844 125 HIS A CA 1
ATOM 5680 C C . HIS B 1 117 ? 43.84463 22.76555 1.17579 1.000 18.66120 125 HIS A C 1
ATOM 5681 O O . HIS B 1 117 ? 42.82048 23.45266 1.15053 1.000 20.66736 125 HIS A O 1
ATOM 5688 N N . GLY B 1 118 ? 44.99151 23.17219 1.71737 1.000 21.17347 126 GLY A N 1
ATOM 5689 C CA . GLY B 1 118 ? 45.10217 24.49213 2.31937 1.000 20.37398 126 GLY A CA 1
ATOM 5690 C C . GLY B 1 118 ? 44.23348 24.58416 3.55965 1.000 21.32120 126 GLY A C 1
ATOM 5691 O O . GLY B 1 118 ? 44.11302 23.63146 4.33674 1.000 21.87868 126 GLY A O 1
ATOM 5692 N N . LYS B 1 119 ? 43.61600 25.74472 3.75177 1.000 19.58973 127 LYS A N 1
ATOM 5693 C CA . LYS B 1 119 ? 42.70414 25.97548 4.86322 1.000 20.53539 127 LYS A CA 1
ATOM 5694 C C . LYS B 1 119 ? 41.33687 26.28876 4.28427 1.000 20.54355 127 LYS A C 1
ATOM 5695 O O . LYS B 1 119 ? 41.18280 27.29100 3.58302 1.000 22.19478 127 LYS A O 1
ATOM 5701 N N . MET B 1 120 ? 40.35075 25.44016 4.57349 1.000 18.55705 128 MET A N 1
ATOM 5702 C CA . MET B 1 120 ? 39.02328 25.62098 4.00246 1.000 17.81695 128 MET A CA 1
ATOM 5703 C C . MET B 1 120 ? 38.01721 24.78914 4.78773 1.000 17.27789 128 MET A C 1
ATOM 5704 O O . MET B 1 120 ? 38.38575 23.90608 5.55986 1.000 18.93642 128 MET A O 1
ATOM 5709 N N . THR B 1 121 ? 36.73647 25.11214 4.58533 1.000 20.60295 129 THR A N 1
ATOM 5710 C CA . THR B 1 121 ? 35.61479 24.30279 5.04882 1.000 18.00043 129 THR A CA 1
ATOM 5711 C C . THR B 1 121 ? 35.35284 23.16869 4.05690 1.000 19.33084 129 THR A C 1
ATOM 5712 O O . THR B 1 121 ? 35.38160 23.38010 2.83906 1.000 20.92131 129 THR A O 1
ATOM 5716 N N . THR B 1 122 ? 35.10599 21.95729 4.57241 1.000 18.09922 130 THR A N 1
ATOM 5717 C CA . THR B 1 122 ? 34.96810 20.80509 3.68166 1.000 19.07440 130 THR A CA 1
ATOM 5718 C C . THR B 1 122 ? 33.62368 20.83244 2.95979 1.000 19.67301 130 THR A C 1
ATOM 5719 O O . THR B 1 122 ? 33.57573 20.88813 1.72628 1.000 19.26430 130 THR A O 1
ATOM 5723 N N . PHE B 1 123 ? 32.51500 20.82975 3.70358 1.000 17.79995 131 PHE A N 1
ATOM 5724 C CA . PHE B 1 123 ? 31.20724 20.97112 3.06982 1.000 17.75250 131 PHE A CA 1
ATOM 5725 C C . PHE B 1 123 ? 30.27217 21.78143 3.96098 1.000 19.40686 131 PHE A C 1
ATOM 5726 O O . PHE B 1 123 ? 30.54880 22.03133 5.13933 1.000 18.27776 131 PHE A O 1
ATOM 5734 N N . ALA B 1 124 ? 29.15756 22.20931 3.37029 1.000 18.17134 132 ALA A N 1
ATOM 5735 C CA . ALA B 1 124 ? 28.27267 23.15453 4.03012 1.000 19.04246 132 ALA A CA 1
ATOM 5736 C C . ALA B 1 124 ? 26.91437 23.15087 3.34098 1.000 19.49467 132 ALA A C 1
ATOM 5737 O O . ALA B 1 124 ? 26.80632 22.88985 2.13986 1.000 22.41137 132 ALA A O 1
ATOM 5739 N N . ALA B 1 125 ? 25.88635 23.45017 4.11993 1.000 17.93812 133 ALA A N 1
ATOM 5740 C CA . ALA B 1 125 ? 24.53711 23.65792 3.61562 1.000 19.86069 133 ALA A CA 1
ATOM 5741 C C . ALA B 1 125 ? 24.00240 24.90676 4.28366 1.000 17.79972 133 ALA A C 1
ATOM 5742 O O . ALA B 1 125 ? 24.09115 25.03902 5.50642 1.000 19.32814 133 ALA A O 1
ATOM 5744 N N . ILE B 1 126 ? 23.47809 25.82612 3.48695 1.000 19.15601 134 ILE A N 1
ATOM 5745 C CA . ILE B 1 126 ? 22.93193 27.08429 3.97747 1.000 20.20166 134 ILE A CA 1
ATOM 5746 C C . ILE B 1 126 ? 21.53005 27.22967 3.40223 1.000 22.60244 134 ILE A C 1
ATOM 5747 O O . ILE B 1 126 ? 21.32869 26.98957 2.20684 1.000 22.34565 134 ILE A O 1
ATOM 5752 N N . ASN B 1 127 ? 20.56009 27.59296 4.25223 1.000 21.49620 135 ASN A N 1
ATOM 5753 C CA . ASN B 1 127 ? 19.19083 27.86661 3.79799 1.000 23.40783 135 ASN A CA 1
ATOM 5754 C C . ASN B 1 127 ? 18.60165 26.68894 3.01469 1.000 25.16660 135 ASN A C 1
ATOM 5755 O O . ASN B 1 127 ? 17.90012 26.87442 2.01632 1.000 24.54551 135 ASN A O 1
ATOM 5760 N N . SER B 1 128 ? 18.89395 25.46606 3.44832 1.000 22.45372 136 SER A N 1
ATOM 5761 C CA . SER B 1 128 ? 18.48982 24.29161 2.68918 1.000 23.55322 136 SER A CA 1
ATOM 5762 C C . SER B 1 128 ? 17.72436 23.32896 3.58679 1.000 24.91116 136 SER A C 1
ATOM 5763 O O . SER B 1 128 ? 17.85315 23.35436 4.81269 1.000 21.99959 136 SER A O 1
ATOM 5766 N N . ARG B 1 129 ? 16.90839 22.47133 2.97553 1.000 22.90297 137 ARG A N 1
ATOM 5767 C CA . ARG B 1 129 ? 16.12900 21.53549 3.76776 1.000 23.89547 137 ARG A CA 1
ATOM 5768 C C . ARG B 1 129 ? 16.20096 20.14336 3.16328 1.000 25.12249 137 ARG A C 1
ATOM 5769 O O . ARG B 1 129 ? 16.33254 19.97807 1.94726 1.000 24.14887 137 ARG A O 1
ATOM 5777 N N . ASN B 1 130 ? 16.13670 19.14841 4.04253 1.000 22.02398 138 ASN A N 1
ATOM 5778 C CA . ASN B 1 130 ? 16.17805 17.74221 3.65997 1.000 25.40944 138 ASN A CA 1
ATOM 5779 C C . ASN B 1 130 ? 17.40706 17.44801 2.80342 1.000 28.41085 138 ASN A C 1
ATOM 5780 O O . ASN B 1 130 ? 17.31564 16.92545 1.68777 1.000 27.36295 138 ASN A O 1
ATOM 5785 N N . VAL B 1 131 ? 18.57643 17.81291 3.32448 1.000 25.28942 139 VAL A N 1
ATOM 5786 C CA . VAL B 1 131 ? 19.83889 17.55429 2.64434 1.000 24.92467 139 VAL A CA 1
ATOM 5787 C C . VAL B 1 131 ? 20.61698 16.53594 3.46177 1.000 24.43147 139 VAL A C 1
ATOM 5788 O O . VAL B 1 131 ? 20.54616 16.52588 4.70007 1.000 24.22156 139 VAL A O 1
ATOM 5792 N N . THR B 1 132 ? 21.32542 15.65402 2.76398 1.000 21.72749 140 THR A N 1
ATOM 5793 C CA . THR B 1 132 ? 22.10813 14.59043 3.37497 1.000 21.62984 140 THR A CA 1
ATOM 5794 C C . THR B 1 132 ? 23.50754 14.57623 2.77383 1.000 23.01452 140 THR A C 1
ATOM 5795 O O . THR B 1 132 ? 23.67343 14.75809 1.56200 1.000 23.58044 140 THR A O 1
ATOM 5799 N N . PHE B 1 133 ? 24.51788 14.39366 3.62394 1.000 21.07748 141 PHE A N 1
ATOM 5800 C CA . PHE B 1 133 ? 25.87360 14.09355 3.17793 1.000 22.07343 141 PHE A CA 1
ATOM 5801 C C . PHE B 1 133 ? 26.23425 12.71984 3.72094 1.000 22.04403 141 PHE A C 1
ATOM 5802 O O . PHE B 1 133 ? 26.13180 12.49211 4.93039 1.000 24.20906 141 PHE A O 1
ATOM 5810 N N . LYS B 1 134 ? 26.65775 11.80350 2.84722 1.000 23.01329 142 LYS A N 1
ATOM 5811 C CA . LYS B 1 134 ? 26.94758 10.45978 3.33093 1.000 25.08594 142 LYS A CA 1
ATOM 5812 C C . LYS B 1 134 ? 28.04580 9.77505 2.52568 1.000 24.70497 142 LYS A C 1
ATOM 5813 O O . LYS B 1 134 ? 28.31112 10.11612 1.37382 1.000 23.87458 142 LYS A O 1
ATOM 5819 N N . ASN B 1 135 ? 28.66741 8.77983 3.17057 1.000 24.93883 143 ASN A N 1
ATOM 5820 C CA . ASN B 1 135 ? 29.52587 7.76535 2.56079 1.000 25.59141 143 ASN A CA 1
ATOM 5821 C C . ASN B 1 135 ? 30.78032 8.31937 1.90363 1.000 26.67017 143 ASN A C 1
ATOM 5822 O O . ASN B 1 135 ? 31.01972 8.06424 0.71959 1.000 24.05254 143 ASN A O 1
ATOM 5827 N N . PHE B 1 136 ? 31.58908 9.06174 2.65560 1.000 25.06110 144 PHE A N 1
ATOM 5828 C CA . PHE B 1 136 ? 32.90954 9.44084 2.17906 1.000 25.10874 144 PHE A CA 1
ATOM 5829 C C . PHE B 1 136 ? 33.82934 9.64267 3.37441 1.000 24.11819 144 PHE A C 1
ATOM 5830 O O . PHE B 1 136 ? 33.38663 9.68708 4.52391 1.000 24.48211 144 PHE A O 1
ATOM 5838 N N . SER B 1 137 ? 35.12810 9.71810 3.09474 1.000 23.37973 145 SER A N 1
ATOM 5839 C CA . SER B 1 137 ? 36.10405 10.14552 4.08496 1.000 24.96799 145 SER A CA 1
ATOM 5840 C C . SER B 1 137 ? 36.52628 11.58091 3.79743 1.000 24.53729 145 SER A C 1
ATOM 5841 O O . SER B 1 137 ? 36.44967 12.05651 2.65982 1.000 23.37851 145 SER A O 1
ATOM 5844 N N . VAL B 1 138 ? 36.95674 12.27214 4.85107 1.000 22.03451 146 VAL A N 1
ATOM 5845 C CA . VAL B 1 138 ? 37.37657 13.66423 4.77800 1.000 22.33144 146 VAL A CA 1
ATOM 5846 C C . VAL B 1 138 ? 38.79144 13.75789 5.32577 1.000 21.65925 146 VAL A C 1
ATOM 5847 O O . VAL B 1 138 ? 39.05346 13.31538 6.44926 1.000 22.88510 146 VAL A O 1
ATOM 5851 N N . ASP B 1 139 ? 39.69899 14.34129 4.54711 1.000 20.97480 147 ASP A N 1
ATOM 5852 C CA . ASP B 1 139 ? 41.08965 14.44115 4.97788 1.000 21.83149 147 ASP A CA 1
ATOM 5853 C C . ASP B 1 139 ? 41.70896 15.66667 4.31842 1.000 22.06301 147 ASP A C 1
ATOM 5854 O O . ASP B 1 139 ? 41.12351 16.27443 3.41737 1.000 22.93431 147 ASP A O 1
ATOM 5859 N N . PHE B 1 140 ? 42.88795 16.05283 4.79696 1.000 22.60245 148 PHE A N 1
ATOM 5860 C CA . PHE B 1 140 ? 43.63495 17.16645 4.22071 1.000 21.70589 148 PHE A CA 1
ATOM 5861 C C . PHE B 1 140 ? 45.01079 16.68431 3.77234 1.000 24.72415 148 PHE A C 1
ATOM 5862 O O . PHE B 1 140 ? 45.64186 15.86472 4.44995 1.000 22.50273 148 PHE A O 1
ATOM 5870 N N . GLN B 1 141 ? 45.45837 17.18521 2.61319 1.000 24.40954 149 GLN A N 1
ATOM 5871 C CA . GLN B 1 141 ? 46.76107 16.79522 2.07767 1.000 26.42126 149 GLN A CA 1
ATOM 5872 C C . GLN B 1 141 ? 47.86077 17.02562 3.10420 1.000 24.18158 149 GLN A C 1
ATOM 5873 O O . GLN B 1 141 ? 48.62385 16.11196 3.43351 1.000 26.65730 149 GLN A O 1
ATOM 5879 N N . VAL B 1 142 ? 47.94394 18.23804 3.63411 1.000 23.58344 150 VAL A N 1
ATOM 5880 C CA . VAL B 1 142 ? 48.83779 18.55881 4.73715 1.000 23.69626 150 VAL A CA 1
ATOM 5881 C C . VAL B 1 142 ? 47.99226 19.06164 5.90103 1.000 22.91912 150 VAL A C 1
ATOM 5882 O O . VAL B 1 142 ? 47.55378 20.21442 5.91489 1.000 22.94164 150 VAL A O 1
ATOM 5886 N N . PRO B 1 143 ? 47.73409 18.21494 6.89502 1.000 22.49618 151 PRO A N 1
ATOM 5887 C CA . PRO B 1 143 ? 46.94403 18.65257 8.04940 1.000 22.13476 151 PRO A CA 1
ATOM 5888 C C . PRO B 1 143 ? 47.61831 19.79550 8.79431 1.000 22.36426 151 PRO A C 1
ATOM 5889 O O . PRO B 1 143 ? 48.84620 19.87173 8.88912 1.000 21.89747 151 PRO A O 1
ATOM 5893 N N . THR B 1 144 ? 46.79420 20.69609 9.31931 1.000 21.00450 152 THR A N 1
ATOM 5894 C CA . THR B 1 144 ? 47.28348 21.89334 9.98797 1.000 21.50774 152 THR A CA 1
ATOM 5895 C C . THR B 1 144 ? 47.61402 21.65053 11.45495 1.000 20.84711 152 THR A C 1
ATOM 5896 O O . THR B 1 144 ? 48.01883 22.58348 12.15343 1.000 23.06794 152 THR A O 1
ATOM 5900 N N . VAL B 1 145 ? 47.43911 20.43127 11.94378 1.000 22.45381 153 VAL A N 1
ATOM 5901 C CA . VAL B 1 145 ? 48.01533 20.01646 13.21513 1.000 23.71792 153 VAL A CA 1
ATOM 5902 C C . VAL B 1 145 ? 49.20420 19.12405 12.89674 1.000 22.84353 153 VAL A C 1
ATOM 5903 O O . VAL B 1 145 ? 49.07445 18.14818 12.14889 1.000 22.16133 153 VAL A O 1
ATOM 5907 N N . ILE B 1 146 ? 50.36061 19.46153 13.44208 1.000 24.35859 154 ILE A N 1
ATOM 5908 C CA . ILE B 1 146 ? 51.59350 18.73936 13.15316 1.000 25.37646 154 ILE A CA 1
ATOM 5909 C C . ILE B 1 146 ? 51.88493 17.85559 14.35653 1.000 23.98884 154 ILE A C 1
ATOM 5910 O O . ILE B 1 146 ? 52.20598 18.35383 15.43797 1.000 25.31903 154 ILE A O 1
ATOM 5915 N N . ASP B 1 147 ? 51.71953 16.54370 14.17901 1.000 27.86495 155 ASP A N 1
ATOM 5916 C CA . ASP B 1 147 ? 51.92000 15.55541 15.23803 1.000 27.44875 155 ASP A CA 1
ATOM 5917 C C . ASP B 1 147 ? 53.35019 15.02597 15.16305 1.000 29.65098 155 ASP A C 1
ATOM 5918 O O . ASP B 1 147 ? 53.69069 14.28516 14.23795 1.000 30.81640 155 ASP A O 1
ATOM 5923 N N . LEU B 1 148 ? 54.17214 15.37198 16.14805 1.000 29.43984 156 LEU A N 1
ATOM 5924 C CA . LEU B 1 148 ? 55.56631 14.94965 16.21428 1.000 31.09692 156 LEU A CA 1
ATOM 5925 C C . LEU B 1 148 ? 55.74429 14.03262 17.41558 1.000 33.54229 156 LEU A C 1
ATOM 5926 O O . LEU B 1 148 ? 55.44923 14.42832 18.54872 1.000 33.05401 156 LEU A O 1
ATOM 5931 N N . THR B 1 149 ? 56.24423 12.82527 17.17537 1.000 35.05048 157 THR A N 1
ATOM 5932 C CA . THR B 1 149 ? 56.43204 11.83671 18.23091 1.000 36.67259 157 THR A CA 1
ATOM 5933 C C . THR B 1 149 ? 57.90546 11.76007 18.61087 1.000 38.90324 157 THR A C 1
ATOM 5934 O O . THR B 1 149 ? 58.76104 11.52629 17.75096 1.000 39.52861 157 THR A O 1
ATOM 5938 N N . VAL B 1 150 ? 58.19747 11.95527 19.89332 1.000 38.19860 158 VAL A N 1
ATOM 5939 C CA . VAL B 1 150 ? 59.54639 11.74864 20.40859 1.000 41.19109 158 VAL A CA 1
ATOM 5940 C C . VAL B 1 150 ? 59.72467 10.25283 20.63962 1.000 42.59414 158 VAL A C 1
ATOM 5941 O O . VAL B 1 150 ? 59.14588 9.68531 21.56911 1.000 43.63755 158 VAL A O 1
ATOM 5945 N N . GLU B 1 151 ? 60.52506 9.60760 19.79221 1.000 42.95618 159 GLU A N 1
ATOM 5946 C CA . GLU B 1 151 ? 60.69425 8.16386 19.89261 1.000 46.07327 159 GLU A CA 1
ATOM 5947 C C . GLU B 1 151 ? 61.81504 7.75472 20.83804 1.000 46.87559 159 GLU A C 1
ATOM 5948 O O . GLU B 1 151 ? 61.74556 6.66984 21.42538 1.000 44.98568 159 GLU A O 1
ATOM 5954 N N . LYS B 1 152 ? 62.83287 8.59388 21.01523 1.000 47.34129 160 LYS A N 1
ATOM 5955 C CA . LYS B 1 152 ? 63.89771 8.29108 21.96127 1.000 49.54291 160 LYS A CA 1
ATOM 5956 C C . LYS B 1 152 ? 64.61325 9.58144 22.33357 1.000 49.59210 160 LYS A C 1
ATOM 5957 O O . LYS B 1 152 ? 64.63541 10.55074 21.56928 1.000 48.52319 160 LYS A O 1
ATOM 5963 N N . VAL B 1 153 ? 65.18955 9.57782 23.53137 1.000 47.89630 161 VAL A N 1
ATOM 5964 C CA . VAL B 1 153 ? 65.91307 10.72097 24.07376 1.000 51.85103 161 VAL A CA 1
ATOM 5965 C C . VAL B 1 153 ? 67.25035 10.22692 24.61215 1.000 54.21619 161 VAL A C 1
ATOM 5966 O O . VAL B 1 153 ? 67.32948 9.14945 25.21153 1.000 51.29839 161 VAL A O 1
ATOM 5970 N N . ASP B 1 154 ? 68.30284 11.01640 24.40070 1.000 54.87212 162 ASP A N 1
ATOM 5971 C CA . ASP B 1 154 ? 69.64841 10.69011 24.87548 1.000 56.17470 162 ASP A CA 1
ATOM 5972 C C . ASP B 1 154 ? 70.15154 11.88836 25.67475 1.000 56.67093 162 ASP A C 1
ATOM 5973 O O . ASP B 1 154 ? 70.71886 12.82461 25.10708 1.000 57.74591 162 ASP A O 1
ATOM 5978 N N . ALA B 1 155 ? 69.94384 11.85347 26.99468 1.000 58.23330 163 ALA A N 1
ATOM 5979 C CA . ALA B 1 155 ? 70.36495 12.96859 27.83760 1.000 60.48455 163 ALA A CA 1
ATOM 5980 C C . ALA B 1 155 ? 71.87419 13.16699 27.79699 1.000 59.71683 163 ALA A C 1
ATOM 5981 O O . ALA B 1 155 ? 72.35465 14.29759 27.94262 1.000 58.49986 163 ALA A O 1
ATOM 5983 N N . GLY B 1 156 ? 72.63217 12.08949 27.59436 1.000 59.72573 164 GLY A N 1
ATOM 5984 C CA . GLY B 1 156 ? 74.07543 12.17447 27.48684 1.000 60.16280 164 GLY A CA 1
ATOM 5985 C C . GLY B 1 156 ? 74.52789 12.96136 26.27479 1.000 59.40757 164 GLY A C 1
ATOM 5986 O O . GLY B 1 156 ? 75.24872 13.95489 26.40785 1.000 60.69755 164 GLY A O 1
ATOM 5987 N N . ALA B 1 157 ? 74.11343 12.52807 25.08191 1.000 58.96211 165 ALA A N 1
ATOM 5988 C CA . ALA B 1 157 ? 74.40972 13.29001 23.87520 1.000 57.88175 165 ALA A CA 1
ATOM 5989 C C . ALA B 1 157 ? 73.54835 14.53784 23.74694 1.000 57.33294 165 ALA A C 1
ATOM 5990 O O . ALA B 1 157 ? 73.82077 15.36786 22.87137 1.000 54.41703 165 ALA A O 1
ATOM 5992 N N . LYS B 1 158 ? 72.53245 14.68932 24.60068 1.000 58.14340 166 LYS A N 1
ATOM 5993 C CA . LYS B 1 158 ? 71.59401 15.80828 24.53694 1.000 56.55055 166 LYS A CA 1
ATOM 5994 C C . LYS B 1 158 ? 70.89878 15.85880 23.17845 1.000 52.45649 166 LYS A C 1
ATOM 5995 O O . LYS B 1 158 ? 70.84846 16.89673 22.51593 1.000 51.06812 166 LYS A O 1
ATOM 6001 N N . THR B 1 159 ? 70.36545 14.71706 22.75849 1.000 52.11429 167 THR A N 1
ATOM 6002 C CA . THR B 1 159 ? 69.61006 14.64022 21.52114 1.000 51.95488 167 THR A CA 1
ATOM 6003 C C . THR B 1 159 ? 68.22653 14.06088 21.77976 1.000 52.70921 167 THR A C 1
ATOM 6004 O O . THR B 1 159 ? 67.95666 13.46448 22.82780 1.000 50.99377 167 THR A O 1
ATOM 6008 N N . ALA B 1 160 ? 67.35123 14.25585 20.79640 1.000 48.63913 168 ALA A N 1
ATOM 6009 C CA . ALA B 1 160 ? 66.02739 13.65535 20.78197 1.000 48.96248 168 ALA A CA 1
ATOM 6010 C C . ALA B 1 160 ? 65.73334 13.23223 19.35432 1.000 46.24249 168 ALA A C 1
ATOM 6011 O O . ALA B 1 160 ? 65.92567 14.01951 18.42288 1.000 47.89788 168 ALA A O 1
ATOM 6013 N N . THR B 1 161 ? 65.29165 11.99376 19.17695 1.000 45.53564 169 THR A N 1
ATOM 6014 C CA . THR B 1 161 ? 64.94451 11.48360 17.85851 1.000 46.77744 169 THR A CA 1
ATOM 6015 C C . THR B 1 161 ? 63.43745 11.59960 17.67425 1.000 45.57229 169 THR A C 1
ATOM 6016 O O . THR B 1 161 ? 62.66695 10.95897 18.39891 1.000 43.20882 169 THR A O 1
ATOM 6020 N N . VAL B 1 162 ? 63.03118 12.41504 16.70272 1.000 45.08789 170 VAL A N 1
ATOM 6021 C CA . VAL B 1 162 ? 61.64814 12.83529 16.51972 1.000 41.73909 170 VAL A CA 1
ATOM 6022 C C . VAL B 1 162 ? 61.13692 12.26959 15.20270 1.000 41.72712 170 VAL A C 1
ATOM 6023 O O . VAL B 1 162 ? 61.74906 12.48231 14.14948 1.000 40.17511 170 VAL A O 1
ATOM 6027 N N . TYR B 1 163 ? 60.02187 11.55046 15.26435 1.000 39.23577 171 TYR A N 1
ATOM 6028 C CA . TYR B 1 163 ? 59.36126 11.03035 14.07607 1.000 40.46929 171 TYR A CA 1
ATOM 6029 C C . TYR B 1 163 ? 58.41965 12.08851 13.50857 1.000 42.06803 171 TYR A C 1
ATOM 6030 O O . TYR B 1 163 ? 57.56927 12.62653 14.22871 1.000 37.78759 171 TYR A O 1
ATOM 6039 N N . VAL B 1 164 ? 58.58873 12.39168 12.22552 1.000 38.60351 172 VAL A N 1
ATOM 6040 C CA . VAL B 1 164 ? 57.81028 13.38313 11.49289 1.000 37.07149 172 VAL A CA 1
ATOM 6041 C C . VAL B 1 164 ? 56.98488 12.63737 10.44607 1.000 38.82454 172 VAL A C 1
ATOM 6042 O O . VAL B 1 164 ? 57.55348 12.11377 9.47586 1.000 37.92791 172 VAL A O 1
ATOM 6046 N N . PRO B 1 165 ? 55.66150 12.55089 10.59523 1.000 35.79439 173 PRO A N 1
ATOM 6047 C CA . PRO B 1 165 ? 54.86170 11.80465 9.62040 1.000 37.56610 173 PRO A CA 1
ATOM 6048 C C . PRO B 1 165 ? 55.03412 12.32800 8.20096 1.000 36.23801 173 PRO A C 1
ATOM 6049 O O . PRO B 1 165 ? 55.24935 13.51909 7.96414 1.000 31.96159 173 PRO A O 1
ATOM 6053 N N . GLU B 1 166 ? 54.93442 11.39441 7.25907 1.000 37.47443 174 GLU A N 1
ATOM 6054 C CA . GLU B 1 166 ? 55.09428 11.59834 5.82418 1.000 39.80022 174 GLU A CA 1
ATOM 6055 C C . GLU B 1 166 ? 54.35955 12.82806 5.29330 1.000 37.17430 174 GLU A C 1
ATOM 6056 O O . GLU B 1 166 ? 54.86252 13.52075 4.39950 1.000 34.13632 174 GLU A O 1
ATOM 6062 N N . GLU B 1 167 ? 53.17153 13.10664 5.84459 1.000 35.83158 175 GLU A N 1
ATOM 6063 C CA . GLU B 1 167 ? 52.30502 14.14949 5.29812 1.000 34.49891 175 GLU A CA 1
ATOM 6064 C C . GLU B 1 167 ? 52.96206 15.52378 5.31307 1.000 32.80168 175 GLU A C 1
ATOM 6065 O O . GLU B 1 167 ? 52.67750 16.35262 4.44261 1.000 32.41341 175 GLU A O 1
ATOM 6071 N N . TYR B 1 168 ? 53.81174 15.80384 6.29277 1.000 31.90446 176 TYR A N 1
ATOM 6072 C CA . TYR B 1 168 ? 54.28452 17.16923 6.47261 1.000 30.35553 176 TYR A CA 1
ATOM 6073 C C . TYR B 1 168 ? 55.47207 17.46739 5.56027 1.000 33.08047 176 TYR A C 1
ATOM 6074 O O . TYR B 1 168 ? 56.26653 16.58392 5.22772 1.000 33.55679 176 TYR A O 1
ATOM 6083 N N . ASN B 1 169 ? 55.56453 18.72472 5.13279 1.000 31.72983 177 ASN A N 1
ATOM 6084 C CA . ASN B 1 169 ? 56.71317 19.23939 4.39798 1.000 33.63275 177 ASN A CA 1
ATOM 6085 C C . ASN B 1 169 ? 57.47706 20.21095 5.28300 1.000 33.71363 177 ASN A C 1
ATOM 6086 O O . ASN B 1 169 ? 56.86898 21.01926 5.99208 1.000 29.24219 177 ASN A O 1
ATOM 6091 N N . TYR B 1 170 ? 58.80860 20.15183 5.21742 1.000 32.97632 178 TYR A N 1
ATOM 6092 C CA . TYR B 1 170 ? 59.64117 21.05265 6.00179 1.000 35.01787 178 TYR A CA 1
ATOM 6093 C C . TYR B 1 170 ? 60.96001 21.31345 5.28215 1.000 38.22337 178 TYR A C 1
ATOM 6094 O O . TYR B 1 170 ? 61.39748 20.53765 4.42812 1.000 34.47170 178 TYR A O 1
ATOM 6103 N N . ARG B 1 171 ? 61.59244 22.42154 5.65362 1.000 40.16817 179 ARG A N 1
ATOM 6104 C CA . ARG B 1 171 ? 62.94807 22.74162 5.23397 1.000 42.65104 179 ARG A CA 1
ATOM 6105 C C . ARG B 1 171 ? 63.76606 23.04086 6.48281 1.000 42.67424 179 ARG A C 1
ATOM 6106 O O . ARG B 1 171 ? 63.33946 23.83577 7.32669 1.000 39.30642 179 ARG A O 1
ATOM 6114 N N . LEU B 1 172 ? 64.92130 22.38619 6.61176 1.000 43.85458 180 LEU A N 1
ATOM 6115 C CA . LEU B 1 172 ? 65.82245 22.60665 7.73734 1.000 42.08978 180 LEU A CA 1
ATOM 6116 C C . LEU B 1 172 ? 66.74988 23.77643 7.44308 1.000 44.60852 180 LEU A C 1
ATOM 6117 O O . LEU B 1 172 ? 67.23377 23.93471 6.31854 1.000 44.04574 180 LEU A O 1
ATOM 6122 N N . SER B 1 173 ? 67.00598 24.59383 8.46907 1.000 43.84118 181 SER A N 1
ATOM 6123 C CA . SER B 1 173 ? 67.83802 25.78554 8.29810 1.000 46.02818 181 SER A CA 1
ATOM 6124 C C . SER B 1 173 ? 68.58603 26.02127 9.61621 1.000 46.58246 181 SER A C 1
ATOM 6125 O O . SER B 1 173 ? 68.20919 26.85043 10.45064 1.000 45.54081 181 SER A O 1
ATOM 6128 N N . GLY B 1 174 ? 69.67311 25.27475 9.79867 1.000 44.36253 182 GLY A N 1
ATOM 6129 C CA . GLY B 1 174 ? 70.43935 25.34889 11.02563 1.000 43.59611 182 GLY A CA 1
ATOM 6130 C C . GLY B 1 174 ? 69.71840 24.68551 12.18064 1.000 44.31924 182 GLY A C 1
ATOM 6131 O O . GLY B 1 174 ? 69.45113 23.47873 12.14880 1.000 40.25994 182 GLY A O 1
ATOM 6132 N N . SER B 1 175 ? 69.39779 25.46603 13.20703 1.000 44.21269 183 SER A N 1
ATOM 6133 C CA . SER B 1 175 ? 68.59526 24.98207 14.32203 1.000 45.95922 183 SER A CA 1
ATOM 6134 C C . SER B 1 175 ? 67.10115 25.17080 14.09159 1.000 45.31158 183 SER A C 1
ATOM 6135 O O . SER B 1 175 ? 66.30665 24.82225 14.97202 1.000 44.53449 183 SER A O 1
ATOM 6138 N N . ASN B 1 176 ? 66.70802 25.71430 12.93922 1.000 43.49862 184 ASN A N 1
ATOM 6139 C CA . ASN B 1 176 ? 65.31668 26.01012 12.62588 1.000 41.76881 184 ASN A CA 1
ATOM 6140 C C . ASN B 1 176 ? 64.73869 24.95128 11.70026 1.000 41.50012 184 ASN A C 1
ATOM 6141 O O . ASN B 1 176 ? 65.42669 24.44107 10.81025 1.000 39.42295 184 ASN A O 1
ATOM 6146 N N . ILE B 1 177 ? 63.46552 24.63128 11.90744 1.000 38.97351 185 ILE A N 1
ATOM 6147 C CA . ILE B 1 177 ? 62.69737 23.83936 10.95908 1.000 36.80249 185 ILE A CA 1
ATOM 6148 C C . ILE B 1 177 ? 61.53953 24.70245 10.47451 1.000 38.71787 185 ILE A C 1
ATOM 6149 O O . ILE B 1 177 ? 60.87330 25.37226 11.27469 1.000 35.60036 185 ILE A O 1
ATOM 6154 N N . GLU B 1 178 ? 61.34347 24.73964 9.16318 1.000 35.49128 186 GLU A N 1
ATOM 6155 C CA . GLU B 1 178 ? 60.35620 25.62037 8.55544 1.000 37.70304 186 GLU A CA 1
ATOM 6156 C C . GLU B 1 178 ? 59.31184 24.74671 7.88038 1.000 37.61438 186 GLU A C 1
ATOM 6157 O O . GLU B 1 178 ? 59.62219 24.01228 6.93539 1.000 36.52790 186 GLU A O 1
ATOM 6163 N N . TRP B 1 179 ? 58.08942 24.80018 8.39102 1.000 33.00300 187 TRP A N 1
ATOM 6164 C CA . TRP B 1 179 ? 57.02313 23.94642 7.89967 1.000 31.03757 187 TRP A CA 1
ATOM 6165 C C . TRP B 1 179 ? 56.30886 24.63782 6.75312 1.000 28.35778 187 TRP A C 1
ATOM 6166 O O . TRP B 1 179 ? 56.21023 25.86684 6.71217 1.000 29.89716 187 TRP A O 1
ATOM 6177 N N . TYR B 1 180 ? 55.80731 23.83921 5.81624 1.000 29.74460 188 TYR A N 1
ATOM 6178 C CA . TYR B 1 180 ? 54.97673 24.41009 4.77082 1.000 28.44658 188 TYR A CA 1
ATOM 6179 C C . TYR B 1 180 ? 53.97124 23.37768 4.28155 1.000 26.57071 188 TYR A C 1
ATOM 6180 O O . TYR B 1 180 ? 54.17936 22.16889 4.40425 1.000 27.30874 188 TYR A O 1
ATOM 6189 N N . SER B 1 181 ? 52.85327 23.88623 3.76981 1.000 26.09312 189 SER A N 1
ATOM 6190 C CA . SER B 1 181 ? 51.78679 23.07589 3.20141 1.000 26.73337 189 SER A CA 1
ATOM 6191 C C . SER B 1 181 ? 52.16337 22.66332 1.78042 1.000 27.43533 189 SER A C 1
ATOM 6192 O O . SER B 1 181 ? 53.27912 22.91081 1.31078 1.000 28.10063 189 SER A O 1
ATOM 6195 N N . ASP B 1 182 ? 51.21500 22.04590 1.07420 1.000 26.68536 190 ASP A N 1
ATOM 6196 C CA . ASP B 1 182 ? 51.31540 21.90958 -0.37228 1.000 28.12422 190 ASP A CA 1
ATOM 6197 C C . ASP B 1 182 ? 51.02204 23.26265 -1.02910 1.000 26.88183 190 ASP A C 1
ATOM 6198 O O . ASP B 1 182 ? 50.68762 24.24542 -0.36488 1.000 25.64604 190 ASP A O 1
ATOM 6203 N N . SER B 1 183 ? 51.16856 23.32625 -2.35128 1.000 27.13702 191 SER A N 1
ATOM 6204 C CA . SER B 1 183 ? 51.07107 24.58093 -3.08557 1.000 24.53682 191 SER A CA 1
ATOM 6205 C C . SER B 1 183 ? 49.86084 24.58466 -4.01296 1.000 25.66438 191 SER A C 1
ATOM 6206 O O . SER B 1 183 ? 49.37040 23.53663 -4.43754 1.000 25.82737 191 SER A O 1
ATOM 6209 N N . SER B 1 184 ? 49.39039 25.78567 -4.32802 1.000 24.71640 192 SER A N 1
ATOM 6210 C CA . SER B 1 184 ? 48.27072 25.93252 -5.25352 1.000 24.69870 192 SER A CA 1
ATOM 6211 C C . SER B 1 184 ? 48.66956 25.45270 -6.64536 1.000 24.88820 192 SER A C 1
ATOM 6212 O O . SER B 1 184 ? 49.69505 25.89215 -7.17048 1.000 23.80150 192 SER A O 1
ATOM 6215 N N . PRO B 1 185 ? 47.89110 24.56532 -7.27583 1.000 26.80753 193 PRO A N 1
ATOM 6216 C CA . PRO B 1 185 ? 48.15840 24.23594 -8.68674 1.000 25.63403 193 PRO A CA 1
ATOM 6217 C C . PRO B 1 185 ? 47.89251 25.39839 -9.62441 1.000 24.85548 193 PRO A C 1
ATOM 6218 O O . PRO B 1 185 ? 48.35606 25.36629 -10.77478 1.000 24.69394 193 PRO A O 1
ATOM 6222 N N . TYR B 1 186 ? 47.15824 26.41822 -9.16962 1.000 22.44090 194 TYR A N 1
ATOM 6223 C CA . TYR B 1 186 ? 46.77530 27.55220 -10.00235 1.000 22.86388 194 TYR A CA 1
ATOM 6224 C C . TYR B 1 186 ? 47.79889 28.67758 -9.98667 1.000 25.59635 194 TYR A C 1
ATOM 6225 O O . TYR B 1 186 ? 47.95499 29.38654 -10.99256 1.000 24.57485 194 TYR A O 1
ATOM 6234 N N . THR B 1 187 ? 48.46091 28.88901 -8.85371 1.000 24.89163 195 THR A N 1
ATOM 6235 C CA . THR B 1 187 ? 49.38674 29.99613 -8.70145 1.000 26.86899 195 THR A CA 1
ATOM 6236 C C . THR B 1 187 ? 50.75048 29.58199 -8.18552 1.000 23.46618 195 THR A C 1
ATOM 6237 O O . THR B 1 187 ? 51.65264 30.42330 -8.16924 1.000 25.23404 195 THR A O 1
ATOM 6241 N N . GLY B 1 188 ? 50.92534 28.33960 -7.73575 1.000 24.97543 196 GLY A N 1
ATOM 6242 C CA . GLY B 1 188 ? 52.15165 27.94964 -7.05830 1.000 22.31183 196 GLY A CA 1
ATOM 6243 C C . GLY B 1 188 ? 52.36536 28.58242 -5.69798 1.000 27.02815 196 GLY A C 1
ATOM 6244 O O . GLY B 1 188 ? 53.44862 28.43153 -5.12308 1.000 25.03738 196 GLY A O 1
ATOM 6245 N N . ALA B 1 189 ? 51.38079 29.30423 -5.16631 1.000 23.04756 197 ALA A N 1
ATOM 6246 C CA . ALA B 1 189 ? 51.52180 29.85127 -3.82209 1.000 25.65994 197 ALA A CA 1
ATOM 6247 C C . ALA B 1 189 ? 51.42883 28.74049 -2.78430 1.000 25.90909 197 ALA A C 1
ATOM 6248 O O . ALA B 1 189 ? 50.61901 27.81833 -2.91234 1.000 27.27624 197 ALA A O 1
ATOM 6250 N N . THR B 1 190 ? 52.27027 28.82682 -1.75609 1.000 25.74578 198 THR A N 1
ATOM 6251 C CA . THR B 1 190 ? 52.15580 27.93145 -0.61199 1.000 27.12242 198 THR A CA 1
ATOM 6252 C C . THR B 1 190 ? 50.94794 28.34924 0.22202 1.000 24.91645 198 THR A C 1
ATOM 6253 O O . THR B 1 190 ? 50.78732 29.53365 0.53268 1.000 28.52812 198 THR A O 1
ATOM 6257 N N . TYR B 1 191 ? 50.08675 27.38812 0.57667 1.000 24.15267 199 TYR A N 1
ATOM 6258 C CA . TYR B 1 191 ? 48.86872 27.75622 1.29645 1.000 25.48835 199 TYR A CA 1
ATOM 6259 C C . TYR B 1 191 ? 49.18624 28.30088 2.68583 1.000 24.33564 199 TYR A C 1
ATOM 6260 O O . TYR B 1 191 ? 48.59068 29.29544 3.10946 1.000 23.64887 199 TYR A O 1
ATOM 6269 N N . TRP B 1 192 ? 50.12827 27.68300 3.39868 1.000 24.65785 200 TRP A N 1
ATOM 6270 C CA . TRP B 1 192 ? 50.54719 28.19554 4.69920 1.000 25.47617 200 TRP A CA 1
ATOM 6271 C C . TRP B 1 192 ? 51.93899 27.67991 5.04309 1.000 24.43900 200 TRP A C 1
ATOM 6272 O O . TRP B 1 192 ? 52.38894 26.64874 4.54243 1.000 24.52733 200 TRP A O 1
ATOM 6283 N N . THR B 1 193 ? 52.61060 28.42819 5.91106 1.000 26.05633 201 THR A N 1
ATOM 6284 C CA . THR B 1 193 ? 53.89497 28.04848 6.47591 1.000 29.11613 201 THR A CA 1
ATOM 6285 C C . THR B 1 193 ? 53.86409 28.31161 7.97527 1.000 30.50756 201 THR A C 1
ATOM 6286 O O . THR B 1 193 ? 53.07884 29.12810 8.46639 1.000 29.89439 201 THR A O 1
ATOM 6290 N N . ALA B 1 194 ? 54.74703 27.62299 8.69348 1.000 30.04311 202 ALA A N 1
ATOM 6291 C CA . ALA B 1 194 ? 54.98645 27.90007 10.10143 1.000 33.59097 202 ALA A CA 1
ATOM 6292 C C . ALA B 1 194 ? 56.45386 27.61381 10.39788 1.000 33.52033 202 ALA A C 1
ATOM 6293 O O . ALA B 1 194 ? 57.17075 27.03734 9.57649 1.000 33.96079 202 ALA A O 1
ATOM 6295 N N . SER B 1 195 ? 56.89655 28.02515 11.58676 1.000 34.33157 203 SER A N 1
ATOM 6296 C CA . SER B 1 195 ? 58.29204 27.90483 11.99410 1.000 34.74345 203 SER A CA 1
ATOM 6297 C C . SER B 1 195 ? 58.37641 27.22744 13.35087 1.000 32.36506 203 SER A C 1
ATOM 6298 O O . SER B 1 195 ? 57.73182 27.67215 14.30696 1.000 34.43794 203 SER A O 1
ATOM 6301 N N . ASN B 1 196 ? 59.18285 26.16532 13.42517 1.000 30.12440 204 ASN A N 1
ATOM 6302 C CA . ASN B 1 196 ? 59.52110 25.48748 14.67022 1.000 31.40322 204 ASN A CA 1
ATOM 6303 C C . ASN B 1 196 ? 58.27620 25.09069 15.46162 1.000 33.23791 204 ASN A C 1
ATOM 6304 O O . ASN B 1 196 ? 57.48905 24.25829 15.00010 1.000 30.66287 204 ASN A O 1
ATOM 6309 N N . ALA B 1 197 ? 58.08496 25.65728 16.64913 1.000 32.99445 205 ALA A N 1
ATOM 6310 C CA . ALA B 1 197 ? 56.93606 25.30532 17.47362 1.000 31.53635 205 ALA A CA 1
ATOM 6311 C C . ALA B 1 197 ? 55.75251 26.17591 17.07370 1.000 29.40668 205 ALA A C 1
ATOM 6312 O O . ALA B 1 197 ? 55.84275 27.40769 17.09581 1.000 29.58415 205 ALA A O 1
ATOM 6314 N N . LEU B 1 198 ? 54.65229 25.53258 16.69382 1.000 28.70048 206 LEU A N 1
ATOM 6315 C CA . LEU B 1 198 ? 53.40132 26.23819 16.49156 1.000 27.93568 206 LEU A CA 1
ATOM 6316 C C . LEU B 1 198 ? 52.84738 26.67333 17.85615 1.000 29.46296 206 LEU A C 1
ATOM 6317 O O . LEU B 1 198 ? 53.29661 26.18463 18.89771 1.000 27.03550 206 LEU A O 1
ATOM 6322 N N . PRO B 1 199 ? 51.90353 27.62629 17.88123 1.000 27.94090 207 PRO A N 1
ATOM 6323 C CA . PRO B 1 199 ? 51.50794 28.23067 19.17233 1.000 27.89494 207 PRO A CA 1
ATOM 6324 C C . PRO B 1 199 ? 51.06402 27.25686 20.26446 1.000 26.81154 207 PRO A C 1
ATOM 6325 O O . PRO B 1 199 ? 51.48075 27.41971 21.41578 1.000 29.66616 207 PRO A O 1
ATOM 6329 N N . TYR B 1 200 ? 50.24715 26.25550 19.95170 1.000 26.03916 208 TYR A N 1
ATOM 6330 C CA . TYR B 1 200 ? 49.63430 25.38542 20.95352 1.000 25.74635 208 TYR A CA 1
ATOM 6331 C C . TYR B 1 200 ? 50.11722 23.95952 20.75600 1.000 25.28882 208 TYR A C 1
ATOM 6332 O O . TYR B 1 200 ? 50.25914 23.50510 19.61956 1.000 24.34644 208 TYR A O 1
ATOM 6341 N N . VAL B 1 201 ? 50.33816 23.24007 21.85457 1.000 23.72212 209 VAL A N 1
ATOM 6342 C CA . VAL B 1 201 ? 50.67682 21.82139 21.78212 1.000 25.36484 209 VAL A CA 1
ATOM 6343 C C . VAL B 1 201 ? 49.90030 21.06884 22.85914 1.000 25.26329 209 VAL A C 1
ATOM 6344 O O . VAL B 1 201 ? 49.70399 21.57737 23.96529 1.000 24.53178 209 VAL A O 1
ATOM 6348 N N . GLN B 1 202 ? 49.43827 19.86393 22.52815 1.000 24.63588 210 GLN A N 1
ATOM 6349 C CA . GLN B 1 202 ? 48.87511 18.95089 23.51270 1.000 24.79267 210 GLN A CA 1
ATOM 6350 C C . GLN B 1 202 ? 49.55963 17.59777 23.34398 1.000 27.61890 210 GLN A C 1
ATOM 6351 O O . GLN B 1 202 ? 50.27255 17.36485 22.36191 1.000 27.77649 210 GLN A O 1
ATOM 6357 N N . LEU B 1 203 ? 49.33263 16.69806 24.30708 1.000 26.51630 211 LEU A N 1
ATOM 6358 C CA . LEU B 1 203 ? 50.17537 15.52300 24.52754 1.000 28.52234 211 LEU A CA 1
ATOM 6359 C C . LEU B 1 203 ? 49.36988 14.23744 24.39789 1.000 30.07484 211 LEU A C 1
ATOM 6360 O O . LEU B 1 203 ? 48.42081 14.01698 25.15608 1.000 29.45127 211 LEU A O 1
ATOM 6365 N N . TYR B 1 204 ? 49.78464 13.36513 23.48857 1.000 27.16036 212 TYR A N 1
ATOM 6366 C CA . TYR B 1 204 ? 49.18252 12.04793 23.33575 1.000 30.07359 212 TYR A CA 1
ATOM 6367 C C . TYR B 1 204 ? 50.21612 10.98867 23.70624 1.000 34.97091 212 TYR A C 1
ATOM 6368 O O . TYR B 1 204 ? 51.26420 10.88198 23.05584 1.000 34.10831 212 TYR A O 1
ATOM 6377 N N . ASP B 1 205 ? 49.92389 10.21802 24.75461 1.000 35.06551 213 ASP A N 1
ATOM 6378 C CA . ASP B 1 205 ? 50.82227 9.16582 25.22139 1.000 38.61713 213 ASP A CA 1
ATOM 6379 C C . ASP B 1 205 ? 50.58214 7.91028 24.38904 1.000 39.44998 213 ASP A C 1
ATOM 6380 O O . ASP B 1 205 ? 49.53267 7.26592 24.50672 1.000 35.90020 213 ASP A O 1
ATOM 6385 N N . THR B 1 206 ? 51.55450 7.56394 23.53986 1.000 38.88694 214 THR A N 1
ATOM 6386 C CA . THR B 1 206 ? 51.40607 6.39764 22.67197 1.000 40.94027 214 THR A CA 1
ATOM 6387 C C . THR B 1 206 ? 51.25653 5.10933 23.47272 1.000 44.31208 214 THR A C 1
ATOM 6388 O O . THR B 1 206 ? 50.61186 4.16082 23.00895 1.000 44.34228 214 THR A O 1
ATOM 6392 N N . LYS B 1 207 ? 51.83735 5.05830 24.67264 1.000 44.87264 215 LYS A N 1
ATOM 6393 C CA . LYS B 1 207 ? 51.67462 3.89508 25.53922 1.000 48.49026 215 LYS A CA 1
ATOM 6394 C C . LYS B 1 207 ? 50.22475 3.74046 25.99011 1.000 48.53254 215 LYS A C 1
ATOM 6395 O O . LYS B 1 207 ? 49.56410 2.74121 25.67969 1.000 50.94622 215 LYS A O 1
ATOM 6401 N N . THR B 1 208 ? 49.71047 4.72983 26.72346 1.000 46.56539 216 THR A N 1
ATOM 6402 C CA . THR B 1 208 ? 48.41580 4.60989 27.38472 1.000 44.64276 216 THR A CA 1
ATOM 6403 C C . THR B 1 208 ? 47.23860 4.96620 26.49251 1.000 41.14619 216 THR A C 1
ATOM 6404 O O . THR B 1 208 ? 46.11515 4.52585 26.76872 1.000 39.08560 216 THR A O 1
ATOM 6408 N N . GLY B 1 209 ? 47.46275 5.74008 25.43521 1.000 40.46397 217 GLY A N 1
ATOM 6409 C CA . GLY B 1 209 ? 46.36186 6.23338 24.64007 1.000 38.00305 217 GLY A CA 1
ATOM 6410 C C . GLY B 1 209 ? 45.60142 7.37028 25.27673 1.000 36.46414 217 GLY A C 1
ATOM 6411 O O . GLY B 1 209 ? 44.46488 7.63772 24.87910 1.000 37.81485 217 GLY A O 1
ATOM 6412 N N . LEU B 1 210 ? 46.18121 8.03701 26.26868 1.000 34.08140 218 LEU A N 1
ATOM 6413 C CA . LEU B 1 210 ? 45.54364 9.16711 26.92881 1.000 33.70258 218 LEU A CA 1
ATOM 6414 C C . LEU B 1 210 ? 46.08302 10.46261 26.34330 1.000 31.82421 218 LEU A C 1
ATOM 6415 O O . LEU B 1 210 ? 47.29199 10.60600 26.14239 1.000 32.00493 218 LEU A O 1
ATOM 6420 N N . THR B 1 211 ? 45.18153 11.40077 26.06803 1.000 29.52593 219 THR A N 1
ATOM 6421 C CA . THR B 1 211 ? 45.54085 12.71390 25.55142 1.000 27.98475 219 THR A CA 1
ATOM 6422 C C . THR B 1 211 ? 45.22145 13.76455 26.60554 1.000 27.47607 219 THR A C 1
ATOM 6423 O O . THR B 1 211 ? 44.11748 13.77542 27.16296 1.000 26.80773 219 THR A O 1
ATOM 6427 N N . VAL B 1 212 ? 46.19006 14.63798 26.88681 1.000 27.10550 220 VAL A N 1
ATOM 6428 C CA . VAL B 1 212 ? 46.04927 15.66060 27.91514 1.000 26.70835 220 VAL A CA 1
ATOM 6429 C C . VAL B 1 212 ? 46.66891 16.95811 27.41844 1.000 28.71832 220 VAL A C 1
ATOM 6430 O O . VAL B 1 212 ? 47.47850 16.97542 26.48469 1.000 28.39107 220 VAL A O 1
ATOM 6434 N N . ARG B 1 213 ? 46.27153 18.05264 28.06463 1.000 25.78222 221 ARG A N 1
ATOM 6435 C CA . ARG B 1 213 ? 46.93821 19.34049 27.93797 1.000 28.74930 221 ARG A CA 1
ATOM 6436 C C . ARG B 1 213 ? 47.92216 19.50087 29.09398 1.000 33.06059 221 ARG A C 1
ATOM 6437 O O . ARG B 1 213 ? 47.53348 19.39957 30.26399 1.000 32.03770 221 ARG A O 1
ATOM 6445 N N . GLY B 1 214 ? 49.19227 19.73709 28.76723 1.000 33.74284 222 GLY A N 1
ATOM 6446 C CA . GLY B 1 214 ? 50.17109 20.11975 29.77040 1.000 33.08810 222 GLY A CA 1
ATOM 6447 C C . GLY B 1 214 ? 50.32236 21.62530 29.78943 1.000 33.85796 222 GLY A C 1
ATOM 6448 O O . GLY B 1 214 ? 49.32358 22.34118 29.89490 1.000 32.47783 222 GLY A O 1
ATOM 6449 N N . ASP B 1 215 ? 51.54967 22.13169 29.68603 1.000 34.50289 223 ASP A N 1
ATOM 6450 C CA . ASP B 1 215 ? 51.74216 23.54753 29.37048 1.000 34.96598 223 ASP A CA 1
ATOM 6451 C C . ASP B 1 215 ? 51.62382 23.67449 27.85734 1.000 33.22298 223 ASP A C 1
ATOM 6452 O O . ASP B 1 215 ? 52.58004 23.41736 27.12122 1.000 33.07586 223 ASP A O 1
ATOM 6457 N N . VAL B 1 216 ? 50.43607 24.06106 27.38657 1.000 33.14203 224 VAL A N 1
ATOM 6458 C CA . VAL B 1 216 ? 50.16745 24.03935 25.95469 1.000 31.20248 224 VAL A CA 1
ATOM 6459 C C . VAL B 1 216 ? 50.99064 25.06894 25.20062 1.000 32.17831 224 VAL A C 1
ATOM 6460 O O . VAL B 1 216 ? 51.16051 24.94299 23.98252 1.000 30.40437 224 VAL A O 1
ATOM 6464 N N . TRP B 1 217 ? 51.50144 26.09195 25.88330 1.000 31.59675 225 TRP A N 1
ATOM 6465 C CA . TRP B 1 217 ? 52.25707 27.14665 25.22553 1.000 34.98394 225 TRP A CA 1
ATOM 6466 C C . TRP B 1 217 ? 53.76643 26.90227 25.24106 1.000 34.22550 225 TRP A C 1
ATOM 6467 O O . TRP B 1 217 ? 54.52611 27.78224 24.82417 1.000 33.50144 225 TRP A O 1
ATOM 6478 N N . THR B 1 218 ? 54.22002 25.73284 25.69006 1.000 32.42352 226 THR A N 1
ATOM 6479 C CA . THR B 1 218 ? 55.65287 25.44758 25.76840 1.000 33.93487 226 THR A CA 1
ATOM 6480 C C . THR B 1 218 ? 55.90006 24.04380 25.23913 1.000 34.45324 226 THR A C 1
ATOM 6481 O O . THR B 1 218 ? 55.54228 23.05922 25.89455 1.000 35.51480 226 THR A O 1
ATOM 6485 N N . ASN B 1 219 ? 56.52489 23.95188 24.06318 1.000 31.69701 227 ASN A N 1
ATOM 6486 C CA . ASN B 1 219 ? 56.81299 22.66811 23.44005 1.000 34.95472 227 ASN A CA 1
ATOM 6487 C C . ASN B 1 219 ? 58.23900 22.25343 23.77218 1.000 38.26854 227 ASN A C 1
ATOM 6488 O O . ASN B 1 219 ? 59.17876 22.95342 23.36583 1.000 38.61385 227 ASN A O 1
ATOM 6493 N N . PRO B 1 220 ? 58.46019 21.14244 24.48636 1.000 38.30758 228 PRO A N 1
ATOM 6494 C CA . PRO B 1 220 ? 59.83899 20.78060 24.86406 1.000 42.11113 228 PRO A CA 1
ATOM 6495 C C . PRO B 1 220 ? 60.70797 20.34319 23.69319 1.000 43.05683 228 PRO A C 1
ATOM 6496 O O . PRO B 1 220 ? 61.93819 20.37007 23.81995 1.000 43.36137 228 PRO A O 1
ATOM 6500 N N . ILE B 1 221 ? 60.11652 19.93756 22.56575 1.000 40.61947 229 ILE A N 1
ATOM 6501 C CA . ILE B 1 221 ? 60.91311 19.59461 21.39108 1.000 39.69951 229 ILE A CA 1
ATOM 6502 C C . ILE B 1 221 ? 61.70529 20.79989 20.90384 1.000 40.12064 229 ILE A C 1
ATOM 6503 O O . ILE B 1 221 ? 62.83163 20.65812 20.41455 1.000 42.88709 229 ILE A O 1
ATOM 6508 N N . PHE B 1 222 ? 61.15273 22.00283 21.04574 1.000 38.54545 230 PHE A N 1
ATOM 6509 C CA . PHE B 1 222 ? 61.74305 23.19633 20.45676 1.000 39.44350 230 PHE A CA 1
ATOM 6510 C C . PHE B 1 222 ? 62.34293 24.13245 21.50454 1.000 40.79939 230 PHE A C 1
ATOM 6511 O O . PHE B 1 222 ? 62.44496 25.34091 21.28372 1.000 40.50642 230 PHE A O 1
ATOM 6519 N N . GLN B 1 223 ? 62.76958 23.57773 22.63590 1.000 41.27775 231 GLN A N 1
ATOM 6520 C CA . GLN B 1 223 ? 63.44958 24.32569 23.68734 1.000 45.77120 231 GLN A CA 1
ATOM 6521 C C . GLN B 1 223 ? 64.95180 24.10270 23.56655 1.000 45.16214 231 GLN A C 1
ATOM 6522 O O . GLN B 1 223 ? 65.41369 22.95984 23.64135 1.000 46.17818 231 GLN A O 1
ATOM 6528 N N . ASN B 1 224 ? 65.70677 25.19109 23.39761 1.000 44.64355 232 ASN A N 1
ATOM 6529 C CA . ASN B 1 224 ? 67.17266 25.14714 23.36465 1.000 50.07121 232 ASN A CA 1
ATOM 6530 C C . ASN B 1 224 ? 67.68220 24.21183 22.26951 1.000 48.91901 232 ASN A C 1
ATOM 6531 O O . ASN B 1 224 ? 68.56280 23.38061 22.49513 1.000 50.57351 232 ASN A O 1
ATOM 6536 N N . VAL B 1 225 ? 67.11730 24.34537 21.07378 1.000 46.81644 233 VAL A N 1
ATOM 6537 C CA . VAL B 1 225 ? 67.59667 23.57870 19.92895 1.000 48.82954 233 VAL A CA 1
ATOM 6538 C C . VAL B 1 225 ? 68.88151 24.21472 19.41720 1.000 49.18953 233 VAL A C 1
ATOM 6539 O O . VAL B 1 225 ? 68.96706 25.44031 19.26607 1.000 48.07110 233 VAL A O 1
ATOM 6543 N N . THR B 1 226 ? 69.88936 23.38429 19.15951 1.000 49.55996 234 THR A N 1
ATOM 6544 C CA . THR B 1 226 ? 71.12825 23.84902 18.55062 1.000 50.36418 234 THR A CA 1
ATOM 6545 C C . THR B 1 226 ? 71.27882 23.42982 17.09585 1.000 50.38682 234 THR A C 1
ATOM 6546 O O . THR B 1 226 ? 71.85236 24.18610 16.30846 1.000 51.21632 234 THR A O 1
ATOM 6550 N N . GLY B 1 227 ? 70.76963 22.25568 16.72077 1.000 51.00483 235 GLY A N 1
ATOM 6551 C CA . GLY B 1 227 ? 70.78262 21.82405 15.33519 1.000 47.90892 235 GLY A CA 1
ATOM 6552 C C . GLY B 1 227 ? 69.82263 20.67812 15.11171 1.000 47.97976 235 GLY A C 1
ATOM 6553 O O . GLY B 1 227 ? 69.39604 20.00415 16.05587 1.000 48.07961 235 GLY A O 1
ATOM 6554 N N . ILE B 1 228 ? 69.48230 20.46441 13.83877 1.000 45.28203 236 ILE A N 1
ATOM 6555 C CA . ILE B 1 228 ? 68.58015 19.39785 13.41293 1.000 46.57835 236 ILE A CA 1
ATOM 6556 C C . ILE B 1 228 ? 69.21206 18.67592 12.23096 1.000 46.62462 236 ILE A C 1
ATOM 6557 O O . ILE B 1 228 ? 69.73561 19.31766 11.31404 1.000 47.96544 236 ILE A O 1
ATOM 6562 N N . THR B 1 229 ? 69.15916 17.34343 12.23874 1.000 48.21959 237 THR A N 1
ATOM 6563 C CA . THR B 1 229 ? 69.66090 16.56416 11.11331 1.000 50.45265 237 THR A CA 1
ATOM 6564 C C . THR B 1 229 ? 68.64900 15.50060 10.70705 1.000 51.54705 237 THR A C 1
ATOM 6565 O O . THR B 1 229 ? 68.00013 14.87977 11.55785 1.000 47.61709 237 THR A O 1
ATOM 6569 N N . ASP B 1 230 ? 68.54017 15.29003 9.39478 1.000 51.20600 238 ASP A N 1
ATOM 6570 C CA . ASP B 1 230 ? 67.61610 14.32407 8.81018 1.000 50.01847 238 ASP A CA 1
ATOM 6571 C C . ASP B 1 230 ? 68.24826 12.93669 8.85413 1.000 52.01614 238 ASP A C 1
ATOM 6572 O O . ASP B 1 230 ? 69.17255 12.64055 8.08976 1.000 55.65785 238 ASP A O 1
ATOM 6577 N N . ALA B 1 231 ? 67.74756 12.08051 9.73891 1.000 48.98589 239 ALA A N 1
ATOM 6578 C CA . ALA B 1 231 ? 68.22554 10.71134 9.85471 1.000 50.30998 239 ALA A CA 1
ATOM 6579 C C . ALA B 1 231 ? 67.52758 9.75970 8.89090 1.000 51.34359 239 ALA A C 1
ATOM 6580 O O . ALA B 1 231 ? 67.66658 8.53978 9.03252 1.000 48.06306 239 ALA A O 1
ATOM 6582 N N . GLY B 1 232 ? 66.77546 10.28422 7.92652 1.000 48.62884 240 GLY A N 1
ATOM 6583 C CA . GLY B 1 232 ? 66.05481 9.44315 6.99190 1.000 49.40984 240 GLY A CA 1
ATOM 6584 C C . GLY B 1 232 ? 64.93131 8.64480 7.62495 1.000 48.95752 240 GLY A C 1
ATOM 6585 O O . GLY B 1 232 ? 64.78035 8.63866 8.85044 1.000 47.31218 240 GLY A O 1
ATOM 6586 N N . ASN B 1 233 ? 64.13815 7.97009 6.78808 1.000 48.40254 241 ASN A N 1
ATOM 6587 C CA . ASN B 1 233 ? 63.00740 7.15275 7.23205 1.000 49.34701 241 ASN A CA 1
ATOM 6588 C C . ASN B 1 233 ? 62.07607 7.93913 8.15369 1.000 48.75848 241 ASN A C 1
ATOM 6589 O O . ASN B 1 233 ? 61.54774 7.40873 9.13229 1.000 49.97478 241 ASN A O 1
ATOM 6594 N N . HIS B 1 234 ? 61.89107 9.22436 7.84229 1.000 46.37019 242 HIS A N 1
ATOM 6595 C CA . HIS B 1 234 ? 60.92446 10.10753 8.49419 1.000 46.43812 242 HIS A CA 1
ATOM 6596 C C . HIS B 1 234 ? 61.29872 10.45453 9.93096 1.000 47.00094 242 HIS A C 1
ATOM 6597 O O . HIS B 1 234 ? 60.42966 10.83798 10.72407 1.000 43.12247 242 HIS A O 1
ATOM 6604 N N . ARG B 1 235 ? 62.57797 10.34867 10.28345 1.000 46.83297 243 ARG A N 1
ATOM 6605 C CA . ARG B 1 235 ? 63.06188 10.68707 11.61295 1.000 44.09173 243 ARG A CA 1
ATOM 6606 C C . ARG B 1 235 ? 64.00279 11.87979 11.52612 1.000 44.21633 243 ARG A C 1
ATOM 6607 O O . ARG B 1 235 ? 64.80917 11.98306 10.59546 1.000 45.20419 243 ARG A O 1
ATOM 6615 N N . LEU B 1 236 ? 63.88651 12.78359 12.49285 1.000 41.96386 244 LEU A N 1
ATOM 6616 C CA . LEU B 1 236 ? 64.83448 13.86916 12.68133 1.000 43.33211 244 LEU A CA 1
ATOM 6617 C C . LEU B 1 236 ? 65.52489 13.69049 14.02538 1.000 46.50281 244 LEU A C 1
ATOM 6618 O O . LEU B 1 236 ? 64.95215 13.12360 14.96323 1.000 45.89910 244 LEU A O 1
ATOM 6623 N N . VAL B 1 237 ? 66.76098 14.17132 14.11648 1.000 46.39952 245 VAL A N 1
ATOM 6624 C CA . VAL B 1 237 ? 67.51215 14.16746 15.36648 1.000 46.46421 245 VAL A CA 1
ATOM 6625 C C . VAL B 1 237 ? 67.74302 15.61914 15.75310 1.000 44.20957 245 VAL A C 1
ATOM 6626 O O . VAL B 1 237 ? 68.42952 16.35950 15.03960 1.000 45.43846 245 VAL A O 1
ATOM 6630 N N . PHE B 1 238 ? 67.14914 16.03599 16.86775 1.000 44.88021 246 PHE A N 1
ATOM 6631 C CA . PHE B 1 238 ? 67.35305 17.37542 17.39747 1.000 44.25975 246 PHE A CA 1
ATOM 6632 C C . PHE B 1 238 ? 68.50136 17.34603 18.39525 1.000 46.07303 246 PHE A C 1
ATOM 6633 O O . PHE B 1 238 ? 68.66655 16.37345 19.13669 1.000 44.90684 246 PHE A O 1
ATOM 6641 N N . SER B 1 239 ? 69.29021 18.41653 18.41022 1.000 44.20273 247 SER A N 1
ATOM 6642 C CA . SER B 1 239 ? 70.39855 18.56436 19.34005 1.000 47.55609 247 SER A CA 1
ATOM 6643 C C . SER B 1 239 ? 70.15289 19.77192 20.23059 1.000 48.58276 247 SER A C 1
ATOM 6644 O O . SER B 1 239 ? 69.70935 20.82547 19.75898 1.000 49.23428 247 SER A O 1
ATOM 6647 N N . TYR B 1 240 ? 70.45443 19.61714 21.51759 1.000 48.85978 248 TYR A N 1
ATOM 6648 C CA . TYR B 1 240 ? 70.07152 20.59237 22.52526 1.000 51.64600 248 TYR A CA 1
ATOM 6649 C C . TYR B 1 240 ? 71.27894 21.01730 23.34242 1.000 54.46679 248 TYR A C 1
ATOM 6650 O O . TYR B 1 240 ? 72.13320 20.19329 23.68148 1.000 56.58274 248 TYR A O 1
ATOM 6659 N N . SER B 1 241 ? 71.33959 22.31215 23.65516 1.000 55.28490 249 SER A N 1
ATOM 6660 C CA . SER B 1 241 ? 72.32952 22.79704 24.60760 1.000 56.74893 249 SER A CA 1
ATOM 6661 C C . SER B 1 241 ? 72.02213 22.29297 26.01373 1.000 61.16909 249 SER A C 1
ATOM 6662 O O . SER B 1 241 ? 72.91338 21.80254 26.71694 1.000 62.55521 249 SER A O 1
ATOM 6665 N N . SER B 1 242 ? 70.76125 22.38940 26.43427 1.000 61.77536 250 SER A N 1
ATOM 6666 C CA . SER B 1 242 ? 70.32431 21.92492 27.74352 1.000 61.50394 250 SER A CA 1
ATOM 6667 C C . SER B 1 242 ? 69.24624 20.85859 27.58960 1.000 63.41252 250 SER A C 1
ATOM 6668 O O . SER B 1 242 ? 68.43600 20.89957 26.65887 1.000 60.24384 250 SER A O 1
ATOM 6671 N N . MET B 1 243 ? 69.23349 19.90964 28.52097 1.000 65.16610 251 MET A N 1
ATOM 6672 C CA . MET B 1 243 ? 68.24365 18.83344 28.55493 1.000 65.77396 251 MET A CA 1
ATOM 6673 C C . MET B 1 243 ? 67.27513 19.10203 29.70179 1.000 66.91200 251 MET A C 1
ATOM 6674 O O . MET B 1 243 ? 67.58965 18.83847 30.86570 1.000 66.99487 251 MET A O 1
ATOM 6679 N N . SER B 1 244 ? 66.10218 19.63324 29.37144 1.000 65.08153 252 SER A N 1
ATOM 6680 C CA . SER B 1 244 ? 65.09729 19.88656 30.39009 1.000 61.73418 252 SER A CA 1
ATOM 6681 C C . SER B 1 244 ? 64.44386 18.57889 30.83198 1.000 57.68513 252 SER A C 1
ATOM 6682 O O . SER B 1 244 ? 64.48819 17.55963 30.13491 1.000 57.67712 252 SER A O 1
ATOM 6685 N N . ASP B 1 245 ? 63.84034 18.61757 32.02263 1.000 57.52548 253 ASP A N 1
ATOM 6686 C CA . ASP B 1 245 ? 63.17930 17.42892 32.55154 1.000 57.67638 253 ASP A CA 1
ATOM 6687 C C . ASP B 1 245 ? 62.00751 17.01593 31.67458 1.000 53.41644 253 ASP A C 1
ATOM 6688 O O . ASP B 1 245 ? 61.78977 15.81969 31.44463 1.000 50.40068 253 ASP A O 1
ATOM 6693 N N . LYS B 1 246 ? 61.23302 17.99275 31.18870 1.000 52.02660 254 LYS A N 1
ATOM 6694 C CA . LYS B 1 246 ? 60.15086 17.69075 30.25844 1.000 50.58454 254 LYS A CA 1
ATOM 6695 C C . LYS B 1 246 ? 60.66747 16.86772 29.08856 1.000 47.96708 254 LYS A C 1
ATOM 6696 O O . LYS B 1 246 ? 60.16702 15.77114 28.81248 1.000 45.29228 254 LYS A O 1
ATOM 6702 N N . LEU B 1 247 ? 61.69961 17.37493 28.41104 1.000 46.93008 255 LEU A N 1
ATOM 6703 C CA . LEU B 1 247 ? 62.24853 16.67453 27.25568 1.000 50.09766 255 LEU A CA 1
ATOM 6704 C C . LEU B 1 247 ? 62.79442 15.30702 27.64680 1.000 49.23713 255 LEU A C 1
ATOM 6705 O O . LEU B 1 247 ? 62.64592 14.33560 26.89712 1.000 46.68774 255 LEU A O 1
ATOM 6710 N N . ALA B 1 248 ? 63.40648 15.20715 28.83227 1.000 51.69502 256 ALA A N 1
ATOM 6711 C CA . ALA B 1 248 ? 63.99734 13.94440 29.26455 1.000 50.31010 256 ALA A CA 1
ATOM 6712 C C . ALA B 1 248 ? 62.94887 12.85277 29.43820 1.000 48.41319 256 ALA A C 1
ATOM 6713 O O . ALA B 1 248 ? 63.25852 11.66678 29.28544 1.000 46.09009 256 ALA A O 1
ATOM 6715 N N . ASN B 1 249 ? 61.71068 13.22232 29.75023 1.000 47.34282 257 ASN A N 1
ATOM 6716 C CA . ASN B 1 249 ? 60.63858 12.25206 29.91965 1.000 50.02962 257 ASN A CA 1
ATOM 6717 C C . ASN B 1 249 ? 59.75182 12.12460 28.68461 1.000 48.94466 257 ASN A C 1
ATOM 6718 O O . ASN B 1 249 ? 58.68649 11.50479 28.76373 1.000 45.14601 257 ASN A O 1
ATOM 6723 N N . ALA B 1 250 ? 60.17896 12.66614 27.54191 1.000 46.91516 258 ALA A N 1
ATOM 6724 C CA . ALA B 1 250 ? 59.31279 12.76766 26.37278 1.000 44.29582 258 ALA A CA 1
ATOM 6725 C C . ALA B 1 250 ? 59.14091 11.45906 25.61172 1.000 44.28388 258 ALA A C 1
ATOM 6726 O O . ALA B 1 250 ? 58.27045 11.39168 24.73643 1.000 42.80597 258 ALA A O 1
ATOM 6728 N N . THR B 1 251 ? 59.93329 10.42967 25.90927 1.000 44.47936 259 THR A N 1
ATOM 6729 C CA . THR B 1 251 ? 59.88958 9.19689 25.12764 1.000 46.52722 259 THR A CA 1
ATOM 6730 C C . THR B 1 251 ? 58.46862 8.65203 25.03272 1.000 46.04908 259 THR A C 1
ATOM 6731 O O . THR B 1 251 ? 57.78285 8.48280 26.04527 1.000 45.28014 259 THR A O 1
ATOM 6735 N N . GLY B 1 252 ? 58.02577 8.39733 23.80046 1.000 42.18229 260 GLY A N 1
ATOM 6736 C CA . GLY B 1 252 ? 56.70517 7.86247 23.54929 1.000 41.51004 260 GLY A CA 1
ATOM 6737 C C . GLY B 1 252 ? 55.58602 8.88318 23.47971 1.000 38.63536 260 GLY A C 1
ATOM 6738 O O . GLY B 1 252 ? 54.43561 8.49473 23.24725 1.000 39.25129 260 GLY A O 1
ATOM 6739 N N . ILE B 1 253 ? 55.88182 10.16568 23.65942 1.000 39.72558 261 ILE A N 1
ATOM 6740 C CA . ILE B 1 253 ? 54.87038 11.21742 23.64313 1.000 36.98009 261 ILE A CA 1
ATOM 6741 C C . ILE B 1 253 ? 54.77041 11.81453 22.24312 1.000 36.50477 261 ILE A C 1
ATOM 6742 O O . ILE B 1 253 ? 55.78225 12.20818 21.64896 1.000 34.90993 261 ILE A O 1
ATOM 6747 N N . SER B 1 254 ? 53.54863 11.90334 21.72190 1.000 34.08634 262 SER A N 1
ATOM 6748 C CA . SER B 1 254 ? 53.28387 12.67903 20.51824 1.000 32.39430 262 SER A CA 1
ATOM 6749 C C . SER B 1 254 ? 52.89131 14.09704 20.91366 1.000 32.37198 262 SER A C 1
ATOM 6750 O O . SER B 1 254 ? 51.95824 14.29473 21.69998 1.000 31.44953 262 SER A O 1
ATOM 6753 N N . TYR B 1 255 ? 53.60505 15.07510 20.37111 1.000 28.08438 263 TYR A N 1
ATOM 6754 C CA . TYR B 1 255 ? 53.33259 16.48502 20.61056 1.000 28.32377 263 TYR A CA 1
ATOM 6755 C C . TYR B 1 255 ? 52.52915 17.01744 19.42711 1.000 29.92092 263 TYR A C 1
ATOM 6756 O O . TYR B 1 255 ? 53.06808 17.19399 18.32975 1.000 25.85721 263 TYR A O 1
ATOM 6765 N N . GLN B 1 256 ? 51.23170 17.24585 19.64938 1.000 26.45393 264 GLN A N 1
ATOM 6766 C CA . GLN B 1 256 ? 50.29112 17.62204 18.59376 1.000 24.88490 264 GLN A CA 1
ATOM 6767 C C . GLN B 1 256 ? 50.14954 19.14198 18.62311 1.000 22.83189 264 GLN A C 1
ATOM 6768 O O . GLN B 1 256 ? 49.48814 19.69111 19.50581 1.000 25.75681 264 GLN A O 1
ATOM 6774 N N . MET B 1 257 ? 50.76891 19.83273 17.66399 1.000 21.66737 265 MET A N 1
ATOM 6775 C CA . MET B 1 257 ? 50.86623 21.28715 17.72708 1.000 21.79525 265 MET A CA 1
ATOM 6776 C C . MET B 1 257 ? 50.16326 21.96477 16.55311 1.000 19.91707 265 MET A C 1
ATOM 6777 O O . MET B 1 257 ? 50.08208 21.41474 15.45314 1.000 22.62645 265 MET A O 1
ATOM 6782 N N . ARG B 1 258 ? 49.69410 23.18944 16.78643 1.000 20.24696 266 ARG A N 1
ATOM 6783 C CA . ARG B 1 258 ? 48.83979 23.87861 15.82367 1.000 21.64690 266 ARG A CA 1
ATOM 6784 C C . ARG B 1 258 ? 48.71915 25.34427 16.21636 1.000 21.76510 266 ARG A C 1
ATOM 6785 O O . ARG B 1 258 ? 48.95542 25.71584 17.36910 1.000 21.75217 266 ARG A O 1
ATOM 6793 N N . GLN B 1 259 ? 48.34026 26.17488 15.24077 1.000 22.02484 267 GLN A N 1
ATOM 6794 C CA . GLN B 1 259 ? 47.75979 27.46769 15.56754 1.000 23.34854 267 GLN A CA 1
ATOM 6795 C C . GLN B 1 259 ? 46.40828 27.25116 16.25610 1.000 19.42095 267 GLN A C 1
ATOM 6796 O O . GLN B 1 259 ? 45.85295 26.15927 16.24021 1.000 21.01378 267 GLN A O 1
ATOM 6802 N N . THR B 1 260 ? 45.85993 28.30448 16.85178 1.000 20.68440 268 THR A N 1
ATOM 6803 C CA . THR B 1 260 ? 44.56053 28.17601 17.50605 1.000 21.65702 268 THR A CA 1
ATOM 6804 C C . THR B 1 260 ? 43.46086 28.95776 16.81019 1.000 23.21379 268 THR A C 1
ATOM 6805 O O . THR B 1 260 ? 42.28767 28.81123 17.18406 1.000 20.92647 268 THR A O 1
ATOM 6809 N N . THR B 1 261 ? 43.80367 29.77854 15.81943 1.000 19.74165 269 THR A N 1
ATOM 6810 C CA . THR B 1 261 ? 42.79297 30.54686 15.11504 1.000 21.47396 269 THR A CA 1
ATOM 6811 C C . THR B 1 261 ? 41.85335 29.60781 14.37411 1.000 19.04325 269 THR A C 1
ATOM 6812 O O . THR B 1 261 ? 42.29356 28.75829 13.59628 1.000 21.72115 269 THR A O 1
ATOM 6816 N N . ARG B 1 262 ? 40.55530 29.76614 14.61599 1.000 18.25632 270 ARG A N 1
ATOM 6817 C CA . ARG B 1 262 ? 39.54770 28.88967 14.01217 1.000 18.73131 270 ARG A CA 1
ATOM 6818 C C . ARG B 1 262 ? 39.01937 29.55252 12.73723 1.000 18.65991 270 ARG A C 1
ATOM 6819 O O . ARG B 1 262 ? 37.86059 29.94928 12.63028 1.000 18.08899 270 ARG A O 1
ATOM 6827 N N . ASP B 1 263 ? 39.91815 29.66704 11.74948 1.000 19.27526 271 ASP A N 1
ATOM 6828 C CA . ASP B 1 263 ? 39.66176 30.52911 10.59448 1.000 20.27873 271 ASP A CA 1
ATOM 6829 C C . ASP B 1 263 ? 38.51872 30.02825 9.71145 1.000 18.95763 271 ASP A C 1
ATOM 6830 O O . ASP B 1 263 ? 37.90885 30.83740 9.00169 1.000 18.52620 271 ASP A O 1
ATOM 6835 N N . HIS B 1 264 ? 38.22224 28.72887 9.73679 1.000 18.68322 272 HIS A N 1
ATOM 6836 C CA . HIS B 1 264 ? 37.10755 28.12085 9.01462 1.000 18.15214 272 HIS A CA 1
ATOM 6837 C C . HIS B 1 264 ? 36.39863 27.13191 9.92743 1.000 18.17820 272 HIS A C 1
ATOM 6838 O O . HIS B 1 264 ? 37.05418 26.46486 10.73151 1.000 18.30421 272 HIS A O 1
ATOM 6845 N N . PRO B 1 265 ? 35.08585 26.95867 9.77900 1.000 16.89457 273 PRO A N 1
ATOM 6846 C CA . PRO B 1 265 ? 34.45310 25.76017 10.34004 1.000 18.30108 273 PRO A CA 1
ATOM 6847 C C . PRO B 1 265 ? 34.83828 24.54514 9.50193 1.000 17.92128 273 PRO A C 1
ATOM 6848 O O . PRO B 1 265 ? 35.08694 24.65109 8.29977 1.000 20.67918 273 PRO A O 1
ATOM 6852 N N . GLY B 1 266 ? 34.91390 23.38052 10.14136 1.000 17.26229 274 GLY A N 1
ATOM 6853 C CA . GLY B 1 266 ? 35.16052 22.16623 9.36908 1.000 17.41089 274 GLY A CA 1
ATOM 6854 C C . GLY B 1 266 ? 33.98966 21.82560 8.46243 1.000 18.14457 274 GLY A C 1
ATOM 6855 O O . GLY B 1 266 ? 34.17288 21.44315 7.29963 1.000 18.91367 274 GLY A O 1
ATOM 6856 N N . VAL B 1 267 ? 32.77501 21.95734 8.98752 1.000 16.18331 275 VAL A N 1
ATOM 6857 C CA . VAL B 1 267 ? 31.52430 21.80090 8.25113 1.000 16.72305 275 VAL A CA 1
ATOM 6858 C C . VAL B 1 267 ? 30.58455 22.86088 8.79745 1.000 16.86037 275 VAL A C 1
ATOM 6859 O O . VAL B 1 267 ? 30.63344 23.17845 9.99227 1.000 17.36635 275 VAL A O 1
ATOM 6863 N N . PHE B 1 268 ? 29.74943 23.43833 7.93495 1.000 16.14891 276 PHE A N 1
ATOM 6864 C CA . PHE B 1 268 ? 28.87903 24.53161 8.36008 1.000 16.99045 276 PHE A CA 1
ATOM 6865 C C . PHE B 1 268 ? 27.45386 24.25030 7.90195 1.000 17.81068 276 PHE A C 1
ATOM 6866 O O . PHE B 1 268 ? 27.19893 24.13982 6.69957 1.000 18.24470 276 PHE A O 1
ATOM 6874 N N . LEU B 1 269 ? 26.52512 24.17405 8.85232 1.000 18.67500 277 LEU A N 1
ATOM 6875 C CA . LEU B 1 269 ? 25.11611 23.87075 8.57904 1.000 17.84181 277 LEU A CA 1
ATOM 6876 C C . LEU B 1 269 ? 24.26916 24.99827 9.15998 1.000 18.24975 277 LEU A C 1
ATOM 6877 O O . LEU B 1 269 ? 23.87065 24.94903 10.32528 1.000 19.32823 277 LEU A O 1
ATOM 6882 N N . TRP B 1 270 ? 23.97005 26.00147 8.34012 1.000 17.93400 278 TRP A N 1
ATOM 6883 C CA . TRP B 1 270 ? 23.44057 27.27316 8.81955 1.000 17.25683 278 TRP A CA 1
ATOM 6884 C C . TRP B 1 270 ? 22.04401 27.52950 8.25761 1.000 17.41481 278 TRP A C 1
ATOM 6885 O O . TRP B 1 270 ? 21.85807 27.52533 7.03830 1.000 18.44444 278 TRP A O 1
ATOM 6896 N N . LYS B 1 271 ? 21.07646 27.78635 9.14229 1.000 15.97584 279 LYS A N 1
ATOM 6897 C CA . LYS B 1 271 ? 19.68547 28.05763 8.73691 1.000 18.60289 279 LYS A CA 1
ATOM 6898 C C . LYS B 1 271 ? 19.11718 26.94759 7.84944 1.000 19.66456 279 LYS A C 1
ATOM 6899 O O . LYS B 1 271 ? 18.40860 27.20745 6.87053 1.000 21.39565 279 LYS A O 1
ATOM 6905 N N . ASP B 1 272 ? 19.42015 25.70104 8.19173 1.000 19.14784 280 ASP A N 1
ATOM 6906 C CA . ASP B 1 272 ? 18.90755 24.55076 7.46394 1.000 19.78042 280 ASP A CA 1
ATOM 6907 C C . ASP B 1 272 ? 17.75723 23.89199 8.22167 1.000 21.87671 280 ASP A C 1
ATOM 6908 O O . ASP B 1 272 ? 17.40666 24.26042 9.34362 1.000 19.54931 280 ASP A O 1
ATOM 6913 N N . LYS B 1 273 ? 17.19579 22.85522 7.60792 1.000 21.90991 281 LYS A N 1
ATOM 6914 C CA . LYS B 1 273 ? 16.15864 22.06651 8.25432 1.000 23.68597 281 LYS A CA 1
ATOM 6915 C C . LYS B 1 273 ? 16.32400 20.62512 7.80259 1.000 24.49378 281 LYS A C 1
ATOM 6916 O O . LYS B 1 273 ? 16.44513 20.36582 6.60309 1.000 25.77080 281 LYS A O 1
ATOM 6922 N N . ASP B 1 274 ? 16.37225 19.70313 8.76211 1.000 22.01971 282 ASP A N 1
ATOM 6923 C CA . ASP B 1 274 ? 16.43533 18.27134 8.48327 1.000 24.37924 282 ASP A CA 1
ATOM 6924 C C . ASP B 1 274 ? 17.70029 17.92567 7.68591 1.000 26.32725 282 ASP A C 1
ATOM 6925 O O . ASP B 1 274 ? 17.65603 17.51885 6.51976 1.000 25.91586 282 ASP A O 1
ATOM 6930 N N . VAL B 1 275 ? 18.85034 18.09946 8.35609 1.000 22.23331 283 VAL A N 1
ATOM 6931 C CA . VAL B 1 275 ? 20.14892 17.74966 7.78383 1.000 20.45710 283 VAL A CA 1
ATOM 6932 C C . VAL B 1 275 ? 20.57995 16.40245 8.33012 1.000 22.06361 283 VAL A C 1
ATOM 6933 O O . VAL B 1 275 ? 20.46144 16.14247 9.53263 1.000 23.15400 283 VAL A O 1
ATOM 6937 N N . THR B 1 276 ? 21.12207 15.55482 7.46253 1.000 22.44434 284 THR A N 1
ATOM 6938 C CA . THR B 1 276 ? 21.67695 14.27707 7.87990 1.000 19.69488 284 THR A CA 1
ATOM 6939 C C . THR B 1 276 ? 23.12420 14.17421 7.42574 1.000 21.47616 284 THR A C 1
ATOM 6940 O O . THR B 1 276 ? 23.43549 14.44475 6.26197 1.000 21.09900 284 THR A O 1
ATOM 6944 N N . LEU B 1 277 ? 23.99986 13.80332 8.35681 1.000 20.70950 285 LEU A N 1
ATOM 6945 C CA . LEU B 1 277 ? 25.36411 13.37857 8.07643 1.000 21.86063 285 LEU A CA 1
ATOM 6946 C C . LEU B 1 277 ? 25.47029 11.92850 8.51312 1.000 21.44646 285 LEU A C 1
ATOM 6947 O O . LEU B 1 277 ? 25.23252 11.62591 9.68642 1.000 20.70777 285 LEU A O 1
ATOM 6952 N N . LYS B 1 278 ? 25.83921 11.03170 7.59686 1.000 22.64877 286 LYS A N 1
ATOM 6953 C CA . LYS B 1 278 ? 25.99411 9.65055 8.03483 1.000 24.72641 286 LYS A CA 1
ATOM 6954 C C . LYS B 1 278 ? 27.06851 8.93851 7.22914 1.000 24.81848 286 LYS A C 1
ATOM 6955 O O . LYS B 1 278 ? 27.30539 9.25041 6.05946 1.000 23.53381 286 LYS A O 1
ATOM 6961 N N . GLY B 1 279 ? 27.71130 7.97286 7.87814 1.000 24.03811 287 GLY A N 1
ATOM 6962 C CA . GLY B 1 279 ? 28.75878 7.19681 7.22986 1.000 24.54603 287 GLY A CA 1
ATOM 6963 C C . GLY B 1 279 ? 29.90418 8.02904 6.68905 1.000 27.54588 287 GLY A C 1
ATOM 6964 O O . GLY B 1 279 ? 30.39607 7.75012 5.58939 1.000 24.19838 287 GLY A O 1
ATOM 6965 N N . ILE B 1 280 ? 30.34357 9.04953 7.43306 1.000 24.45161 288 ILE A N 1
ATOM 6966 C CA . ILE B 1 280 ? 31.49767 9.86787 7.05346 1.000 23.77212 288 ILE A CA 1
ATOM 6967 C C . ILE B 1 280 ? 32.65309 9.56817 8.00077 1.000 24.02267 288 ILE A C 1
ATOM 6968 O O . ILE B 1 280 ? 32.48586 9.61268 9.22627 1.000 23.94052 288 ILE A O 1
ATOM 6973 N N . ASP B 1 281 ? 33.83066 9.28244 7.43814 1.000 24.04677 289 ASP A N 1
ATOM 6974 C CA . ASP B 1 281 ? 35.05990 9.14206 8.21759 1.000 23.59443 289 ASP A CA 1
ATOM 6975 C C . ASP B 1 281 ? 35.83501 10.45687 8.16504 1.000 25.33016 289 ASP A C 1
ATOM 6976 O O . ASP B 1 281 ? 36.45405 10.77672 7.14348 1.000 24.07541 289 ASP A O 1
ATOM 6981 N N . PHE B 1 282 ? 35.82305 11.20624 9.27066 1.000 24.42489 290 PHE A N 1
ATOM 6982 C CA . PHE B 1 282 ? 36.58771 12.45136 9.37933 1.000 23.14029 290 PHE A CA 1
ATOM 6983 C C . PHE B 1 282 ? 37.99602 12.11982 9.86565 1.000 25.15129 290 PHE A C 1
ATOM 6984 O O . PHE B 1 282 ? 38.23232 11.96559 11.06875 1.000 23.91019 290 PHE A O 1
ATOM 6992 N N . ARG B 1 283 ? 38.94328 12.02231 8.92487 1.000 23.01281 291 ARG A N 1
ATOM 6993 C CA . ARG B 1 283 ? 40.32756 11.72761 9.27915 1.000 23.63443 291 ARG A CA 1
ATOM 6994 C C . ARG B 1 283 ? 41.09330 12.98593 9.66743 1.000 24.53090 291 ARG A C 1
ATOM 6995 O O . ARG B 1 283 ? 42.04673 12.91274 10.44815 1.000 24.94980 291 ARG A O 1
ATOM 7003 N N . PHE B 1 284 ? 40.69485 14.14141 9.14372 1.000 23.29383 292 PHE A N 1
ATOM 7004 C CA . PHE B 1 284 ? 41.20518 15.40888 9.64794 1.000 22.91761 292 PHE A CA 1
ATOM 7005 C C . PHE B 1 284 ? 40.24643 16.51165 9.24511 1.000 22.28440 292 PHE A C 1
ATOM 7006 O O . PHE B 1 284 ? 39.82679 16.57272 8.08502 1.000 22.66081 292 PHE A O 1
ATOM 7014 N N . LEU B 1 285 ? 39.91442 17.37814 10.19918 1.000 19.74849 293 LEU A N 1
ATOM 7015 C CA . LEU B 1 285 ? 39.13050 18.57822 9.94146 1.000 21.58654 293 LEU A CA 1
ATOM 7016 C C . LEU B 1 285 ? 39.97383 19.78035 10.33209 1.000 21.19870 293 LEU A C 1
ATOM 7017 O O . LEU B 1 285 ? 40.42258 19.87869 11.48051 1.000 22.14713 293 LEU A O 1
ATOM 7022 N N . HIS B 1 286 ? 40.20794 20.67558 9.37743 1.000 20.01233 294 HIS A N 1
ATOM 7023 C CA . HIS B 1 286 ? 40.90770 21.91455 9.67975 1.000 20.20841 294 HIS A CA 1
ATOM 7024 C C . HIS B 1 286 ? 39.98464 22.94021 10.32978 1.000 19.15959 294 HIS A C 1
ATOM 7025 O O . HIS B 1 286 ? 38.77988 22.98067 10.06424 1.000 21.61559 294 HIS A O 1
ATOM 7032 N N . GLY B 1 287 ? 40.57441 23.80505 11.15039 1.000 18.44597 295 GLY A N 1
ATOM 7033 C CA . GLY B 1 287 ? 39.88546 25.02341 11.57655 1.000 20.33308 295 GLY A CA 1
ATOM 7034 C C . GLY B 1 287 ? 38.90066 24.86852 12.71596 1.000 21.16821 295 GLY A C 1
ATOM 7035 O O . GLY B 1 287 ? 38.97599 25.60194 13.70525 1.000 20.11890 295 GLY A O 1
ATOM 7036 N N . PHE B 1 288 ? 37.97817 23.92211 12.60476 1.000 20.39645 296 PHE A N 1
ATOM 7037 C CA . PHE B 1 288 ? 36.97757 23.68176 13.64041 1.000 19.29133 296 PHE A CA 1
ATOM 7038 C C . PHE B 1 288 ? 36.26569 22.38830 13.26274 1.000 20.39094 296 PHE A C 1
ATOM 7039 O O . PHE B 1 288 ? 36.64162 21.71787 12.30037 1.000 20.70663 296 PHE A O 1
ATOM 7047 N N . GLY B 1 289 ? 35.24130 22.03600 14.01504 1.000 19.88307 297 GLY A N 1
ATOM 7048 C CA . GLY B 1 289 ? 34.48301 20.83098 13.75651 1.000 18.94578 297 GLY A CA 1
ATOM 7049 C C . GLY B 1 289 ? 33.26993 21.09921 12.89357 1.000 18.01425 297 GLY A C 1
ATOM 7050 O O . GLY B 1 289 ? 33.20203 22.07928 12.14332 1.000 17.42063 297 GLY A O 1
ATOM 7051 N N . VAL B 1 290 ? 32.29354 20.20475 13.02677 1.000 17.38343 298 VAL A N 1
ATOM 7052 C CA . VAL B 1 290 ? 31.00294 20.32838 12.36230 1.000 16.83276 298 VAL A CA 1
ATOM 7053 C C . VAL B 1 290 ? 30.16854 21.32285 13.15159 1.000 17.65074 298 VAL A C 1
ATOM 7054 O O . VAL B 1 290 ? 29.83478 21.07686 14.31511 1.000 20.13329 298 VAL A O 1
ATOM 7058 N N . VAL B 1 291 ? 29.80868 22.43493 12.51900 1.000 18.14106 299 VAL A N 1
ATOM 7059 C CA . VAL B 1 291 ? 29.07070 23.50614 13.17701 1.000 15.34632 299 VAL A CA 1
ATOM 7060 C C . VAL B 1 291 ? 27.65860 23.54431 12.61856 1.000 15.81540 299 VAL A C 1
ATOM 7061 O O . VAL B 1 291 ? 27.45777 23.83090 11.43165 1.000 17.54655 299 VAL A O 1
ATOM 7065 N N . GLY B 1 292 ? 26.68133 23.27764 13.47619 1.000 16.12488 300 GLY A N 1
ATOM 7066 C CA . GLY B 1 292 ? 25.29376 23.58405 13.18475 1.000 17.36611 300 GLY A CA 1
ATOM 7067 C C . GLY B 1 292 ? 24.96155 24.91818 13.83606 1.000 15.91652 300 GLY A C 1
ATOM 7068 O O . GLY B 1 292 ? 25.35009 25.17199 14.97191 1.000 17.39147 300 GLY A O 1
ATOM 7069 N N . GLN B 1 293 ? 24.26917 25.77004 13.09264 1.000 14.44796 301 GLN A N 1
ATOM 7070 C CA . GLN B 1 293 ? 23.98544 27.12521 13.54999 1.000 16.79103 301 GLN A CA 1
ATOM 7071 C C . GLN B 1 293 ? 22.60661 27.52666 13.05079 1.000 16.74100 301 GLN A C 1
ATOM 7072 O O . GLN B 1 293 ? 22.38993 27.59678 11.83805 1.000 17.83626 301 GLN A O 1
ATOM 7078 N N . SER B 1 294 ? 21.68128 27.78059 13.97943 1.000 17.25642 302 SER A N 1
ATOM 7079 C CA . SER B 1 294 ? 20.30715 28.18004 13.64961 1.000 18.70632 302 SER A CA 1
ATOM 7080 C C . SER B 1 294 ? 19.63971 27.18178 12.70162 1.000 18.68970 302 SER A C 1
ATOM 7081 O O . SER B 1 294 ? 18.89436 27.55218 11.79276 1.000 20.95901 302 SER A O 1
ATOM 7084 N N . THR B 1 295 ? 19.89842 25.90233 12.91817 1.000 19.47176 303 THR A N 1
ATOM 7085 C CA . THR B 1 295 ? 19.35271 24.85193 12.07137 1.000 20.40335 303 THR A CA 1
ATOM 7086 C C . THR B 1 295 ? 18.36207 24.00859 12.86132 1.000 21.37377 303 THR A C 1
ATOM 7087 O O . THR B 1 295 ? 18.59093 23.70416 14.03744 1.000 19.34449 303 THR A O 1
ATOM 7091 N N . ASP B 1 296 ? 17.26423 23.63116 12.19901 1.000 19.30233 304 ASP A N 1
ATOM 7092 C CA . ASP B 1 296 ? 16.20892 22.81670 12.79254 1.000 20.73538 304 ASP A CA 1
ATOM 7093 C C . ASP B 1 296 ? 16.44211 21.35388 12.41454 1.000 21.52935 304 ASP A C 1
ATOM 7094 O O . ASP B 1 296 ? 16.20606 20.95451 11.26659 1.000 22.32136 304 ASP A O 1
ATOM 7099 N N . THR B 1 297 ? 16.91340 20.56549 13.38465 1.000 19.17780 305 THR A N 1
ATOM 7100 C CA . THR B 1 297 ? 17.04627 19.11451 13.28197 1.000 21.84887 305 THR A CA 1
ATOM 7101 C C . THR B 1 297 ? 18.25417 18.71507 12.45033 1.000 21.71498 305 THR A C 1
ATOM 7102 O O . THR B 1 297 ? 18.29908 18.93620 11.22769 1.000 19.39119 305 THR A O 1
ATOM 7106 N N . ILE B 1 298 ? 19.23571 18.12497 13.12686 1.000 18.14057 306 ILE A N 1
ATOM 7107 C CA . ILE B 1 298 ? 20.41585 17.55435 12.49344 1.000 19.15465 306 ILE A CA 1
ATOM 7108 C C . ILE B 1 298 ? 20.62345 16.16021 13.06061 1.000 19.21284 306 ILE A C 1
ATOM 7109 O O . ILE B 1 298 ? 20.59469 15.97447 14.28236 1.000 20.28715 306 ILE A O 1
ATOM 7114 N N . THR B 1 299 ? 20.85856 15.19330 12.17785 1.000 19.10594 307 THR A N 1
ATOM 7115 C CA . THR B 1 299 ? 21.09484 13.80327 12.55521 1.000 19.89234 307 THR A CA 1
ATOM 7116 C C . THR B 1 299 ? 22.48631 13.40689 12.10285 1.000 20.47629 307 THR A C 1
ATOM 7117 O O . THR B 1 299 ? 22.82447 13.55348 10.92418 1.000 21.68094 307 THR A O 1
ATOM 7121 N N . MET B 1 300 ? 23.28772 12.92407 13.04288 1.000 18.50194 308 MET A N 1
ATOM 7122 C CA . MET B 1 300 ? 24.66707 12.52175 12.80940 1.000 19.68943 308 MET A CA 1
ATOM 7123 C C . MET B 1 300 ? 24.76115 11.06525 13.22094 1.000 21.99629 308 MET A C 1
ATOM 7124 O O . MET B 1 300 ? 24.59808 10.74630 14.40351 1.000 21.12857 308 MET A O 1
ATOM 7129 N N . ASP B 1 301 ? 25.01329 10.18310 12.25380 1.000 22.70633 309 ASP A N 1
ATOM 7130 C CA . ASP B 1 301 ? 24.89012 8.74770 12.48952 1.000 22.87167 309 ASP A CA 1
ATOM 7131 C C . ASP B 1 301 ? 26.06072 8.03556 11.83600 1.000 24.60494 309 ASP A C 1
ATOM 7132 O O . ASP B 1 301 ? 26.29112 8.19799 10.63575 1.000 23.43960 309 ASP A O 1
ATOM 7137 N N . GLY B 1 302 ? 26.79557 7.25208 12.61740 1.000 22.84496 310 GLY A N 1
ATOM 7138 C CA . GLY B 1 302 ? 27.92078 6.52262 12.05947 1.000 24.23037 310 GLY A CA 1
ATOM 7139 C C . GLY B 1 302 ? 29.04028 7.41608 11.57375 1.000 26.24287 310 GLY A C 1
ATOM 7140 O O . GLY B 1 302 ? 29.62572 7.15104 10.51634 1.000 23.54978 310 GLY A O 1
ATOM 7141 N N . LEU B 1 303 ? 29.33605 8.48725 12.30731 1.000 24.43325 311 LEU A N 1
ATOM 7142 C CA . LEU B 1 303 ? 30.47860 9.33148 12.00024 1.000 23.21126 311 LEU A CA 1
ATOM 7143 C C . LEU B 1 303 ? 31.68066 8.81845 12.77110 1.000 25.58669 311 LEU A C 1
ATOM 7144 O O . LEU B 1 303 ? 31.56601 8.40622 13.92516 1.000 25.55331 311 LEU A O 1
ATOM 7149 N N . HIS B 1 304 ? 32.83852 8.83351 12.13754 1.000 23.63908 312 HIS A N 1
ATOM 7150 C CA . HIS B 1 304 ? 34.05014 8.41356 12.82346 1.000 24.22778 312 HIS A CA 1
ATOM 7151 C C . HIS B 1 304 ? 35.07389 9.52744 12.69098 1.000 25.06062 312 HIS A C 1
ATOM 7152 O O . HIS B 1 304 ? 35.61099 9.77070 11.60272 1.000 23.73634 312 HIS A O 1
ATOM 7159 N N . PHE B 1 305 ? 35.27230 10.24835 13.79071 1.000 23.17592 313 PHE A N 1
ATOM 7160 C CA . PHE B 1 305 ? 36.30793 11.26712 13.89164 1.000 23.67833 313 PHE A CA 1
ATOM 7161 C C . PHE B 1 305 ? 37.54331 10.58063 14.45836 1.000 23.61550 313 PHE A C 1
ATOM 7162 O O . PHE B 1 305 ? 37.55522 10.16999 15.62359 1.000 22.87455 313 PHE A O 1
ATOM 7170 N N . GLY B 1 306 ? 38.57303 10.43797 13.63190 1.000 23.45578 314 GLY A N 1
ATOM 7171 C CA . GLY B 1 306 ? 39.75560 9.70373 14.03320 1.000 27.34990 314 GLY A CA 1
ATOM 7172 C C . GLY B 1 306 ? 40.64180 9.41684 12.84030 1.000 30.32146 314 GLY A C 1
ATOM 7173 O O . GLY B 1 306 ? 40.13875 9.15060 11.74612 1.000 30.59749 314 GLY A O 1
ATOM 7174 N N . THR B 1 307 ? 41.95600 9.48968 13.03147 1.000 32.04851 315 THR A N 1
ATOM 7175 C CA . THR B 1 307 ? 42.88919 9.22095 11.94712 1.000 36.52592 315 THR A CA 1
ATOM 7176 C C . THR B 1 307 ? 42.80207 7.76091 11.52000 1.000 43.29539 315 THR A C 1
ATOM 7177 O O . THR B 1 307 ? 42.51922 6.86824 12.32528 1.000 42.23807 315 THR A O 1
ATOM 7181 N N . GLY B 1 308 ? 43.06077 7.52191 10.23593 1.000 47.24957 316 GLY A N 1
ATOM 7182 C CA . GLY B 1 308 ? 42.95727 6.19032 9.68413 1.000 57.51974 316 GLY A CA 1
ATOM 7183 C C . GLY B 1 308 ? 44.11602 5.29570 10.07963 1.000 61.97089 316 GLY A C 1
ATOM 7184 O O . GLY B 1 308 ? 45.03060 5.67794 10.80968 1.000 57.36639 316 GLY A O 1
ATOM 7185 N N . GLU B 1 309 ? 44.05956 4.05972 9.57835 1.000 70.08677 317 GLU A N 1
ATOM 7186 C CA . GLU B 1 309 ? 45.15624 3.12326 9.79405 1.000 73.94084 317 GLU A CA 1
ATOM 7187 C C . GLU B 1 309 ? 46.39663 3.51612 9.00467 1.000 66.08679 317 GLU A C 1
ATOM 7188 O O . GLU B 1 309 ? 47.52023 3.25453 9.44876 1.000 66.15162 317 GLU A O 1
ATOM 7194 N N . GLY B 1 310 ? 46.21772 4.14890 7.84872 1.000 62.25067 318 GLY A N 1
ATOM 7195 C CA . GLY B 1 310 ? 47.32910 4.42768 6.96311 1.000 59.16350 318 GLY A CA 1
ATOM 7196 C C . GLY B 1 310 ? 48.06118 5.72502 7.23503 1.000 57.03985 318 GLY A C 1
ATOM 7197 O O . GLY B 1 310 ? 48.59289 6.34422 6.30491 1.000 55.88581 318 GLY A O 1
ATOM 7198 N N . THR B 1 311 ? 48.10996 6.15031 8.49639 1.000 49.92412 319 THR A N 1
ATOM 7199 C CA . THR B 1 311 ? 48.84284 7.36089 8.83572 1.000 47.21600 319 THR A CA 1
ATOM 7200 C C . THR B 1 311 ? 49.46457 7.22175 10.21955 1.000 44.07501 319 THR A C 1
ATOM 7201 O O . THR B 1 311 ? 48.88680 6.59529 11.11206 1.000 42.17712 319 THR A O 1
ATOM 7205 N N . GLY B 1 312 ? 50.65696 7.79591 10.37883 1.000 42.98658 320 GLY A N 1
ATOM 7206 C CA . GLY B 1 312 ? 51.27295 7.98552 11.67382 1.000 43.77051 320 GLY A CA 1
ATOM 7207 C C . GLY B 1 312 ? 50.81234 9.22303 12.41475 1.000 38.74415 320 GLY A C 1
ATOM 7208 O O . GLY B 1 312 ? 51.36661 9.55334 13.46751 1.000 35.34651 320 GLY A O 1
ATOM 7209 N N . ARG B 1 313 ? 49.82696 9.93963 11.87557 1.000 36.95195 321 ARG A N 1
ATOM 7210 C CA . ARG B 1 313 ? 49.21753 11.05267 12.58320 1.000 33.03159 321 ARG A CA 1
ATOM 7211 C C . ARG B 1 313 ? 48.25957 10.53210 13.65006 1.000 32.74989 321 ARG A C 1
ATOM 7212 O O . ARG B 1 313 ? 47.80199 9.38501 13.60510 1.000 33.63798 321 ARG A O 1
ATOM 7220 N N . SER B 1 314 ? 47.93491 11.40258 14.60819 1.000 30.20359 322 SER A N 1
ATOM 7221 C CA . SER B 1 314 ? 47.01735 11.02070 15.67367 1.000 28.58973 322 SER A CA 1
ATOM 7222 C C . SER B 1 314 ? 45.88246 12.02916 15.82424 1.000 29.03321 322 SER A C 1
ATOM 7223 O O . SER B 1 314 ? 44.79268 11.66790 16.26649 1.000 27.57657 322 SER A O 1
ATOM 7226 N N . THR B 1 315 ? 46.11170 13.28494 15.45329 1.000 26.86832 323 THR A N 1
ATOM 7227 C CA . THR B 1 315 ? 45.07383 14.30814 15.56113 1.000 28.30719 323 THR A CA 1
ATOM 7228 C C . THR B 1 315 ? 44.05432 14.16039 14.43847 1.000 27.37720 323 THR A C 1
ATOM 7229 O O . THR B 1 315 ? 44.41534 14.21111 13.25663 1.000 26.05024 323 THR A O 1
ATOM 7233 N N . ALA B 1 316 ? 42.77712 14.01777 14.80058 1.000 24.39717 324 ALA A N 1
ATOM 7234 C CA . ALA B 1 316 ? 41.70611 14.08964 13.81450 1.000 24.88948 324 ALA A CA 1
ATOM 7235 C C . ALA B 1 316 ? 40.99936 15.43670 13.78150 1.000 23.53504 324 ALA A C 1
ATOM 7236 O O . ALA B 1 316 ? 40.35169 15.75432 12.77920 1.000 22.99012 324 ALA A O 1
ATOM 7238 N N . GLY B 1 317 ? 41.06782 16.21162 14.85765 1.000 25.80291 325 GLY A N 1
ATOM 7239 C CA . GLY B 1 317 ? 40.38349 17.48800 14.89658 1.000 23.79457 325 GLY A CA 1
ATOM 7240 C C . GLY B 1 317 ? 41.29071 18.63138 15.29917 1.000 24.31283 325 GLY A C 1
ATOM 7241 O O . GLY B 1 317 ? 41.96344 18.56629 16.33035 1.000 23.30214 325 GLY A O 1
ATOM 7242 N N . TYR B 1 318 ? 41.30797 19.68885 14.48311 1.000 24.30947 326 TYR A N 1
ATOM 7243 C CA . TYR B 1 318 ? 42.04594 20.90377 14.82249 1.000 22.71493 326 TYR A CA 1
ATOM 7244 C C . TYR B 1 318 ? 41.48646 21.56859 16.07652 1.000 23.99007 326 TYR A C 1
ATOM 7245 O O . TYR B 1 318 ? 42.23406 22.21547 16.82259 1.000 22.63321 326 TYR A O 1
ATOM 7254 N N . ALA B 1 319 ? 40.17921 21.42757 16.32219 1.000 23.14050 327 ALA A N 1
ATOM 7255 C CA . ALA B 1 319 ? 39.56344 21.86166 17.57467 1.000 23.90087 327 ALA A CA 1
ATOM 7256 C C . ALA B 1 319 ? 38.46384 20.87847 17.99076 1.000 25.15391 327 ALA A C 1
ATOM 7257 O O . ALA B 1 319 ? 38.73412 19.68055 18.13297 1.000 23.21364 327 ALA A O 1
ATOM 7259 N N . ASP B 1 320 ? 37.22869 21.35826 18.18293 1.000 25.04003 328 ASP A N 1
ATOM 7260 C CA . ASP B 1 320 ? 36.10335 20.50164 18.55090 1.000 24.07407 328 ASP A CA 1
ATOM 7261 C C . ASP B 1 320 ? 35.65349 19.66273 17.35370 1.000 20.63358 328 ASP A C 1
ATOM 7262 O O . ASP B 1 320 ? 36.01827 19.92117 16.20531 1.000 23.67779 328 ASP A O 1
ATOM 7267 N N . PHE B 1 321 ? 34.82738 18.65019 17.62570 1.000 19.75767 329 PHE A N 1
ATOM 7268 C CA . PHE B 1 321 ? 34.28212 17.80961 16.56334 1.000 18.33769 329 PHE A CA 1
ATOM 7269 C C . PHE B 1 321 ? 32.88087 18.23604 16.15537 1.000 19.33131 329 PHE A C 1
ATOM 7270 O O . PHE B 1 321 ? 32.56871 18.29547 14.96208 1.000 19.94582 329 PHE A O 1
ATOM 7278 N N . VAL B 1 322 ? 32.01203 18.49025 17.13407 1.000 17.10528 330 VAL A N 1
ATOM 7279 C CA . VAL B 1 322 ? 30.60233 18.75605 16.87262 1.000 16.96260 330 VAL A CA 1
ATOM 7280 C C . VAL B 1 322 ? 30.18156 19.94200 17.72203 1.000 17.46854 330 VAL A C 1
ATOM 7281 O O . VAL B 1 322 ? 30.21871 19.87913 18.95661 1.000 17.94808 330 VAL A O 1
ATOM 7285 N N . GLN B 1 323 ? 29.78935 21.01720 17.06159 1.000 17.43445 331 GLN A N 1
ATOM 7286 C CA . GLN B 1 323 ? 29.30979 22.22318 17.70775 1.000 17.08438 331 GLN A CA 1
ATOM 7287 C C . GLN B 1 323 ? 27.91662 22.49432 17.17071 1.000 17.57094 331 GLN A C 1
ATOM 7288 O O . GLN B 1 323 ? 27.75035 22.70078 15.96721 1.000 19.67662 331 GLN A O 1
ATOM 7294 N N . MET B 1 324 ? 26.92026 22.48963 18.04614 1.000 17.24545 332 MET A N 1
ATOM 7295 C CA . MET B 1 324 ? 25.54258 22.74563 17.63512 1.000 16.14343 332 MET A CA 1
ATOM 7296 C C . MET B 1 324 ? 25.08617 23.98559 18.38959 1.000 16.91171 332 MET A C 1
ATOM 7297 O O . MET B 1 324 ? 24.69789 23.89886 19.55910 1.000 15.49978 332 MET A O 1
ATOM 7302 N N . SER B 1 325 ? 25.16058 25.14036 17.72558 1.000 15.22244 333 SER A N 1
ATOM 7303 C CA . SER B 1 325 ? 25.02188 26.43405 18.38165 1.000 16.42491 333 SER A CA 1
ATOM 7304 C C . SER B 1 325 ? 23.69874 27.07981 17.98378 1.000 16.55681 333 SER A C 1
ATOM 7305 O O . SER B 1 325 ? 23.47390 27.37675 16.80252 1.000 16.31142 333 SER A O 1
ATOM 7308 N N . GLY B 1 326 ? 22.82805 27.29596 18.96434 1.000 15.38769 334 GLY A N 1
ATOM 7309 C CA . GLY B 1 326 ? 21.56339 27.95303 18.65723 1.000 16.22535 334 GLY A CA 1
ATOM 7310 C C . GLY B 1 326 ? 20.71037 27.19452 17.65953 1.000 18.33532 334 GLY A C 1
ATOM 7311 O O . GLY B 1 326 ? 20.07589 27.81322 16.79970 1.000 19.66216 334 GLY A O 1
ATOM 7312 N N . CYS B 1 327 ? 20.67510 25.86488 17.75513 1.000 16.07765 335 CYS A N 1
ATOM 7313 C CA . CYS B 1 327 ? 19.85204 25.05253 16.87068 1.000 17.23896 335 CYS A CA 1
ATOM 7314 C C . CYS B 1 327 ? 18.50897 24.74131 17.53455 1.000 17.59186 335 CYS A C 1
ATOM 7315 O O . CYS B 1 327 ? 18.24955 25.11549 18.67995 1.000 16.22809 335 CYS A O 1
ATOM 7318 N N . LYS B 1 328 ? 17.64413 24.04032 16.80611 1.000 18.18818 336 LYS A N 1
ATOM 7319 C CA . LYS B 1 328 ? 16.38438 23.57589 17.38246 1.000 19.56173 336 LYS A CA 1
ATOM 7320 C C . LYS B 1 328 ? 16.01230 22.25151 16.72281 1.000 20.59938 336 LYS A C 1
ATOM 7321 O O . LYS B 1 328 ? 16.81200 21.65500 15.99391 1.000 19.71450 336 LYS A O 1
ATOM 7327 N N . GLY B 1 329 ? 14.77976 21.80175 16.96533 1.000 20.68504 337 GLY A N 1
ATOM 7328 C CA . GLY B 1 329 ? 14.42403 20.46166 16.54224 1.000 20.19062 337 GLY A CA 1
ATOM 7329 C C . GLY B 1 329 ? 15.17443 19.44282 17.37880 1.000 20.16634 337 GLY A C 1
ATOM 7330 O O . GLY B 1 329 ? 15.45425 19.65077 18.56515 1.000 21.93333 337 GLY A O 1
ATOM 7331 N N . VAL B 1 330 ? 15.52263 18.32530 16.75356 1.000 20.81745 338 VAL A N 1
ATOM 7332 C CA . VAL B 1 330 ? 16.22634 17.24305 17.43163 1.000 19.89577 338 VAL A CA 1
ATOM 7333 C C . VAL B 1 330 ? 17.65508 17.19120 16.90761 1.000 19.94413 338 VAL A C 1
ATOM 7334 O O . VAL B 1 330 ? 17.88061 17.06307 15.69898 1.000 21.24632 338 VAL A O 1
ATOM 7338 N N . ILE B 1 331 ? 18.61589 17.27540 17.81689 1.000 19.94902 339 ILE A N 1
ATOM 7339 C CA . ILE B 1 331 ? 20.01783 17.01075 17.51533 1.000 19.47822 339 ILE A CA 1
ATOM 7340 C C . ILE B 1 331 ? 20.30153 15.58906 17.96786 1.000 19.02465 339 ILE A C 1
ATOM 7341 O O . ILE B 1 331 ? 20.23037 15.28886 19.16356 1.000 19.76106 339 ILE A O 1
ATOM 7346 N N . THR B 1 332 ? 20.61331 14.71431 17.01584 1.000 19.04739 340 THR A N 1
ATOM 7347 C CA . THR B 1 332 ? 20.91663 13.31290 17.27721 1.000 20.41222 340 THR A CA 1
ATOM 7348 C C . THR B 1 332 ? 22.36897 13.04246 16.91861 1.000 19.21278 340 THR A C 1
ATOM 7349 O O . THR B 1 332 ? 22.79941 13.36935 15.81163 1.000 19.34460 340 THR A O 1
ATOM 7353 N N . VAL B 1 333 ? 23.11883 12.44784 17.84409 1.000 17.53994 341 VAL A N 1
ATOM 7354 C CA . VAL B 1 333 ? 24.44878 11.91539 17.55487 1.000 19.19628 341 VAL A CA 1
ATOM 7355 C C . VAL B 1 333 ? 24.43993 10.44200 17.93212 1.000 19.52582 341 VAL A C 1
ATOM 7356 O O . VAL B 1 333 ? 24.31116 10.10642 19.11682 1.000 20.15719 341 VAL A O 1
ATOM 7360 N N . ALA B 1 334 ? 24.60359 9.56139 16.93664 1.000 20.49634 342 ALA A N 1
ATOM 7361 C CA . ALA B 1 334 ? 24.38249 8.13787 17.15521 1.000 22.13897 342 ALA A CA 1
ATOM 7362 C C . ALA B 1 334 ? 25.45203 7.29380 16.47961 1.000 23.68667 342 ALA A C 1
ATOM 7363 O O . ALA B 1 334 ? 25.90625 7.61814 15.38087 1.000 24.26816 342 ALA A O 1
ATOM 7365 N N . ASN B 1 335 ? 25.85203 6.20863 17.15191 1.000 24.26401 343 ASN A N 1
ATOM 7366 C CA . ASN B 1 335 ? 26.68068 5.16117 16.54675 1.000 25.75371 343 ASN A CA 1
ATOM 7367 C C . ASN B 1 335 ? 27.97972 5.72301 15.97992 1.000 25.90639 343 ASN A C 1
ATOM 7368 O O . ASN B 1 335 ? 28.46447 5.27466 14.93922 1.000 24.70524 343 ASN A O 1
ATOM 7373 N N . SER B 1 336 ? 28.54719 6.71314 16.66276 1.000 23.95355 344 SER A N 1
ATOM 7374 C CA . SER B 1 336 ? 29.70637 7.42908 16.15567 1.000 23.43231 344 SER A CA 1
ATOM 7375 C C . SER B 1 336 ? 30.87763 7.27595 17.11903 1.000 22.64064 344 SER A C 1
ATOM 7376 O O . SER B 1 336 ? 30.72526 6.82592 18.25777 1.000 23.22991 344 SER A O 1
ATOM 7379 N N . SER B 1 337 ? 32.07310 7.62266 16.65095 1.000 22.53420 345 SER A N 1
ATOM 7380 C CA . SER B 1 337 ? 33.24412 7.56191 17.50925 1.000 22.65946 345 SER A CA 1
ATOM 7381 C C . SER B 1 337 ? 34.04557 8.84665 17.37039 1.000 23.45048 345 SER A C 1
ATOM 7382 O O . SER B 1 337 ? 34.06835 9.47982 16.30837 1.000 23.87604 345 SER A O 1
ATOM 7385 N N . PHE B 1 338 ? 34.71402 9.21277 18.46078 1.000 20.20247 346 PHE A N 1
ATOM 7386 C CA . PHE B 1 338 ? 35.39103 10.49758 18.57750 1.000 22.37737 346 PHE A CA 1
ATOM 7387 C C . PHE B 1 338 ? 36.75969 10.25314 19.19167 1.000 22.58068 346 PHE A C 1
ATOM 7388 O O . PHE B 1 338 ? 36.85375 9.75355 20.31419 1.000 24.14857 346 PHE A O 1
ATOM 7396 N N . SER B 1 339 ? 37.81827 10.59937 18.46355 1.000 24.18051 347 SER A N 1
ATOM 7397 C CA . SER B 1 339 ? 39.17671 10.30832 18.91067 1.000 26.19716 347 SER A CA 1
ATOM 7398 C C . SER B 1 339 ? 40.09948 11.46135 18.55400 1.000 25.93764 347 SER A C 1
ATOM 7399 O O . SER B 1 339 ? 40.20524 11.84953 17.38683 1.000 26.85408 347 SER A O 1
ATOM 7402 N N . ASN B 1 340 ? 40.76500 11.98826 19.56142 1.000 25.89628 348 ASN A N 1
ATOM 7403 C CA . ASN B 1 340 ? 41.79636 13.01052 19.46286 1.000 24.75852 348 ASN A CA 1
ATOM 7404 C C . ASN B 1 340 ? 41.37798 14.29970 18.75748 1.000 26.57116 348 ASN A C 1
ATOM 7405 O O . ASN B 1 340 ? 41.94033 14.66295 17.71080 1.000 23.33664 348 ASN A O 1
ATOM 7410 N N . PRO B 1 341 ? 40.43318 15.03456 19.32428 1.000 25.44373 349 PRO A N 1
ATOM 7411 C CA . PRO B 1 341 ? 40.25469 16.43773 18.96327 1.000 22.94103 349 PRO A CA 1
ATOM 7412 C C . PRO B 1 341 ? 41.25021 17.25783 19.77372 1.000 23.79011 349 PRO A C 1
ATOM 7413 O O . PRO B 1 341 ? 41.96219 16.72973 20.62728 1.000 23.36365 349 PRO A O 1
ATOM 7417 N N . HIS B 1 342 ? 41.27771 18.56667 19.51681 1.000 21.00143 350 HIS A N 1
ATOM 7418 C CA . HIS B 1 342 ? 41.99812 19.49511 20.38050 1.000 23.30864 350 HIS A CA 1
ATOM 7419 C C . HIS B 1 342 ? 41.05386 20.32969 21.23556 1.000 26.21439 350 HIS A C 1
ATOM 7420 O O . HIS B 1 342 ? 41.47476 21.35140 21.79594 1.000 25.64186 350 HIS A O 1
ATOM 7427 N N . ASP B 1 343 ? 39.79164 19.92043 21.33912 1.000 25.22408 351 ASP A N 1
ATOM 7428 C CA . ASP B 1 343 ? 38.83423 20.52790 22.25179 1.000 26.20848 351 ASP A CA 1
ATOM 7429 C C . ASP B 1 343 ? 37.66034 19.56254 22.41817 1.000 24.26289 351 ASP A C 1
ATOM 7430 O O . ASP B 1 343 ? 37.73424 18.40532 21.99993 1.000 24.60542 351 ASP A O 1
ATOM 7435 N N . ASP B 1 344 ? 36.58550 20.01909 23.04768 1.000 22.08355 352 ASP A N 1
ATOM 7436 C CA . ASP B 1 344 ? 35.51564 19.09769 23.43930 1.000 22.21972 352 ASP A CA 1
ATOM 7437 C C . ASP B 1 344 ? 34.91488 18.40921 22.21534 1.000 19.81406 352 ASP A C 1
ATOM 7438 O O . ASP B 1 344 ? 34.63716 19.07620 21.21283 1.000 21.72537 352 ASP A O 1
ATOM 7443 N N . PRO B 1 345 ? 34.70627 17.08764 22.24937 1.000 19.26758 353 PRO A N 1
ATOM 7444 C CA . PRO B 1 345 ? 34.05354 16.42860 21.10614 1.000 17.58377 353 PRO A CA 1
ATOM 7445 C C . PRO B 1 345 ? 32.70241 17.02420 20.72137 1.000 19.14430 353 PRO A C 1
ATOM 7446 O O . PRO B 1 345 ? 32.45370 17.24071 19.53137 1.000 19.79666 353 PRO A O 1
ATOM 7450 N N . ILE B 1 346 ? 31.81326 17.27365 21.68312 1.000 16.78721 354 ILE A N 1
ATOM 7451 C CA . ILE B 1 346 ? 30.45588 17.73501 21.39504 1.000 16.77859 354 ILE A CA 1
ATOM 7452 C C . ILE B 1 346 ? 30.11311 18.88489 22.33182 1.000 16.03497 354 ILE A C 1
ATOM 7453 O O . ILE B 1 346 ? 30.32769 18.77873 23.54416 1.000 15.50525 354 ILE A O 1
ATOM 7458 N N . ASN B 1 347 ? 29.52999 19.95395 21.78135 1.000 16.69958 355 ASN A N 1
ATOM 7459 C CA . ASN B 1 347 ? 28.96871 21.04285 22.58603 1.000 15.68959 355 ASN A CA 1
ATOM 7460 C C . ASN B 1 347 ? 27.67076 21.50587 21.93053 1.000 15.55026 355 ASN A C 1
ATOM 7461 O O . ASN B 1 347 ? 27.70136 22.10629 20.85193 1.000 17.60599 355 ASN A O 1
ATOM 7466 N N . VAL B 1 348 ? 26.54046 21.23262 22.58098 1.000 14.94120 356 VAL A N 1
ATOM 7467 C CA . VAL B 1 348 ? 25.23174 21.74874 22.17574 1.000 15.44649 356 VAL A CA 1
ATOM 7468 C C . VAL B 1 348 ? 24.86647 22.88591 23.12585 1.000 14.94271 356 VAL A C 1
ATOM 7469 O O . VAL B 1 348 ? 24.76986 22.67595 24.34016 1.000 15.33154 356 VAL A O 1
ATOM 7473 N N . HIS B 1 349 ? 24.63552 24.08294 22.58300 1.000 14.60559 357 HIS A N 1
ATOM 7474 C CA . HIS B 1 349 ? 24.45883 25.27006 23.41082 1.000 16.47583 357 HIS A CA 1
ATOM 7475 C C . HIS B 1 349 ? 23.83734 26.36905 22.55991 1.000 15.55451 357 HIS A C 1
ATOM 7476 O O . HIS B 1 349 ? 23.76964 26.26651 21.33482 1.000 15.77198 357 HIS A O 1
ATOM 7483 N N . GLY B 1 350 ? 23.39385 27.42777 23.23233 1.000 14.36582 358 GLY A N 1
ATOM 7484 C CA . GLY B 1 350 ? 23.06549 28.67830 22.56232 1.000 15.92976 358 GLY A CA 1
ATOM 7485 C C . GLY B 1 350 ? 23.96867 29.80158 23.05339 1.000 16.99337 358 GLY A C 1
ATOM 7486 O O . GLY B 1 350 ? 24.97204 29.53855 23.73218 1.000 16.40369 358 GLY A O 1
ATOM 7487 N N . THR B 1 351 ? 23.63149 31.05235 22.73395 1.000 16.63171 359 THR A N 1
ATOM 7488 C CA . THR B 1 351 ? 24.42722 32.20977 23.13812 1.000 16.86146 359 THR A CA 1
ATOM 7489 C C . THR B 1 351 ? 23.54960 33.19113 23.90023 1.000 16.36040 359 THR A C 1
ATOM 7490 O O . THR B 1 351 ? 22.53231 33.65459 23.37444 1.000 18.16248 359 THR A O 1
ATOM 7494 N N . PHE B 1 352 ? 23.94357 33.50527 25.13158 1.000 15.39099 360 PHE A N 1
ATOM 7495 C CA . PHE B 1 352 ? 23.36917 34.63846 25.84162 1.000 16.90101 360 PHE A CA 1
ATOM 7496 C C . PHE B 1 352 ? 23.90326 35.92761 25.23989 1.000 17.33086 360 PHE A C 1
ATOM 7497 O O . PHE B 1 352 ? 25.11444 36.06487 25.05517 1.000 16.69410 360 PHE A O 1
ATOM 7505 N N . LEU B 1 353 ? 23.01801 36.89002 24.97757 1.000 16.21838 361 LEU A N 1
ATOM 7506 C CA . LEU B 1 353 ? 23.44146 38.24278 24.63720 1.000 16.62952 361 LEU A CA 1
ATOM 7507 C C . LEU B 1 353 ? 23.02968 39.19911 25.75202 1.000 14.85267 361 LEU A C 1
ATOM 7508 O O . LEU B 1 353 ? 21.93402 39.08719 26.30730 1.000 18.53969 361 LEU A O 1
ATOM 7513 N N . GLN B 1 354 ? 23.90820 40.14627 26.06906 1.000 17.43803 362 GLN A N 1
ATOM 7514 C CA . GLN B 1 354 ? 23.72443 41.01597 27.22425 1.000 16.92715 362 GLN A CA 1
ATOM 7515 C C . GLN B 1 354 ? 22.96620 42.27894 26.82728 1.000 17.76532 362 GLN A C 1
ATOM 7516 O O . GLN B 1 354 ? 23.29267 42.90240 25.81248 1.000 20.11455 362 GLN A O 1
ATOM 7522 N N . VAL B 1 355 ? 21.95071 42.64400 27.62046 1.000 20.02111 363 VAL A N 1
ATOM 7523 C CA . VAL B 1 355 ? 21.25207 43.91372 27.41317 1.000 20.57768 363 VAL A CA 1
ATOM 7524 C C . VAL B 1 355 ? 22.24372 45.05095 27.59528 1.000 20.93455 363 VAL A C 1
ATOM 7525 O O . VAL B 1 355 ? 22.80645 45.22247 28.68634 1.000 21.49136 363 VAL A O 1
ATOM 7529 N N . VAL B 1 356 ? 22.47488 45.83252 26.53502 1.000 20.78512 364 VAL A N 1
ATOM 7530 C CA . VAL B 1 356 ? 23.34634 47.00273 26.64969 1.000 21.76252 364 VAL A CA 1
ATOM 7531 C C . VAL B 1 356 ? 22.61663 48.32481 26.43785 1.000 23.21114 364 VAL A C 1
ATOM 7532 O O . VAL B 1 356 ? 23.21307 49.38353 26.69014 1.000 23.96905 364 VAL A O 1
ATOM 7536 N N . GLU B 1 357 ? 21.35049 48.30940 26.02289 1.000 22.83075 365 GLU A N 1
ATOM 7537 C CA . GLU B 1 357 ? 20.58366 49.54768 25.96629 1.000 27.70135 365 GLU A CA 1
ATOM 7538 C C . GLU B 1 357 ? 19.10456 49.20182 26.02398 1.000 27.54685 365 GLU A C 1
ATOM 7539 O O . GLU B 1 357 ? 18.66500 48.25800 25.36302 1.000 24.13970 365 GLU A O 1
ATOM 7545 N N . LYS B 1 358 ? 18.34761 49.94358 26.83988 1.000 24.71904 366 LYS A N 1
ATOM 7546 C CA . LYS B 1 358 ? 16.88737 49.87795 26.81430 1.000 25.65367 366 LYS A CA 1
ATOM 7547 C C . LYS B 1 358 ? 16.42936 51.08759 26.01429 1.000 29.63203 366 LYS A C 1
ATOM 7548 O O . LYS B 1 358 ? 16.43721 52.21765 26.51335 1.000 27.14177 366 LYS A O 1
ATOM 7554 N N . ILE B 1 359 ? 16.06470 50.84911 24.75674 1.000 28.24935 367 ILE A N 1
ATOM 7555 C CA . ILE B 1 359 ? 15.63586 51.93800 23.88637 1.000 28.44140 367 ILE A CA 1
ATOM 7556 C C . ILE B 1 359 ? 14.22204 52.37908 24.24620 1.000 29.63128 367 ILE A C 1
ATOM 7557 O O . ILE B 1 359 ? 13.90848 53.57418 24.22259 1.000 33.69621 367 ILE A O 1
ATOM 7562 N N . SER B 1 360 ? 13.36972 51.42746 24.62090 1.000 28.24079 368 SER A N 1
ATOM 7563 C CA . SER B 1 360 ? 12.01494 51.68027 25.10005 1.000 30.81638 368 SER A CA 1
ATOM 7564 C C . SER B 1 360 ? 11.56182 50.44270 25.86166 1.000 29.19153 368 SER A C 1
ATOM 7565 O O . SER B 1 360 ? 12.31131 49.47404 25.99745 1.000 29.34086 368 SER A O 1
ATOM 7568 N N . ASP B 1 361 ? 10.30855 50.46658 26.32775 1.000 29.80428 369 ASP A N 1
ATOM 7569 C CA . ASP B 1 361 ? 9.73679 49.31466 27.02267 1.000 30.18066 369 ASP A CA 1
ATOM 7570 C C . ASP B 1 361 ? 9.66074 48.06849 26.14424 1.000 28.18622 369 ASP A C 1
ATOM 7571 O O . ASP B 1 361 ? 9.54678 46.95863 26.67299 1.000 27.54641 369 ASP A O 1
ATOM 7576 N N . THR B 1 362 ? 9.69065 48.22064 24.82229 1.000 27.01897 370 THR A N 1
ATOM 7577 C CA . THR B 1 362 ? 9.56814 47.08499 23.91595 1.000 26.02761 370 THR A CA 1
ATOM 7578 C C . THR B 1 362 ? 10.76881 46.93917 22.99031 1.000 25.22858 370 THR A C 1
ATOM 7579 O O . THR B 1 362 ? 10.71668 46.12868 22.05730 1.000 25.79738 370 THR A O 1
ATOM 7583 N N . LYS B 1 363 ? 11.83486 47.71039 23.19898 1.000 24.87151 371 LYS A N 1
ATOM 7584 C CA . LYS B 1 363 ? 12.95721 47.71993 22.26958 1.000 25.86577 371 LYS A CA 1
ATOM 7585 C C . LYS B 1 363 ? 14.26256 47.78014 23.04507 1.000 26.99906 371 LYS A C 1
ATOM 7586 O O . LYS B 1 363 ? 14.44807 48.66358 23.88930 1.000 27.77535 371 LYS A O 1
ATOM 7592 N N . ILE B 1 364 ? 15.16863 46.84946 22.74597 1.000 25.24245 372 ILE A N 1
ATOM 7593 C CA . ILE B 1 364 ? 16.42841 46.72280 23.46704 1.000 23.65739 372 ILE A CA 1
ATOM 7594 C C . ILE B 1 364 ? 17.53632 46.45791 22.46445 1.000 23.15197 372 ILE A C 1
ATOM 7595 O O . ILE B 1 364 ? 17.30666 45.90450 21.38505 1.000 22.92195 372 ILE A O 1
ATOM 7600 N N . LYS B 1 365 ? 18.74455 46.87549 22.82234 1.000 21.97586 373 LYS A N 1
ATOM 7601 C CA . LYS B 1 365 ? 19.94496 46.46830 22.11221 1.000 22.04215 373 LYS A CA 1
ATOM 7602 C C . LYS B 1 365 ? 20.65000 45.42409 22.96144 1.000 21.76687 373 LYS A C 1
ATOM 7603 O O . LYS B 1 365 ? 20.81064 45.61507 24.17099 1.000 23.03748 373 LYS A O 1
ATOM 7609 N N . VAL B 1 366 ? 21.04761 44.31429 22.33935 1.000 20.39923 374 VAL A N 1
ATOM 7610 C CA . VAL B 1 366 ? 21.75262 43.25446 23.04732 1.000 19.63856 374 VAL A CA 1
ATOM 7611 C C . VAL B 1 366 ? 23.05629 42.99410 22.30798 1.000 19.25625 374 VAL A C 1
ATOM 7612 O O . VAL B 1 366 ? 23.18741 43.29458 21.11818 1.000 19.07029 374 VAL A O 1
ATOM 7616 N N . ARG B 1 367 ? 24.03473 42.44074 23.03374 1.000 17.24270 375 ARG A N 1
ATOM 7617 C CA . ARG B 1 367 ? 25.41204 42.41263 22.55277 1.000 18.15056 375 ARG A CA 1
ATOM 7618 C C . ARG B 1 367 ? 26.06472 41.05342 22.77005 1.000 18.10791 375 ARG A C 1
ATOM 7619 O O . ARG B 1 367 ? 25.94482 40.46341 23.85164 1.000 18.60710 375 ARG A O 1
ATOM 7627 N N . TYR B 1 368 ? 26.75314 40.57731 21.73203 1.000 15.61340 376 TYR A N 1
ATOM 7628 C CA . TYR B 1 368 ? 27.66353 39.44548 21.83962 1.000 17.54161 376 TYR A CA 1
ATOM 7629 C C . TYR B 1 368 ? 28.87696 39.83347 22.67975 1.000 18.19501 376 TYR A C 1
ATOM 7630 O O . TYR B 1 368 ? 29.67960 40.67751 22.26392 1.000 19.31207 376 TYR A O 1
ATOM 7639 N N . MET B 1 369 ? 29.03640 39.18341 23.82939 1.000 15.63416 377 MET A N 1
ATOM 7640 C CA . MET B 1 369 ? 30.05357 39.54393 24.80815 1.000 18.01842 377 MET A CA 1
ATOM 7641 C C . MET B 1 369 ? 31.32585 38.70381 24.72661 1.000 19.64054 377 MET A C 1
ATOM 7642 O O . MET B 1 369 ? 32.33865 39.09615 25.31248 1.000 20.64181 377 MET A O 1
ATOM 7647 N N . HIS B 1 370 ? 31.32096 37.56742 24.03444 1.000 16.97623 378 HIS A N 1
ATOM 7648 C CA . HIS B 1 370 ? 32.54016 36.77883 23.90234 1.000 16.90691 378 HIS A CA 1
ATOM 7649 C C . HIS B 1 370 ? 33.13455 36.96886 22.51179 1.000 17.92801 378 HIS A C 1
ATOM 7650 O O . HIS B 1 370 ? 32.41305 36.92094 21.51287 1.000 15.91542 378 HIS A O 1
ATOM 7657 N N . ASN B 1 371 ? 34.46181 37.16823 22.44362 1.000 18.30906 379 ASN A N 1
ATOM 7658 C CA . ASN B 1 371 ? 35.04193 37.64641 21.18883 1.000 20.76425 379 ASN A CA 1
ATOM 7659 C C . ASN B 1 371 ? 35.15305 36.57383 20.10978 1.000 19.11244 379 ASN A C 1
ATOM 7660 O O . ASN B 1 371 ? 35.59198 36.89414 19.00334 1.000 20.89435 379 ASN A O 1
ATOM 7665 N N . GLU B 1 372 ? 34.75222 35.32855 20.36618 1.000 18.06917 380 GLU A N 1
ATOM 7666 C CA . GLU B 1 372 ? 34.76738 34.32372 19.30501 1.000 17.98383 380 GLU A CA 1
ATOM 7667 C C . GLU B 1 372 ? 33.37696 34.01626 18.73995 1.000 17.32722 380 GLU A C 1
ATOM 7668 O O . GLU B 1 372 ? 33.26749 33.23876 17.78321 1.000 16.57878 380 GLU A O 1
ATOM 7674 N N . THR B 1 373 ? 32.32153 34.61038 19.29721 1.000 16.82073 381 THR A N 1
ATOM 7675 C CA . THR B 1 373 ? 30.95220 34.41440 18.82094 1.000 15.99435 381 THR A CA 1
ATOM 7676 C C . THR B 1 373 ? 30.32377 35.78874 18.63487 1.000 16.82215 381 THR A C 1
ATOM 7677 O O . THR B 1 373 ? 30.05149 36.48133 19.62355 1.000 17.51737 381 THR A O 1
ATOM 7681 N N . ALA B 1 374 ? 30.09412 36.16698 17.37298 1.000 16.42120 382 ALA A N 1
ATOM 7682 C CA . ALA B 1 374 ? 29.55131 37.46047 16.98195 1.000 17.20777 382 ALA A CA 1
ATOM 7683 C C . ALA B 1 374 ? 29.31377 37.45545 15.47585 1.000 17.05358 382 ALA A C 1
ATOM 7684 O O . ALA B 1 374 ? 29.84615 36.61281 14.74790 1.000 15.54794 382 ALA A O 1
ATOM 7686 N N . GLY B 1 375 ? 28.51254 38.41559 15.01902 1.000 17.66381 383 GLY A N 1
ATOM 7687 C CA . GLY B 1 375 ? 28.40871 38.72021 13.60430 1.000 18.23508 383 GLY A CA 1
ATOM 7688 C C . GLY B 1 375 ? 27.27875 38.04294 12.85508 1.000 18.04140 383 GLY A C 1
ATOM 7689 O O . GLY B 1 375 ? 27.13179 38.28366 11.64708 1.000 18.40289 383 GLY A O 1
ATOM 7690 N N . PHE B 1 376 ? 26.47672 37.21818 13.51629 1.000 19.23844 384 PHE A N 1
ATOM 7691 C CA . PHE B 1 376 ? 25.38383 36.49110 12.88590 1.000 17.44865 384 PHE A CA 1
ATOM 7692 C C . PHE B 1 376 ? 24.10705 36.68197 13.69058 1.000 20.16190 384 PHE A C 1
ATOM 7693 O O . PHE B 1 376 ? 24.13951 37.18116 14.82192 1.000 19.94751 384 PHE A O 1
ATOM 7701 N N . PRO B 1 377 ? 22.94782 36.33628 13.11537 1.000 17.85535 385 PRO A N 1
ATOM 7702 C CA . PRO B 1 377 ? 21.68386 36.46158 13.86044 1.000 20.03227 385 PRO A CA 1
ATOM 7703 C C . PRO B 1 377 ? 21.56980 35.39390 14.93712 1.000 19.61873 385 PRO A C 1
ATOM 7704 O O . PRO B 1 377 ? 21.81676 34.21425 14.68212 1.000 21.44083 385 PRO A O 1
ATOM 7708 N N . SER B 1 378 ? 21.17983 35.80748 16.14281 1.000 18.02848 386 SER A N 1
ATOM 7709 C CA . SER B 1 378 ? 20.68394 34.85602 17.13208 1.000 18.88122 386 SER A CA 1
ATOM 7710 C C . SER B 1 378 ? 19.18765 35.00072 17.33918 1.000 18.98665 386 SER A C 1
ATOM 7711 O O . SER B 1 378 ? 18.62661 34.33014 18.21375 1.000 18.76913 386 SER A O 1
ATOM 7714 N N . PHE B 1 379 ? 18.52873 35.87115 16.56455 1.000 17.44270 387 PHE A N 1
ATOM 7715 C CA . PHE B 1 379 ? 17.10370 36.11530 16.72619 1.000 17.82988 387 PHE A CA 1
ATOM 7716 C C . PHE B 1 379 ? 16.47988 36.38309 15.36850 1.000 20.80936 387 PHE A C 1
ATOM 7717 O O . PHE B 1 379 ? 17.05703 37.08824 14.53396 1.000 19.78759 387 PHE A O 1
ATOM 7725 N N . PHE B 1 380 ? 15.29258 35.82374 15.17259 1.000 21.97429 388 PHE A N 1
ATOM 7726 C CA . PHE B 1 380 ? 14.48979 36.06249 13.98920 1.000 22.76128 388 PHE A CA 1
ATOM 7727 C C . PHE B 1 380 ? 13.11346 36.51797 14.44496 1.000 22.42100 388 PHE A C 1
ATOM 7728 O O . PHE B 1 380 ? 12.70404 36.27294 15.58311 1.000 19.62123 388 PHE A O 1
ATOM 7736 N N . VAL B 1 381 ? 12.40017 37.19794 13.54763 1.000 20.77841 389 VAL A N 1
ATOM 7737 C CA . VAL B 1 381 ? 11.04563 37.61910 13.87493 1.000 22.82842 389 VAL A CA 1
ATOM 7738 C C . VAL B 1 381 ? 10.19436 36.38146 14.13259 1.000 20.76043 389 VAL A C 1
ATOM 7739 O O . VAL B 1 381 ? 10.33104 35.35126 13.45801 1.000 23.31901 389 VAL A O 1
ATOM 7743 N N . GLY B 1 382 ? 9.34446 36.45862 15.15144 1.000 23.10194 390 GLY A N 1
ATOM 7744 C CA . GLY B 1 382 ? 8.53863 35.33324 15.56879 1.000 23.31604 390 GLY A CA 1
ATOM 7745 C C . GLY B 1 382 ? 9.16369 34.45762 16.63584 1.000 23.60983 390 GLY A C 1
ATOM 7746 O O . GLY B 1 382 ? 8.44517 33.66584 17.26549 1.000 23.15774 390 GLY A O 1
ATOM 7747 N N . ASP B 1 383 ? 10.47652 34.56326 16.85177 1.000 21.86138 391 ASP A N 1
ATOM 7748 C CA . ASP B 1 383 ? 11.12338 33.79082 17.90769 1.000 21.51606 391 ASP A CA 1
ATOM 7749 C C . ASP B 1 383 ? 10.68412 34.28546 19.27938 1.000 21.25166 391 ASP A C 1
ATOM 7750 O O . ASP B 1 383 ? 10.34209 35.45829 19.46291 1.000 23.23209 391 ASP A O 1
ATOM 7755 N N . GLN B 1 384 ? 10.74107 33.38880 20.25944 1.000 22.92126 392 GLN A N 1
ATOM 7756 C CA . GLN B 1 384 ? 10.51790 33.74676 21.65378 1.000 22.65586 392 GLN A CA 1
ATOM 7757 C C . GLN B 1 384 ? 11.85123 33.87340 22.38465 1.000 23.48840 392 GLN A C 1
ATOM 7758 O O . GLN B 1 384 ? 12.79481 33.12767 22.11246 1.000 18.68973 392 GLN A O 1
ATOM 7764 N N . VAL B 1 385 ? 11.92263 34.83038 23.30735 1.000 21.76924 393 VAL A N 1
ATOM 7765 C CA . VAL B 1 385 ? 13.11161 35.05280 24.11455 1.000 20.66779 393 VAL A CA 1
ATOM 7766 C C . VAL B 1 385 ? 12.69038 35.09872 25.57842 1.000 22.78445 393 VAL A C 1
ATOM 7767 O O . VAL B 1 385 ? 11.51687 35.28917 25.90932 1.000 22.18911 393 VAL A O 1
ATOM 7771 N N . GLU B 1 386 ? 13.66938 34.89716 26.45789 1.000 20.54638 394 GLU A N 1
ATOM 7772 C CA . GLU B 1 386 ? 13.46224 34.97864 27.89524 1.000 19.64351 394 GLU A CA 1
ATOM 7773 C C . GLU B 1 386 ? 14.64758 35.71785 28.50257 1.000 21.79607 394 GLU A C 1
ATOM 7774 O O . GLU B 1 386 ? 15.77003 35.64413 27.99105 1.000 18.93218 394 GLU A O 1
ATOM 7780 N N . PHE B 1 387 ? 14.38833 36.45276 29.58157 1.000 20.78760 395 PHE A N 1
ATOM 7781 C CA . PHE B 1 387 ? 15.41340 37.26129 30.22560 1.000 21.14589 395 PHE A CA 1
ATOM 7782 C C . PHE B 1 387 ? 15.93987 36.54049 31.46144 1.000 19.83341 395 PHE A C 1
ATOM 7783 O O . PHE B 1 387 ? 15.18192 35.86737 32.16393 1.000 19.40905 395 PHE A O 1
ATOM 7791 N N . MET B 1 388 ? 17.24544 36.68178 31.71847 1.000 19.78974 396 MET A N 1
ATOM 7792 C CA . MET B 1 388 ? 17.88450 36.11777 32.90189 1.000 21.02216 396 MET A CA 1
ATOM 7793 C C . MET B 1 388 ? 18.69710 37.18563 33.62185 1.000 19.47478 396 MET A C 1
ATOM 7794 O O . MET B 1 388 ? 19.29556 38.05849 32.98615 1.000 19.16625 396 MET A O 1
ATOM 7799 N N . THR B 1 389 ? 18.76996 37.06393 34.94972 1.000 17.82159 397 THR A N 1
ATOM 7800 C CA . THR B 1 389 ? 19.74658 37.80989 35.74050 1.000 19.64366 397 THR A CA 1
ATOM 7801 C C . THR B 1 389 ? 21.06324 37.03695 35.78747 1.000 19.53766 397 THR A C 1
ATOM 7802 O O . THR B 1 389 ? 21.07943 35.86511 36.17570 1.000 18.89831 397 THR A O 1
ATOM 7806 N N . LYS B 1 390 ? 22.16268 37.70351 35.39813 1.000 18.75765 398 LYS A N 1
ATOM 7807 C CA . LYS B 1 390 ? 23.46224 37.03769 35.24927 1.000 20.63693 398 LYS A CA 1
ATOM 7808 C C . LYS B 1 390 ? 23.98019 36.47555 36.56583 1.000 20.36561 398 LYS A C 1
ATOM 7809 O O . LYS B 1 390 ? 24.61561 35.41163 36.58834 1.000 19.51527 398 LYS A O 1
ATOM 7815 N N . GLY B 1 391 ? 23.79327 37.22197 37.65558 1.000 20.22627 399 GLY A N 1
ATOM 7816 C CA . GLY B 1 391 ? 24.47619 36.89743 38.90140 1.000 19.79371 399 GLY A CA 1
ATOM 7817 C C . GLY B 1 391 ? 24.08838 35.53900 39.45431 1.000 19.28048 399 GLY A C 1
ATOM 7818 O O . GLY B 1 391 ? 24.94796 34.75301 39.85503 1.000 19.15672 399 GLY A O 1
ATOM 7819 N N . ASP B 1 392 ? 22.78951 35.24188 39.47811 1.000 19.23303 400 ASP A N 1
ATOM 7820 C CA . ASP B 1 392 ? 22.30009 33.94523 39.93552 1.000 19.97700 400 ASP A CA 1
ATOM 7821 C C . ASP B 1 392 ? 21.88811 33.03196 38.78395 1.000 19.10146 400 ASP A C 1
ATOM 7822 O O . ASP B 1 392 ? 21.55233 31.86537 39.02643 1.000 19.85170 400 ASP A O 1
ATOM 7827 N N . MET B 1 393 ? 21.93217 33.53747 37.54471 1.000 18.37563 401 MET A N 1
ATOM 7828 C CA . MET B 1 393 ? 21.59646 32.78594 36.32879 1.000 19.71187 401 MET A CA 1
ATOM 7829 C C . MET B 1 393 ? 20.18194 32.21845 36.39267 1.000 20.28219 401 MET A C 1
ATOM 7830 O O . MET B 1 393 ? 19.91955 31.11071 35.92076 1.000 20.75280 401 MET A O 1
ATOM 7835 N N . LEU B 1 394 ? 19.26114 32.98855 36.99193 1.000 18.69538 402 LEU A N 1
ATOM 7836 C CA . LEU B 1 394 ? 17.85565 32.62397 37.05947 1.000 19.71757 402 LEU A CA 1
ATOM 7837 C C . LEU B 1 394 ? 17.02812 33.46242 36.08413 1.000 20.85602 402 LEU A C 1
ATOM 7838 O O . LEU B 1 394 ? 17.35067 34.62678 35.81578 1.000 19.73181 402 LEU A O 1
ATOM 7843 N N . PRO B 1 395 ? 15.94596 32.90090 35.55396 1.000 20.85549 403 PRO A N 1
ATOM 7844 C CA . PRO B 1 395 ? 15.07093 33.67763 34.67140 1.000 21.48977 403 PRO A CA 1
ATOM 7845 C C . PRO B 1 395 ? 14.34246 34.79295 35.41669 1.000 24.69242 403 PRO A C 1
ATOM 7846 O O . PRO B 1 395 ? 14.06147 34.70128 36.61733 1.000 24.52362 403 PRO A O 1
ATOM 7850 N N . VAL B 1 396 ? 14.05590 35.87245 34.68679 1.000 20.74800 404 VAL A N 1
ATOM 7851 C CA . VAL B 1 396 ? 13.14688 36.89478 35.19589 1.000 21.70336 404 VAL A CA 1
ATOM 7852 C C . VAL B 1 396 ? 11.72354 36.36231 35.10823 1.000 22.69057 404 VAL A C 1
ATOM 7853 O O . VAL B 1 396 ? 11.32882 35.77312 34.09344 1.000 21.89134 404 VAL A O 1
ATOM 7857 N N . SER B 1 397 ? 10.95551 36.53567 36.18305 1.000 21.02430 405 SER A N 1
ATOM 7858 C CA . SER B 1 397 ? 9.57970 36.05972 36.18945 1.000 28.06524 405 SER A CA 1
ATOM 7859 C C . SER B 1 397 ? 8.80035 36.68580 35.04197 1.000 23.94581 405 SER A C 1
ATOM 7860 O O . SER B 1 397 ? 8.94226 37.87690 34.75614 1.000 23.10105 405 SER A O 1
ATOM 7863 N N . ASP B 1 398 ? 8.00443 35.86108 34.36750 1.000 22.83251 406 ASP A N 1
ATOM 7864 C CA . ASP B 1 398 ? 7.06081 36.31676 33.34150 1.000 28.64256 406 ASP A CA 1
ATOM 7865 C C . ASP B 1 398 ? 7.75609 37.17467 32.28069 1.000 27.10656 406 ASP A C 1
ATOM 7866 O O . ASP B 1 398 ? 7.26788 38.23510 31.88255 1.000 26.76572 406 ASP A O 1
ATOM 7871 N N . SER B 1 399 ? 8.92693 36.72160 31.82823 1.000 25.47048 407 SER A N 1
ATOM 7872 C CA . SER B 1 399 ? 9.74805 37.52731 30.92952 1.000 22.61616 407 SER A CA 1
ATOM 7873 C C . SER B 1 399 ? 9.81974 36.96928 29.51327 1.000 24.31216 407 SER A C 1
ATOM 7874 O O . SER B 1 399 ? 10.62628 37.45123 28.71584 1.000 25.17730 407 SER A O 1
ATOM 7877 N N . VAL B 1 400 ? 9.00042 35.97640 29.17005 1.000 25.27615 408 VAL A N 1
ATOM 7878 C CA . VAL B 1 400 ? 8.99776 35.48207 27.79760 1.000 24.90840 408 VAL A CA 1
ATOM 7879 C C . VAL B 1 400 ? 8.31497 36.50544 26.89989 1.000 25.53584 408 VAL A C 1
ATOM 7880 O O . VAL B 1 400 ? 7.21116 36.97746 27.20101 1.000 24.68837 408 VAL A O 1
ATOM 7884 N N . ARG B 1 401 ? 8.98041 36.87043 25.80265 1.000 23.31346 409 ARG A N 1
ATOM 7885 C CA . ARG B 1 401 ? 8.43240 37.79533 24.82059 1.000 25.26813 409 ARG A CA 1
ATOM 7886 C C . ARG B 1 401 ? 8.68194 37.25292 23.42194 1.000 26.50719 409 ARG A C 1
ATOM 7887 O O . ARG B 1 401 ? 9.57167 36.42705 23.21129 1.000 22.42809 409 ARG A O 1
ATOM 7895 N N . THR B 1 402 ? 7.89113 37.73602 22.45990 1.000 24.37847 410 THR A N 1
ATOM 7896 C CA . THR B 1 402 ? 8.05569 37.36613 21.05952 1.000 23.93011 410 THR A CA 1
ATOM 7897 C C . THR B 1 402 ? 8.70362 38.50895 20.28938 1.000 22.85944 410 THR A C 1
ATOM 7898 O O . THR B 1 402 ? 8.35336 39.67969 20.46849 1.000 24.84131 410 THR A O 1
ATOM 7902 N N . VAL B 1 403 ? 9.65487 38.16129 19.43793 1.000 22.16874 411 VAL A N 1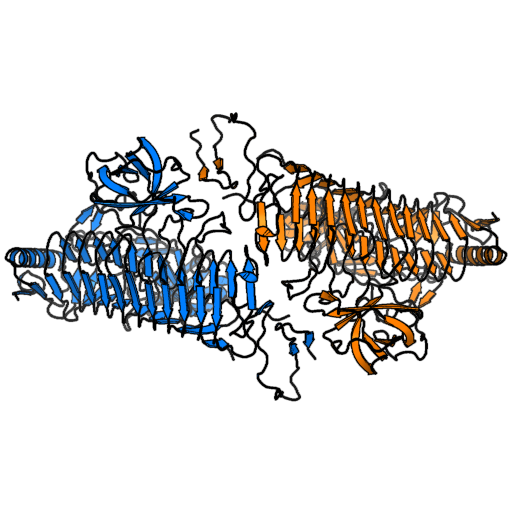
ATOM 7903 C CA . VAL B 1 403 ? 10.37128 39.15344 18.64902 1.000 23.85953 411 VAL A CA 1
ATOM 7904 C C . VAL B 1 403 ? 9.47384 39.62151 17.51103 1.000 23.42877 411 VAL A C 1
ATOM 7905 O O . VAL B 1 403 ? 8.93119 38.79923 16.76485 1.000 24.66179 411 VAL A O 1
ATOM 7909 N N . THR B 1 404 ? 9.32691 40.94371 17.36589 1.000 23.76562 412 THR A N 1
ATOM 7910 C CA . THR B 1 404 ? 8.56910 41.52111 16.25637 1.000 25.21724 412 THR A CA 1
ATOM 7911 C C . THR B 1 404 ? 9.43488 42.27122 15.25271 1.000 25.76448 412 THR A C 1
ATOM 7912 O O . THR B 1 404 ? 8.94640 42.60155 14.16411 1.000 23.91831 412 THR A O 1
ATOM 7916 N N . ALA B 1 405 ? 10.69025 42.56390 15.58452 1.000 23.09677 413 ALA A N 1
ATOM 7917 C CA . ALA B 1 405 ? 11.60314 43.15613 14.61681 1.000 22.57461 413 ALA A CA 1
ATOM 7918 C C . ALA B 1 405 ? 13.02715 42.85930 15.05703 1.000 23.14647 413 ALA A C 1
ATOM 7919 O O . ALA B 1 405 ? 13.30291 42.73503 16.25489 1.000 21.40701 413 ALA A O 1
ATOM 7921 N N . VAL B 1 406 ? 13.92315 42.73789 14.07518 1.000 23.22750 414 VAL A N 1
ATOM 7922 C CA . 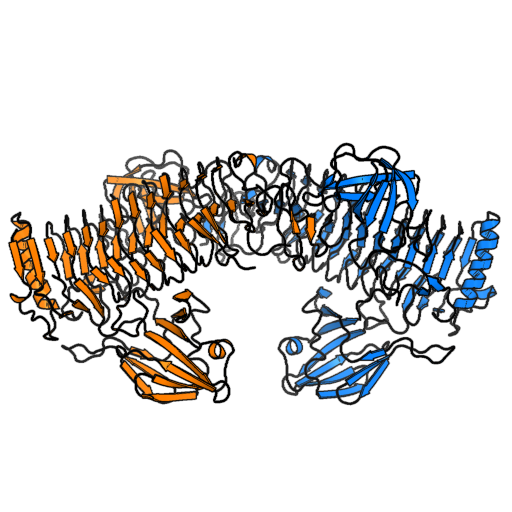VAL B 1 406 ? 15.34159 42.47773 14.32017 1.000 21.24133 414 VAL A CA 1
ATOM 7923 C C . VAL B 1 406 ? 16.16171 43.39733 13.42603 1.000 24.27512 414 VAL A C 1
ATOM 7924 O O . VAL B 1 406 ? 16.07783 43.30618 12.19614 1.000 25.64414 414 VAL A O 1
ATOM 7928 N N . ASP B 1 407 ? 16.97394 44.25525 14.03334 1.000 21.50276 415 ASP A N 1
ATOM 7929 C CA . ASP B 1 407 ? 17.93680 45.07938 13.31240 1.000 24.89473 415 ASP A CA 1
ATOM 7930 C C . ASP B 1 407 ? 19.32955 44.66572 13.77324 1.000 22.96430 415 ASP A C 1
ATOM 7931 O O . ASP B 1 407 ? 19.67602 44.86352 14.94024 1.000 23.15178 415 ASP A O 1
ATOM 7936 N N . GLY B 1 408 ? 20.12790 44.09478 12.86638 1.000 23.54635 416 GLY A N 1
ATOM 7937 C CA . GLY B 1 408 ? 21.48134 43.68974 13.19484 1.000 22.15670 416 GLY A CA 1
ATOM 7938 C C . GLY B 1 408 ? 22.14082 42.89787 12.08005 1.000 24.57263 416 GLY A C 1
ATOM 7939 O O . GLY B 1 408 ? 21.62463 42.82686 10.95718 1.000 25.60542 416 GLY A O 1
ATOM 7940 N N . PRO B 1 409 ? 23.29223 42.27697 12.36985 1.000 21.13455 417 PRO A N 1
ATOM 7941 C CA . PRO B 1 409 ? 24.04478 41.58715 11.31370 1.000 21.64185 417 PRO A CA 1
ATOM 7942 C C . PRO B 1 409 ? 23.29177 40.35748 10.83729 1.000 20.01152 417 PRO A C 1
ATOM 7943 O O . PRO B 1 409 ? 22.62377 39.68108 11.62253 1.000 21.06590 417 PRO A O 1
ATOM 7947 N N . ASP B 1 410 ? 23.39400 40.07179 9.53827 1.000 20.10209 418 ASP A N 1
ATOM 7948 C CA . ASP B 1 410 ? 22.70304 38.91693 8.97682 1.000 20.77464 418 ASP A CA 1
ATOM 7949 C C . ASP B 1 410 ? 23.59675 37.69288 8.87839 1.000 20.33633 418 ASP A C 1
ATOM 7950 O O . ASP B 1 410 ? 23.13550 36.64161 8.41767 1.000 18.83538 418 ASP A O 1
ATOM 7955 N N . GLY B 1 411 ? 24.85621 37.79674 9.31166 1.000 17.01579 419 GLY A N 1
ATOM 7956 C CA . GLY B 1 411 ? 25.76051 36.66231 9.29541 1.000 18.73593 419 GLY A CA 1
ATOM 7957 C C . GLY B 1 411 ? 26.55212 36.52380 8.01858 1.000 20.11702 419 GLY A C 1
ATOM 7958 O O . GLY B 1 411 ? 27.44256 35.66721 7.94675 1.000 19.15238 419 GLY A O 1
ATOM 7959 N N . GLN B 1 412 ? 26.24486 37.33570 7.00611 1.000 20.32944 420 GLN A N 1
ATOM 7960 C CA . GLN B 1 412 ? 26.98146 37.35469 5.75082 1.000 23.54293 420 GLN A CA 1
ATOM 7961 C C . GLN B 1 412 ? 27.52925 38.74014 5.44072 1.000 23.70837 420 GLN A C 1
ATOM 7962 O O . GLN B 1 412 ? 27.86738 39.01919 4.28806 1.000 23.05154 420 GLN A O 1
ATOM 7968 N N . GLY B 1 413 ? 27.61137 39.61782 6.43836 1.000 23.24433 421 GLY A N 1
ATOM 7969 C CA . GLY B 1 413 ? 28.14544 40.94714 6.23235 1.000 23.14738 421 GLY A CA 1
ATOM 7970 C C . GLY B 1 413 ? 27.12210 41.99691 5.85706 1.000 26.04100 421 GLY A C 1
ATOM 7971 O O . GLY B 1 413 ? 27.50260 43.15564 5.62857 1.000 25.50985 421 GLY A O 1
ATOM 7972 N N . GLY B 1 414 ? 25.84009 41.63621 5.79193 1.000 25.10839 422 GLY A N 1
ATOM 7973 C CA . GLY B 1 414 ? 24.77204 42.57882 5.56327 1.000 25.89636 422 GLY A CA 1
ATOM 7974 C C . GLY B 1 414 ? 23.90725 42.77930 6.79637 1.000 27.41659 422 GLY A C 1
ATOM 7975 O O . GLY B 1 414 ? 24.23319 42.34197 7.90418 1.000 23.77438 422 GLY A O 1
ATOM 7976 N N . ASP B 1 415 ? 22.77473 43.44646 6.58128 1.000 24.31615 423 ASP A N 1
ATOM 7977 C CA . ASP B 1 415 ? 21.86790 43.82890 7.65597 1.000 26.33268 423 ASP A CA 1
ATOM 7978 C C . ASP B 1 415 ? 20.57066 43.03514 7.60106 1.000 27.01957 423 ASP A C 1
ATOM 7979 O O . ASP B 1 415 ? 19.96889 42.88910 6.53391 1.000 25.78508 423 ASP A O 1
ATOM 7984 N N . MET B 1 416 ? 20.13149 42.55333 8.76406 1.000 25.23646 424 MET A N 1
ATOM 7985 C CA . MET B 1 416 ? 18.72092 42.27576 8.98785 1.000 27.74087 424 MET A CA 1
ATOM 7986 C C . MET B 1 416 ? 18.03662 43.57006 9.38856 1.000 27.01722 424 MET A C 1
ATOM 7987 O O . MET B 1 416 ? 18.58907 44.35208 10.16321 1.000 25.35207 424 MET A O 1
ATOM 7992 N N . GLY B 1 417 ? 16.82995 43.79051 8.86890 1.000 27.40542 425 GLY A N 1
ATOM 7993 C CA . GLY B 1 417 ? 16.09878 44.99765 9.22349 1.000 26.70195 425 GLY A CA 1
ATOM 7994 C C . GLY B 1 417 ? 16.89002 46.24912 8.89937 1.000 28.70330 425 GLY A C 1
ATOM 7995 O O . GLY B 1 417 ? 17.59757 46.32161 7.88894 1.000 31.93490 425 GLY A O 1
ATOM 7996 N N . ALA B 1 418 ? 16.78612 47.25177 9.78021 1.000 27.81585 426 ALA A N 1
ATOM 7997 C CA . ALA B 1 418 ? 17.55543 48.48323 9.62210 1.000 29.21149 426 ALA A CA 1
ATOM 7998 C C . ALA B 1 418 ? 19.03558 48.29769 9.92600 1.000 29.43205 426 ALA A C 1
ATOM 7999 O O . ALA B 1 418 ? 19.81064 49.24981 9.76588 1.000 29.96569 426 ALA A O 1
ATOM 8001 N N . GLY B 1 419 ? 19.44986 47.10782 10.35862 1.000 28.49266 427 GLY A N 1
ATOM 8002 C CA . GLY B 1 419 ? 20.81806 46.90615 10.78204 1.000 26.53175 427 GLY A CA 1
ATOM 8003 C C . GLY B 1 419 ? 21.09922 47.60279 12.09672 1.000 27.89875 427 GLY A C 1
ATOM 8004 O O . GLY B 1 419 ? 20.29774 48.41755 12.56299 1.000 27.10322 427 GLY A O 1
ATOM 8005 N N . SER B 1 420 ? 22.23543 47.29040 12.71028 1.000 26.24488 428 SER A N 1
ATOM 8006 C CA . SER B 1 420 ? 22.59867 47.87906 13.98708 1.000 28.23538 428 SER A CA 1
ATOM 8007 C C . SER B 1 420 ? 23.89578 48.66815 13.94703 1.000 24.19305 428 SER A C 1
ATOM 8008 O O . SER B 1 420 ? 24.24386 49.29471 14.95247 1.000 29.44781 428 SER A O 1
ATOM 8011 N N . GLY B 1 421 ? 24.62931 48.63577 12.84134 1.000 25.90264 429 GLY A N 1
ATOM 8012 C CA . GLY B 1 421 ? 25.90011 49.31758 12.76018 1.000 28.29914 429 GLY A CA 1
ATOM 8013 C C . GLY B 1 421 ? 27.05102 48.60989 13.43753 1.000 30.31372 429 GLY A C 1
ATOM 8014 O O . GLY B 1 421 ? 28.17150 49.14567 13.43628 1.000 25.14153 429 GLY A O 1
ATOM 8015 N N . SER B 1 422 ? 26.81991 47.42712 14.01404 1.000 27.11816 430 SER A N 1
ATOM 8016 C CA . SER B 1 422 ? 27.86933 46.68707 14.70034 1.000 25.06421 430 SER A CA 1
ATOM 8017 C C . SER B 1 422 ? 27.65268 45.19252 14.51647 1.000 24.46695 430 SER A C 1
ATOM 8018 O O . SER B 1 422 ? 26.52940 44.70128 14.64963 1.000 25.85942 430 SER A O 1
ATOM 8021 N N . LEU B 1 423 ? 28.73726 44.47453 14.23749 1.000 19.36337 431 LEU A N 1
ATOM 8022 C CA . LEU B 1 423 ? 28.66774 43.01770 14.17254 1.000 22.22076 431 LEU A CA 1
ATOM 8023 C C . LEU B 1 423 ? 28.38716 42.37411 15.52859 1.000 20.51694 431 LEU A C 1
ATOM 8024 O O . LEU B 1 423 ? 28.00458 41.19795 15.57208 1.000 20.15702 431 LEU A O 1
ATOM 8029 N N . THR B 1 424 ? 28.56228 43.09986 16.63689 1.000 19.60893 432 THR A N 1
ATOM 8030 C CA . THR B 1 424 ? 28.29925 42.51001 17.94600 1.000 20.37697 432 THR A CA 1
ATOM 8031 C C . THR B 1 424 ? 26.91205 42.82644 18.48770 1.000 19.34340 432 THR A C 1
ATOM 8032 O O . THR B 1 424 ? 26.50796 42.22468 19.48581 1.000 19.14355 432 THR A O 1
ATOM 8036 N N . ASP B 1 425 ? 26.17447 43.74956 17.87623 1.000 19.08322 433 ASP A N 1
ATOM 8037 C CA . ASP B 1 425 ? 24.96386 44.27698 18.48925 1.000 20.14463 433 ASP A CA 1
ATOM 8038 C C . ASP B 1 425 ? 23.74086 43.92982 17.66311 1.000 20.10103 433 ASP A C 1
ATOM 8039 O O . ASP B 1 425 ? 23.75384 44.04683 16.43435 1.000 20.60357 433 ASP A O 1
ATOM 8044 N N . ILE B 1 426 ? 22.66687 43.56913 18.35280 1.000 20.27406 434 ILE A N 1
ATOM 8045 C CA . ILE B 1 426 ? 21.38326 43.29748 17.72541 1.000 20.78569 434 ILE A CA 1
ATOM 8046 C C . ILE B 1 426 ? 20.32198 44.10518 18.45905 1.000 21.86108 434 ILE A C 1
ATOM 8047 O O . ILE B 1 426 ? 20.24766 44.06149 19.69265 1.000 22.17033 434 ILE A O 1
ATOM 8052 N N . VAL B 1 427 ? 19.50625 44.83974 17.71033 1.000 20.33018 435 VAL A N 1
ATOM 8053 C CA . VAL B 1 427 ? 18.37847 45.57170 18.28027 1.000 20.98852 435 VAL A CA 1
ATOM 8054 C C . VAL B 1 427 ? 17.11589 44.74082 18.08619 1.000 19.77851 435 VAL A C 1
ATOM 8055 O O . VAL B 1 427 ? 16.75377 44.39969 16.95214 1.000 20.91798 435 VAL A O 1
ATOM 8059 N N . LEU B 1 428 ? 16.43349 44.43385 19.18603 1.000 19.80594 436 LEU A N 1
ATOM 8060 C CA . LEU B 1 428 ? 15.22835 43.61524 19.16881 1.000 21.90864 436 LEU A CA 1
ATOM 8061 C C . LEU B 1 428 ? 14.02194 44.45813 19.54928 1.000 23.30732 436 LEU A C 1
ATOM 8062 O O . LEU B 1 428 ? 14.05555 45.17446 20.55239 1.000 23.35722 436 LEU A O 1
ATOM 8067 N N . THR B 1 429 ? 12.95487 44.34939 18.77104 1.000 23.80979 437 THR A N 1
ATOM 8068 C CA . THR B 1 429 ? 11.65252 44.84140 19.19461 1.000 25.53528 437 THR A CA 1
ATOM 8069 C C . THR B 1 429 ? 10.81894 43.64782 19.63531 1.000 23.75593 437 THR A C 1
ATOM 8070 O O . THR B 1 429 ? 10.82253 42.60773 18.97543 1.000 25.07900 437 THR A O 1
ATOM 8074 N N . LEU B 1 430 ? 10.13197 43.79307 20.76758 1.000 24.36285 438 LEU A N 1
ATOM 8075 C CA . LEU B 1 430 ? 9.37951 42.71466 21.38545 1.000 24.21564 438 LEU A CA 1
ATOM 8076 C C . LEU B 1 430 ? 7.89237 43.05639 21.38263 1.000 27.79733 438 LEU A C 1
ATOM 8077 O O . LEU B 1 430 ? 7.50417 44.22275 21.27228 1.000 28.04072 438 LEU A O 1
ATOM 8082 N N . ASP B 1 431 ? 7.05957 42.02175 21.52635 1.000 26.89980 439 ASP A N 1
ATOM 8083 C CA . ASP B 1 431 ? 5.62782 42.18149 21.30514 1.000 28.48467 439 ASP A CA 1
ATOM 8084 C C . ASP B 1 431 ? 4.91451 42.89288 22.45100 1.000 32.96455 439 ASP A C 1
ATOM 8085 O O . ASP B 1 431 ? 3.83111 43.44742 22.23492 1.000 31.32499 439 ASP A O 1
ATOM 8090 N N . SER B 1 432 ? 5.49615 42.92418 23.64817 1.000 30.07779 440 SER A N 1
ATOM 8091 C CA . SER B 1 432 ? 4.91127 43.68292 24.74444 1.000 29.85140 440 SER A CA 1
ATOM 8092 C C . SER B 1 432 ? 6.03636 44.16722 25.64783 1.000 30.55120 440 SER A C 1
ATOM 8093 O O . SER B 1 432 ? 7.18370 43.72365 25.53855 1.000 28.16023 440 SER A O 1
ATOM 8096 N N . ALA B 1 433 ? 5.69777 45.09784 26.53831 1.000 29.11671 441 ALA A N 1
ATOM 8097 C CA . ALA B 1 433 ? 6.71125 45.72426 27.37689 1.000 29.42863 441 ALA A CA 1
ATOM 8098 C C . ALA B 1 433 ? 7.43400 44.67093 28.21001 1.000 27.95967 441 ALA A C 1
ATOM 8099 O O . ALA B 1 433 ? 6.80667 43.76825 28.77161 1.000 28.07292 441 ALA A O 1
ATOM 8101 N N . ILE B 1 434 ? 8.75905 44.77051 28.25885 1.000 29.06695 442 ILE A N 1
ATOM 8102 C CA . ILE B 1 434 ? 9.58004 43.80571 28.99089 1.000 27.43229 442 ILE A CA 1
ATOM 8103 C C . ILE B 1 434 ? 9.44163 44.08343 30.48198 1.000 28.59614 442 ILE A C 1
ATOM 8104 O O . ILE B 1 434 ? 9.07757 45.20811 30.86090 1.000 27.03787 442 ILE A O 1
ATOM 8109 N N . PRO B 1 435 ? 9.72388 43.11152 31.35543 1.000 30.18893 443 PRO A N 1
ATOM 8110 C CA . PRO B 1 435 ? 9.62550 43.36814 32.79717 1.000 28.79200 443 PRO A CA 1
ATOM 8111 C C . PRO B 1 435 ? 10.45151 44.58320 33.18645 1.000 28.42068 443 PRO A C 1
ATOM 8112 O O . PRO B 1 435 ? 11.56017 44.79409 32.68773 1.000 28.71942 443 PRO A O 1
ATOM 8116 N N . SER B 1 436 ? 9.88571 45.40501 34.07140 1.000 30.46685 444 SER A N 1
ATOM 8117 C CA . SER B 1 436 ? 10.52103 46.66951 34.41911 1.000 31.30987 444 SER A CA 1
ATOM 8118 C C . SER B 1 436 ? 11.86425 46.47279 35.10855 1.000 29.38089 444 SER A C 1
ATOM 8119 O O . SER B 1 436 ? 12.67782 47.40283 35.13561 1.000 28.62348 444 SER A O 1
ATOM 8122 N N . ALA B 1 437 ? 12.11910 45.28383 35.65256 1.000 28.87766 445 ALA A N 1
ATOM 8123 C CA . ALA B 1 437 ? 13.38097 45.01902 36.32953 1.000 29.87743 445 ALA A CA 1
ATOM 8124 C C . ALA B 1 437 ? 14.53973 44.79853 35.36332 1.000 26.84298 445 ALA A C 1
ATOM 8125 O O . ALA B 1 437 ? 15.69470 44.95087 35.77369 1.000 26.79383 445 ALA A O 1
ATOM 8127 N N . VAL B 1 438 ? 14.26707 44.44495 34.10017 1.000 26.80684 446 VAL A N 1
ATOM 8128 C CA . VAL B 1 438 ? 15.34862 44.23423 33.14157 1.000 23.33315 446 VAL A CA 1
ATOM 8129 C C . VAL B 1 438 ? 16.15459 45.51499 33.00962 1.000 24.93958 446 VAL A C 1
ATOM 8130 O O . VAL B 1 438 ? 15.60244 46.59749 32.77865 1.000 27.39897 446 VAL A O 1
ATOM 8134 N N . ALA B 1 439 ? 17.46822 45.40189 33.18004 1.000 23.90718 447 ALA A N 1
ATOM 8135 C CA . ALA B 1 439 ? 18.34931 46.55765 33.16231 1.000 23.85794 447 ALA A CA 1
ATOM 8136 C C . ALA B 1 439 ? 19.57692 46.22948 32.33259 1.000 23.15461 447 ALA A C 1
ATOM 8137 O O . ALA B 1 439 ? 19.88683 45.06001 32.08309 1.000 23.12704 447 ALA A O 1
ATOM 8139 N N . VAL B 1 440 ? 20.28286 47.28269 31.91153 1.000 22.29669 448 VAL A N 1
ATOM 8140 C CA . VAL B 1 440 ? 21.52284 47.08854 31.17767 1.000 21.40584 448 VAL A CA 1
ATOM 8141 C C . VAL B 1 440 ? 22.54365 46.38141 32.06213 1.000 22.66306 448 VAL A C 1
ATOM 8142 O O . VAL B 1 440 ? 22.59905 46.58906 33.28548 1.000 21.28698 448 VAL A O 1
ATOM 8146 N N . ASN B 1 441 ? 23.34162 45.52035 31.42526 1.000 20.47668 449 ASN A N 1
ATOM 8147 C CA . ASN B 1 441 ? 24.46102 44.76989 31.98577 1.000 21.63072 449 ASN A CA 1
ATOM 8148 C C . ASN B 1 441 ? 24.08579 43.69557 32.99856 1.000 20.87722 449 ASN A C 1
ATOM 8149 O O . ASN B 1 441 ? 24.70514 42.63177 33.00176 1.000 23.20198 449 ASN A O 1
ATOM 8154 N N . SER B 1 442 ? 23.08400 43.92239 33.84194 1.000 20.84140 450 SER A N 1
ATOM 8155 C CA . SER B 1 442 ? 22.71936 42.89118 34.80932 1.000 19.49222 450 SER A CA 1
ATOM 8156 C C . SER B 1 442 ? 21.92777 41.74226 34.18348 1.000 20.84103 450 SER A C 1
ATOM 8157 O O . SER B 1 442 ? 21.84435 40.65795 34.77773 1.000 17.34897 450 SER A O 1
ATOM 8160 N N . HIS B 1 443 ? 21.35926 41.94247 32.99870 1.000 18.61180 451 HIS A N 1
ATOM 8161 C CA . HIS B 1 443 ? 20.44887 40.97545 32.40409 1.000 18.58351 451 HIS A CA 1
ATOM 8162 C C . HIS B 1 443 ? 20.95605 40.53301 31.04097 1.000 18.10881 451 HIS A C 1
ATOM 8163 O O . HIS B 1 443 ? 21.60231 41.29890 30.32258 1.000 19.03841 451 HIS A O 1
ATOM 8170 N N . VAL B 1 444 ? 20.66855 39.27494 30.69916 1.000 18.23317 452 VAL A N 1
ATOM 8171 C CA . VAL B 1 444 ? 20.96723 38.73120 29.38231 1.000 17.17431 452 VAL A CA 1
ATOM 8172 C C . VAL B 1 444 ? 19.68380 38.15523 28.80209 1.000 18.33688 452 VAL A C 1
ATOM 8173 O O . VAL B 1 444 ? 18.68187 37.98444 29.49765 1.000 17.95466 452 VAL A O 1
ATOM 8177 N N . VAL B 1 445 ? 19.72494 37.86735 27.50026 1.000 18.40062 453 VAL A N 1
ATOM 8178 C CA . VAL B 1 445 ? 18.57911 37.33897 26.77173 1.000 18.61062 453 VAL A CA 1
ATOM 8179 C C . VAL B 1 445 ? 18.96975 36.00854 26.14181 1.000 16.87375 453 VAL A C 1
ATOM 8180 O O . VAL B 1 445 ? 20.06604 35.87862 25.58771 1.000 16.10344 453 VAL A O 1
ATOM 8184 N N . GLU B 1 446 ? 18.07382 35.02418 26.23524 1.000 16.96807 454 GLU A N 1
ATOM 8185 C CA . GLU B 1 446 ? 18.20817 33.73863 25.55576 1.000 16.70154 454 GLU A CA 1
ATOM 8186 C C . GLU B 1 446 ? 17.11020 33.61461 24.51054 1.000 18.38201 454 GLU A C 1
ATOM 8187 O O . GLU B 1 446 ? 15.93899 33.87197 24.81376 1.000 19.73920 454 GLU A O 1
ATOM 8193 N N . ASN B 1 447 ? 17.47447 33.18482 23.30231 1.000 18.01305 455 ASN A N 1
ATOM 8194 C CA . ASN B 1 447 ? 16.47785 32.74392 22.32667 1.000 18.44433 455 ASN A CA 1
ATOM 8195 C C . ASN B 1 447 ? 15.97941 31.35556 22.72620 1.000 18.23298 455 ASN A C 1
ATOM 8196 O O . ASN B 1 447 ? 16.70343 30.36609 22.58016 1.000 18.70189 455 ASN A O 1
ATOM 8201 N N . ILE B 1 448 ? 14.73693 31.26075 23.21717 1.000 17.51178 456 ILE A N 1
ATOM 8202 C CA . ILE B 1 448 ? 14.25099 29.96584 23.69741 1.000 17.31975 456 ILE A CA 1
ATOM 8203 C C . ILE B 1 448 ? 13.57858 29.15697 22.59401 1.000 19.47194 456 ILE A C 1
ATOM 8204 O O . ILE B 1 448 ? 13.36986 27.94635 22.76540 1.000 20.17483 456 ILE A O 1
ATOM 8209 N N . THR B 1 449 ? 13.23684 29.78630 21.46701 1.000 19.62679 457 THR A N 1
ATOM 8210 C CA . THR B 1 449 ? 12.82466 29.03142 20.28795 1.000 20.85173 457 THR A CA 1
ATOM 8211 C C . THR B 1 449 ? 13.96152 28.15056 19.78667 1.000 21.14253 457 THR A C 1
ATOM 8212 O O . THR B 1 449 ? 13.75767 26.97419 19.46387 1.000 18.51939 457 THR A O 1
ATOM 8216 N N . TYR B 1 450 ? 15.17066 28.70004 19.72831 1.000 18.95358 458 TYR A N 1
ATOM 8217 C CA . TYR B 1 450 ? 16.31830 27.95364 19.22419 1.000 18.79867 458 TYR A CA 1
ATOM 8218 C C . TYR B 1 450 ? 17.02245 27.20274 20.35985 1.000 19.54191 458 TYR A C 1
ATOM 8219 O O . TYR B 1 450 ? 18.20812 27.38207 20.65961 1.000 16.80231 458 TYR A O 1
ATOM 8228 N N . THR B 1 451 ? 16.24638 26.32317 20.98659 1.000 17.84987 459 THR A N 1
ATOM 8229 C CA . THR B 1 451 ? 16.75947 25.33449 21.90986 1.000 17.42094 459 THR A CA 1
ATOM 8230 C C . THR B 1 451 ? 16.39676 23.94682 21.39272 1.000 18.63739 459 THR A C 1
ATOM 8231 O O . THR B 1 451 ? 15.21692 23.68230 21.10874 1.000 20.83357 459 THR A O 1
ATOM 8235 N N . PRO B 1 452 ? 17.37733 23.04908 21.23025 1.000 18.23624 460 PRO A N 1
ATOM 8236 C CA . PRO B 1 452 ? 17.10555 21.72959 20.65082 1.000 18.70965 460 PRO A CA 1
ATOM 8237 C C . PRO B 1 452 ? 16.88886 20.64045 21.68590 1.000 19.01597 460 PRO A C 1
ATOM 8238 O O . PRO B 1 452 ? 17.45375 20.68382 22.78574 1.000 17.60876 460 PRO A O 1
ATOM 8242 N N . GLU B 1 453 ? 16.09703 19.64215 21.31282 1.000 17.93598 461 GLU A N 1
ATOM 8243 C CA . GLU B 1 453 ? 16.15884 18.34554 21.96531 1.000 19.03484 461 GLU A CA 1
ATOM 8244 C C . GLU B 1 453 ? 17.45576 17.64285 21.56236 1.000 17.72411 461 GLU A C 1
ATOM 8245 O O . GLU B 1 453 ? 17.95227 17.81383 20.44859 1.000 19.38738 461 GLU A O 1
ATOM 8251 N N . VAL B 1 454 ? 18.02611 16.86056 22.47955 1.000 18.34672 462 VAL A N 1
ATOM 8252 C CA . VAL B 1 454 ? 19.33771 16.25289 22.25387 1.000 18.42941 462 VAL A CA 1
ATOM 8253 C C . VAL B 1 454 ? 19.27238 14.76713 22.57659 1.000 19.16281 462 VAL A C 1
ATOM 8254 O O . VAL B 1 454 ? 18.85362 14.37974 23.67212 1.000 20.12669 462 VAL A O 1
ATOM 8258 N N . ASN B 1 455 ? 19.71003 13.93972 21.63335 1.000 19.93888 463 ASN A N 1
ATOM 8259 C CA . ASN B 1 455 ? 19.76170 12.49210 21.82099 1.000 18.90243 463 ASN A CA 1
ATOM 8260 C C . ASN B 1 455 ? 21.13939 12.03289 21.35926 1.000 17.65995 463 ASN A C 1
ATOM 8261 O O . ASN B 1 455 ? 21.40388 11.95917 20.15459 1.000 18.13263 463 ASN A O 1
ATOM 8266 N N . ILE B 1 456 ? 22.00578 11.71719 22.31397 1.000 18.83429 464 ILE A N 1
ATOM 8267 C CA . ILE B 1 456 ? 23.38285 11.32579 22.04624 1.000 18.36094 464 ILE A CA 1
ATOM 8268 C C . ILE B 1 456 ? 23.53419 9.90143 22.56593 1.000 18.55522 464 ILE A C 1
ATOM 8269 O O . ILE B 1 456 ? 23.56867 9.68164 23.78262 1.000 20.10947 464 ILE A O 1
ATOM 8274 N N . HIS B 1 457 ? 23.60795 8.92417 21.66681 1.000 18.93744 465 HIS A N 1
ATOM 8275 C CA . HIS B 1 457 ? 23.55875 7.55386 22.15411 1.000 21.18298 465 HIS A CA 1
ATOM 8276 C C . HIS B 1 457 ? 24.46003 6.62514 21.34798 1.000 22.47963 465 HIS A C 1
ATOM 8277 O O . HIS B 1 457 ? 24.67001 6.80536 20.14273 1.000 21.42869 465 HIS A O 1
ATOM 8284 N N . ASP B 1 458 ? 24.99596 5.62224 22.04728 1.000 22.59102 466 ASP A N 1
ATOM 8285 C CA . ASP B 1 458 ? 25.75138 4.54499 21.41630 1.000 24.20586 466 ASP A CA 1
ATOM 8286 C C . ASP B 1 458 ? 26.99855 5.07038 20.71259 1.000 24.79328 466 ASP A C 1
ATOM 8287 O O . ASP B 1 458 ? 27.32933 4.65745 19.60041 1.000 24.66266 466 ASP A O 1
ATOM 8292 N N . ASN B 1 459 ? 27.71338 5.97198 21.37545 1.000 22.52499 467 ASN A N 1
ATOM 8293 C CA . ASN B 1 459 ? 28.92525 6.54605 20.81928 1.000 23.09753 467 ASN A CA 1
ATOM 8294 C C . ASN B 1 459 ? 30.11803 6.13753 21.66517 1.000 22.31693 467 ASN A C 1
ATOM 8295 O O . ASN B 1 459 ? 29.97832 5.65833 22.79333 1.000 23.27357 467 ASN A O 1
ATOM 8300 N N . VAL B 1 460 ? 31.30557 6.36018 21.11460 1.000 21.31528 468 VAL A N 1
ATOM 8301 C CA . VAL B 1 460 ? 32.55560 6.11125 21.81675 1.000 21.27633 468 VAL A CA 1
ATOM 8302 C C . VAL B 1 460 ? 33.36723 7.39798 21.81906 1.000 23.99707 468 VAL A C 1
ATOM 8303 O O . VAL B 1 460 ? 33.57652 8.00630 20.76011 1.000 23.27948 468 VAL A O 1
ATOM 8307 N N . PHE B 1 461 ? 33.81116 7.81024 23.00809 1.000 21.59372 469 PHE A N 1
ATOM 8308 C CA . PHE B 1 461 ? 34.65461 8.98511 23.20058 1.000 22.81327 469 PHE A CA 1
ATOM 8309 C C . PHE B 1 461 ? 35.97194 8.52563 23.80947 1.000 23.28269 469 PHE A C 1
ATOM 8310 O O . PHE B 1 461 ? 35.97971 7.88889 24.86884 1.000 22.64204 469 PHE A O 1
ATOM 8318 N N . LYS B 1 462 ? 37.08156 8.85933 23.15968 1.000 23.25122 470 LYS A N 1
ATOM 8319 C CA . LYS B 1 462 ? 38.38320 8.50891 23.70702 1.000 25.53637 470 LYS A CA 1
ATOM 8320 C C . LYS B 1 462 ? 39.42153 9.49442 23.20061 1.000 26.79733 470 LYS A C 1
ATOM 8321 O O . LYS B 1 462 ? 39.15694 10.30659 22.30821 1.000 25.99794 470 LYS A O 1
ATOM 8327 N N . GLU B 1 463 ? 40.61505 9.40256 23.78817 1.000 25.08018 471 GLU A N 1
ATOM 8328 C CA . GLU B 1 463 ? 41.76494 10.21249 23.39393 1.000 29.33928 471 GLU A CA 1
ATOM 8329 C C . GLU B 1 463 ? 41.39947 11.69177 23.32965 1.000 26.30926 471 GLU A C 1
ATOM 8330 O O . GLU B 1 463 ? 41.59721 12.36389 22.31915 1.000 26.76437 471 GLU A O 1
ATOM 8336 N N . THR B 1 464 ? 40.84916 12.20019 24.42971 1.000 26.05058 472 THR A N 1
ATOM 8337 C CA . THR B 1 464 ? 40.29431 13.55263 24.47194 1.000 23.58793 472 THR A CA 1
ATOM 8338 C C . THR B 1 464 ? 40.89943 14.28177 25.66333 1.000 23.27978 472 THR A C 1
ATOM 8339 O O . THR B 1 464 ? 40.77570 13.79664 26.80666 1.000 24.14069 472 THR A O 1
ATOM 8343 N N . PRO B 1 465 ? 41.55439 15.43523 25.46221 1.000 21.90092 473 PRO A N 1
ATOM 8344 C CA . PRO B 1 465 ? 42.16374 16.13937 26.60003 1.000 22.85321 473 PRO A CA 1
ATOM 8345 C C . PRO B 1 465 ? 41.18656 16.96961 27.41417 1.000 22.05280 473 PRO A C 1
ATOM 8346 O O . PRO B 1 465 ? 41.52262 17.36909 28.53774 1.000 22.45745 473 PRO A O 1
ATOM 8350 N N . THR B 1 466 ? 40.00569 17.26728 26.88603 1.000 21.57703 474 THR A N 1
ATOM 8351 C CA . THR B 1 466 ? 39.09142 18.14709 27.60185 1.000 21.01569 474 THR A CA 1
ATOM 8352 C C . THR B 1 466 ? 37.84535 17.37880 28.03272 1.000 21.95128 474 THR A C 1
ATOM 8353 O O . THR B 1 466 ? 37.95377 16.23883 28.50175 1.000 22.31830 474 THR A O 1
ATOM 8357 N N . ARG B 1 467 ? 36.66882 17.98322 27.89789 1.000 18.46547 475 ARG A N 1
ATOM 8358 C CA . ARG B 1 467 ? 35.44984 17.32673 28.34453 1.000 20.40261 475 ARG A CA 1
ATOM 8359 C C . ARG B 1 467 ? 34.88973 16.49017 27.20449 1.000 19.10409 475 ARG A C 1
ATOM 8360 O O . ARG B 1 467 ? 35.21476 16.70634 26.04158 1.000 23.57477 475 ARG A O 1
ATOM 8368 N N . GLY B 1 468 ? 34.03519 15.53215 27.54552 1.000 20.62022 476 GLY A N 1
ATOM 8369 C CA . GLY B 1 468 ? 33.45503 14.67362 26.52880 1.000 19.91434 476 GLY A CA 1
ATOM 8370 C C . GLY B 1 468 ? 32.28168 15.30757 25.80867 1.000 19.14809 476 GLY A C 1
ATOM 8371 O O . GLY B 1 468 ? 32.32121 15.49592 24.58686 1.000 20.19204 476 GLY A O 1
ATOM 8372 N N . ILE B 1 469 ? 31.22435 15.62563 26.55522 1.000 16.70368 477 ILE A N 1
ATOM 8373 C CA . ILE B 1 469 ? 30.00236 16.21369 26.01881 1.000 16.28427 477 ILE A CA 1
ATOM 8374 C C . ILE B 1 469 ? 29.64637 17.42569 26.86820 1.000 17.95040 477 ILE A C 1
ATOM 8375 O O . ILE B 1 469 ? 29.61225 17.33026 28.10026 1.000 16.80965 477 ILE A O 1
ATOM 8380 N N . LEU B 1 470 ? 29.36275 18.54740 26.21281 1.000 15.55182 478 LEU A N 1
ATOM 8381 C CA . LEU B 1 470 ? 28.74813 19.71142 26.84471 1.000 15.96270 478 LEU A CA 1
ATOM 8382 C C . LEU B 1 470 ? 27.34951 19.85588 26.27442 1.000 14.92604 478 LEU A C 1
ATOM 8383 O O . LEU B 1 470 ? 27.17869 19.79859 25.05175 1.000 16.52665 478 LEU A O 1
ATOM 8388 N N . VAL B 1 471 ? 26.35199 20.04716 27.13690 1.000 15.31011 479 VAL A N 1
ATOM 8389 C CA . VAL B 1 471 ? 24.98879 20.21267 26.63287 1.000 15.07901 479 VAL A CA 1
ATOM 8390 C C . VAL B 1 471 ? 24.20973 21.14024 27.56070 1.000 14.39292 479 VAL A C 1
ATOM 8391 O O . VAL B 1 471 ? 24.14424 20.92359 28.77408 1.000 16.71941 479 VAL A O 1
ATOM 8395 N N . THR B 1 472 ? 23.62274 22.18745 26.98628 1.000 16.40378 480 THR A N 1
ATOM 8396 C CA . THR B 1 472 ? 22.87511 23.17390 27.76832 1.000 15.49982 480 THR A CA 1
ATOM 8397 C C . THR B 1 472 ? 21.67704 23.60117 26.93121 1.000 16.38205 480 THR A C 1
ATOM 8398 O O . THR B 1 472 ? 21.76087 24.52472 26.11608 1.000 18.19328 480 THR A O 1
ATOM 8402 N N . THR B 1 473 ? 20.55472 22.92553 27.15953 1.000 16.83935 481 THR A N 1
ATOM 8403 C CA . THR B 1 473 ? 19.30186 23.22570 26.49367 1.000 16.84917 481 THR A CA 1
ATOM 8404 C C . THR B 1 473 ? 18.16867 22.85224 27.43984 1.000 15.24182 481 THR A C 1
ATOM 8405 O O . THR B 1 473 ? 18.28512 21.89654 28.21268 1.000 16.88915 481 THR A O 1
ATOM 8409 N N . ARG B 1 474 ? 17.07475 23.61524 27.37631 1.000 16.38572 482 ARG A N 1
ATOM 8410 C CA . ARG B 1 474 ? 15.89136 23.34445 28.19034 1.000 18.01054 482 ARG A CA 1
ATOM 8411 C C . ARG B 1 474 ? 15.02309 22.20806 27.64517 1.000 20.93844 482 ARG A C 1
ATOM 8412 O O . ARG B 1 474 ? 14.08350 21.78281 28.33268 1.000 19.67063 482 ARG A O 1
ATOM 8420 N N . LYS B 1 475 ? 15.29668 21.70981 26.44048 1.000 19.24097 483 LYS A N 1
ATOM 8421 C CA . LYS B 1 475 ? 14.48501 20.63618 25.87436 1.000 17.77687 483 LYS A CA 1
ATOM 8422 C C . LYS B 1 475 ? 14.97666 19.29106 26.39377 1.000 20.10452 483 LYS A C 1
ATOM 8423 O O . LYS B 1 475 ? 15.97875 19.20004 27.10345 1.000 20.05506 483 LYS A O 1
ATOM 8429 N N . LYS B 1 476 ? 14.29075 18.22318 25.99399 1.000 19.41792 484 LYS A N 1
ATOM 8430 C CA . LYS B 1 476 ? 14.65592 16.88705 26.44579 1.000 20.49963 484 LYS A CA 1
ATOM 8431 C C . LYS B 1 476 ? 16.08332 16.54267 26.03274 1.000 18.55915 484 LYS A C 1
ATOM 8432 O O . LYS B 1 476 ? 16.45124 16.66742 24.86169 1.000 19.19502 484 LYS A O 1
ATOM 8438 N N . VAL B 1 477 ? 16.88660 16.11584 27.00457 1.000 18.80604 485 VAL A N 1
ATOM 8439 C CA . VAL B 1 477 ? 18.26214 15.67759 26.78057 1.000 18.65569 485 VAL A CA 1
ATOM 8440 C C . VAL B 1 477 ? 18.37735 14.21326 27.18230 1.000 18.48494 485 VAL A C 1
ATOM 8441 O O . VAL B 1 477 ? 18.04634 13.84964 28.31677 1.000 19.65442 485 VAL A O 1
ATOM 8445 N N . THR B 1 478 ? 18.87339 13.38755 26.26618 1.000 18.24078 486 THR A N 1
ATOM 8446 C CA . THR B 1 478 ? 19.17239 11.98637 26.54286 1.000 19.14743 486 THR A CA 1
ATOM 8447 C C . THR B 1 478 ? 20.61292 11.72699 26.14602 1.000 18.19022 486 THR A C 1
ATOM 8448 O O . THR B 1 478 ? 20.96964 11.90173 24.97703 1.000 19.82444 486 THR A O 1
ATOM 8452 N N . ILE B 1 479 ? 21.43323 11.32101 27.11292 1.000 16.97723 487 ILE A N 1
ATOM 8453 C CA . ILE B 1 479 ? 22.80165 10.86515 26.87660 1.000 16.93397 487 ILE A CA 1
ATOM 8454 C C . ILE B 1 479 ? 22.84381 9.42012 27.35861 1.000 20.44543 487 ILE A C 1
ATOM 8455 O O . ILE B 1 479 ? 22.75212 9.16514 28.56552 1.000 21.35055 487 ILE A O 1
ATOM 8460 N N . GLU B 1 480 ? 22.96140 8.46969 26.42976 1.000 20.41403 488 GLU A N 1
ATOM 8461 C CA . GLU B 1 480 ? 22.57590 7.09685 26.74353 1.000 23.24745 488 GLU A CA 1
ATOM 8462 C C . GLU B 1 480 ? 23.48379 6.09240 26.05029 1.000 22.88811 488 GLU A C 1
ATOM 8463 O O . GLU B 1 480 ? 23.73335 6.21079 24.85187 1.000 22.27611 488 GLU A O 1
ATOM 8469 N N . ASN B 1 481 ? 23.98080 5.11158 26.81059 1.000 22.72103 489 ASN A N 1
ATOM 8470 C CA . ASN B 1 481 ? 24.73450 3.97895 26.25846 1.000 23.57721 489 ASN A CA 1
ATOM 8471 C C . ASN B 1 481 ? 25.98282 4.42265 25.49375 1.000 24.61938 489 ASN A C 1
ATOM 8472 O O . ASN B 1 481 ? 26.31832 3.86074 24.44786 1.000 25.57335 489 ASN A O 1
ATOM 8477 N N . ASN B 1 482 ? 26.68874 5.42047 26.02385 1.000 23.46051 490 ASN A N 1
ATOM 8478 C CA . ASN B 1 482 ? 27.96383 5.85997 25.47371 1.000 22.52360 490 ASN A CA 1
ATOM 8479 C C . ASN B 1 482 ? 29.11186 5.33541 26.32445 1.000 21.16118 490 ASN A C 1
ATOM 8480 O O . ASN B 1 482 ? 28.95223 5.07093 27.51566 1.000 22.83081 490 ASN A O 1
ATOM 8485 N N . LEU B 1 483 ? 30.27895 5.20229 25.70461 1.000 21.62709 491 LEU A N 1
ATOM 8486 C CA . LEU B 1 483 ? 31.51535 4.90191 26.41441 1.000 22.65732 491 LEU A CA 1
ATOM 8487 C C . LEU B 1 483 ? 32.38919 6.14977 26.42015 1.000 23.58648 491 LEU A C 1
ATOM 8488 O O . LEU B 1 483 ? 32.68410 6.70838 25.35455 1.000 22.93117 491 LEU A O 1
ATOM 8493 N N . PHE B 1 484 ? 32.78966 6.58649 27.61824 1.000 23.46271 492 PHE A N 1
ATOM 8494 C CA . PHE B 1 484 ? 33.76387 7.65837 27.80726 1.000 23.21053 492 PHE A CA 1
ATOM 8495 C C . PHE B 1 484 ? 35.01582 7.01742 28.37715 1.000 23.16521 492 PHE A C 1
ATOM 8496 O O . PHE B 1 484 ? 34.99813 6.52961 29.50923 1.000 26.20999 492 PHE A O 1
ATOM 8504 N N . ASP B 1 485 ? 36.11044 7.04726 27.62027 1.000 24.19271 493 ASP A N 1
ATOM 8505 C CA . ASP B 1 485 ? 37.34979 6.38889 28.03153 1.000 25.44266 493 ASP A CA 1
ATOM 8506 C C . ASP B 1 485 ? 38.49130 7.39930 27.96931 1.000 23.27080 493 ASP A C 1
ATOM 8507 O O . ASP B 1 485 ? 38.96570 7.73189 26.88019 1.000 24.87641 493 ASP A O 1
ATOM 8512 N N . GLY B 1 486 ? 38.92575 7.88844 29.13005 1.000 22.59262 494 GLY A N 1
ATOM 8513 C CA . GLY B 1 486 ? 40.09543 8.74424 29.18203 1.000 22.49651 494 GLY A CA 1
ATOM 8514 C C . GLY B 1 486 ? 39.86704 10.22062 28.93488 1.000 23.92463 494 GLY A C 1
ATOM 8515 O O . GLY B 1 486 ? 40.78324 10.91029 28.48328 1.000 23.69877 494 GLY A O 1
ATOM 8516 N N . MET B 1 487 ? 38.67534 10.73569 29.22617 1.000 22.73909 495 MET A N 1
ATOM 8517 C CA . MET B 1 487 ? 38.45262 12.17371 29.13226 1.000 21.03617 495 MET A CA 1
ATOM 8518 C C . MET B 1 487 ? 39.38381 12.90150 30.09889 1.000 20.78766 495 MET A C 1
ATOM 8519 O O . MET B 1 487 ? 39.43386 12.57544 31.28533 1.000 22.22383 495 MET A O 1
ATOM 8524 N N . GLY B 1 488 ? 40.14598 13.87326 29.58951 1.000 21.69905 496 GLY A N 1
ATOM 8525 C CA . GLY B 1 488 ? 41.07788 14.58564 30.45386 1.000 20.92096 496 GLY A CA 1
ATOM 8526 C C . GLY B 1 488 ? 40.38473 15.45672 31.48599 1.000 22.85998 496 GLY A C 1
ATOM 8527 O O . GLY B 1 488 ? 40.92202 15.69333 32.57427 1.000 21.27250 496 GLY A O 1
ATOM 8528 N N . MET B 1 489 ? 39.19464 15.95419 31.15757 1.000 21.18540 497 MET A N 1
ATOM 8529 C CA . MET B 1 489 ? 38.38980 16.74483 32.07896 1.000 19.34644 497 MET A CA 1
ATOM 8530 C C . MET B 1 489 ? 37.05830 16.02032 32.24284 1.000 20.89163 497 MET A C 1
ATOM 8531 O O . MET B 1 489 ? 36.97370 14.82665 31.93369 1.000 20.73101 497 MET A O 1
ATOM 8536 N N . ALA B 1 490 ? 36.01746 16.70941 32.71007 1.000 19.73836 498 ALA A N 1
ATOM 8537 C CA . ALA B 1 490 ? 34.76437 16.02795 33.02992 1.000 18.69689 498 ALA A CA 1
ATOM 8538 C C . ALA B 1 490 ? 34.20770 15.27314 31.82486 1.000 20.24153 498 ALA A C 1
ATOM 8539 O O . ALA B 1 490 ? 34.23209 15.76437 30.69510 1.000 20.23818 498 ALA A O 1
ATOM 8541 N N . GLY B 1 491 ? 33.67690 14.07258 32.07181 1.000 19.96714 499 GLY A N 1
ATOM 8542 C CA . GLY B 1 491 ? 33.06948 13.31367 30.98415 1.000 17.08159 499 GLY A CA 1
ATOM 8543 C C . GLY B 1 491 ? 31.88098 14.02979 30.36961 1.000 19.40844 499 GLY A C 1
ATOM 8544 O O . GLY B 1 491 ? 31.80762 14.20662 29.14982 1.000 19.02319 499 GLY A O 1
ATOM 8545 N N . ILE B 1 492 ? 30.91966 14.43159 31.20623 1.000 17.15396 500 ILE A N 1
ATOM 8546 C CA . ILE B 1 492 ? 29.77845 15.23684 30.78729 1.000 16.11839 500 ILE A CA 1
ATOM 8547 C C . ILE B 1 492 ? 29.80773 16.52409 31.59770 1.000 16.29635 500 ILE A C 1
ATOM 8548 O O . ILE B 1 492 ? 29.95960 16.47928 32.82232 1.000 15.17045 500 ILE A O 1
ATOM 8553 N N . TYR B 1 493 ? 29.65154 17.65980 30.92171 1.000 16.63237 501 TYR A N 1
ATOM 8554 C CA . TYR B 1 493 ? 29.73626 18.96654 31.57023 1.000 15.51553 501 TYR A CA 1
ATOM 8555 C C . TYR B 1 493 ? 28.51859 19.78799 31.17311 1.000 15.26312 501 TYR A C 1
ATOM 8556 O O . TYR B 1 493 ? 28.34365 20.12559 29.99659 1.000 15.17131 501 TYR A O 1
ATOM 8565 N N . ILE B 1 494 ? 27.68074 20.10965 32.14954 1.000 15.97416 502 ILE A N 1
ATOM 8566 C CA . ILE B 1 494 ? 26.48881 20.91963 31.92491 1.000 14.87803 502 ILE A CA 1
ATOM 8567 C C . ILE B 1 494 ? 26.67898 22.21671 32.69970 1.000 14.64066 502 ILE A C 1
ATOM 8568 O O . ILE B 1 494 ? 26.70238 22.20526 33.93606 1.000 14.67623 502 ILE A O 1
ATOM 8573 N N . SER B 1 495 ? 26.80185 23.34262 31.98547 1.000 15.93124 503 SER A N 1
ATOM 8574 C CA . SER B 1 495 ? 27.13560 24.60146 32.64171 1.000 15.50113 503 SER A CA 1
ATOM 8575 C C . SER B 1 495 ? 25.91924 25.51210 32.62651 1.000 14.82259 503 SER A C 1
ATOM 8576 O O . SER B 1 495 ? 25.02573 25.35089 33.48389 1.000 16.28085 503 SER A O 1
ATOM 8579 N N . ASN B 1 496 ? 25.81793 26.46759 31.68060 1.000 13.63715 504 ASN A N 1
ATOM 8580 C CA . ASN B 1 496 ? 24.92825 27.63783 31.65351 1.000 16.03236 504 ASN A CA 1
ATOM 8581 C C . ASN B 1 496 ? 25.67941 28.82678 32.25311 1.000 15.33422 504 ASN A C 1
ATOM 8582 O O . ASN B 1 496 ? 25.88280 28.89120 33.47057 1.000 15.46075 504 ASN A O 1
ATOM 8587 N N . ASP B 1 497 ? 26.07050 29.77927 31.40565 1.000 15.66708 505 ASP A N 1
ATOM 8588 C CA . ASP B 1 497 ? 27.20242 30.66343 31.69265 1.000 15.56053 505 ASP A CA 1
ATOM 8589 C C . ASP B 1 497 ? 26.92208 32.01495 31.05216 1.000 17.65899 505 ASP A C 1
ATOM 8590 O O . ASP B 1 497 ? 26.74759 32.10316 29.83383 1.000 17.36174 505 ASP A O 1
ATOM 8595 N N . ALA B 1 498 ? 26.84732 33.06181 31.86553 1.000 15.19582 506 ALA A N 1
ATOM 8596 C CA . ALA B 1 498 ? 26.85586 34.42129 31.34065 1.000 16.27912 506 ALA A CA 1
ATOM 8597 C C . ALA B 1 498 ? 27.94575 35.21676 32.03343 1.000 17.52730 506 ALA A C 1
ATOM 8598 O O . ALA B 1 498 ? 27.77610 36.39115 32.37784 1.000 19.07007 506 ALA A O 1
ATOM 8600 N N . GLN B 1 499 ? 29.08129 34.55625 32.25574 1.000 17.33710 507 GLN A N 1
ATOM 8601 C CA . GLN B 1 499 ? 30.21508 35.11526 32.97415 1.000 20.39360 507 GLN A CA 1
ATOM 8602 C C . GLN B 1 499 ? 31.43185 35.27025 32.07151 1.000 22.64443 507 GLN A C 1
ATOM 8603 O O . GLN B 1 499 ? 31.98619 36.36417 31.97779 1.000 22.00951 507 GLN A O 1
ATOM 8609 N N . SER B 1 500 ? 31.88219 34.19481 31.42164 1.000 21.26174 508 SER A N 1
ATOM 8610 C CA . SER B 1 500 ? 32.98484 34.27220 30.46739 1.000 23.64377 508 SER A CA 1
ATOM 8611 C C . SER B 1 500 ? 32.55928 33.85749 29.07371 1.000 21.08363 508 SER A C 1
ATOM 8612 O O . SER B 1 500 ? 32.80225 34.58684 28.10515 1.000 25.35775 508 SER A O 1
ATOM 8615 N N . TRP B 1 501 ? 31.93207 32.69756 28.95350 1.000 18.01531 509 TRP A N 1
ATOM 8616 C CA . TRP B 1 501 ? 31.64397 32.10606 27.65876 1.000 18.29637 509 TRP A CA 1
ATOM 8617 C C . TRP B 1 501 ? 30.30135 32.52377 27.09008 1.000 15.83354 509 TRP A C 1
ATOM 8618 O O . TRP B 1 501 ? 30.12273 32.45158 25.87386 1.000 16.13478 509 TRP A O 1
ATOM 8629 N N . TYR B 1 502 ? 29.36395 32.95041 27.93540 1.000 15.75035 510 TYR A N 1
ATOM 8630 C CA . TYR B 1 502 ? 28.04594 33.40776 27.48291 1.000 15.07008 510 TYR A CA 1
ATOM 8631 C C . TYR B 1 502 ? 27.34774 32.33454 26.64720 1.000 16.49175 510 TYR A C 1
ATOM 8632 O O . TYR B 1 502 ? 26.77385 32.60595 25.58864 1.000 17.18885 510 TYR A O 1
ATOM 8641 N N . GLU B 1 503 ? 27.39055 31.09768 27.13991 1.000 15.18409 511 GLU A N 1
ATOM 8642 C CA . GLU B 1 503 ? 26.69958 29.99099 26.49390 1.000 15.63271 511 GLU A CA 1
ATOM 8643 C C . GLU B 1 503 ? 25.47885 29.59507 27.31899 1.000 15.05524 511 GLU A C 1
ATOM 8644 O O . GLU B 1 503 ? 25.60107 29.22378 28.49222 1.000 15.06663 511 GLU A O 1
ATOM 8650 N N . SER B 1 504 ? 24.30918 29.69223 26.70037 1.000 15.57814 512 SER A N 1
ATOM 8651 C CA . SER B 1 504 ? 23.02836 29.25539 27.23914 1.000 14.95374 512 SER A CA 1
ATOM 8652 C C . SER B 1 504 ? 22.81494 27.77986 26.87987 1.000 15.61761 512 SER A C 1
ATOM 8653 O O . SER B 1 504 ? 23.57988 27.21023 26.09749 1.000 17.09605 512 SER A O 1
ATOM 8656 N N . GLY B 1 505 ? 21.77007 27.14563 27.43194 1.000 15.02820 513 GLY A N 1
ATOM 8657 C CA . GLY B 1 505 ? 20.86048 27.67188 28.44472 1.000 15.71876 513 GLY A CA 1
ATOM 8658 C C . GLY B 1 505 ? 20.53564 26.65062 29.53148 1.000 17.05507 513 GLY A C 1
ATOM 8659 O O . GLY B 1 505 ? 21.05752 25.52490 29.50220 1.000 17.83641 513 GLY A O 1
ATOM 8660 N N . PRO B 1 506 ? 19.66406 27.02628 30.47427 1.000 17.38447 514 PRO A N 1
ATOM 8661 C CA . PRO B 1 506 ? 19.33994 26.12230 31.58928 1.000 17.03904 514 PRO A CA 1
ATOM 8662 C C . PRO B 1 506 ? 18.63453 24.85897 31.11229 1.000 18.51481 514 PRO A C 1
ATOM 8663 O O . PRO B 1 506 ? 17.96451 24.84816 30.07745 1.000 18.75891 514 PRO A O 1
ATOM 8667 N N . THR B 1 507 ? 18.80332 23.77956 31.87678 1.000 17.18688 515 THR A N 1
ATOM 8668 C CA . THR B 1 507 ? 18.20066 22.49844 31.53533 1.000 17.95146 515 THR A CA 1
ATOM 8669 C C . THR B 1 507 ? 16.94165 22.26353 32.36737 1.000 19.73330 515 THR A C 1
ATOM 8670 O O . THR B 1 507 ? 16.80139 22.76363 33.48997 1.000 17.14765 515 THR A O 1
ATOM 8674 N N . ARG B 1 508 ? 16.02250 21.49003 31.79104 1.000 19.84909 516 ARG A N 1
ATOM 8675 C CA . ARG B 1 508 ? 14.74565 21.18503 32.41683 1.000 21.39824 516 ARG A CA 1
ATOM 8676 C C . ARG B 1 508 ? 14.39480 19.70589 32.37200 1.000 21.38527 516 ARG A C 1
ATOM 8677 O O . ARG B 1 508 ? 13.41373 19.30727 33.00978 1.000 21.24861 516 ARG A O 1
ATOM 8685 N N . ASP B 1 509 ? 15.15834 18.88640 31.65519 1.000 18.40332 517 ASP A N 1
ATOM 8686 C CA . ASP B 1 509 ? 14.81340 17.48063 31.48089 1.000 20.76340 517 ASP A CA 1
ATOM 8687 C C . ASP B 1 509 ? 16.01364 16.70816 30.94391 1.000 21.32303 517 ASP A C 1
ATOM 8688 O O . ASP B 1 509 ? 16.11663 16.46899 29.73508 1.000 23.73424 517 ASP A O 1
ATOM 8693 N N . VAL B 1 510 ? 16.91995 16.30818 31.83158 1.000 19.16143 518 VAL A N 1
ATOM 8694 C CA . VAL B 1 510 ? 18.16295 15.63804 31.45985 1.000 19.90681 518 VAL A CA 1
ATOM 8695 C C . VAL B 1 510 ? 18.13963 14.20813 31.98584 1.000 18.55715 518 VAL A C 1
ATOM 8696 O O . VAL B 1 510 ? 17.92113 13.97899 33.18179 1.000 19.61298 518 VAL A O 1
ATOM 8700 N N . THR B 1 511 ? 18.42361 13.25535 31.10645 1.000 19.83946 519 THR A N 1
ATOM 8701 C CA . THR B 1 511 ? 18.57583 11.85365 31.47598 1.000 20.61231 519 THR A CA 1
ATOM 8702 C C . THR B 1 511 ? 19.93985 11.38162 31.00078 1.000 19.66426 519 THR A C 1
ATOM 8703 O O . THR B 1 511 ? 20.25134 11.47247 29.80788 1.000 21.40538 519 THR A O 1
ATOM 8707 N N . ILE B 1 512 ? 20.75934 10.91511 31.93477 1.000 20.05985 520 ILE A N 1
ATOM 8708 C CA . ILE B 1 512 ? 22.06502 10.33861 31.64335 1.000 17.71268 520 ILE A CA 1
ATOM 8709 C C . ILE B 1 512 ? 21.98821 8.87608 32.07186 1.000 21.31485 520 ILE A C 1
ATOM 8710 O O . ILE B 1 512 ? 21.96486 8.57489 33.27334 1.000 20.52691 520 ILE A O 1
ATOM 8715 N N . ARG B 1 513 ? 21.93032 7.96348 31.09666 1.000 21.84815 521 ARG A N 1
ATOM 8716 C CA . ARG B 1 513 ? 21.56379 6.58254 31.38853 1.000 22.44648 521 ARG A CA 1
ATOM 8717 C C . ARG B 1 513 ? 22.45735 5.59260 30.65375 1.000 23.76269 521 ARG A C 1
ATOM 8718 O O . ARG B 1 513 ? 22.72686 5.75366 29.46396 1.000 21.85026 521 ARG A O 1
ATOM 8726 N N . GLY B 1 514 ? 22.89473 4.55311 31.36319 1.000 23.17991 522 GLY A N 1
ATOM 8727 C CA . GLY B 1 514 ? 23.51512 3.42045 30.69627 1.000 22.63463 522 GLY A CA 1
ATOM 8728 C C . GLY B 1 514 ? 24.88440 3.65761 30.09391 1.000 24.81655 522 GLY A C 1
ATOM 8729 O O . GLY B 1 514 ? 25.32856 2.85042 29.27161 1.000 23.21463 522 GLY A O 1
ATOM 8730 N N . ASN B 1 515 ? 25.56551 4.74104 30.46838 1.000 22.35913 523 ASN A N 1
ATOM 8731 C CA . ASN B 1 515 ? 26.90196 5.03590 29.96821 1.000 22.36714 523 ASN A CA 1
ATOM 8732 C C . ASN B 1 515 ? 27.95993 4.37757 30.84655 1.000 21.21314 523 ASN A C 1
ATOM 8733 O O . ASN B 1 515 ? 27.71636 4.04710 32.00515 1.000 21.43789 523 ASN A O 1
ATOM 8738 N N . THR B 1 516 ? 29.16044 4.23030 30.29118 1.000 19.58580 524 THR A N 1
ATOM 8739 C CA . THR B 1 516 ? 30.32004 3.75938 31.04187 1.000 21.58079 524 THR A CA 1
ATOM 8740 C C . THR B 1 516 ? 31.40278 4.82598 31.02459 1.000 22.44395 524 THR A C 1
ATOM 8741 O O . THR B 1 516 ? 31.72281 5.37166 29.96136 1.000 23.04036 524 THR A O 1
ATOM 8745 N N . PHE B 1 517 ? 31.96990 5.10434 32.19729 1.000 21.19344 525 PHE A N 1
ATOM 8746 C CA . PHE B 1 517 ? 33.04105 6.07672 32.36702 1.000 21.37838 525 PHE A CA 1
ATOM 8747 C C . PHE B 1 517 ? 34.29290 5.34485 32.84197 1.000 23.21928 525 PHE A C 1
ATOM 8748 O O . PHE B 1 517 ? 34.28216 4.72500 33.91349 1.000 23.87036 525 PHE A O 1
ATOM 8756 N N . ARG B 1 518 ? 35.36911 5.42707 32.05140 1.000 22.49829 526 ARG A N 1
ATOM 8757 C CA . ARG B 1 518 ? 36.64267 4.78193 32.34429 1.000 25.13186 526 ARG A CA 1
ATOM 8758 C C . ARG B 1 518 ? 37.76116 5.80836 32.28739 1.000 26.30017 526 ARG A C 1
ATOM 8759 O O . ARG B 1 518 ? 37.72994 6.72214 31.45497 1.000 24.00235 526 ARG A O 1
ATOM 8767 N N . ARG B 1 519 ? 38.75002 5.64102 33.16616 1.000 21.95063 527 ARG A N 1
ATOM 8768 C CA . ARG B 1 519 ? 39.95836 6.46617 33.17543 1.000 26.78522 527 ARG A CA 1
ATOM 8769 C C . ARG B 1 519 ? 39.60324 7.95354 33.13586 1.000 25.68528 527 ARG A C 1
ATOM 8770 O O . ARG B 1 519 ? 40.16695 8.74566 32.37211 1.000 24.41550 527 ARG A O 1
ATOM 8778 N N . SER B 1 520 ? 38.64730 8.32322 33.97971 1.000 24.07165 528 SER A N 1
ATOM 8779 C CA . SER B 1 520 ? 38.21267 9.70978 34.08209 1.000 23.27277 528 SER A CA 1
ATOM 8780 C C . SER B 1 520 ? 39.34040 10.58867 34.60385 1.000 23.34092 528 SER A C 1
ATOM 8781 O O . SER B 1 520 ? 39.82538 10.39357 35.72074 1.000 26.23572 528 SER A O 1
ATOM 8784 N N . GLY B 1 521 ? 39.74732 11.57506 33.80529 1.000 23.96844 529 GLY A N 1
ATOM 8785 C CA . GLY B 1 521 ? 40.74805 12.51371 34.28104 1.000 23.76012 529 GLY A CA 1
ATOM 8786 C C . GLY B 1 521 ? 40.22961 13.48180 35.32785 1.000 23.00265 529 GLY A C 1
ATOM 8787 O O . GLY B 1 521 ? 41.02958 14.12862 36.00899 1.000 21.34017 529 GLY A O 1
ATOM 8788 N N . SER B 1 522 ? 38.91009 13.59986 35.46810 1.000 21.65510 530 SER A N 1
ATOM 8789 C CA . SER B 1 522 ? 38.33528 14.49157 36.46879 1.000 22.20967 530 SER A CA 1
ATOM 8790 C C . SER B 1 522 ? 37.00181 13.92101 36.95239 1.000 22.17507 530 SER A C 1
ATOM 8791 O O . SER B 1 522 ? 36.83547 12.69558 36.96948 1.000 23.03624 530 SER A O 1
ATOM 8794 N N . ASP B 1 523 ? 36.05985 14.77665 37.37093 1.000 20.32522 531 ASP A N 1
ATOM 8795 C CA . ASP B 1 523 ? 34.70877 14.30549 37.66879 1.000 21.31698 531 ASP A CA 1
ATOM 8796 C C . ASP B 1 523 ? 34.16449 13.55727 36.46219 1.000 21.03104 531 ASP A C 1
ATOM 8797 O O . ASP B 1 523 ? 34.42039 13.93947 35.31897 1.000 21.53988 531 ASP A O 1
ATOM 8802 N N . ALA B 1 524 ? 33.39670 12.49698 36.70834 1.000 18.51877 532 ALA A N 1
ATOM 8803 C CA . ALA B 1 524 ? 32.68674 11.87431 35.59818 1.000 19.32288 532 ALA A CA 1
ATOM 8804 C C . ALA B 1 524 ? 31.61689 12.81399 35.04946 1.000 18.57762 532 ALA A C 1
ATOM 8805 O O . ALA B 1 524 ? 31.54590 13.04277 33.83795 1.000 20.99450 532 ALA A O 1
ATOM 8807 N N . ILE B 1 525 ? 30.78252 13.37531 35.92617 1.000 17.17876 533 ILE A N 1
ATOM 8808 C CA . ILE B 1 525 ? 29.69676 14.27413 35.53183 1.000 17.39749 533 ILE A CA 1
ATOM 8809 C C . ILE B 1 525 ? 29.81393 15.54697 36.35992 1.000 18.08532 533 ILE A C 1
ATOM 8810 O O . ILE B 1 525 ? 29.79780 15.48982 37.59593 1.000 17.70357 533 ILE A O 1
ATOM 8815 N N . LEU B 1 526 ? 29.91836 16.69101 35.68690 1.000 16.38753 534 LEU A N 1
ATOM 8816 C CA . LEU B 1 526 ? 30.03861 17.97892 36.35946 1.000 15.73607 534 LEU A CA 1
ATOM 8817 C C . LEU B 1 526 ? 28.90899 18.87758 35.87565 1.000 14.74383 534 LEU A C 1
ATOM 8818 O O . LEU B 1 526 ? 28.77789 19.12413 34.67477 1.000 14.89980 534 LEU A O 1
ATOM 8823 N N . VAL B 1 527 ? 28.07192 19.31845 36.80171 1.000 13.73682 535 VAL A N 1
ATOM 8824 C CA . VAL B 1 527 ? 27.03594 20.30422 36.52122 1.000 14.76124 535 VAL A CA 1
ATOM 8825 C C . VAL B 1 527 ? 27.45574 21.57577 37.24425 1.000 15.30637 535 VAL A C 1
ATOM 8826 O O . VAL B 1 527 ? 27.51277 21.61512 38.47864 1.000 15.22553 535 VAL A O 1
ATOM 8830 N N . GLU B 1 528 ? 27.78964 22.61297 36.48355 1.000 15.48674 536 GLU A N 1
ATOM 8831 C CA . GLU B 1 528 ? 28.43281 23.79225 37.05165 1.000 15.66405 536 GLU A CA 1
ATOM 8832 C C . GLU B 1 528 ? 28.06931 25.01500 36.22805 1.000 14.81868 536 GLU A C 1
ATOM 8833 O O . GLU B 1 528 ? 28.88370 25.52962 35.45895 1.000 15.84500 536 GLU A O 1
ATOM 8839 N N . PRO B 1 529 ? 26.83459 25.50494 36.35452 1.000 14.50082 537 PRO A N 1
ATOM 8840 C CA . PRO B 1 529 ? 26.54889 26.84789 35.84478 1.000 14.64570 537 PRO A CA 1
ATOM 8841 C C . PRO B 1 529 ? 27.46579 27.81789 36.57908 1.000 15.68079 537 PRO A C 1
ATOM 8842 O O . PRO B 1 529 ? 27.87909 27.56258 37.71249 1.000 14.82681 537 PRO A O 1
ATOM 8846 N N . THR B 1 530 ? 27.83494 28.90982 35.91559 1.000 16.25260 538 THR A N 1
ATOM 8847 C CA . THR B 1 530 ? 28.89684 29.75194 36.45929 1.000 17.09114 538 THR A CA 1
ATOM 8848 C C . THR B 1 530 ? 28.35987 30.97218 37.20809 1.000 18.37277 538 THR A C 1
ATOM 8849 O O . THR B 1 530 ? 29.09455 31.95376 37.38763 1.000 19.21384 538 THR A O 1
ATOM 8853 N N . ASN B 1 531 ? 27.11057 30.92245 37.66563 1.000 15.87512 539 ASN A N 1
ATOM 8854 C CA . ASN B 1 531 ? 26.55840 31.98418 38.50753 1.000 17.87832 539 ASN A CA 1
ATOM 8855 C C . ASN B 1 531 ? 27.43576 32.18710 39.74166 1.000 19.94449 539 ASN A C 1
ATOM 8856 O O . ASN B 1 531 ? 27.67720 31.22138 40.48341 1.000 17.60757 539 ASN A O 1
ATOM 8861 N N . PRO B 1 532 ? 27.94085 33.40454 39.98918 1.000 19.79780 540 PRO A N 1
ATOM 8862 C CA . PRO B 1 532 ? 28.65916 33.66378 41.24788 1.000 20.90636 540 PRO A CA 1
ATOM 8863 C C . PRO B 1 532 ? 27.73857 33.76023 42.44405 1.000 20.50359 540 PRO A C 1
ATOM 8864 O O . PRO B 1 532 ? 28.19596 33.56251 43.57477 1.000 21.71315 540 PRO A O 1
ATOM 8868 N N . THR B 1 533 ? 26.46221 34.04895 42.23867 1.000 18.08341 541 THR A N 1
ATOM 8869 C CA . THR B 1 533 ? 25.48086 34.06118 43.31849 1.000 20.87187 541 THR A CA 1
ATOM 8870 C C . THR B 1 533 ? 24.74644 32.72575 43.30268 1.000 20.24770 541 THR A C 1
ATOM 8871 O O . THR B 1 533 ? 24.17693 32.34950 42.27768 1.000 20.18665 541 THR A O 1
ATOM 8875 N N . VAL B 1 534 ? 24.74944 32.01322 44.42297 1.000 18.80228 542 VAL A N 1
ATOM 8876 C CA . VAL B 1 534 ? 24.05185 30.73341 44.50858 1.000 20.36557 542 VAL A CA 1
ATOM 8877 C C . VAL B 1 534 ? 22.74766 30.96709 45.25345 1.000 22.32097 542 VAL A C 1
ATOM 8878 O O . VAL B 1 534 ? 22.74399 31.18759 46.47022 1.000 22.34731 542 VAL A O 1
ATOM 8882 N N . SER B 1 535 ? 21.64075 30.93333 44.52044 1.000 21.93964 543 SER A N 1
ATOM 8883 C CA . SER B 1 535 ? 20.33625 31.07201 45.14747 1.000 26.12899 543 SER A CA 1
ATOM 8884 C C . SER B 1 535 ? 20.03874 29.84134 45.99336 1.000 26.70174 543 SER A C 1
ATOM 8885 O O . SER B 1 535 ? 20.25179 28.70493 45.55455 1.000 26.27722 543 SER A O 1
ATOM 8888 N N . THR B 1 536 ? 19.55173 30.06840 47.20814 1.000 27.86950 544 THR A N 1
ATOM 8889 C CA . THR B 1 536 ? 19.13357 28.98743 48.08944 1.000 32.12017 544 THR A CA 1
ATOM 8890 C C . THR B 1 536 ? 17.63600 28.70577 48.01360 1.000 31.85002 544 THR A C 1
ATOM 8891 O O . THR B 1 536 ? 17.12659 27.92776 48.82535 1.000 36.05927 544 THR A O 1
ATOM 8895 N N . THR B 1 537 ? 16.92114 29.31453 47.06062 1.000 29.34126 545 THR A N 1
ATOM 8896 C CA . THR B 1 537 ? 15.47052 29.15532 46.94431 1.000 29.00072 545 THR A CA 1
ATOM 8897 C C . THR B 1 537 ? 14.99130 28.73781 45.56264 1.000 32.33831 545 THR A C 1
ATOM 8898 O O . THR B 1 537 ? 13.84424 28.28641 45.44444 1.000 38.84974 545 THR A O 1
ATOM 8902 N N . ASP B 1 538 ? 15.79068 28.91854 44.51701 1.000 29.07254 546 ASP A N 1
ATOM 8903 C CA . ASP B 1 538 ? 15.47029 28.45177 43.17593 1.000 26.65352 546 ASP A CA 1
ATOM 8904 C C . ASP B 1 538 ? 16.75443 27.86211 42.61067 1.000 27.13531 546 ASP A C 1
ATOM 8905 O O . ASP B 1 538 ? 17.84327 28.12468 43.12026 1.000 26.99519 546 ASP A O 1
ATOM 8910 N N . THR B 1 539 ? 16.64148 27.03347 41.58267 1.000 23.89332 547 THR A N 1
ATOM 8911 C CA . THR B 1 539 ? 17.83791 26.44579 40.99909 1.000 22.33528 547 THR A CA 1
ATOM 8912 C C . THR B 1 539 ? 17.90011 26.78952 39.52195 1.000 21.44904 547 THR A C 1
ATOM 8913 O O . THR B 1 539 ? 16.87107 27.02285 38.87697 1.000 21.14958 547 THR A O 1
ATOM 8917 N N . VAL B 1 540 ? 19.12919 26.81145 39.00463 1.000 17.45305 548 VAL A N 1
ATOM 8918 C CA . VAL B 1 540 ? 19.35906 27.07763 37.59248 1.000 16.96805 548 VAL A CA 1
ATOM 8919 C C . VAL B 1 540 ? 18.80831 25.94183 36.74551 1.000 17.49732 548 VAL A C 1
ATOM 8920 O O . VAL B 1 540 ? 18.18426 26.17586 35.70534 1.000 18.54264 548 VAL A O 1
ATOM 8924 N N . HIS B 1 541 ? 19.06963 24.69990 37.15740 1.000 15.78397 549 HIS A N 1
ATOM 8925 C CA . HIS B 1 541 ? 18.71421 23.49458 36.42194 1.000 18.51144 549 HIS A CA 1
ATOM 8926 C C . HIS B 1 541 ? 17.66040 22.71272 37.19511 1.000 18.24039 549 HIS A C 1
ATOM 8927 O O . HIS B 1 541 ? 17.59618 22.78433 38.42384 1.000 17.06015 549 HIS A O 1
ATOM 8934 N N . LYS B 1 542 ? 16.86223 21.92746 36.47334 1.000 18.61996 550 LYS A N 1
ATOM 8935 C CA . LYS B 1 542 ? 15.78617 21.15533 37.08765 1.000 19.87957 550 LYS A CA 1
ATOM 8936 C C . LYS B 1 542 ? 15.63688 19.81433 36.38164 1.000 19.65075 550 LYS A C 1
ATOM 8937 O O . LYS B 1 542 ? 15.83046 19.71738 35.16841 1.000 17.46499 550 LYS A O 1
ATOM 8943 N N . ASN B 1 543 ? 15.27575 18.78242 37.15473 1.000 21.12545 551 ASN A N 1
ATOM 8944 C CA . ASN B 1 543 ? 14.81267 17.49296 36.62200 1.000 21.26307 551 ASN A CA 1
ATOM 8945 C C . ASN B 1 543 ? 15.92422 16.77643 35.84755 1.000 20.53403 551 ASN A C 1
ATOM 8946 O O . ASN B 1 543 ? 15.88861 16.62327 34.62459 1.000 22.27839 551 ASN A O 1
ATOM 8951 N N . MET B 1 544 ? 16.89052 16.28400 36.60705 1.000 19.75543 552 MET A N 1
ATOM 8952 C CA . MET B 1 544 ? 18.02987 15.56923 36.05369 1.000 19.78715 552 MET A CA 1
ATOM 8953 C C . MET B 1 544 ? 18.08530 14.18669 36.68896 1.000 20.59805 552 MET A C 1
ATOM 8954 O O . MET B 1 544 ? 18.02412 14.06419 37.91888 1.000 19.02399 552 MET A O 1
ATOM 8959 N N . THR B 1 545 ? 18.19745 13.15303 35.85012 1.000 19.67703 553 THR A N 1
ATOM 8960 C CA . THR B 1 545 ? 18.18847 11.76118 36.29594 1.000 20.19163 553 THR A CA 1
ATOM 8961 C C . THR B 1 545 ? 19.42026 11.05770 35.75586 1.000 19.16508 553 THR A C 1
ATOM 8962 O O . THR B 1 545 ? 19.63763 11.02594 34.54194 1.000 20.89375 553 THR A O 1
ATOM 8966 N N . ILE B 1 546 ? 20.20216 10.46974 36.65014 1.000 19.15437 554 ILE A N 1
ATOM 8967 C CA . ILE B 1 546 ? 21.46390 9.82720 36.31371 1.000 20.30158 554 ILE A CA 1
ATOM 8968 C C . ILE B 1 546 ? 21.33238 8.38245 36.79201 1.000 20.52771 554 ILE A C 1
ATOM 8969 O O . ILE B 1 546 ? 21.42494 8.11660 37.99496 1.000 21.89267 554 ILE A O 1
ATOM 8974 N N . GLU B 1 547 ? 21.11636 7.43972 35.86984 1.000 21.34071 555 GLU A N 1
ATOM 8975 C CA . GLU B 1 547 ? 20.71118 6.09655 36.27550 1.000 22.61605 555 GLU A CA 1
ATOM 8976 C C . GLU B 1 547 ? 21.30633 5.03840 35.35323 1.000 24.64541 555 GLU A C 1
ATOM 8977 O O . GLU B 1 547 ? 21.44880 5.24942 34.14793 1.000 24.43060 555 GLU A O 1
ATOM 8983 N N . GLY B 1 548 ? 21.63247 3.88401 35.93383 1.000 24.61302 556 GLY A N 1
ATOM 8984 C CA . GLY B 1 548 ? 22.08742 2.75246 35.14714 1.000 23.81006 556 GLY A CA 1
ATOM 8985 C C . GLY B 1 548 ? 23.44886 2.91566 34.51201 1.000 25.37727 556 GLY A C 1
ATOM 8986 O O . GLY B 1 548 ? 23.76503 2.19841 33.55705 1.000 24.35358 556 GLY A O 1
ATOM 8987 N N . ASN B 1 549 ? 24.26568 3.84361 35.00601 1.000 23.79268 557 ASN A N 1
ATOM 8988 C CA . ASN B 1 549 ? 25.59763 4.06261 34.46190 1.000 22.64558 557 ASN A CA 1
ATOM 8989 C C . ASN B 1 549 ? 26.61227 3.22713 35.22714 1.000 22.31160 557 ASN A C 1
ATOM 8990 O O . ASN B 1 549 ? 26.39860 2.85168 36.37951 1.000 26.53071 557 ASN A O 1
ATOM 8995 N N . THR B 1 550 ? 27.74173 2.96400 34.58764 1.000 21.09855 558 THR A N 1
ATOM 8996 C CA . THR B 1 550 ? 28.88065 2.34970 35.25758 1.000 22.01120 558 THR A CA 1
ATOM 8997 C C . THR B 1 550 ? 30.02270 3.35514 35.32140 1.000 24.13176 558 THR A C 1
ATOM 8998 O O . THR B 1 550 ? 30.47872 3.84761 34.28263 1.000 23.93728 558 THR A O 1
ATOM 9002 N N . PHE B 1 551 ? 30.48426 3.65460 36.53481 1.000 21.28804 559 PHE A N 1
ATOM 9003 C CA . PHE B 1 551 ? 31.59568 4.57302 36.75566 1.000 22.21856 559 PHE A CA 1
ATOM 9004 C C . PHE B 1 551 ? 32.76612 3.79655 37.32849 1.000 24.04469 559 PHE A C 1
ATOM 9005 O O . PHE B 1 551 ? 32.64970 3.22315 38.41546 1.000 25.23688 559 PHE A O 1
ATOM 9013 N N . TYR B 1 552 ? 33.88929 3.79798 36.61485 1.000 22.56883 560 TYR A N 1
ATOM 9014 C CA . TYR B 1 552 ? 35.15317 3.30965 37.15051 1.000 26.07558 560 TYR A CA 1
ATOM 9015 C C . TYR B 1 552 ? 35.89220 4.48931 37.76657 1.000 25.96635 560 TYR A C 1
ATOM 9016 O O . TYR B 1 552 ? 36.12099 5.49861 37.09337 1.000 25.17934 560 TYR A O 1
ATOM 9025 N N . VAL B 1 553 ? 36.24188 4.37325 39.04796 1.000 26.13094 561 VAL A N 1
ATOM 9026 C CA . VAL B 1 553 ? 36.75853 5.49866 39.81221 1.000 27.16269 561 VAL A CA 1
ATOM 9027 C C . VAL B 1 553 ? 38.14952 5.17362 40.33167 1.000 31.19726 561 VAL A C 1
ATOM 9028 O O . VAL B 1 553 ? 38.52267 4.01219 40.52545 1.000 30.07410 561 VAL A O 1
ATOM 9032 N N . ASN B 1 554 ? 38.91091 6.23867 40.57532 1.000 30.09606 562 ASN A N 1
ATOM 9033 C CA . ASN B 1 554 ? 40.29847 6.14815 41.00245 1.000 32.29782 562 ASN A CA 1
ATOM 9034 C C . ASN B 1 554 ? 40.70923 7.45482 41.67914 1.000 33.69955 562 ASN A C 1
ATOM 9035 O O . ASN B 1 554 ? 41.79535 7.98513 41.42533 1.000 38.52667 562 ASN A O 1
ATOM 9040 N N . GLY B 1 555 ? 39.84431 7.98908 42.53860 1.000 30.28276 563 GLY A N 1
ATOM 9041 C CA . GLY B 1 555 ? 40.16370 9.16433 43.32544 1.000 33.73603 563 GLY A CA 1
ATOM 9042 C C . GLY B 1 555 ? 39.43585 10.43149 42.92446 1.000 30.48069 563 GLY A C 1
ATOM 9043 O O . GLY B 1 555 ? 39.47797 11.40697 43.68359 1.000 30.19828 563 GLY A O 1
ATOM 9044 N N . ASN B 1 556 ? 38.78155 10.46313 41.76682 1.000 29.36953 564 ASN A N 1
ATOM 9045 C CA . ASN B 1 556 ? 37.97899 11.61112 41.37122 1.000 25.89816 564 ASN A CA 1
ATOM 9046 C C . ASN B 1 556 ? 36.51162 11.34348 41.70448 1.000 26.49644 564 ASN A C 1
ATOM 9047 O O . ASN B 1 556 ? 36.12599 10.23488 42.08734 1.000 26.72028 564 ASN A O 1
ATOM 9052 N N . ARG B 1 557 ? 35.68917 12.38076 41.55902 1.000 20.02246 565 ARG A N 1
ATOM 9053 C CA . ARG B 1 557 ? 34.27778 12.28058 41.88231 1.000 20.07960 565 ARG A CA 1
ATOM 9054 C C . ARG B 1 557 ? 33.49242 11.62502 40.74506 1.000 19.37142 565 ARG A C 1
ATOM 9055 O O . ARG B 1 557 ? 33.90144 11.62161 39.57940 1.000 20.08927 565 ARG A O 1
ATOM 9063 N N . VAL B 1 558 ? 32.34159 11.06138 41.11374 1.000 19.64155 566 VAL A N 1
ATOM 9064 C CA . VAL B 1 558 ? 31.36418 10.59494 40.13907 1.000 19.49845 566 VAL A CA 1
ATOM 9065 C C . VAL B 1 558 ? 30.47225 11.74742 39.68601 1.000 19.62340 566 VAL A C 1
ATOM 9066 O O . VAL B 1 558 ? 30.24158 11.94532 38.48787 1.000 20.16483 566 VAL A O 1
ATOM 9070 N N . LEU B 1 559 ? 29.94371 12.51097 40.64182 1.000 18.03923 567 LEU A N 1
ATOM 9071 C CA . LEU B 1 559 ? 29.00104 13.58579 40.35494 1.000 17.50626 567 LEU A CA 1
ATOM 9072 C C . LEU B 1 559 ? 29.36252 14.79729 41.20127 1.000 18.69621 567 LEU A C 1
ATOM 9073 O O . LEU B 1 559 ? 29.51519 14.69472 42.42309 1.000 19.23654 567 LEU A O 1
ATOM 9078 N N . ASN B 1 560 ? 29.51077 15.93739 40.54321 1.000 17.23748 568 ASN A N 1
ATOM 9079 C CA . ASN B 1 560 ? 29.77205 17.21259 41.20009 1.000 17.96077 568 ASN A CA 1
ATOM 9080 C C . ASN B 1 560 ? 28.71462 18.14529 40.60332 1.000 17.52549 568 ASN A C 1
ATOM 9081 O O . ASN B 1 560 ? 28.84065 18.56367 39.45092 1.000 18.63195 568 ASN A O 1
ATOM 9086 N N . ALA B 1 561 ? 27.63154 18.41477 41.33957 1.000 16.26569 569 ALA A N 1
ATOM 9087 C CA . ALA B 1 561 ? 26.45565 19.07013 40.76190 1.000 15.77232 569 ALA A CA 1
ATOM 9088 C C . ALA B 1 561 ? 26.11451 20.35671 41.50543 1.000 16.37989 569 ALA A C 1
ATOM 9089 O O . ALA B 1 561 ? 26.04452 20.36452 42.73974 1.000 16.70654 569 ALA A O 1
ATOM 9091 N N . LYS B 1 562 ? 25.85919 21.42664 40.74562 1.000 15.49291 570 LYS A N 1
ATOM 9092 C CA . LYS B 1 562 ? 25.60181 22.75975 41.28735 1.000 16.15109 570 LYS A CA 1
ATOM 9093 C C . LYS B 1 562 ? 24.25896 23.26702 40.77248 1.000 15.59889 570 LYS A C 1
ATOM 9094 O O . LYS B 1 562 ? 24.03109 23.30389 39.55688 1.000 15.31238 570 LYS A O 1
ATOM 9100 N N . SER B 1 563 ? 23.37665 23.64423 41.69973 1.000 17.55940 571 SER A N 1
ATOM 9101 C CA . SER B 1 563 ? 22.13605 24.35746 41.39894 1.000 16.36531 571 SER A CA 1
ATOM 9102 C C . SER B 1 563 ? 21.22518 23.52496 40.49063 1.000 18.13040 571 SER A C 1
ATOM 9103 O O . SER B 1 563 ? 20.80660 23.96022 39.41719 1.000 18.31203 571 SER A O 1
ATOM 9106 N N . VAL B 1 564 ? 20.92923 22.30401 40.94764 1.000 18.35838 572 VAL A N 1
ATOM 9107 C CA . VAL B 1 564 ? 19.98195 21.39430 40.29605 1.000 15.82032 572 VAL A CA 1
ATOM 9108 C C . VAL B 1 564 ? 18.88340 21.06496 41.30162 1.000 17.49746 572 VAL A C 1
ATOM 9109 O O . VAL B 1 564 ? 19.17498 20.75166 42.45664 1.000 16.92704 572 VAL A O 1
ATOM 9113 N N . SER B 1 565 ? 17.62612 21.14849 40.87732 1.000 19.12422 573 SER A N 1
ATOM 9114 C CA . SER B 1 565 ? 16.53294 20.65921 41.70458 1.000 20.14206 573 SER A CA 1
ATOM 9115 C C . SER B 1 565 ? 15.98794 19.38602 41.07616 1.000 22.28586 573 SER A C 1
ATOM 9116 O O . SER B 1 565 ? 16.04580 19.20979 39.85652 1.000 24.26707 573 SER A O 1
ATOM 9119 N N . ASP B 1 566 ? 15.48820 18.48314 41.91730 1.000 21.30256 574 ASP A N 1
ATOM 9120 C CA . ASP B 1 566 ? 14.96542 17.20739 41.44544 1.000 23.43387 574 ASP A CA 1
ATOM 9121 C C . ASP B 1 566 ? 16.05939 16.42893 40.70749 1.000 23.62061 574 ASP A C 1
ATOM 9122 O O . ASP B 1 566 ? 15.94020 16.07075 39.53137 1.000 22.17467 574 ASP A O 1
ATOM 9127 N N . LEU B 1 567 ? 17.14833 16.19696 41.42868 1.000 21.69884 575 LEU A N 1
ATOM 9128 C CA . LEU B 1 567 ? 18.30553 15.46455 40.93061 1.000 20.71058 575 LEU A CA 1
ATOM 9129 C C . LEU B 1 567 ? 18.26303 14.04874 41.49822 1.000 18.80189 575 LEU A C 1
ATOM 9130 O O . LEU B 1 567 ? 18.25046 13.87126 42.71715 1.000 18.65338 575 LEU A O 1
ATOM 9135 N N . THR B 1 568 ? 18.24888 13.04779 40.62428 1.000 20.29091 576 THR A N 1
ATOM 9136 C CA . THR B 1 568 ? 18.17411 11.65350 41.04574 1.000 20.87098 576 THR A CA 1
ATOM 9137 C C . THR B 1 568 ? 19.39751 10.90114 40.54328 1.000 20.28887 576 THR A C 1
ATOM 9138 O O . THR B 1 568 ? 19.71729 10.95171 39.35093 1.000 22.67978 576 THR A O 1
ATOM 9142 N N . PHE B 1 569 ? 20.07929 10.21464 41.45191 1.000 19.72809 577 PHE A N 1
ATOM 9143 C CA . PHE B 1 569 ? 21.22047 9.35993 41.12729 1.000 18.74040 577 PHE A CA 1
ATOM 9144 C C . PHE B 1 569 ? 20.86153 7.95433 41.61193 1.000 22.19833 577 PHE A C 1
ATOM 9145 O O . PHE B 1 569 ? 20.90798 7.68002 42.81566 1.000 20.62515 577 PHE A O 1
ATOM 9153 N N . ARG B 1 570 ? 20.48917 7.06446 40.68969 1.000 21.88860 578 ARG A N 1
ATOM 9154 C CA . ARG B 1 570 ? 19.90100 5.79312 41.09673 1.000 24.31766 578 ARG A CA 1
ATOM 9155 C C . ARG B 1 570 ? 20.34328 4.64959 40.19705 1.000 25.31062 578 ARG A C 1
ATOM 9156 O O . ARG B 1 570 ? 20.49017 4.81855 38.98394 1.000 24.55302 578 ARG A O 1
ATOM 9164 N N . ASP B 1 571 ? 20.55773 3.48279 40.80940 1.000 25.44582 579 ASP A N 1
ATOM 9165 C CA . ASP B 1 571 ? 20.78719 2.24285 40.07836 1.000 26.62360 579 ASP A CA 1
ATOM 9166 C C . ASP B 1 571 ? 22.05781 2.30310 39.23480 1.000 27.02551 579 ASP A C 1
ATOM 9167 O O . ASP B 1 571 ? 22.14684 1.66904 38.18037 1.000 24.63487 579 ASP A O 1
ATOM 9172 N N . ASN B 1 572 ? 23.04695 3.06473 39.69210 1.000 24.56120 580 ASN A N 1
ATOM 9173 C CA . ASN B 1 572 ? 24.34800 3.10765 39.04577 1.000 24.73858 580 ASN A CA 1
ATOM 9174 C C . ASN B 1 572 ? 25.28767 2.11314 39.70884 1.000 24.30070 580 ASN A C 1
ATOM 9175 O O . ASN B 1 572 ? 25.05470 1.65769 40.82850 1.000 24.74659 580 ASN A O 1
ATOM 9180 N N . LYS B 1 573 ? 26.37736 1.80479 39.01411 1.000 23.51917 581 LYS A N 1
ATOM 9181 C CA . LYS B 1 573 ? 27.40596 0.91345 39.52655 1.000 24.86483 581 LYS A CA 1
ATOM 9182 C C . LYS B 1 573 ? 28.72944 1.65934 39.57775 1.000 25.63006 581 LYS A C 1
ATOM 9183 O O . LYS B 1 573 ? 29.17377 2.21994 38.56828 1.000 25.33140 581 LYS A O 1
ATOM 9189 N N . ILE B 1 574 ? 29.35263 1.66716 40.75158 1.000 23.83717 582 ILE A N 1
ATOM 9190 C CA . ILE B 1 574 ? 30.62252 2.34668 40.97130 1.000 24.47144 582 ILE A CA 1
ATOM 9191 C C . ILE B 1 574 ? 31.65031 1.27447 41.29159 1.000 26.33577 582 ILE A C 1
ATOM 9192 O O . ILE B 1 574 ? 31.53050 0.59011 42.31531 1.000 27.31316 582 ILE A O 1
ATOM 9197 N N . TYR B 1 575 ? 32.64823 1.12108 40.41789 1.000 24.86259 583 TYR A N 1
ATOM 9198 C CA . TYR B 1 575 ? 33.70788 0.12944 40.57102 1.000 28.20614 583 TYR A CA 1
ATOM 9199 C C . TYR B 1 575 ? 35.05466 0.82336 40.70799 1.000 29.50374 583 TYR A C 1
ATOM 9200 O O . TYR B 1 575 ? 35.28868 1.86595 40.09288 1.000 29.43146 583 TYR A O 1
ATOM 9209 N N . ARG B 1 576 ? 35.95212 0.23232 41.49424 1.000 28.74839 584 ARG A N 1
ATOM 9210 C CA . ARG B 1 576 ? 37.32226 0.73065 41.53941 1.000 32.83771 584 ARG A CA 1
ATOM 9211 C C . ARG B 1 576 ? 38.04244 0.36743 40.24879 1.000 38.42120 584 ARG A C 1
ATOM 9212 O O . ARG B 1 576 ? 37.88825 -0.73802 39.72754 1.000 40.14594 584 ARG A O 1
ATOM 9220 N N . GLU B 1 577 ? 38.83798 1.30350 39.72991 1.000 38.05972 585 GLU A N 1
ATOM 9221 C CA . GLU B 1 577 ? 39.47724 1.07388 38.43793 1.000 41.66591 585 GLU A CA 1
ATOM 9222 C C . GLU B 1 577 ? 40.65177 0.11186 38.54271 1.000 47.20208 585 GLU A C 1
ATOM 9223 O O . GLU B 1 577 ? 40.84405 -0.72844 37.65725 1.000 48.04885 585 GLU A O 1
ATOM 9229 N N . ASN B 1 578 ? 41.45465 0.23519 39.59641 1.000 50.41873 586 ASN A N 1
ATOM 9230 C CA . ASN B 1 578 ? 42.57325 -0.66886 39.83375 1.000 57.71908 586 ASN A CA 1
ATOM 9231 C C . ASN B 1 578 ? 42.27621 -1.56087 41.03528 1.000 59.37966 586 ASN A C 1
ATOM 9232 O O . ASN B 1 578 ? 42.86183 -1.36797 42.10832 1.000 61.19758 586 ASN A O 1
ATOM 9237 N N . PRO B 1 579 ? 41.37865 -2.55164 40.90293 1.000 60.24194 587 PRO A N 1
ATOM 9238 C CA . PRO B 1 579 ? 40.96789 -3.34094 42.06866 1.000 64.70464 587 PRO A CA 1
ATOM 9239 C C . PRO B 1 579 ? 41.99441 -4.40263 42.45928 1.000 66.58131 587 PRO A C 1
ATOM 9240 O O . PRO B 1 579 ? 42.37755 -4.45761 43.62856 1.000 66.13985 587 PRO A O 1
ATOM 9244 N N . GLN B 1 609 ? 42.96123 10.15074 55.96068 1.000 87.68328 617 GLN A N 1
ATOM 9245 C CA . GLN B 1 609 ? 43.69274 8.89326 56.06491 1.000 89.16662 617 GLN A CA 1
ATOM 9246 C C . GLN B 1 609 ? 43.54112 8.07907 54.78284 1.000 88.77199 617 GLN A C 1
ATOM 9247 O O . GLN B 1 609 ? 44.42210 7.29355 54.42466 1.000 91.36109 617 GLN A O 1
ATOM 9253 N N . VAL B 1 610 ? 42.41699 8.27358 54.09635 1.000 83.47748 618 VAL A N 1
ATOM 9254 C CA . VAL B 1 610 ? 42.14968 7.64908 52.80530 1.000 76.15816 618 VAL A CA 1
ATOM 9255 C C . VAL B 1 610 ? 42.24788 8.72643 51.73671 1.000 69.73315 618 VAL A C 1
ATOM 9256 O O . VAL B 1 610 ? 41.63094 9.79169 51.86319 1.000 64.40553 618 VAL A O 1
ATOM 9260 N N . SER B 1 611 ? 43.01869 8.45263 50.68916 1.000 64.94932 619 SER A N 1
ATOM 9261 C CA . SER B 1 611 ? 43.21488 9.44086 49.64282 1.000 60.07189 619 SER A CA 1
ATOM 9262 C C . SER B 1 611 ? 42.01522 9.47216 48.69864 1.000 54.04371 619 SER A C 1
ATOM 9263 O O . SER B 1 611 ? 41.18910 8.55501 48.66122 1.000 53.75970 619 SER A O 1
ATOM 9266 N N . GLY B 1 612 ? 41.92749 10.55158 47.92972 1.000 47.17100 620 GLY A N 1
ATOM 9267 C CA . GLY B 1 612 ? 40.87510 10.70629 46.95129 1.000 40.98210 620 GLY A CA 1
ATOM 9268 C C . GLY B 1 612 ? 39.66461 11.43819 47.50206 1.000 36.04561 620 GLY A C 1
ATOM 9269 O O . GLY B 1 612 ? 39.47667 11.59856 48.70859 1.000 34.65613 620 GLY A O 1
ATOM 9270 N N . SER B 1 613 ? 38.81825 11.88142 46.58325 1.000 33.08364 621 SER A N 1
ATOM 9271 C CA . SER B 1 613 ? 37.66367 12.68349 46.94515 1.000 30.27100 621 SER A CA 1
ATOM 9272 C C . SER B 1 613 ? 36.49163 11.79302 47.32156 1.000 28.01175 621 SER A C 1
ATOM 9273 O O . SER B 1 613 ? 36.38891 10.64464 46.88452 1.000 25.14062 621 SER A O 1
ATOM 9276 N N . ARG B 1 614 ? 35.59652 12.34143 48.13549 1.000 25.87124 622 ARG A N 1
ATOM 9277 C CA . ARG B 1 614 ? 34.27225 11.75890 48.23478 1.000 22.11628 622 ARG A CA 1
ATOM 9278 C C . ARG B 1 614 ? 33.65045 11.73674 46.84441 1.000 21.66666 622 ARG A C 1
ATOM 9279 O O . ARG B 1 614 ? 33.87213 12.64353 46.03745 1.000 21.45609 622 ARG A O 1
ATOM 9287 N N . LEU B 1 615 ? 32.89549 10.67470 46.55183 1.000 19.98843 623 LEU A N 1
ATOM 9288 C CA . LEU B 1 615 ? 32.40173 10.46755 45.19509 1.000 19.99491 623 LEU A CA 1
ATOM 9289 C C . LEU B 1 615 ? 31.43381 11.55532 44.74203 1.000 19.75164 623 LEU A C 1
ATOM 9290 O O . LEU B 1 615 ? 31.28185 11.76462 43.53054 1.000 18.26688 623 LEU A O 1
ATOM 9295 N N . PHE B 1 616 ? 30.78210 12.25260 45.67387 1.000 17.68666 624 PHE A N 1
ATOM 9296 C CA . PHE B 1 616 ? 29.70323 13.16539 45.32483 1.000 17.86753 624 PHE A CA 1
ATOM 9297 C C . PHE B 1 616 ? 29.90741 14.51888 45.98461 1.000 18.05395 624 PHE A C 1
ATOM 9298 O O . PHE B 1 616 ? 30.33786 14.60140 47.14036 1.000 17.79783 624 PHE A O 1
ATOM 9306 N N . ARG B 1 617 ? 29.56091 15.57118 45.24678 1.000 16.48343 625 ARG A N 1
ATOM 9307 C CA . ARG B 1 617 ? 29.46707 16.91462 45.79860 1.000 16.23952 625 ARG A CA 1
ATOM 9308 C C . ARG B 1 617 ? 28.21226 17.56825 45.23347 1.000 16.52776 625 ARG A C 1
ATOM 9309 O O . ARG B 1 617 ? 27.93075 17.45834 44.03531 1.000 16.48064 625 ARG A O 1
ATOM 9317 N N . LEU B 1 618 ? 27.45171 18.21851 46.10167 1.000 15.10837 626 LEU A N 1
ATOM 9318 C CA . LEU B 1 618 ? 26.25641 18.95498 45.71591 1.000 16.54194 626 LEU A CA 1
ATOM 9319 C C . LEU B 1 618 ? 26.39884 20.38116 46.22602 1.000 16.42435 626 LEU A C 1
ATOM 9320 O O . LEU B 1 618 ? 26.80798 20.60024 47.37063 1.000 19.09036 626 LEU A O 1
ATOM 9325 N N . ASN B 1 619 ? 26.06070 21.34255 45.37868 1.000 16.25130 627 ASN A N 1
ATOM 9326 C CA . ASN B 1 619 ? 26.25905 22.75921 45.66797 1.000 16.23195 627 ASN A CA 1
ATOM 9327 C C . ASN B 1 619 ? 24.95836 23.48079 45.34610 1.000 16.46497 627 ASN A C 1
ATOM 9328 O O . ASN B 1 619 ? 24.61307 23.62759 44.16893 1.000 17.34179 627 ASN A O 1
ATOM 9333 N N . GLY B 1 620 ? 24.24360 23.91748 46.38220 1.000 15.65265 628 GLY A N 1
ATOM 9334 C CA . GLY B 1 620 ? 22.97892 24.61887 46.19004 1.000 16.48706 628 GLY A CA 1
ATOM 9335 C C . GLY B 1 620 ? 21.92408 23.83267 45.43454 1.000 19.37739 628 GLY A C 1
ATOM 9336 O O . GLY B 1 620 ? 21.17438 24.41337 44.63850 1.000 19.53732 628 GLY A O 1
ATOM 9337 N N . CYS B 1 621 ? 21.84488 22.52202 45.65976 1.000 17.89667 629 CYS A N 1
ATOM 9338 C CA . CYS B 1 621 ? 20.81717 21.71405 45.01136 1.000 18.19989 629 CYS A CA 1
ATOM 9339 C C . CYS B 1 621 ? 19.57790 21.58256 45.90493 1.000 19.94603 629 CYS A C 1
ATOM 9340 O O . CYS B 1 621 ? 19.59647 21.91731 47.08835 1.000 20.56736 629 CYS A O 1
ATOM 9343 N N . LYS B 1 622 ? 18.48474 21.09013 45.31263 1.000 19.41756 630 LYS A N 1
ATOM 9344 C CA . LYS B 1 622 ? 17.22812 20.85434 46.01150 1.000 22.10786 630 LYS A CA 1
ATOM 9345 C C . LYS B 1 622 ? 16.68556 19.49050 45.61821 1.000 20.95557 630 LYS A C 1
ATOM 9346 O O . LYS B 1 622 ? 16.85504 19.05101 44.47752 1.000 20.58333 630 LYS A O 1
ATOM 9352 N N . GLN B 1 623 ? 16.01273 18.83754 46.56644 1.000 22.99335 631 GLN A N 1
ATOM 9353 C CA . GLN B 1 623 ? 15.30342 17.58040 46.32483 1.000 23.10779 631 GLN A CA 1
ATOM 9354 C C . GLN B 1 623 ? 16.18182 16.57061 45.58305 1.000 22.06936 631 GLN A C 1
ATOM 9355 O O . GLN B 1 623 ? 15.86868 16.12075 44.47834 1.000 21.17258 631 GLN A O 1
ATOM 9361 N N . VAL B 1 624 ? 17.29656 16.21385 46.21059 1.000 19.97591 632 VAL A N 1
ATOM 9362 C CA . VAL B 1 624 ? 18.23681 15.25656 45.63707 1.000 18.90223 632 VAL A CA 1
ATOM 9363 C C . VAL B 1 624 ? 17.92108 13.87441 46.20260 1.000 20.00774 632 VAL A C 1
ATOM 9364 O O . VAL B 1 624 ? 17.68161 13.73087 47.40771 1.000 22.15449 632 VAL A O 1
ATOM 9368 N N . VAL B 1 625 ? 17.92506 12.85254 45.34385 1.000 20.22038 633 VAL A N 1
ATOM 9369 C CA . VAL B 1 625 ? 17.60299 11.48404 45.75098 1.000 19.72703 633 VAL A CA 1
ATOM 9370 C C . VAL B 1 625 ? 18.68914 10.52930 45.27581 1.000 22.17745 633 VAL A C 1
ATOM 9371 O O . VAL B 1 625 ? 19.00931 10.49371 44.08248 1.000 24.35423 633 VAL A O 1
ATOM 9375 N N . PHE B 1 626 ? 19.22839 9.73698 46.20316 1.000 20.16605 634 PHE A N 1
ATOM 9376 C CA . PHE B 1 626 ? 20.13507 8.63194 45.91227 1.000 23.25065 634 PHE A CA 1
ATOM 9377 C C . PHE B 1 626 ? 19.40870 7.33026 46.21125 1.000 24.34315 634 PHE A C 1
ATOM 9378 O O . PHE B 1 626 ? 18.82760 7.18756 47.29121 1.000 25.28315 634 PHE A O 1
ATOM 9386 N N . GLY B 1 627 ? 19.44863 6.38283 45.27677 1.000 23.66056 635 GLY A N 1
ATOM 9387 C CA . GLY B 1 627 ? 18.84022 5.09266 45.55939 1.000 27.18481 635 GLY A CA 1
ATOM 9388 C C . GLY B 1 627 ? 19.36543 3.94072 44.72595 1.000 28.60566 635 GLY A C 1
ATOM 9389 O O . GLY B 1 627 ? 19.55045 4.08652 43.51663 1.000 25.09435 635 GLY A O 1
ATOM 9390 N N . GLY B 1 628 ? 19.62362 2.79420 45.35918 1.000 27.04856 636 GLY A N 1
ATOM 9391 C CA . GLY B 1 628 ? 19.88348 1.57443 44.61367 1.000 26.46345 636 GLY A CA 1
ATOM 9392 C C . GLY B 1 628 ? 21.23100 1.48571 43.93863 1.000 27.41423 636 GLY A C 1
ATOM 9393 O O . GLY B 1 628 ? 21.44960 0.57689 43.13118 1.000 25.75843 636 GLY A O 1
ATOM 9394 N N . ASN B 1 629 ? 22.15135 2.38625 44.24561 1.000 25.34908 637 ASN A N 1
ATOM 9395 C CA . ASN B 1 629 ? 23.47983 2.30895 43.66497 1.000 25.15942 637 ASN A CA 1
ATOM 9396 C C . ASN B 1 629 ? 24.29451 1.21464 44.33993 1.000 25.36081 637 ASN A C 1
ATOM 9397 O O . ASN B 1 629 ? 24.09831 0.90856 45.51839 1.000 24.98480 637 ASN A O 1
ATOM 9402 N N . THR B 1 630 ? 25.20873 0.61237 43.58007 1.000 24.10421 638 THR A N 1
ATOM 9403 C CA . THR B 1 630 ? 26.15464 -0.34349 44.13865 1.000 26.36001 638 THR A CA 1
ATOM 9404 C C . THR B 1 630 ? 27.55590 0.24791 44.07825 1.000 25.47385 638 THR A C 1
ATOM 9405 O O . THR B 1 630 ? 27.92509 0.89960 43.09252 1.000 25.79914 638 THR A O 1
ATOM 9409 N N . TYR B 1 631 ? 28.32448 0.03652 45.14708 1.000 24.13197 639 TYR A N 1
ATOM 9410 C CA . TYR B 1 631 ? 29.66037 0.59979 45.28616 1.000 25.41904 639 TYR A CA 1
ATOM 9411 C C . TYR B 1 631 ? 30.64950 -0.50172 45.63713 1.000 28.85583 639 TYR A C 1
ATOM 9412 O O . TYR B 1 631 ? 30.39465 -1.29455 46.55104 1.000 28.33872 639 TYR A O 1
ATOM 9421 N N . ASP B 1 632 ? 31.78525 -0.52777 44.93815 1.000 27.27482 640 ASP A N 1
ATOM 9422 C CA . ASP B 1 632 ? 32.88604 -1.40209 45.32458 1.000 27.87576 640 ASP A CA 1
ATOM 9423 C C . ASP B 1 632 ? 33.37681 -1.06228 46.72556 1.000 29.71834 640 ASP A C 1
ATOM 9424 O O . ASP B 1 632 ? 33.29230 0.08358 47.17953 1.000 26.16614 640 ASP A O 1
ATOM 9429 N N . VAL B 1 633 ? 33.91552 -2.07930 47.40252 1.000 27.79228 641 VAL A N 1
ATOM 9430 C CA . VAL B 1 633 ? 34.56265 -1.87077 48.68842 1.000 27.19669 641 VAL A CA 1
ATOM 9431 C C . VAL B 1 633 ? 35.69901 -0.86948 48.53367 1.000 26.30905 641 VAL A C 1
ATOM 9432 O O . VAL B 1 633 ? 36.45191 -0.89591 47.55127 1.000 28.95473 641 VAL A O 1
ATOM 9436 N N . GLY B 1 634 ? 35.82563 0.02760 49.50591 1.000 25.12631 642 GLY A N 1
ATOM 9437 C CA . GLY B 1 634 ? 36.95061 0.94054 49.54124 1.000 26.97368 642 GLY A CA 1
ATOM 9438 C C . GLY B 1 634 ? 36.77506 2.25382 48.79388 1.000 27.69646 642 GLY A C 1
ATOM 9439 O O . GLY B 1 634 ? 37.72089 3.04837 48.75641 1.000 27.21447 642 GLY A O 1
ATOM 9440 N N . VAL B 1 635 ? 35.61129 2.51611 48.19649 1.000 25.81020 643 VAL A N 1
ATOM 9441 C CA . VAL B 1 635 ? 35.35836 3.83888 47.62519 1.000 25.60046 643 VAL A CA 1
ATOM 9442 C C . VAL B 1 635 ? 34.64961 4.70126 48.66536 1.000 27.04631 643 VAL A C 1
ATOM 9443 O O . VAL B 1 635 ? 33.97197 4.20292 49.56994 1.000 23.47099 643 VAL A O 1
ATOM 9447 N N . LYS B 1 636 ? 34.79966 6.02146 48.53015 1.000 24.86325 644 LYS A N 1
ATOM 9448 C CA . LYS B 1 636 ? 34.20526 6.96505 49.47835 1.000 22.77150 644 LYS A CA 1
ATOM 9449 C C . LYS B 1 636 ? 32.82567 7.36005 48.97884 1.000 25.40294 644 LYS A C 1
ATOM 9450 O O . LYS B 1 636 ? 32.63768 8.39525 48.33375 1.000 26.10656 644 LYS A O 1
ATOM 9456 N N . ALA B 1 637 ? 31.83621 6.52786 49.30933 1.000 21.24211 645 ALA A N 1
ATOM 9457 C CA . ALA B 1 637 ? 30.44957 6.80163 48.94760 1.000 24.12094 645 ALA A CA 1
ATOM 9458 C C . ALA B 1 637 ? 29.90363 7.84070 49.92493 1.000 24.22647 645 ALA A C 1
ATOM 9459 O O . ALA B 1 637 ? 29.06178 7.56089 50.78027 1.000 23.87924 645 ALA A O 1
ATOM 9461 N N . GLY B 1 638 ? 30.44638 9.05662 49.80032 1.000 23.16414 646 GLY A N 1
ATOM 9462 C CA . GLY B 1 638 ? 30.08826 10.15060 50.67614 1.000 21.94897 646 GLY A CA 1
ATOM 9463 C C . GLY B 1 638 ? 29.80015 11.40144 49.86577 1.000 20.35095 646 GLY A C 1
ATOM 9464 O O . GLY B 1 638 ? 30.15822 11.50050 48.69472 1.000 18.67557 646 GLY A O 1
ATOM 9465 N N . ILE B 1 639 ? 29.14421 12.36695 50.51533 1.000 20.60516 647 ILE A N 1
ATOM 9466 C CA . ILE B 1 639 ? 28.58984 13.53165 49.82902 1.000 19.08680 647 ILE A CA 1
ATOM 9467 C C . ILE B 1 639 ? 29.07463 14.79736 50.52800 1.000 20.34834 647 ILE A C 1
ATOM 9468 O O . ILE B 1 639 ? 28.76337 15.01968 51.70542 1.000 18.41214 647 ILE A O 1
ATOM 9473 N N . ASP B 1 640 ? 29.85216 15.61122 49.80906 1.000 18.59405 648 ASP A N 1
ATOM 9474 C CA . ASP B 1 640 ? 30.18015 16.96189 50.24839 1.000 17.61300 648 ASP A CA 1
ATOM 9475 C C . ASP B 1 640 ? 29.03776 17.91284 49.90814 1.000 17.22925 648 ASP A C 1
ATOM 9476 O O . ASP B 1 640 ? 28.50396 17.87926 48.79817 1.000 17.16488 648 ASP A O 1
ATOM 9481 N N . LEU B 1 641 ? 28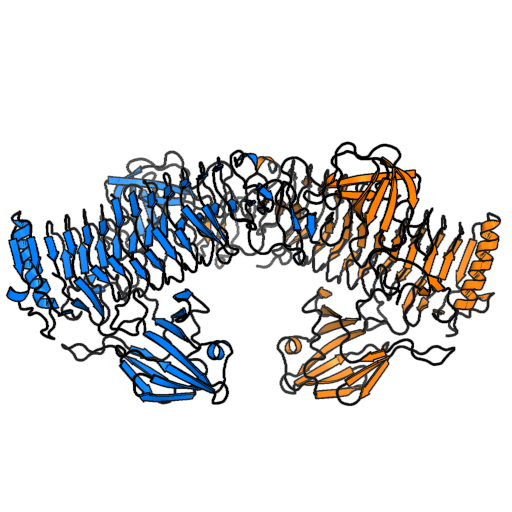.69900 18.79786 50.84072 1.000 14.06089 649 LEU A N 1
ATOM 9482 C CA . LEU B 1 641 ? 27.58574 19.72152 50.65810 1.000 16.88887 649 LEU A CA 1
ATOM 9483 C C . LEU B 1 641 ? 28.09639 21.15248 50.69987 1.000 16.57242 649 LEU A C 1
ATOM 9484 O O . LEU B 1 641 ? 28.79017 21.53603 51.64679 1.000 14.41306 649 LEU A O 1
ATOM 9489 N N . ALA B 1 642 ? 27.73947 21.93455 49.68574 1.000 17.70798 650 ALA A N 1
ATOM 9490 C CA . ALA B 1 642 ? 27.98963 23.36889 49.67305 1.000 18.14689 650 ALA A CA 1
ATOM 9491 C C . ALA B 1 642 ? 26.67166 24.09775 49.46880 1.000 16.65380 650 ALA A C 1
ATOM 9492 O O . ALA B 1 642 ? 25.83184 23.66487 48.67929 1.000 18.47759 650 ALA A O 1
ATOM 9494 N N . ASN B 1 643 ? 26.49255 25.20745 50.18180 1.000 16.87926 651 ASN A N 1
ATOM 9495 C CA . ASN B 1 643 ? 25.32463 26.06540 49.99813 1.000 17.67710 651 ASN A CA 1
ATOM 9496 C C . ASN B 1 643 ? 24.01887 25.30020 50.15047 1.000 18.47765 651 ASN A C 1
ATOM 9497 O O . ASN B 1 643 ? 23.02721 25.61072 49.48293 1.000 19.27520 651 ASN A O 1
ATOM 9502 N N . MET B 1 644 ? 24.00649 24.31625 51.04508 1.000 16.71367 652 MET A N 1
ATOM 9503 C CA . MET B 1 644 ? 22.81617 23.50844 51.26938 1.000 18.97256 652 MET A CA 1
ATOM 9504 C C . MET B 1 644 ? 23.07364 22.57696 52.44138 1.000 19.85956 652 MET A C 1
ATOM 9505 O O . MET B 1 644 ? 24.22480 22.21937 52.72309 1.000 17.69489 652 MET A O 1
ATOM 9510 N N . GLY B 1 645 ? 21.98843 22.19447 53.11738 1.000 22.16350 653 GLY A N 1
ATOM 9511 C CA . GLY B 1 645 ? 22.03307 21.27607 54.23097 1.000 22.31856 653 GLY A CA 1
ATOM 9512 C C . GLY B 1 645 ? 21.48293 19.90285 53.86280 1.000 20.77321 653 GLY A C 1
ATOM 9513 O O . GLY B 1 645 ? 20.97790 19.66605 52.76854 1.000 21.01409 653 GLY A O 1
ATOM 9514 N N . ALA B 1 646 ? 21.57755 18.98901 54.83096 1.000 19.27114 654 ALA A N 1
ATOM 9515 C CA . ALA B 1 646 ? 21.27194 17.58644 54.56308 1.000 21.47086 654 ALA A CA 1
ATOM 9516 C C . ALA B 1 646 ? 19.79311 17.33826 54.29790 1.000 21.63462 654 ALA A C 1
ATOM 9517 O O . ALA B 1 646 ? 19.45016 16.29246 53.74141 1.000 22.46137 654 ALA A O 1
ATOM 9519 N N . SER B 1 647 ? 18.91521 18.26850 54.67986 1.000 22.44014 655 SER A N 1
ATOM 9520 C CA . SER B 1 647 ? 17.48232 18.03869 54.53157 1.000 24.57244 655 SER A CA 1
ATOM 9521 C C . SER B 1 647 ? 17.06070 17.95353 53.06782 1.000 26.01753 655 SER A C 1
ATOM 9522 O O . SER B 1 647 ? 15.98127 17.42975 52.77377 1.000 24.58078 655 SER A O 1
ATOM 9525 N N . GLU B 1 648 ? 17.88878 18.43878 52.14556 1.000 23.08317 656 GLU A N 1
ATOM 9526 C CA . GLU B 1 648 ? 17.56819 18.39671 50.72437 1.000 23.10458 656 GLU A CA 1
ATOM 9527 C C . GLU B 1 648 ? 18.09818 17.15120 50.02937 1.000 23.64899 656 GLU A C 1
ATOM 9528 O O . GLU B 1 648 ? 17.96282 17.04381 48.80389 1.000 24.59371 656 GLU A O 1
ATOM 9534 N N . VAL B 1 649 ? 18.71101 16.22563 50.76468 1.000 22.39805 657 VAL A N 1
ATOM 9535 C CA . VAL B 1 649 ? 19.33203 15.03516 50.18821 1.000 20.59604 657 VAL A CA 1
ATOM 9536 C C . VAL B 1 649 ? 18.72548 13.79703 50.84317 1.000 24.68181 657 VAL A C 1
ATOM 9537 O O . VAL B 1 649 ? 18.86521 13.59753 52.05690 1.000 26.63172 657 VAL A O 1
ATOM 9541 N N . ASN B 1 650 ? 18.09278 12.94982 50.03537 1.000 21.72315 658 ASN A N 1
ATOM 9542 C CA . ASN B 1 650 ? 17.47049 11.71238 50.50343 1.000 23.74373 658 ASN A CA 1
ATOM 9543 C C . ASN B 1 650 ? 18.37388 10.54360 50.11863 1.000 23.74402 658 ASN A C 1
ATOM 9544 O O . ASN B 1 650 ? 18.45526 10.17755 48.94030 1.000 21.84546 658 ASN A O 1
ATOM 9549 N N . VAL B 1 651 ? 19.04316 9.96266 51.11338 1.000 23.10093 659 VAL A N 1
ATOM 9550 C CA . VAL B 1 651 ? 19.88774 8.78990 50.93412 1.000 21.68712 659 VAL A CA 1
ATOM 9551 C C . VAL B 1 651 ? 19.30903 7.57645 51.66416 1.000 25.32699 659 VAL A C 1
ATOM 9552 O O . VAL B 1 651 ? 20.03024 6.62276 51.94568 1.000 24.84212 659 VAL A O 1
ATOM 9556 N N . SER B 1 652 ? 18.01315 7.59723 51.98882 1.000 26.20674 660 SER A N 1
ATOM 9557 C CA . SER B 1 652 ? 17.46094 6.50357 52.78595 1.000 28.78214 660 SER A CA 1
ATOM 9558 C C . SER B 1 652 ? 17.53089 5.17024 52.04137 1.000 28.65258 660 SER A C 1
ATOM 9559 O O . SER B 1 652 ? 17.65664 4.11430 52.67050 1.000 27.59524 660 SER A O 1
ATOM 9562 N N . ASP B 1 653 ? 17.50079 5.19933 50.70821 1.000 25.78652 661 ASP A N 1
ATOM 9563 C CA . ASP B 1 653 ? 17.53878 3.99246 49.89090 1.000 28.58880 661 ASP A CA 1
ATOM 9564 C C . ASP B 1 653 ? 18.92120 3.73641 49.28408 1.000 26.76841 661 ASP A C 1
ATOM 9565 O O . ASP B 1 653 ? 19.03481 3.05405 48.25966 1.000 28.83886 661 ASP A O 1
ATOM 9570 N N . ASP B 1 654 ? 19.97843 4.24531 49.90551 1.000 26.42521 662 ASP A N 1
ATOM 9571 C CA . ASP B 1 654 ? 21.30100 4.15358 49.30488 1.000 27.47773 662 ASP A CA 1
ATOM 9572 C C . ASP B 1 654 ? 22.34437 4.01834 50.40484 1.000 25.31432 662 ASP A C 1
ATOM 9573 O O . ASP B 1 654 ? 22.09071 4.34322 51.56635 1.000 27.38802 662 ASP A O 1
ATOM 9578 N N . SER B 1 655 ? 23.53785 3.56063 50.01801 1.000 25.34232 663 SER A N 1
ATOM 9579 C CA . SER B 1 655 ? 24.66790 3.49037 50.93814 1.000 27.33671 663 SER A CA 1
ATOM 9580 C C . SER B 1 655 ? 25.41684 4.81239 51.09611 1.000 27.30976 663 SER A C 1
ATOM 9581 O O . SER B 1 655 ? 26.27044 4.90974 51.98232 1.000 26.29223 663 SER A O 1
ATOM 9584 N N . ALA B 1 656 ? 25.14100 5.82400 50.27123 1.000 25.47967 664 ALA A N 1
ATOM 9585 C CA . ALA B 1 656 ? 25.93816 7.04482 50.32418 1.000 24.07713 664 ALA A CA 1
ATOM 9586 C C . ALA B 1 656 ? 25.62030 7.84142 51.58817 1.000 23.05658 664 ALA A C 1
ATOM 9587 O O . ALA B 1 656 ? 24.46501 7.91610 52.01811 1.000 22.88987 664 ALA A O 1
ATOM 9589 N N . LYS B 1 657 ? 26.65567 8.44018 52.18045 1.000 22.68942 665 LYS A N 1
ATOM 9590 C CA . LYS B 1 657 ? 26.55255 9.16628 53.44567 1.000 23.09845 665 LYS A CA 1
ATOM 9591 C C . LYS B 1 657 ? 26.69441 10.66519 53.21810 1.000 22.70545 665 LYS A C 1
ATOM 9592 O O . LYS B 1 657 ? 27.64682 11.10734 52.56846 1.000 22.47610 665 LYS A O 1
ATOM 9598 N N . VAL B 1 658 ? 25.77684 11.43852 53.79002 1.000 22.50467 666 VAL A N 1
ATOM 9599 C CA . VAL B 1 658 ? 25.82113 12.89381 53.69468 1.000 22.92749 666 VAL A CA 1
ATOM 9600 C C . VAL B 1 658 ? 26.77682 13.44086 54.74907 1.000 25.13387 666 VAL A C 1
ATOM 9601 O O . VAL B 1 658 ? 26.64574 13.13991 55.94290 1.000 22.75801 666 VAL A O 1
ATOM 9605 N N . GLY B 1 659 ? 27.74170 14.24974 54.31224 1.000 20.98966 667 GLY A N 1
ATOM 9606 C CA . GLY B 1 659 ? 28.62336 14.89532 55.26556 1.000 23.77380 667 GLY A CA 1
ATOM 9607 C C . GLY B 1 659 ? 29.64259 13.98778 55.91385 1.000 26.18655 667 GLY A C 1
ATOM 9608 O O . GLY B 1 659 ? 30.15524 14.32219 56.98442 1.000 26.58241 667 GLY A O 1
ATOM 9609 N N . ALA B 1 660 ? 29.95890 12.85216 55.28909 1.000 23.43989 668 ALA A N 1
ATOM 9610 C CA . ALA B 1 660 ? 30.93386 11.90255 55.81281 1.000 24.26169 668 ALA A CA 1
ATOM 9611 C C . ALA B 1 660 ? 31.59088 11.19239 54.63633 1.000 24.38566 668 ALA A C 1
ATOM 9612 O O . ALA B 1 660 ? 31.11548 11.26770 53.50322 1.000 24.16906 668 ALA A O 1
ATOM 9614 N N . ASP B 1 661 ? 32.69030 10.48295 54.91553 1.000 22.55158 669 ASP A N 1
ATOM 9615 C CA . ASP B 1 661 ? 33.42184 9.81190 53.84145 1.000 26.62673 669 ASP A CA 1
ATOM 9616 C C . ASP B 1 661 ? 32.58547 8.72451 53.18047 1.000 23.53231 669 ASP A C 1
ATOM 9617 O O . ASP B 1 661 ? 32.68911 8.50830 51.96699 1.000 23.12903 669 ASP A O 1
ATOM 9622 N N . GLY B 1 662 ? 31.76073 8.02467 53.95497 1.000 21.46138 670 GLY A N 1
ATOM 9623 C CA . GLY B 1 662 ? 31.00612 6.92143 53.38570 1.000 22.91235 670 GLY A CA 1
ATOM 9624 C C . GLY B 1 662 ? 31.86162 5.81362 52.80113 1.000 23.93755 670 GLY A C 1
ATOM 9625 O O . GLY B 1 662 ? 31.40298 5.09321 51.90625 1.000 24.40694 670 GLY A O 1
ATOM 9626 N N . LEU B 1 663 ? 33.09624 5.66103 53.28009 1.000 22.72866 671 LEU A N 1
ATOM 9627 C CA . LEU B 1 663 ? 33.95390 4.56093 52.84310 1.000 25.64835 671 LEU A CA 1
ATOM 9628 C C . LEU B 1 663 ? 33.21935 3.23227 52.96491 1.000 25.23340 671 LEU A C 1
ATOM 9629 O O . LEU B 1 663 ? 32.69628 2.89166 54.02908 1.000 25.37103 671 LEU A O 1
ATOM 9634 N N . VAL B 1 664 ? 33.16451 2.49705 51.85798 1.000 24.96927 672 VAL A N 1
ATOM 9635 C CA . VAL B 1 664 ? 32.36545 1.28001 51.74524 1.000 26.35699 672 VAL A CA 1
ATOM 9636 C C . VAL B 1 664 ? 33.17609 0.10996 52.29257 1.000 25.80205 672 VAL A C 1
ATOM 9637 O O . VAL B 1 664 ? 34.23556 -0.23117 51.74196 1.000 24.00804 672 VAL A O 1
ATOM 9641 N N . PRO B 1 665 ? 32.73484 -0.50864 53.37912 1.000 25.18271 673 PRO A N 1
ATOM 9642 C CA . PRO B 1 665 ? 33.48526 -1.61444 53.97164 1.000 26.53434 673 PRO A CA 1
ATOM 9643 C C . PRO B 1 665 ? 33.11529 -2.92731 53.29501 1.000 29.26150 673 PRO A C 1
ATOM 9644 O O . PRO B 1 665 ? 32.20218 -2.99571 52.46793 1.000 26.61954 673 PRO A O 1
ATOM 9648 N N . VAL B 1 666 ? 33.86290 -3.97209 53.65605 1.000 29.01907 674 VAL A N 1
ATOM 9649 C CA . VAL B 1 666 ? 33.50561 -5.31728 53.22765 1.000 30.96211 674 VAL A CA 1
ATOM 9650 C C . VAL B 1 666 ? 32.05522 -5.58220 53.60701 1.000 32.18512 674 VAL A C 1
ATOM 9651 O O . VAL B 1 666 ? 31.58721 -5.16181 54.66988 1.000 30.60381 674 VAL A O 1
ATOM 9655 N N . THR B 1 667 ? 31.31861 -6.23859 52.71364 1.000 38.63617 675 THR A N 1
ATOM 9656 C CA . THR B 1 667 ? 29.91717 -6.51561 52.99241 1.000 40.10768 675 THR A CA 1
ATOM 9657 C C . THR B 1 667 ? 29.77351 -7.76174 53.86226 1.000 42.89380 675 THR A C 1
ATOM 9658 O O . THR B 1 667 ? 30.60481 -8.67465 53.82741 1.000 39.25238 675 THR A O 1
ATOM 9662 N N . GLY B 1 668 ? 28.70582 -7.78662 54.65387 1.000 46.05365 676 GLY A N 1
ATOM 9663 C CA . GLY B 1 668 ? 28.40931 -8.91626 55.51357 1.000 48.14841 676 GLY A CA 1
ATOM 9664 C C . GLY B 1 668 ? 28.89161 -8.69437 56.93373 1.000 44.75783 676 GLY A C 1
ATOM 9665 O O . GLY B 1 668 ? 29.54229 -7.69816 57.26772 1.000 40.48624 676 GLY A O 1
ATOM 9666 N N . SER B 1 669 ? 28.55471 -9.65789 57.78744 1.000 40.30055 677 SER A N 1
ATOM 9667 C CA . SER B 1 669 ? 28.94380 -9.60390 59.18868 1.000 41.46833 677 SER A CA 1
ATOM 9668 C C . SER B 1 669 ? 30.29031 -10.26495 59.45654 1.000 35.54704 677 SER A C 1
ATOM 9669 O O . SER B 1 669 ? 30.77893 -10.19887 60.58903 1.000 35.08134 677 SER A O 1
ATOM 9672 N N . ILE B 1 670 ? 30.89870 -10.89417 58.45371 1.000 33.41535 678 ILE A N 1
ATOM 9673 C CA . ILE B 1 670 ? 32.20284 -11.52972 58.61066 1.000 34.29873 678 ILE A CA 1
ATOM 9674 C C . ILE B 1 670 ? 33.07390 -11.17204 57.41680 1.000 28.69294 678 ILE A C 1
ATOM 9675 O O . ILE B 1 670 ? 32.68495 -11.39212 56.26661 1.000 31.78776 678 ILE A O 1
ATOM 9680 N N . ALA B 1 671 ? 34.25919 -10.64323 57.68916 1.000 26.35192 679 ALA A N 1
ATOM 9681 C CA . ALA B 1 671 ? 35.21061 -10.26403 56.65468 1.000 27.36738 679 ALA A CA 1
ATOM 9682 C C . ALA B 1 671 ? 36.37122 -11.24688 56.65497 1.000 22.41646 679 ALA A C 1
ATOM 9683 O O . ALA B 1 671 ? 36.97772 -11.48243 57.70448 1.000 23.61835 679 ALA A O 1
ATOM 9685 N N . TYR B 1 672 ? 36.71011 -11.77254 55.47855 1.000 19.80863 680 TYR A N 1
ATOM 9686 C CA . TYR B 1 672 ? 37.81008 -12.72669 55.33388 1.000 25.46487 680 TYR A CA 1
ATOM 9687 C C . TYR B 1 672 ? 39.08463 -11.97075 54.98517 1.000 20.67869 680 TYR A C 1
ATOM 9688 O O . TYR B 1 672 ? 39.22382 -11.46745 53.87080 1.000 24.78870 680 TYR A O 1
ATOM 9697 N N . VAL B 1 673 ? 40.01963 -11.89833 55.92966 1.000 22.10793 681 VAL A N 1
ATOM 9698 C CA . VAL B 1 673 ? 41.19543 -11.03747 55.81503 1.000 20.92716 681 VAL A CA 1
ATOM 9699 C C . VAL B 1 673 ? 42.44186 -11.90315 55.95150 1.000 21.17843 681 VAL A C 1
ATOM 9700 O O . VAL B 1 673 ? 42.53616 -12.70122 56.89065 1.000 22.04079 681 VAL A O 1
ATOM 9704 N N . SER B 1 674 ? 43.38776 -11.76252 55.01154 1.000 22.64287 682 SER A N 1
ATOM 9705 C CA . SER B 1 674 ? 44.66870 -12.45753 55.13770 1.000 27.17075 682 SER A CA 1
ATOM 9706 C C . SER B 1 674 ? 45.29638 -12.13323 56.48285 1.000 29.54941 682 SER A C 1
ATOM 9707 O O . SER B 1 674 ? 45.21622 -10.99776 56.95765 1.000 28.82739 682 SER A O 1
ATOM 9710 N N . ASP B 1 675 ? 45.92930 -13.13119 57.10492 1.000 30.79449 683 ASP A N 1
ATOM 9711 C CA . ASP B 1 675 ? 46.47910 -12.85934 58.42573 1.000 33.95194 683 ASP A CA 1
ATOM 9712 C C . ASP B 1 675 ? 47.75835 -12.03172 58.36395 1.000 36.21630 683 ASP A C 1
ATOM 9713 O O . ASP B 1 675 ? 48.32060 -11.71837 59.41946 1.000 37.42314 683 ASP A O 1
ATOM 9718 N N . ASP B 1 676 ? 48.20778 -11.63874 57.16950 1.000 35.72783 684 ASP A N 1
ATOM 9719 C CA . ASP B 1 676 ? 49.31432 -10.70218 57.03538 1.000 41.10713 684 ASP A CA 1
ATOM 9720 C C . ASP B 1 676 ? 48.85251 -9.31342 56.59844 1.000 42.05759 684 ASP A C 1
ATOM 9721 O O . ASP B 1 676 ? 49.69254 -8.43933 56.35339 1.000 42.99889 684 ASP A O 1
ATOM 9726 N N . ALA B 1 677 ? 47.54123 -9.08333 56.48878 1.000 35.09835 685 ALA A N 1
ATOM 9727 C CA . ALA B 1 677 ? 47.00078 -7.78574 56.10328 1.000 33.23896 685 ALA A CA 1
ATOM 9728 C C . ALA B 1 677 ? 46.42031 -7.07484 57.32150 1.000 33.12007 685 ALA A C 1
ATOM 9729 O O . ALA B 1 677 ? 46.01707 -7.70985 58.30164 1.000 31.73738 685 ALA A O 1
ATOM 9731 N N . ALA B 1 678 ? 46.37653 -5.75048 57.25388 1.000 31.40724 686 ALA A N 1
ATOM 9732 C CA . ALA B 1 678 ? 45.86909 -4.96139 58.36366 1.000 30.23278 686 ALA A CA 1
ATOM 9733 C C . ALA B 1 678 ? 44.38099 -4.69421 58.18394 1.000 28.31211 686 ALA A C 1
ATOM 9734 O O . ALA B 1 678 ? 43.87489 -4.62594 57.06252 1.000 28.34136 686 ALA A O 1
ATOM 9736 N N . VAL B 1 679 ? 43.68123 -4.55354 59.30570 1.000 27.01100 687 VAL A N 1
ATOM 9737 C CA . VAL B 1 679 ? 42.26288 -4.21609 59.31648 1.000 26.36849 687 VAL A CA 1
ATOM 9738 C C . VAL B 1 679 ? 42.11033 -2.73114 59.62634 1.000 27.98259 687 VAL A C 1
ATOM 9739 O O . VAL B 1 679 ? 42.62954 -2.24520 60.63811 1.000 29.23734 687 VAL A O 1
ATOM 9743 N N . ALA B 1 680 ? 41.38829 -2.01314 58.76916 1.000 24.03359 688 ALA A N 1
ATOM 9744 C CA . ALA B 1 680 ? 40.93852 -0.65543 59.06467 1.000 27.12605 688 ALA A CA 1
ATOM 9745 C C . ALA B 1 680 ? 39.47240 -0.73733 59.47838 1.000 24.62965 688 ALA A C 1
ATOM 9746 O O . ALA B 1 680 ? 38.61270 -1.08784 58.66383 1.000 24.88786 688 ALA A O 1
ATOM 9748 N N . SER B 1 681 ? 39.19159 -0.43839 60.74494 1.000 23.31955 689 SER A N 1
ATOM 9749 C CA . SER B 1 681 ? 37.82556 -0.47373 61.25373 1.000 23.59531 689 SER A CA 1
ATOM 9750 C C . SER B 1 681 ? 37.06762 0.76227 60.78446 1.000 24.97546 689 SER A C 1
ATOM 9751 O O . SER B 1 681 ? 37.56412 1.88761 60.91268 1.000 22.15960 689 SER A O 1
ATOM 9754 N N . VAL B 1 682 ? 35.85561 0.55054 60.27269 1.000 22.78696 690 VAL A N 1
ATOM 9755 C CA . VAL B 1 682 ? 35.04453 1.59322 59.65480 1.000 24.43796 690 VAL A CA 1
ATOM 9756 C C . VAL B 1 682 ? 33.75412 1.74198 60.45326 1.000 25.96830 690 VAL A C 1
ATOM 9757 O O . VAL B 1 682 ? 33.05708 0.75095 60.69635 1.000 24.88754 690 VAL A O 1
ATOM 9761 N N . ASP B 1 683 ? 33.43890 2.97086 60.87490 1.000 26.03425 691 ASP A N 1
ATOM 9762 C CA . ASP B 1 683 ? 32.24250 3.18407 61.68366 1.000 25.20850 691 ASP A CA 1
ATOM 9763 C C . ASP B 1 683 ? 31.03012 3.27124 60.76178 1.000 27.05410 691 ASP A C 1
ATOM 9764 O O . ASP B 1 683 ? 31.12809 3.09047 59.54394 1.000 24.94379 691 ASP A O 1
ATOM 9769 N N . GLN B 1 684 ? 29.86715 3.58098 61.32794 1.000 26.84193 692 GLN A N 1
ATOM 9770 C CA . GLN B 1 684 ? 28.64272 3.50671 60.54448 1.000 29.24842 692 GLN A CA 1
ATOM 9771 C C . GLN B 1 684 ? 28.46062 4.68622 59.59747 1.000 28.43771 692 GLN A C 1
ATOM 9772 O O . GLN B 1 684 ? 27.55192 4.64682 58.76121 1.000 26.81790 692 GLN A O 1
ATOM 9778 N N . ASP B 1 685 ? 29.29898 5.71654 59.69369 1.000 25.17650 693 ASP A N 1
ATOM 9779 C CA . ASP B 1 685 ? 29.31057 6.80506 58.72507 1.000 25.70035 693 ASP A CA 1
ATOM 9780 C C . ASP B 1 685 ? 30.36749 6.61637 57.64342 1.000 26.87871 693 ASP A C 1
ATOM 9781 O O . ASP B 1 685 ? 30.54002 7.50578 56.80236 1.000 25.29417 693 ASP A O 1
ATOM 9786 N N . GLY B 1 686 ? 31.08284 5.49319 57.64869 1.000 26.18453 694 GLY A N 1
ATOM 9787 C CA . GLY B 1 686 ? 32.14115 5.28707 56.68038 1.000 22.77242 694 GLY A CA 1
ATOM 9788 C C . GLY B 1 686 ? 33.42507 5.98921 57.03994 1.000 24.39198 694 GLY A C 1
ATOM 9789 O O . GLY B 1 686 ? 34.19494 6.35679 56.14869 1.000 26.68270 694 GLY A O 1
ATOM 9790 N N . THR B 1 687 ? 33.66718 6.20203 58.33097 1.000 25.35090 695 THR A N 1
ATOM 9791 C CA . THR B 1 687 ? 34.85682 6.87046 58.83657 1.000 25.38965 695 THR A CA 1
ATOM 9792 C C . THR B 1 687 ? 35.77218 5.83724 59.47749 1.000 24.00605 695 THR A C 1
ATOM 9793 O O . THR B 1 687 ? 35.31541 5.01141 60.27526 1.000 25.26535 695 THR A O 1
ATOM 9797 N N . ILE B 1 688 ? 37.05642 5.87850 59.13349 1.000 25.10474 696 ILE A N 1
ATOM 9798 C CA . ILE B 1 688 ? 38.00280 4.93775 59.72534 1.000 25.62102 696 ILE A CA 1
ATOM 9799 C C . ILE B 1 688 ? 38.26897 5.34673 61.16542 1.000 28.10112 696 ILE A C 1
ATOM 9800 O O . ILE B 1 688 ? 38.56019 6.51524 61.44804 1.000 22.88755 696 ILE A O 1
ATOM 9805 N N . THR B 1 689 ? 38.15357 4.38582 62.08742 1.000 25.46869 697 THR A N 1
ATOM 9806 C CA . THR B 1 689 ? 38.39257 4.63839 63.50175 1.000 25.02214 697 THR A CA 1
ATOM 9807 C C . THR B 1 689 ? 39.74374 4.13282 63.98120 1.000 26.53165 697 THR A C 1
ATOM 9808 O O . THR B 1 689 ? 40.23231 4.60426 65.01519 1.000 24.98511 697 THR A O 1
ATOM 9812 N N . ALA B 1 690 ? 40.33618 3.17124 63.27831 1.000 23.73684 698 ALA A N 1
ATOM 9813 C CA . ALA B 1 690 ? 41.58625 2.54826 63.68552 1.000 28.59648 698 ALA A CA 1
ATOM 9814 C C . ALA B 1 690 ? 42.09491 1.71489 62.52589 1.000 29.14506 698 ALA A C 1
ATOM 9815 O O . ALA B 1 690 ? 41.30619 1.16905 61.74714 1.000 27.43328 698 ALA A O 1
ATOM 9817 N N . VAL B 1 691 ? 43.41513 1.63154 62.41547 1.000 30.35501 699 VAL A N 1
ATOM 9818 C CA . VAL B 1 691 ? 44.08215 0.74876 61.46685 1.000 35.16026 699 VAL A CA 1
ATOM 9819 C C . VAL B 1 691 ? 45.11414 -0.04018 62.25863 1.000 41.29307 699 VAL A C 1
ATOM 9820 O O . VAL B 1 691 ? 46.08655 0.53562 62.76286 1.000 41.32279 699 VAL A O 1
ATOM 9824 N N . GLY B 1 692 ? 44.90520 -1.34465 62.38193 1.000 42.07319 700 GLY A N 1
ATOM 9825 C CA . GLY B 1 692 ? 45.87335 -2.18459 63.05716 1.000 45.18751 700 GLY A CA 1
ATOM 9826 C C . GLY B 1 692 ? 47.13098 -2.33519 62.22425 1.000 49.27368 700 GLY A C 1
ATOM 9827 O O . GLY B 1 692 ? 48.02006 -3.12065 62.55234 1.000 58.74497 700 GLY A O 1
#

Nearest PDB structures (foldseek):
  8yk2-assembly1_B  TM=1.001E+00  e=0.000E+00  Bifidobacterium bifidum JCM 1254
  8yk1-assembly3_C  TM=9.624E-01  e=0.000E+00  Bifidobacterium bifidum JCM 1254
  8yk3-assembly2_B  TM=9.912E-01  e=2.845E-93  Bifidobacterium bifidum JCM 1254
  8pvs-assembly2_B  TM=8.949E-01  e=5.819E-40  Akkermansia muciniphila
  7jw4-assembly2_B  TM=8.242E-01  e=3.844E-38  Pseudoalteromonas distincta

Solvent-accessible surface area: 46403 Å² total; per-residue (Å²): 103,53,99,6,28,0,53,110,66,63,8,44,36,106,43,51,110,28,1,0,39,3,1,43,110,0,7,74,75,0,60,102,19,0,84,113,52,71,90,3,40,1,7,0,52,152,12,93,2,5,0,23,10,40,107,9,47,152,58,39,2,10,1,0,16,4,19,2,50,68,80,87,74,82,58,1,51,1,2,2,12,0,28,92,18,67,24,0,30,0,20,0,85,35,0,49,0,13,0,3,3,59,0,0,0,0,0,0,4,78,5,111,73,0,19,0,50,56,6,5,0,33,5,64,6,0,8,0,1,2,0,17,0,58,134,35,72,64,67,62,78,26,0,18,0,28,3,1,105,50,10,49,52,157,57,72,72,43,72,0,67,1,53,1,27,51,6,80,96,105,52,60,61,58,28,77,26,58,41,41,14,70,9,4,0,43,40,28,66,129,64,14,56,0,64,86,42,83,21,170,55,6,14,0,28,85,90,30,82,18,19,80,81,57,37,120,76,64,0,37,1,34,6,67,59,40,52,123,148,3,44,123,1,64,10,23,4,11,0,0,8,79,55,50,42,10,16,1,0,0,0,0,1,62,7,98,55,1,32,0,84,35,0,55,0,78,0,0,0,0,1,0,0,0,0,1,11,0,22,29,0,42,0,53,16,0,81,2,20,34,36,186,82,35,36,10,17,0,0,0,1,0,2,0,0,4,0,3,18,0,52,29,52,0,21,0,5,75,4,28,1,16,2,0,0,24,6,0,0,12,0,3,12,18,0,0,4,1,28,73,79,76,51,81,45,70,0,48,0,84,8,77,37,125,57,11,2,0,6,2,19,0,44,98,48,11,77,0,21,0,0,42,18,10,30,0,21,53,20,100,131,0,59,31,42,2,66,36,7,21,0,7,33,0,74,54,31,99,39,65,91,12,27,86,45,57,39,7,0,14,0,32,4,83,54,50,8,24,107,71,5,45,63,39,26,11,0,0,3,11,23,41,34,7,4,64,1,47,0,46,65,2,54,0,78,25,0,3,3,60,0,0,18,0,10,0,41,81,98,0,13,0,41,74,4,57,3,30,2,4,19,72,2,3,0,30,0,14,1,7,1,60,72,144,14,23,2,1,0,0,63,43,1,15,0,89,27,1,34,2,96,88,31,44,38,16,3,0,29,0,66,0,42,4,40,11,13,23,66,98,79,5,2,0,80,58,0,22,0,26,40,0,22,0,44,16,105,32,56,43,0,0,22,0,17,6,0,16,68,0,17,0,98,81,1,100,0,71,68,36,88,84,133,189,170,47,107,36,46,33,4,0,58,0,14,6,1,44,122,1,62,0,8,36,13,76,27,40,56,39,8,23,0,0,0,36,6,15,29,6,20,23,118,52,11,72,36,105,104,26,60,1,76,33,0,2,24,4,19,25,71,78,114,68,115,110,57,203,58,73,135,120,38,52,52,42,47,40,34,154,53,5,10,21,16,23,90,34,119,152,120,99,50,102,6,26,0,52,113,59,62,2,59,35,99,45,65,114,30,3,0,46,6,1,42,107,0,7,70,74,0,58,105,18,0,87,120,55,76,98,3,40,2,7,1,51,152,12,96,2,8,0,27,10,39,112,8,45,134,56,33,2,11,2,0,17,3,20,2,51,67,81,88,74,77,56,1,49,2,3,1,12,0,26,96,14,58,36,0,29,0,22,0,84,35,1,49,0,15,0,3,2,53,0,0,0,0,0,0,1,64,4,128,82,1,20,0,48,56,6,5,0,32,5,67,6,0,6,0,0,2,0,18,0,66,128,36,70,62,72,68,87,28,0,21,0,27,5,1,100,47,10,50,58,147,55,61,60,42,71,0,48,1,81,1,27,54,5,86,94,103,54,56,60,52,23,81,18,60,37,42,11,74,8,3,0,43,36,36,67,146,66,15,55,0,67,91,44,84,20,166,54,9,10,0,28,76,87,30,77,19,14,81,93,62,32,119,78,65,0,37,0,38,8,59,61,42,47,117,154,1,45,116,1,64,10,28,4,10,0,0,8,63,54,40,38,9,16,0,0,0,1,0,1,56,6,96,60,1,32,0,85,35,0,57,0,78,0,0,0,0,0,0,0,0,0,0,11,0,27,30,0,43,0,52,18,0,81,1,20,38,30,182,84,32,39,10,19,0,1,0,1,0,7,0,1,2,0,3,18,0,56,27,53,0,22,0,6,77,3,25,0,11,0,0,0,22,4,0,0,9,0,3,11,19,0,0,4,1,30,75,78,77,52,80,46,72,0,49,0,86,8,77,38,125,59,9,2,0,6,3,19,0,47,94,48,10,80,0,21,0,0,42,19,10,29,1,21,46,20,100,131,1,58,31,40,1,66,35,7,21,0,7,35,0,72,53,30,98,38,63,94,14,27,87,42,55,37,8,0,15,0,30,5,83,56,51,8,24,109,70,6,45,70,41,25,11,0,0,2,13,23,38,34,7,3,62,0,44,0,44,65,2,50,0,71,35,0,5,3,52,0,0,18,0,10,0,44,79,97,0,14,0,41,74,4,55,2,30,3,4,21,87,3,2,0,23,0,13,1,6,1,52,69,145,14,24,2,0,0,0,59,45,1,16,0,89,27,1,34,2,94,92,30,45,38,17,4,0,28,0,68,0,42,3,43,12,11,20,40,120,58,3,1,0,67,60,0,24,0,24,39,0,25,0,44,15,97,34,57,42,0,0,21,0,22,1,0,22,74,0,18,0,100,81,0,98,0,73,81,43,102,139,192,50,112,37,46,36,5,0,67,0,14,3,0,56,121,1,57,0,8,38,13,72,25,44,74,35,8,27,0,0,0,38,8,14,16,6,15,28,114,44,14,74,35,105,105,24,60,1,74,26,0,2,22,3,16,22,73,76,119,67,120,118,53,205,73,74,155,134,56,69,82,43,49,39,39,158,55,4,8,30,16,24,82,94

B-factor: mean 27.52, std 10.42, range [11.64, 100.1]

Secondary structure (DSSP, 8-state):
-EEEEGGGGT--TT--SB-HHHHHHHHHHHHHHHHTT--EEEE--SSEEEE-STTSEEEE---TTTTTT-GGG-EEEEEEEEES-EEEEEEEEEEEEEE-SS-EEEEEES-EEEEEEEEEEEESS-SSEEEEEEEEETTTTEEEEE--TT-EEEEETTEEEEE--B-TTT--BS-EEESS-SEEEEEETTT--EE-SSTT--GGGSSEEEEEE-STTEEEEEESS--HHHHT-TTEEEEEE-----S-SEEEES-EEEEEEEEEES-BSSS-EEEES-EEEEEES-EES--TT-S----BSS-SEEEES-EEEEEEES-EEE--SS-SEEEEEE-EEEEEEEETTEEEEE--STTS-SS-S--TT-EEEEEETTTTEEPTT--EEEEEEEEE-SSSSEETT--SSTTEEEEEESSPPPTT--TTTEEEEESSS--EEEEES-EEES-SS-SEEE--SS-EEEES-EEE--SS-SEEE---SSSS-EE---S-EEEES-EEES-SS-SEEE----SS--SSS-SEEEEEEES-EEEESSS-SEEEESEEEEEEES-EEEES-----S--SEEEES-EEEEEES-EE-TTSB-EEEEESB-GGGEEEEESS-EETS--B-PPSSS-----TTS--EEE-TTS-EEEE-/-EEEEGGGTT--TTS-SB-HHHHHHHHHHHHHHHHTT--EEEE--SSEEEE-STTSEEEE---TTTTTT-GGG-EEEEEEEEES-BSEEEEEEEEEEEE-SS-EEEEEES-EEEEEEEEEEEESS-SSEEEEEEEEETTTTEEEEE--TT-EEEEETTEEEEE--B-TTT--BS-EEESS-SEEEEEETTT--EE-SSTT--GGGSSEEEEEEEETTEEEEEESS--HHHHT-TTEEEEEE-----S-SEEEES-EEEEEEEEEES-B-SS-EEEES-EEEEEES-EES--TT-S----BSS-SEEEES-EEEEEEES-EEE--SS-SEEEEEE-EEEEEEEETTEEEEE--STTS-SS-S--TT-EEEEEETTTTEEPTT--EEEEEEEEE-SSSSEETT--SSTTEEEEEESSPPPTT--TTTEEEEESSS--EEEEES-EEES-SS-SEEE--SS-EEEES-EEE--SS-SEEE--BSSSS-EE---S-EEEES-EEES-SS-SEEE----SS--SS--SEEEEEEES-EEEESSS-SEEEESEEEEEEES-EEEESS------S--SEEEES-EEEEEES-EE-TTSB-EEEEESB-GGGEEEEESS-EETS--B-PPSSS-----TTSPPEEE-TTS-EEEE-S--

InterPro domains:
  IPR003343 Bacterial Ig-like domain, group 2 [PF02368] (1109-1176)
  IPR006626 Parallel beta-helix repeat [SM00710] (280-315)
  IPR006626 Parallel beta-helix repeat [SM00710] (336-358)
  IPR006626 Parallel beta-helix repeat [SM00710] (459-481)
  IPR006626 Parallel beta-helix repeat [SM00710] (482-504)
  IPR006626 Parallel beta-helix repeat [SM00710] (515-537)
  IPR006626 Parallel beta-helix repeat [SM00710] (549-595)
  IPR008964 Invasin/intimin cell-adhesion fragments [SSF49373] (675-714)
  IPR008964 Invasin/intimin cell-adhesion fragments [SSF49373] (1118-1188)
  IPR008979 Galactose-binding-like domain superfamily [SSF49785] (946-1095)
  IPR011050 Pectin lyase fold/virulence factor [SSF51126] (10-586)
  IPR012334 Pectin lyase fold [G3DSA:2.160.20.10] (28-151)
  IPR012334 Pectin lyase fold [G3DSA:2.160.20.10] (427-602)
  IPR013222 Glycosyl hydrolase family 98, putative carbohydrate-binding module [PF08305] (947-1093)
  IPR013222 Glycosyl hydrolase family 98, putative carbohydrate-binding module [SM00776] (944-1095)
  IPR025883 Cadherin-like beta-sandwich-like domain [PF12733] (754-842)
  IPR038637 NPCBM domain superfamily [G3DSA:2.60.120.1060] (914-1095)
  IPR039448 Right handed beta helix domain [PF13229] (460-653)
  IPR056441 GLAA-B, beta-barrel domain II [PF23764] (371-406)

Sequence (1297 aa):
GDVVSVADYGAAADSGEDSAPAIIKAVDKAKELAAEGKNVTIAFPKGRYDIYPDKAERRTLYVSNTVGTNSSYKDKKIGILLEDTKNITVDGQGSDFVFHGKMTTFAAINSRNVTFKNFSVDFQVPTVIDLTVEKVDAGAKTATVYVPEEYNYRLSGSNIEWYSDSSPYTGATYWTASNALPYVQLYDTKTGLTVRGDVWTNPIFQNVTGITDAGNHRLVFSYSSMSDKLANATGISYQMRQTTRDHPGVFLWKDKDVTLKGIDFRFLHGFGVVGQSTDTITMDGLHFGTGEGTGRSTAGYADFVQMSGCKGVITVANSSFSNPHDDPINVHGTFLQVVEKISDTKIKVRYMHNETAGFPSFFVGDQVEFMTKGDMLPVSDSVRTVTAVDGPDGQGGDMGAGSGSLTDIVLTLDSAIPSAVAVNSHVVENITYTPEVNIHDNVFKETPTRGILVTTRKKVTIENNLFDGMGMAGIYISNDAQSWYESGPTRDVTIRGNTFRRSGSDAILVEPTNPTVSTTDTVHKNMTIEGNTFYVNGNRVLNAKSVSDLTFRDNKIYRENPDDQVSGSRLFRLNGCKQVVFGGNTYDVGVKAGIDLANMGASEVNVSDDSAKVGADGLVPVTGSIAYVSDDAAVASVDQDGTITAVGLEHGDVVSVADYGAAADSGEDSAPAIIKAVDKAKELAAEGKNVTIAFPKGRYDIYPDKAERRTLYVSNTVGTNSSYKDKKIGILLEDTKNITVDGQGSDFVFHGKMTTFAAINSRNVTFKNFSVDFQVPTVIDLTVEKVDAGAKTATVYVPEEYNYRLSGSNIEWYSDSSPYTGATYWTASNALPYVQLYDTKTGLTVRGDVWTNPIFQNVTGITDAGNHRLVFSYSSMSDKLANATGISYQMRQTTRDHPGVFLWKDKDVTLKGIDFRFLHGFGVVGQSTDTITMDGLHFGTGEGTGRSTAGYADFVQMSGCKGVITVANSSFSNPHDDPINVHGTFLQVVEKISDTKIKVRYMHNETAGFPSFFVGDQVEFMTKGDMLPVSDSVRTVTAVDGPDGQGGDMGAGSGSLTDIVLTLDSAIPSAVAVNSHVVENITYTPEVNIHDNVFKETPTRGILVTTRKKVTIENNLFDGMGMAGIYISNDAQSWYESGPTRDVTIRGNTFRRSGSDAILVEPTNPTVSTTDTVHKNMTIEGNTFYVNGNRVLNAKSVSDLTFRDNKIYRENPQVSGSRLFRLNGCKQVVFGGNTYDVGVKAGIDLANMGASEVNVSDDSAKVGADGLVPVTGSIAYVSDDAAVASVDQDGTITAVG

Radius of gyration: 37.97 Å; Cα contacts (8 Å, |Δi|>4): 4165; chains: 2; bounding box: 82×73×126 Å